Protein 6HDZ (pdb70)

Radius of gyration: 31.07 Å; Cα contacts (8 Å, |Δi|>4): 1700; chains: 2; bounding box: 81×78×108 Å

B-factor: mean 49.39, std 16.73, range [30.32, 286.97]

Organism: Pseudomonas aeruginosa (strain ATCC 15692 / DSM 22644 / CIP 104116 / JCM 14847 / LMG 12228 / 1C / PRS 101 / PAO1) (NCBI:txid208964)

InterPro domains:
  IPR002314 Aminoacyl-tRNA synthetase, class II (G/ P/ S/T) [PF00587] (218-402)
  IPR002317 Serine-tRNA ligase, type1 [MF_00176] (1-424)
  IPR002317 Serine-tRNA ligase, type1 [PIRSF001529] (1-424)
  IPR002317 Serine-tRNA ligase, type1 [PR00981] (266-278)
  IPR002317 Serine-tRNA ligase, type1 [PR00981] (278-291)
  IPR002317 Serine-tRNA ligase, type1 [PR00981] (318-331)
  IPR002317 Serine-tRNA ligase, type1 [PR00981] (335-351)
  IPR002317 Serine-tRNA ligase, type1 [PR00981] (353-369)
  IPR002317 Serine-tRNA ligase, type1 [TIGR00414] (1-419)
  IPR006195 Aminoacyl-tRNA synthetase, class II [PS50862] (138-412)
  IPR010978 Class I and II aminoacyl-tRNA synthetase, tRNA-binding arm [SSF46589] (1-112)
  IPR015866 Serine-tRNA synthetase, type1, N-terminal [PF02403] (1-107)
  IPR033729 Serine-tRNA ligase catalytic core domain [cd00770] (119-419)
  IPR042103 Serine-tRNA synthetase, type1, N-terminal domain superfamily [G3DSA:1.10.287.40] (1-104)
  IPR045864 Class II Aminoacyl-tRNA synthetase/Biotinyl protein ligase (BPL) and lipoyl protein ligase (LPL) [G3DSA:3.30.930.10] (105-425)
  IPR045864 Class II Aminoacyl-tRNA synthetase/Biotinyl protein ligase (BPL) and lipoyl protein ligase (LPL) [SSF55681] (116-423)

Structure (mmCIF, N/CA/C/O backbone):
data_6HDZ
#
_entry.id   6HDZ
#
_cell.length_a   151.559
_cell.length_b   122.275
_cell.length_c   65.473
_cell.angle_alpha   90.000
_cell.angle_beta   114.560
_cell.angle_gamma   90.000
#
_symmetry.space_group_name_H-M   'C 1 2 1'
#
loop_
_entity.id
_entity.type
_entity.pdbx_description
1 polymer 'Serine--tRNA ligase'
2 non-polymer 1,2-ETHANEDIOL
3 non-polymer "5'-O-(N-(L-seryl)-Sulfamoyl)uridine"
4 non-polymer 'SODIUM ION'
5 water water
#
loop_
_atom_site.group_PDB
_atom_site.id
_atom_site.type_symbol
_atom_site.label_atom_id
_atom_site.label_alt_id
_atom_site.label_comp_id
_atom_site.label_asym_id
_atom_site.label_entity_id
_atom_site.label_seq_id
_atom_site.pdbx_PDB_ins_code
_atom_site.Cartn_x
_atom_site.Cartn_y
_atom_site.Cartn_z
_atom_site.occupancy
_atom_site.B_iso_or_equiv
_atom_site.auth_seq_id
_atom_site.auth_comp_id
_atom_site.auth_asym_id
_atom_site.auth_atom_id
_atom_site.pdbx_PDB_model_num
ATOM 1 N N . MET A 1 1 ? -34.276 -19.220 28.037 1.00 40.25 1 MET A N 1
ATOM 2 C CA . MET A 1 1 ? -34.463 -20.063 29.212 1.00 41.28 1 MET A CA 1
ATOM 3 C C . MET A 1 1 ? -35.349 -21.247 28.895 1.00 43.08 1 MET A C 1
ATOM 4 O O . MET A 1 1 ? -36.401 -21.097 28.269 1.00 42.52 1 MET A O 1
ATOM 9 N N . LEU A 1 2 ? -34.953 -22.428 29.370 1.00 40.04 2 LEU A N 1
ATOM 10 C CA . LEU A 1 2 ? -35.784 -23.631 29.220 1.00 39.87 2 LEU A CA 1
ATOM 11 C C . LEU A 1 2 ? -36.755 -23.673 30.408 1.00 43.15 2 LEU A C 1
ATOM 12 O O . LEU A 1 2 ? -36.615 -22.874 31.340 1.00 40.82 2 LEU A O 1
ATOM 17 N N . ASP A 1 3 ? -37.762 -24.550 30.359 1.00 42.99 3 ASP A N 1
ATOM 18 C CA . ASP A 1 3 ? -38.719 -24.704 31.468 1.00 44.06 3 ASP A CA 1
ATOM 19 C C . ASP A 1 3 ? -37.904 -25.141 32.695 1.00 47.78 3 ASP A C 1
ATOM 20 O O . ASP A 1 3 ? -37.261 -26.190 32.629 1.00 46.48 3 ASP A O 1
ATOM 25 N N . PRO A 1 4 ? -37.806 -24.292 33.757 1.00 47.33 4 PRO A N 1
ATOM 26 C CA . PRO A 1 4 ? -36.976 -24.655 34.918 1.00 48.33 4 PRO A CA 1
ATOM 27 C C . PRO A 1 4 ? -37.413 -25.936 35.633 1.00 56.61 4 PRO A C 1
ATOM 28 O O . PRO A 1 4 ? -36.569 -26.613 36.220 1.00 56.99 4 PRO A O 1
ATOM 32 N N . LYS A 1 5 ? -38.717 -26.263 35.578 1.00 55.42 5 LYS A N 1
ATOM 33 C CA . LYS A 1 5 ? -39.285 -27.466 36.188 1.00 56.70 5 LYS A CA 1
ATOM 34 C C . LYS A 1 5 ? -38.735 -28.681 35.459 1.00 61.56 5 LYS A C 1
ATOM 35 O O . LYS A 1 5 ? -38.324 -29.639 36.111 1.00 62.32 5 LYS A O 1
ATOM 37 N N . LEU A 1 6 ? -38.665 -28.605 34.110 1.00 57.16 6 LEU A N 1
ATOM 38 C CA . LEU A 1 6 ? -38.138 -29.652 33.234 1.00 56.90 6 LEU A CA 1
ATOM 39 C C . LEU A 1 6 ? -36.643 -29.905 33.495 1.00 57.73 6 LEU A C 1
ATOM 40 O O . LEU A 1 6 ? -36.237 -31.061 33.646 1.00 57.20 6 LEU A O 1
ATOM 45 N N . VAL A 1 7 ? -35.840 -28.830 33.600 1.00 51.75 7 VAL A N 1
ATOM 46 C CA . VAL A 1 7 ? -34.405 -28.931 33.872 1.00 50.84 7 VAL A CA 1
ATOM 47 C C . VAL A 1 7 ? -34.161 -29.602 35.241 1.00 57.25 7 VAL A C 1
ATOM 48 O O . VAL A 1 7 ? -33.324 -30.492 35.333 1.00 56.09 7 VAL A O 1
ATOM 52 N N . ARG A 1 8 ? -34.927 -29.205 36.270 1.00 57.49 8 ARG A N 1
ATOM 53 C CA . ARG A 1 8 ? -34.794 -29.710 37.646 1.00 58.72 8 ARG A CA 1
ATOM 54 C C . ARG A 1 8 ? -35.251 -31.162 37.834 1.00 64.40 8 ARG A C 1
ATOM 55 O O . ARG A 1 8 ? -34.566 -31.920 38.519 1.00 65.49 8 ARG A O 1
ATOM 57 N N . THR A 1 9 ? -36.390 -31.549 37.239 1.00 61.53 9 THR A N 1
ATOM 58 C CA . THR A 1 9 ? -36.941 -32.902 37.402 1.00 61.81 9 THR A CA 1
ATOM 59 C C . THR A 1 9 ? -36.398 -33.931 36.421 1.00 66.45 9 THR A C 1
ATOM 60 O O . THR A 1 9 ? -36.234 -35.090 36.803 1.00 67.76 9 THR A O 1
ATOM 64 N N . GLN A 1 10 ? -36.141 -33.528 35.157 1.00 60.58 10 GLN A N 1
ATOM 65 C CA . GLN A 1 10 ? -35.645 -34.429 34.114 1.00 59.50 10 GLN A CA 1
ATOM 66 C C . GLN A 1 10 ? -34.278 -33.955 33.571 1.00 61.38 10 GLN A C 1
ATOM 67 O O . GLN A 1 1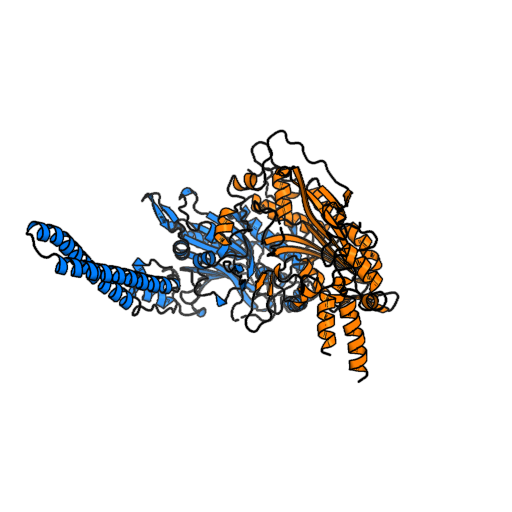0 ? -34.169 -33.755 32.357 1.00 60.05 10 GLN A O 1
ATOM 73 N N . PRO A 1 11 ? -33.215 -33.777 34.415 1.00 57.73 11 PRO A N 1
ATOM 74 C CA . PRO A 1 11 ? -31.931 -33.290 33.868 1.00 56.21 11 PRO A CA 1
ATOM 75 C C . PRO A 1 11 ? -31.329 -34.188 32.801 1.00 58.32 11 PRO A C 1
ATOM 76 O O . PRO A 1 11 ? -30.754 -33.674 31.854 1.00 57.82 11 PRO A O 1
ATOM 80 N N . GLN A 1 12 ? -31.495 -35.519 32.940 1.00 54.73 12 GLN A N 1
ATOM 81 C CA . GLN A 1 12 ? -30.991 -36.539 32.022 1.00 54.29 12 GLN A CA 1
ATOM 82 C C . GLN A 1 12 ? -31.623 -36.470 30.630 1.00 56.12 12 GLN A C 1
ATOM 83 O O . GLN A 1 12 ? -30.891 -36.577 29.640 1.00 55.04 12 GLN A O 1
ATOM 87 N N . GLU A 1 13 ? -32.962 -36.283 30.541 1.00 53.15 13 GLU A N 1
ATOM 88 C CA . GLU A 1 13 ? -33.649 -36.186 29.238 1.00 53.31 13 GLU A CA 1
ATOM 89 C C . GLU A 1 13 ? -33.338 -34.839 28.559 1.00 54.80 13 GLU A C 1
ATOM 90 O O . GLU A 1 13 ? -33.151 -34.791 27.341 1.00 54.21 13 GLU A O 1
ATOM 92 N N . VAL A 1 14 ? -33.226 -33.758 29.368 1.00 49.30 14 VAL A N 1
ATOM 93 C CA . VAL A 1 14 ? -32.860 -32.422 28.882 1.00 47.03 14 VAL A CA 1
ATOM 94 C C . VAL A 1 14 ? -31.406 -32.486 28.369 1.00 48.12 14 VAL A C 1
ATOM 95 O O . VAL A 1 14 ? -31.134 -31.992 27.281 1.00 46.64 14 VAL A O 1
ATOM 99 N N . ALA A 1 15 ? -30.505 -33.163 29.114 1.00 45.01 15 ALA A N 1
ATOM 100 C CA . ALA A 1 15 ? -29.103 -33.328 28.722 1.00 44.72 15 ALA A CA 1
ATOM 101 C C . ALA A 1 15 ? -28.962 -34.125 27.423 1.00 50.40 15 ALA A C 1
ATOM 102 O O . ALA A 1 15 ? -28.082 -33.807 26.625 1.00 50.26 15 ALA A O 1
ATOM 104 N N . ALA A 1 16 ? -29.819 -35.156 27.210 1.00 48.59 16 ALA A N 1
ATOM 105 C CA . ALA A 1 16 ? -29.799 -35.980 25.996 1.00 49.37 16 ALA A CA 1
ATOM 106 C C . ALA A 1 16 ? -30.128 -35.140 24.766 1.00 51.91 16 ALA A C 1
ATOM 107 O O . ALA A 1 16 ? -29.405 -35.220 23.781 1.00 51.86 16 ALA A O 1
ATOM 109 N N . ARG A 1 17 ? -31.158 -34.272 24.855 1.00 47.94 17 ARG A N 1
ATOM 110 C CA . ARG A 1 17 ? -31.560 -33.374 23.756 1.00 46.35 17 ARG A CA 1
ATOM 111 C C . ARG A 1 17 ? -30.499 -32.279 23.501 1.00 47.39 17 ARG A C 1
ATOM 112 O O . ARG A 1 17 ? -30.198 -31.976 22.340 1.00 45.20 17 ARG A O 1
ATOM 120 N N . LEU A 1 18 ? -29.900 -31.712 24.577 1.00 42.98 18 LEU A N 1
ATOM 121 C CA . LEU A 1 18 ? -28.856 -30.698 24.405 1.00 42.01 18 LEU A CA 1
ATOM 122 C C . LEU A 1 18 ? -27.576 -31.291 23.807 1.00 44.82 18 LEU A C 1
ATOM 123 O O . LEU A 1 18 ? -26.880 -30.590 23.071 1.00 42.71 18 LEU A O 1
ATOM 128 N N . ALA A 1 19 ? -27.300 -32.594 24.086 1.00 42.66 19 ALA A N 1
ATOM 129 C CA . ALA A 1 19 ? -26.142 -33.340 23.574 1.00 43.25 19 ALA A CA 1
ATOM 130 C C . ALA A 1 19 ? -26.169 -33.398 22.052 1.00 47.84 19 ALA A C 1
ATOM 131 O O . ALA A 1 19 ? -25.101 -33.388 21.433 1.00 49.24 19 ALA A O 1
ATOM 133 N N . THR A 1 20 ? -27.382 -33.359 21.433 1.00 44.34 20 THR A N 1
ATOM 134 C CA . THR A 1 20 ? -27.525 -33.322 19.961 1.00 44.36 20 THR A CA 1
ATOM 135 C C . THR A 1 20 ? -26.978 -32.001 19.391 1.00 47.02 20 THR A C 1
ATOM 136 O O . THR A 1 20 ? -26.549 -31.965 18.233 1.00 46.40 20 THR A O 1
ATOM 140 N N . ARG A 1 21 ? -26.916 -30.935 20.223 1.00 43.08 21 ARG A N 1
ATOM 141 C CA . ARG A 1 21 ? -26.332 -29.641 19.818 1.00 42.57 21 ARG A CA 1
ATOM 142 C C . ARG A 1 21 ? -24.832 -29.590 20.161 1.00 47.07 21 ARG A C 1
ATOM 143 O O . ARG A 1 21 ? -24.209 -28.550 19.966 1.00 47.12 21 ARG A O 1
ATOM 151 N N . GLY A 1 22 ? -24.295 -30.672 20.725 1.00 44.20 22 GLY A N 1
ATOM 152 C CA . GLY A 1 22 ? -22.916 -30.735 21.201 1.00 43.82 22 GLY A CA 1
ATOM 153 C C . GLY A 1 22 ? -22.747 -30.066 22.561 1.00 47.28 22 GLY A C 1
ATOM 154 O O . GLY A 1 22 ? -21.619 -29.913 23.030 1.00 47.22 22 GLY A O 1
ATOM 155 N N . PHE A 1 23 ? -23.862 -29.665 23.223 1.00 42.50 23 PHE A N 1
ATOM 156 C CA . PHE A 1 23 ? -23.814 -28.987 24.530 1.00 40.66 23 PHE A CA 1
ATOM 157 C C . PHE A 1 23 ? -23.908 -29.996 25.656 1.00 45.99 23 PHE A C 1
ATOM 158 O O . PHE A 1 23 ? -24.810 -30.833 25.653 1.00 45.94 23 PHE A O 1
ATOM 166 N N . GLN A 1 24 ? -22.979 -29.901 26.628 1.00 43.56 24 GLN A N 1
ATOM 167 C CA . GLN A 1 24 ? -22.911 -30.806 27.775 1.00 44.57 24 GLN A CA 1
ATOM 168 C C . GLN A 1 24 ? -23.545 -30.183 29.017 1.00 47.83 24 GLN A C 1
ATOM 169 O O . GLN A 1 24 ? -22.891 -29.421 29.728 1.00 47.84 24 GLN A O 1
ATOM 172 N N . LEU A 1 25 ? -24.826 -30.490 29.269 1.00 43.96 25 LEU A N 1
ATOM 173 C CA . LEU A 1 25 ? -25.515 -29.966 30.459 1.00 43.17 25 LEU A CA 1
ATOM 174 C C . LEU A 1 25 ? -24.810 -30.482 31.733 1.00 46.59 25 LEU A C 1
ATOM 175 O O . LEU A 1 25 ? -24.504 -31.672 31.818 1.00 45.68 25 LEU A O 1
ATOM 180 N N . ASP A 1 26 ? -24.525 -29.581 32.698 1.00 43.01 26 ASP A N 1
ATOM 181 C CA . ASP A 1 26 ? -23.863 -29.985 33.941 1.00 42.92 26 ASP A CA 1
ATOM 182 C C . ASP A 1 26 ? -24.904 -30.603 34.906 1.00 45.48 26 ASP A C 1
ATOM 183 O O . ASP A 1 26 ? -25.316 -29.980 35.888 1.00 42.94 26 ASP A O 1
ATOM 188 N N . VAL A 1 27 ? -25.322 -31.850 34.592 1.00 43.25 27 VAL A N 1
ATOM 189 C CA . VAL A 1 27 ? -26.291 -32.663 35.344 1.00 42.41 27 VAL A CA 1
ATOM 190 C C . VAL A 1 27 ? -25.792 -32.857 36.781 1.00 45.67 27 VAL A C 1
ATOM 191 O O . VAL A 1 27 ? -26.598 -32.763 37.711 1.00 44.79 27 VAL A O 1
ATOM 195 N N . ALA A 1 28 ? -24.468 -33.086 36.964 1.00 41.44 28 ALA A N 1
ATOM 196 C CA . ALA A 1 28 ? -23.892 -33.287 38.306 1.00 41.55 28 ALA A CA 1
ATOM 197 C C . ALA A 1 28 ? -24.090 -32.066 39.216 1.00 43.21 28 ALA A C 1
ATOM 198 O O . ALA A 1 28 ? -24.422 -32.237 40.383 1.00 42.30 28 ALA A O 1
ATOM 200 N N . ARG A 1 29 ? -23.892 -30.844 38.678 1.00 39.39 29 ARG A N 1
ATOM 201 C CA A ARG A 1 29 ? -24.075 -29.626 39.463 0.54 38.55 29 ARG A CA 1
ATOM 202 C CA B ARG A 1 29 ? -24.066 -29.599 39.423 0.46 38.32 29 ARG A CA 1
ATOM 203 C C . ARG A 1 29 ? -25.561 -29.367 39.722 1.00 42.75 29 ARG A C 1
ATOM 204 O O . ARG A 1 29 ? -25.913 -28.988 40.840 1.00 42.34 29 ARG A O 1
ATOM 219 N N . ILE A 1 30 ? -26.440 -29.615 38.714 1.00 40.03 30 ILE A N 1
ATOM 220 C CA . ILE A 1 30 ? -27.897 -29.456 38.871 1.00 40.44 30 ILE A CA 1
ATOM 221 C C . ILE A 1 30 ? -28.386 -30.378 39.993 1.00 45.23 30 ILE A C 1
ATOM 222 O O . ILE A 1 30 ? -29.102 -29.925 40.891 1.00 45.21 30 ILE A O 1
ATOM 227 N N . GLU A 1 31 ? -27.990 -31.662 39.942 1.00 42.87 31 GLU A N 1
ATOM 228 C CA . GLU A 1 31 ? -28.381 -32.646 40.957 1.00 43.58 31 GLU A CA 1
ATOM 229 C C . GLU A 1 31 ? -27.809 -32.313 42.323 1.00 47.47 31 GLU A C 1
ATOM 230 O O . GLU A 1 31 ? -28.507 -32.495 43.313 1.00 49.25 31 GLU A O 1
ATOM 236 N N . ALA A 1 32 ? -26.570 -31.789 42.389 1.00 42.52 32 ALA A N 1
ATOM 237 C CA . ALA A 1 32 ? -25.955 -31.396 43.672 1.00 41.82 32 ALA A CA 1
ATOM 238 C C . ALA A 1 32 ? -26.690 -30.200 44.285 1.00 44.02 32 ALA A C 1
ATOM 239 O O . ALA A 1 32 ? -26.928 -30.197 45.494 1.00 43.96 32 ALA A O 1
ATOM 241 N N . LEU A 1 33 ? -27.108 -29.218 43.449 1.00 40.58 33 LEU A N 1
ATOM 242 C CA . LEU A 1 33 ? -27.859 -28.036 43.908 1.00 40.93 33 LEU A CA 1
ATOM 243 C C . LEU A 1 33 ? -29.249 -28.417 44.402 1.00 46.47 33 LEU A C 1
ATOM 244 O O . LEU A 1 33 ? -29.724 -27.859 45.386 1.00 44.03 33 LEU A O 1
ATOM 249 N N . GLU A 1 34 ? -29.877 -29.398 43.728 1.00 46.14 34 GLU A N 1
ATOM 250 C CA . GLU A 1 34 ? -31.182 -29.947 44.085 1.00 47.06 34 GLU A CA 1
ATOM 251 C C . GLU A 1 34 ? -31.121 -30.711 45.409 1.00 52.06 34 GLU A C 1
ATOM 252 O O . GLU A 1 34 ? -32.029 -30.575 46.236 1.00 51.31 34 GLU A O 1
ATOM 258 N N . GLU A 1 35 ? -30.037 -31.489 45.607 1.00 49.34 35 GLU A N 1
ATOM 259 C CA . GLU A 1 35 ? -29.769 -32.246 46.823 1.00 50.21 35 GLU A CA 1
ATOM 260 C C . GLU A 1 35 ? -29.536 -31.258 48.000 1.00 52.93 35 GLU A C 1
ATOM 261 O O . GLU A 1 35 ? -30.049 -31.499 49.088 1.00 52.44 35 GLU A O 1
ATOM 264 N N . GLN A 1 36 ? -28.800 -30.137 47.759 1.00 48.86 36 GLN A N 1
ATOM 265 C CA . GLN A 1 36 ? -28.540 -29.080 48.752 1.00 47.88 36 GLN A CA 1
ATOM 266 C C . GLN A 1 36 ? -29.839 -28.391 49.154 1.00 48.64 36 GLN A C 1
ATOM 267 O O . GLN A 1 36 ? -30.089 -28.233 50.350 1.00 46.64 36 GLN A O 1
ATOM 273 N N . ARG A 1 37 ? -30.672 -28.011 48.160 1.00 43.71 37 ARG A N 1
ATOM 274 C CA . ARG A 1 37 ? -31.980 -27.375 48.375 1.00 43.53 37 ARG A CA 1
ATOM 275 C C . ARG A 1 37 ? -32.891 -28.281 49.231 1.00 49.24 37 ARG A C 1
ATOM 276 O O . ARG A 1 37 ? -33.463 -27.807 50.206 1.00 48.36 37 ARG A O 1
ATOM 284 N N . LYS A 1 38 ? -32.985 -29.584 48.888 1.00 47.43 38 LYS A N 1
ATOM 285 C CA . LYS A 1 38 ? -33.803 -30.570 49.594 1.00 47.82 38 LYS A CA 1
ATOM 286 C C . LYS A 1 38 ? -33.342 -30.726 51.059 1.00 51.90 38 LYS A C 1
ATOM 287 O O . LYS A 1 38 ? -34.176 -30.752 51.970 1.00 49.97 38 LYS A O 1
ATOM 289 N N . SER A 1 39 ? -32.017 -30.798 51.270 1.00 49.20 39 SER A N 1
ATOM 290 C CA . SER A 1 39 ? -31.384 -30.929 52.583 1.00 48.81 39 SER A CA 1
ATOM 291 C C . SER A 1 39 ? -31.725 -29.714 53.467 1.00 51.78 39 SER A C 1
ATOM 292 O O . SER A 1 39 ? -32.157 -29.891 54.604 1.00 51.95 39 SER A O 1
ATOM 295 N N . VAL A 1 40 ? -31.577 -28.491 52.918 1.00 47.72 40 VAL A N 1
ATOM 296 C CA . VAL A 1 40 ? -31.873 -27.235 53.614 1.00 46.99 40 VAL A CA 1
ATOM 297 C C . VAL A 1 40 ? -33.387 -27.105 53.858 1.00 53.48 40 VAL A C 1
ATOM 298 O O . VAL A 1 40 ? -33.792 -26.743 54.965 1.00 53.72 40 VAL A O 1
ATOM 302 N N . GLN A 1 41 ? -34.216 -27.463 52.853 1.00 50.34 41 GLN A N 1
ATOM 303 C CA . GLN A 1 41 ? -35.680 -27.424 52.945 1.00 50.72 41 GLN A CA 1
ATOM 304 C C . GLN A 1 41 ? -36.211 -28.337 54.067 1.00 54.86 41 GLN A C 1
ATOM 305 O O . GLN A 1 41 ? -37.055 -27.892 54.834 1.00 54.82 41 GLN A O 1
ATOM 311 N N . THR A 1 42 ? -35.712 -29.591 54.163 1.00 51.44 42 THR A N 1
ATOM 312 C CA . THR A 1 42 ? -36.077 -30.556 55.204 1.00 51.16 42 THR A CA 1
ATOM 313 C C . THR A 1 42 ? -35.680 -30.001 56.586 1.00 54.73 42 THR A C 1
ATOM 314 O O . THR A 1 42 ? -36.466 -30.103 57.533 1.00 54.44 42 THR A O 1
ATOM 318 N N . ARG A 1 43 ? -34.484 -29.379 56.686 1.00 50.44 43 ARG A N 1
ATOM 319 C CA . ARG A 1 43 ? -34.027 -28.768 57.931 1.00 49.46 43 ARG A CA 1
ATOM 320 C C . ARG A 1 43 ? -34.954 -27.615 58.343 1.00 52.61 43 ARG A C 1
ATOM 321 O O . ARG A 1 43 ? -35.354 -27.573 59.511 1.00 51.33 43 ARG A O 1
ATOM 329 N N . THR A 1 44 ? -35.328 -26.729 57.388 1.00 49.59 44 THR A N 1
ATOM 330 C CA . THR A 1 44 ? -36.210 -25.586 57.666 1.00 51.20 44 THR A CA 1
ATOM 331 C C . THR A 1 44 ? -37.630 -26.005 58.104 1.00 57.94 44 THR A C 1
ATOM 332 O O . THR A 1 44 ? -38.226 -25.321 58.929 1.00 58.36 44 THR A O 1
ATOM 336 N N . GLU A 1 45 ? -38.156 -27.116 57.558 1.00 54.71 45 GLU A N 1
ATOM 337 C CA . GLU A 1 45 ? -39.478 -27.652 57.913 1.00 54.90 45 GLU A CA 1
ATOM 338 C C . GLU A 1 45 ? -39.440 -28.241 59.327 1.00 56.87 45 GLU A C 1
ATOM 339 O O . GLU A 1 45 ? -40.355 -28.007 60.116 1.00 56.47 45 GLU A O 1
ATOM 345 N N . GLN A 1 46 ? -38.370 -28.989 59.642 1.00 53.14 46 GLN A N 1
ATOM 346 C CA . GLN A 1 46 ? -38.115 -29.576 60.960 1.00 53.48 46 GLN A CA 1
ATOM 347 C C . GLN A 1 46 ? -37.946 -28.432 61.987 1.00 58.68 46 GLN A C 1
ATOM 348 O O . GLN A 1 46 ? -38.519 -28.509 63.072 1.00 59.00 46 GLN A O 1
ATOM 354 N N . LEU A 1 47 ? -37.199 -27.361 61.616 1.00 54.97 47 LEU A N 1
ATOM 355 C CA . LEU A 1 47 ? -36.975 -26.185 62.458 1.00 54.58 47 LEU A CA 1
ATOM 356 C C . LEU A 1 47 ? -38.266 -25.422 62.710 1.00 58.08 47 LEU A C 1
ATOM 357 O O . LEU A 1 47 ? -38.508 -25.001 63.842 1.00 56.64 47 LEU A O 1
ATOM 362 N N . GLN A 1 48 ? -39.067 -25.203 61.649 1.00 55.52 48 GLN A N 1
ATOM 363 C CA . GLN A 1 48 ? -40.325 -24.451 61.726 1.00 55.85 48 GLN A CA 1
ATOM 364 C C . GLN A 1 48 ? -41.300 -25.127 62.683 1.00 58.49 48 GLN A C 1
ATOM 365 O O . GLN A 1 48 ? -41.866 -24.457 63.542 1.00 58.76 48 GLN A O 1
ATOM 371 N N . ALA A 1 49 ? -41.427 -26.455 62.579 1.00 53.84 49 ALA A N 1
ATOM 372 C CA . ALA A 1 49 ? -42.248 -27.289 63.446 1.00 53.69 49 ALA A CA 1
ATOM 373 C C . ALA A 1 49 ? -41.749 -27.189 64.907 1.00 59.12 49 ALA A C 1
ATOM 374 O O . ALA A 1 49 ? -42.566 -27.028 65.821 1.00 59.07 49 ALA A O 1
ATOM 376 N N . GLU A 1 50 ? -40.402 -27.269 65.113 1.00 54.79 50 GLU A N 1
ATOM 377 C CA . GLU A 1 50 ? -39.761 -27.189 66.426 1.00 53.89 50 GLU A CA 1
ATOM 378 C C . GLU A 1 50 ? -39.982 -25.827 67.090 1.00 55.79 50 GLU A C 1
ATOM 379 O O . GLU A 1 50 ? -40.445 -25.785 68.232 1.00 55.35 50 GLU A O 1
ATOM 385 N N . ARG A 1 51 ? -39.688 -24.726 66.365 1.00 50.61 51 ARG A N 1
ATOM 386 C CA . ARG A 1 51 ? -39.844 -23.345 66.835 1.00 50.47 51 ARG A CA 1
ATOM 387 C C . ARG A 1 51 ? -41.308 -23.006 67.211 1.00 55.95 51 ARG A C 1
ATOM 388 O O . ARG A 1 51 ? -41.542 -22.441 68.294 1.00 54.42 51 ARG A O 1
ATOM 396 N N . ASN A 1 52 ? -42.283 -23.350 66.316 1.00 52.06 52 ASN A N 1
ATOM 397 C CA . ASN A 1 52 ? -43.715 -23.105 66.545 1.00 52.00 52 ASN A CA 1
ATOM 398 C C . ASN A 1 52 ? -44.190 -23.819 67.819 1.00 54.64 52 ASN A C 1
ATOM 399 O O . ASN A 1 52 ? -44.910 -23.217 68.609 1.00 54.34 52 ASN A O 1
ATOM 404 N N . ALA A 1 53 ? -43.725 -25.076 68.039 1.00 50.70 53 ALA A N 1
ATOM 405 C CA . ALA A 1 53 ? -44.035 -25.896 69.217 1.00 49.83 53 ALA A CA 1
ATOM 406 C C . ALA A 1 53 ? -43.466 -25.270 70.488 1.00 53.65 53 ALA A C 1
ATOM 407 O O . ALA A 1 53 ? -44.179 -25.206 71.490 1.00 53.43 53 ALA A O 1
ATOM 409 N N . ARG A 1 54 ? -42.182 -24.825 70.459 1.00 49.93 54 ARG A N 1
ATOM 410 C CA . ARG A 1 54 ? -41.519 -24.182 71.604 1.00 49.25 54 ARG A CA 1
ATOM 411 C C . ARG A 1 54 ? -42.205 -22.848 71.957 1.00 51.22 54 ARG A C 1
ATOM 412 O O . ARG A 1 54 ? -42.341 -22.549 73.135 1.00 50.55 54 ARG A O 1
ATOM 420 N N . SER A 1 55 ? -42.625 -22.052 70.938 1.00 47.80 55 SER A N 1
ATOM 421 C CA . SER A 1 55 ? -43.308 -20.763 71.137 1.00 48.24 55 SER A CA 1
ATOM 422 C C . SER A 1 55 ? -44.633 -20.985 71.829 1.00 53.58 55 SER A C 1
ATOM 423 O O . SER A 1 55 ? -44.968 -20.246 72.762 1.00 54.55 55 SER A O 1
ATOM 426 N N . LYS A 1 56 ? -45.389 -22.026 71.394 1.00 49.84 56 LYS A N 1
ATOM 427 C CA . LYS A 1 56 ? -46.668 -22.365 72.030 1.00 49.33 56 LYS A CA 1
ATOM 428 C C . LYS A 1 56 ? -46.428 -22.978 73.410 1.00 51.36 56 LYS A C 1
ATOM 429 O O . LYS A 1 56 ? -47.234 -22.759 74.317 1.00 52.90 56 LYS A O 1
ATOM 435 N N . ALA A 1 57 ? -45.324 -23.729 73.585 1.00 43.89 57 ALA A N 1
ATOM 436 C CA . ALA A 1 57 ? -44.962 -24.311 74.887 1.00 42.68 57 ALA A CA 1
ATOM 437 C C . ALA A 1 57 ? -44.673 -23.186 75.945 1.00 48.16 57 ALA A C 1
ATOM 438 O O . ALA A 1 57 ? -44.924 -23.392 77.137 1.00 48.19 57 ALA A O 1
ATOM 440 N N . ILE A 1 58 ? -44.202 -21.989 75.498 1.00 44.45 58 ILE A N 1
ATOM 441 C CA . ILE A 1 58 ? -43.965 -20.847 76.399 1.00 44.25 58 ILE A CA 1
ATOM 442 C C . ILE A 1 58 ? -45.271 -20.477 77.131 1.00 47.62 58 ILE A C 1
ATOM 443 O O . ILE A 1 58 ? -45.257 -20.321 78.351 1.00 45.58 58 ILE A O 1
ATOM 448 N N . GLY A 1 59 ? -46.371 -20.352 76.369 1.00 44.87 59 GLY A N 1
ATOM 449 C CA . GLY A 1 59 ? -47.693 -20.019 76.897 1.00 45.04 59 GLY A CA 1
ATOM 450 C C . GLY A 1 59 ? -48.133 -21.003 77.966 1.00 48.24 59 GLY A C 1
ATOM 451 O O . GLY A 1 59 ? -48.578 -20.597 79.039 1.00 49.41 59 GLY A O 1
ATOM 452 N N . GLN A 1 60 ? -47.943 -22.310 77.695 1.00 43.74 60 GLN A N 1
ATOM 453 C CA . GLN A 1 60 ? -48.261 -23.421 78.606 1.00 42.32 60 GLN A CA 1
ATOM 454 C C . GLN A 1 60 ? -47.377 -23.440 79.857 1.00 44.62 60 GLN A C 1
ATOM 455 O O . GLN A 1 60 ? -47.889 -23.720 80.927 1.00 44.75 60 GLN A O 1
ATOM 461 N N . ALA A 1 61 ? -46.048 -23.191 79.715 1.00 40.63 61 ALA A N 1
ATOM 462 C CA . ALA A 1 61 ? -45.053 -23.123 80.806 1.00 40.10 61 ALA A CA 1
ATOM 463 C C . ALA A 1 61 ? -45.422 -21.961 81.752 1.00 44.09 61 ALA A C 1
ATOM 464 O O . ALA A 1 61 ? -45.367 -22.127 82.985 1.00 41.82 61 ALA A O 1
ATOM 466 N N . LYS A 1 62 ? -45.867 -20.805 81.171 1.00 40.27 62 LYS A N 1
ATOM 467 C CA . LYS A 1 62 ? -46.352 -19.644 81.946 1.00 41.10 62 LYS A CA 1
ATOM 468 C C . LYS A 1 62 ? -47.546 -20.019 82.813 1.00 43.89 62 LYS A C 1
ATOM 469 O O . LYS A 1 62 ? -47.624 -19.626 83.981 1.00 43.57 62 LYS A O 1
ATOM 475 N N . GLN A 1 63 ? -48.461 -20.825 82.252 1.00 40.24 63 GLN A N 1
ATOM 476 C CA . GLN A 1 63 ? -49.666 -21.275 82.954 1.00 40.08 63 GLN A CA 1
ATOM 477 C C . GLN A 1 63 ? -49.325 -22.215 84.107 1.00 45.90 63 GLN A C 1
ATOM 478 O O . GLN A 1 63 ? -50.124 -22.367 85.036 1.00 45.85 63 GLN A O 1
ATOM 484 N N . ARG A 1 64 ? -48.143 -22.834 84.046 1.00 44.25 64 ARG A N 1
ATOM 485 C CA . ARG A 1 64 ? -47.643 -23.734 85.082 1.00 45.91 64 ARG A CA 1
ATOM 486 C C . ARG A 1 64 ? -46.711 -23.054 86.094 1.00 52.97 64 ARG A C 1
ATOM 487 O O . ARG A 1 64 ? -46.364 -23.672 87.090 1.00 53.77 64 ARG A O 1
ATOM 495 N N . GLY A 1 65 ? -46.366 -21.789 85.851 1.00 50.99 65 GLY A N 1
ATOM 496 C CA . GLY A 1 65 ? -45.461 -21.008 86.690 1.00 51.42 65 GLY A CA 1
ATOM 497 C C . GLY A 1 65 ? -44.010 -21.414 86.501 1.00 57.54 65 GLY A C 1
ATOM 498 O O . GLY A 1 65 ? -43.185 -21.142 87.372 1.00 58.76 65 GLY A O 1
ATOM 499 N N . GLU A 1 66 ? -43.681 -22.050 85.347 1.00 53.00 66 GLU A N 1
ATOM 500 C CA . GLU A 1 66 ? -42.343 -22.566 85.021 1.00 52.40 66 GLU A CA 1
ATOM 501 C C . GLU A 1 66 ? -41.406 -21.544 84.365 1.00 57.53 66 GLU A C 1
ATOM 502 O O . GLU A 1 66 ? -41.858 -20.543 83.799 1.00 56.69 66 GLU A O 1
ATOM 508 N N . ASP A 1 67 ? -40.085 -21.824 84.439 1.00 55.29 67 ASP A N 1
ATOM 509 C CA . ASP A 1 67 ? -39.013 -21.016 83.871 1.00 55.15 67 ASP A CA 1
ATOM 510 C C . ASP A 1 67 ? -39.056 -21.126 82.342 1.00 57.42 67 ASP A C 1
ATOM 511 O O . ASP A 1 67 ? -38.900 -22.222 81.787 1.00 58.05 67 ASP A O 1
ATOM 516 N N . ILE A 1 68 ? -39.304 -19.994 81.669 1.00 52.07 68 ILE A N 1
ATOM 517 C CA . ILE A 1 68 ? -39.430 -19.957 80.205 1.00 50.97 68 ILE A CA 1
ATOM 518 C C . ILE A 1 68 ? -38.092 -19.644 79.487 1.00 54.34 68 ILE A C 1
ATOM 519 O O . ILE A 1 68 ? -38.050 -19.719 78.261 1.00 53.79 68 ILE A O 1
ATOM 524 N N . ALA A 1 69 ? -37.010 -19.346 80.241 1.00 51.51 69 ALA A N 1
ATOM 525 C CA . ALA A 1 69 ? -35.667 -19.045 79.711 1.00 51.06 69 ALA A CA 1
ATOM 526 C C . ALA A 1 69 ? -35.120 -20.144 78.766 1.00 55.76 69 ALA A C 1
ATOM 527 O O . ALA A 1 69 ? -34.770 -19.791 77.636 1.00 55.21 69 ALA A O 1
ATOM 529 N N . PRO A 1 70 ? -35.140 -21.470 79.114 1.00 52.65 70 PRO A N 1
ATOM 530 C CA . PRO A 1 70 ? -34.688 -22.477 78.133 1.00 51.60 70 PRO A CA 1
ATOM 531 C C . PRO A 1 70 ? -35.527 -22.497 76.852 1.00 53.84 70 PRO A C 1
ATOM 532 O O . PRO A 1 70 ? -34.996 -22.800 75.797 1.00 53.07 70 PRO A O 1
ATOM 536 N N . LEU A 1 71 ? -36.826 -22.158 76.942 1.00 50.08 71 LEU A N 1
ATOM 537 C CA . LEU A 1 71 ? -37.704 -22.136 75.767 1.00 49.09 71 LEU A CA 1
ATOM 538 C C . LEU A 1 71 ? -37.449 -20.889 74.928 1.00 50.96 71 LEU A C 1
ATOM 539 O O . LEU A 1 71 ? -37.400 -20.998 73.700 1.00 49.68 71 LEU A O 1
ATOM 544 N N . LEU A 1 72 ? -37.231 -19.717 75.584 1.00 46.64 72 LEU A N 1
ATOM 545 C CA . LEU A 1 72 ? -36.924 -18.469 74.873 1.00 47.30 72 LEU A CA 1
ATOM 546 C C . LEU A 1 72 ? -35.618 -18.607 74.101 1.00 48.18 72 LEU A C 1
ATOM 547 O O . LEU A 1 72 ? -35.536 -18.143 72.970 1.00 47.73 72 LEU A O 1
ATOM 552 N N . ALA A 1 73 ? -34.608 -19.247 74.715 1.00 45.39 73 ALA A N 1
ATOM 553 C CA . ALA A 1 73 ? -33.292 -19.449 74.097 1.00 45.84 73 ALA A CA 1
ATOM 554 C C . ALA A 1 73 ? -33.356 -20.406 72.898 1.00 48.78 73 ALA A C 1
ATOM 555 O O . ALA A 1 73 ? -32.670 -20.152 71.905 1.00 47.87 73 ALA A O 1
ATOM 557 N N . ASP A 1 74 ? -34.210 -21.461 72.960 1.00 45.27 74 ASP A N 1
ATOM 558 C CA . ASP A 1 74 ? -34.380 -22.380 71.826 1.00 45.56 74 ASP A CA 1
ATOM 559 C C . ASP A 1 74 ? -35.033 -21.629 70.655 1.00 48.64 74 ASP A C 1
ATOM 560 O O . ASP A 1 74 ? -34.552 -21.711 69.529 1.00 45.48 74 ASP A O 1
ATOM 565 N N . VAL A 1 75 ? -36.131 -20.893 70.943 1.00 45.85 75 VAL A N 1
ATOM 566 C CA . VAL A 1 75 ? -36.901 -20.112 69.966 1.00 46.44 75 VAL A CA 1
ATOM 567 C C . VAL A 1 75 ? -35.995 -19.111 69.244 1.00 50.30 75 VAL A C 1
ATOM 568 O O . VAL A 1 75 ? -36.057 -19.006 68.021 1.00 50.66 75 VAL A O 1
ATOM 572 N N . ASP A 1 76 ? -35.157 -18.398 70.005 1.00 47.42 76 ASP A N 1
ATOM 573 C CA . ASP A 1 76 ? -34.227 -17.404 69.478 1.00 47.85 76 ASP A CA 1
ATOM 574 C C . ASP A 1 76 ? -33.219 -18.052 68.504 1.00 49.88 76 ASP A C 1
ATOM 575 O O . ASP A 1 76 ? -33.080 -17.581 67.379 1.00 49.10 76 ASP A O 1
ATOM 580 N N . ARG A 1 77 ? -32.570 -19.162 68.919 1.00 45.30 77 ARG A N 1
ATOM 581 C CA . ARG A 1 77 ? -31.621 -19.912 68.082 1.00 43.98 77 ARG A CA 1
ATOM 582 C C . ARG A 1 77 ? -32.288 -20.496 66.832 1.00 46.97 77 ARG A C 1
ATOM 583 O O . ARG A 1 77 ? -31.728 -20.369 65.748 1.00 46.36 77 ARG A O 1
ATOM 591 N N . MET A 1 78 ? -33.451 -21.161 66.993 1.00 43.85 78 MET A N 1
ATOM 592 C CA . MET A 1 78 ? -34.201 -21.767 65.883 1.00 45.04 78 MET A CA 1
ATOM 593 C C . MET A 1 78 ? -34.610 -20.737 64.850 1.00 49.38 78 MET A C 1
ATOM 594 O O . MET A 1 78 ? -34.421 -20.974 63.653 1.00 48.89 78 MET A O 1
ATOM 599 N N . GLY A 1 79 ? -35.093 -19.581 65.320 1.00 45.55 79 GLY A N 1
ATOM 600 C CA . GLY A 1 79 ? -35.478 -18.478 64.445 1.00 45.08 79 GLY A CA 1
ATOM 601 C C . GLY A 1 79 ? -34.301 -17.993 63.624 1.00 49.18 79 GLY A C 1
ATOM 602 O O . GLY A 1 79 ? -34.433 -17.808 62.416 1.00 49.50 79 GLY A O 1
ATOM 603 N N . SER A 1 80 ? -33.132 -17.817 64.280 1.00 44.23 80 SER A N 1
ATOM 604 C CA . SER A 1 80 ? -31.896 -17.349 63.662 1.00 43.42 80 SER A CA 1
ATOM 605 C C . SER A 1 80 ? -31.405 -18.320 62.571 1.00 45.98 80 SER A C 1
ATOM 606 O O . SER A 1 80 ? -31.041 -17.877 61.471 1.00 45.97 80 SER A O 1
ATOM 609 N N . GLU A 1 81 ? -31.453 -19.634 62.856 1.00 40.91 81 GLU A N 1
ATOM 610 C CA . GLU A 1 81 ? -31.057 -20.651 61.892 1.00 40.80 81 GLU A CA 1
ATOM 611 C C . GLU A 1 81 ? -32.048 -20.687 60.712 1.00 46.32 81 GLU A C 1
ATOM 612 O O . GLU A 1 81 ? -31.613 -20.891 59.577 1.00 45.06 81 GLU A O 1
ATOM 618 N N . LEU A 1 82 ? -33.368 -20.481 60.977 1.00 43.25 82 LEU A N 1
ATOM 619 C CA . LEU A 1 82 ? -34.389 -20.415 59.921 1.00 44.34 82 LEU A CA 1
ATOM 620 C C . LEU A 1 82 ? -34.100 -19.281 58.940 1.00 48.08 82 LEU A C 1
ATOM 621 O O . LEU A 1 82 ? -34.297 -19.458 57.737 1.00 47.15 82 LEU A O 1
ATOM 626 N N . GLU A 1 83 ? -33.638 -18.114 59.456 1.00 45.56 83 GLU A N 1
ATOM 627 C CA . GLU A 1 83 ? -33.273 -16.957 58.633 1.00 45.25 83 GLU A CA 1
ATOM 628 C C . GLU A 1 83 ? -32.068 -17.324 57.747 1.00 47.77 83 GLU A C 1
ATOM 629 O O . GLU A 1 83 ? -32.020 -16.921 56.588 1.00 48.03 83 GLU A O 1
ATOM 635 N N . GLU A 1 84 ? -31.108 -18.094 58.295 1.00 42.42 84 GLU A N 1
ATOM 636 C CA . GLU A 1 84 ? -29.949 -18.554 57.539 1.00 41.25 84 GLU A CA 1
ATOM 637 C C . GLU A 1 84 ? -30.366 -19.555 56.463 1.00 43.95 84 GLU A C 1
ATOM 638 O O . GLU A 1 84 ? -29.879 -19.460 55.337 1.00 42.11 84 GLU A O 1
ATOM 644 N N . GLY A 1 85 ? -31.248 -20.492 56.818 1.00 40.62 85 GLY A N 1
ATOM 645 C CA . GLY A 1 85 ? -31.792 -21.483 55.894 1.00 41.15 85 GLY A CA 1
ATOM 646 C C . GLY A 1 85 ? -32.426 -20.815 54.681 1.00 47.66 85 GLY A C 1
ATOM 647 O O . GLY A 1 85 ? -32.247 -21.286 53.557 1.00 47.20 85 GLY A O 1
ATOM 648 N N . LYS A 1 86 ? -33.080 -19.648 54.894 1.00 46.00 86 LYS A N 1
ATOM 649 C CA . LYS A 1 86 ? -33.713 -18.844 53.844 1.00 46.64 86 LYS A CA 1
ATOM 650 C C . LYS A 1 86 ? -32.670 -18.201 52.931 1.00 49.61 86 LYS A C 1
ATOM 651 O O . LYS A 1 86 ? -32.879 -18.173 51.719 1.00 49.62 86 LYS A O 1
ATOM 657 N N . ARG A 1 87 ? -31.578 -17.643 53.508 1.00 44.65 87 ARG A N 1
ATOM 658 C CA . ARG A 1 87 ? -30.473 -17.042 52.751 1.00 43.51 87 ARG A CA 1
ATOM 659 C C . ARG A 1 87 ? -29.787 -18.128 51.916 1.00 45.93 87 ARG A C 1
ATOM 660 O O . ARG A 1 87 ? -29.418 -17.875 50.768 1.00 44.75 87 ARG A O 1
ATOM 668 N N . GLN A 1 88 ? -29.630 -19.339 52.496 1.00 40.30 88 GLN A N 1
ATOM 669 C CA . GLN A 1 88 ? -29.047 -20.503 51.825 1.00 39.60 88 GLN A CA 1
ATOM 670 C C . GLN A 1 88 ? -29.895 -20.906 50.623 1.00 43.83 88 GLN A C 1
ATOM 671 O O . GLN A 1 88 ? -29.347 -21.046 49.532 1.00 43.05 88 GLN A O 1
ATOM 677 N N . LEU A 1 89 ? -31.229 -21.056 50.817 1.00 41.66 89 LEU A N 1
ATOM 678 C CA . LEU A 1 89 ? -32.191 -21.431 49.765 1.00 42.53 89 LEU A CA 1
ATOM 679 C C . LEU A 1 89 ? -32.232 -20.417 48.627 1.00 46.58 89 LEU A C 1
ATOM 680 O O . LEU A 1 89 ? -32.276 -20.815 47.463 1.00 46.38 89 LEU A O 1
ATOM 685 N N . ASP A 1 90 ? -32.160 -19.113 48.960 1.00 43.11 90 ASP A N 1
ATOM 686 C CA . ASP A 1 90 ? -32.117 -18.046 47.964 1.00 42.55 90 ASP A CA 1
ATOM 687 C C . ASP A 1 90 ? -30.806 -18.049 47.197 1.00 45.44 90 ASP A C 1
ATOM 688 O O . ASP A 1 90 ? -30.825 -17.805 45.996 1.00 44.51 90 ASP A O 1
ATOM 693 N N . ALA A 1 91 ? -29.661 -18.298 47.884 1.00 40.99 91 ALA A N 1
ATOM 694 C CA . ALA A 1 91 ? -28.348 -18.360 47.231 1.00 39.04 91 ALA A CA 1
ATOM 695 C C . ALA A 1 91 ? -28.273 -19.591 46.291 1.00 40.46 91 ALA A C 1
ATOM 696 O O . ALA A 1 91 ? -27.734 -19.474 45.188 1.00 39.29 91 ALA A O 1
ATOM 698 N N . ILE A 1 92 ? -28.879 -20.738 46.683 1.00 37.34 92 ILE A N 1
ATOM 699 C CA . ILE A 1 92 ? -28.933 -21.949 45.822 1.00 38.22 92 ILE A CA 1
ATOM 700 C C . ILE A 1 92 ? -29.750 -21.657 44.529 1.00 43.12 92 ILE A C 1
ATOM 701 O O . ILE A 1 92 ? -29.271 -21.930 43.422 1.00 40.89 92 ILE A O 1
ATOM 706 N N . GLN A 1 93 ? -30.976 -21.098 44.696 1.00 41.53 93 GLN A N 1
ATOM 707 C CA . GLN A 1 93 ? -31.861 -20.717 43.601 1.00 42.33 93 GLN A CA 1
ATOM 708 C C . GLN A 1 93 ? -31.192 -19.664 42.693 1.00 47.09 93 GLN A C 1
ATOM 709 O O . GLN A 1 93 ? -31.264 -19.808 41.478 1.00 47.04 93 GLN A O 1
ATOM 715 N N . GLY A 1 94 ? -30.474 -18.696 43.288 1.00 42.58 94 GLY A N 1
ATOM 716 C CA . GLY A 1 94 ? -29.716 -17.681 42.564 1.00 41.87 94 GLY A CA 1
ATOM 717 C C . GLY A 1 94 ? -28.636 -18.300 41.681 1.00 45.14 94 GLY A C 1
ATOM 718 O O . GLY A 1 94 ? -28.468 -17.905 40.524 1.00 43.77 94 GLY A O 1
ATOM 719 N N . GLU A 1 95 ? -27.919 -19.317 42.203 1.00 40.60 95 GLU A N 1
ATOM 720 C CA . GLU A 1 95 ? -26.884 -20.009 41.436 1.00 39.67 95 GLU A CA 1
ATOM 721 C C . GLU A 1 95 ? -27.513 -20.828 40.284 1.00 41.64 95 GLU A C 1
ATOM 722 O O . GLU A 1 95 ? -26.971 -20.862 39.187 1.00 38.27 95 GLU A O 1
ATOM 728 N N . LEU A 1 96 ? -28.660 -21.474 40.546 1.00 39.64 96 LEU A N 1
ATOM 729 C CA . LEU A 1 96 ? -29.348 -22.267 39.548 1.00 40.61 96 LEU A CA 1
ATOM 730 C C . LEU A 1 96 ? -29.903 -21.373 38.416 1.00 43.33 96 LEU A C 1
ATOM 731 O O . LEU A 1 96 ? -29.756 -21.725 37.247 1.00 42.82 96 LEU A O 1
ATOM 736 N N . ASP A 1 97 ? -30.484 -20.208 38.773 1.00 39.50 97 ASP A N 1
ATOM 737 C CA . ASP A 1 97 ? -30.998 -19.206 37.833 1.00 39.35 97 ASP A CA 1
ATOM 738 C C . ASP A 1 97 ? -29.884 -18.732 36.903 1.00 42.43 97 ASP A C 1
ATOM 739 O O . ASP A 1 97 ? -30.086 -18.730 35.701 1.00 41.00 97 ASP A O 1
ATOM 744 N N . ALA A 1 98 ? -28.705 -18.373 37.451 1.00 40.07 98 ALA A N 1
ATOM 745 C CA . ALA A 1 98 ? -27.568 -17.924 36.643 1.00 40.76 98 ALA A CA 1
ATOM 746 C C . ALA A 1 98 ? -27.108 -19.011 35.670 1.00 45.96 98 ALA A C 1
ATOM 747 O O . ALA A 1 98 ? -26.843 -18.699 34.511 1.00 45.26 98 ALA A O 1
ATOM 749 N N . MET A 1 99 ? -27.083 -20.293 36.118 1.00 42.81 99 MET A N 1
ATOM 750 C CA . MET A 1 99 ? -26.729 -21.433 35.271 1.00 43.25 99 MET A CA 1
ATOM 751 C C . MET A 1 99 ? -27.762 -21.624 34.151 1.00 41.21 99 MET A C 1
ATOM 752 O O . MET A 1 99 ? -27.382 -21.788 32.992 1.00 36.58 99 MET A O 1
ATOM 757 N N . LEU A 1 100 ? -29.071 -21.618 34.505 1.00 38.68 100 LEU A N 1
ATOM 758 C CA . LEU A 1 100 ? -30.169 -21.842 33.544 1.00 39.45 100 LEU A CA 1
ATOM 759 C C . LEU A 1 100 ? -30.247 -20.763 32.427 1.00 41.91 100 LEU A C 1
ATOM 760 O O . LEU A 1 100 ? -30.784 -21.055 31.355 1.00 40.83 100 LEU A O 1
ATOM 765 N N . LEU A 1 101 ? -29.647 -19.569 32.658 1.00 37.85 101 LEU A N 1
ATOM 766 C CA . LEU A 1 101 ? -29.544 -18.477 31.681 1.00 37.57 101 LEU A CA 1
ATOM 767 C C . LEU A 1 101 ? -28.433 -18.715 30.636 1.00 40.74 101 LEU A C 1
ATOM 768 O O . LEU A 1 101 ? -28.374 -18.002 29.636 1.00 40.69 101 LEU A O 1
ATOM 773 N N . GLY A 1 102 ? -27.584 -19.716 30.864 1.00 37.20 102 GLY A N 1
ATOM 774 C CA . GLY A 1 102 ? -26.518 -20.083 29.934 1.00 36.39 102 GLY A CA 1
ATOM 775 C C . GLY A 1 102 ? -26.792 -21.328 29.107 1.00 39.35 102 GLY A C 1
ATOM 776 O O . GLY A 1 102 ? -25.901 -21.814 28.407 1.00 40.68 102 GLY A O 1
ATOM 777 N N . ILE A 1 103 ? -28.013 -21.859 29.162 1.00 36.47 103 ILE A N 1
ATOM 778 C CA . ILE A 1 103 ? -28.377 -23.095 28.448 1.00 36.54 103 ILE A CA 1
ATOM 779 C C . ILE A 1 103 ? -29.039 -22.801 27.089 1.00 40.00 103 ILE A C 1
ATOM 780 O O . ILE A 1 103 ? -30.033 -22.076 27.055 1.00 39.19 103 ILE A O 1
ATOM 785 N N . PRO A 1 104 ? -28.547 -23.384 25.966 1.00 35.90 104 PRO A N 1
ATOM 786 C CA . PRO A 1 104 ? -29.219 -23.148 24.668 1.00 34.43 104 PRO A CA 1
ATOM 787 C C . PRO A 1 104 ? -30.608 -23.768 24.589 1.00 37.34 104 PRO A C 1
ATOM 788 O O . PRO A 1 104 ? -30.980 -24.614 25.391 1.00 37.37 104 PRO A O 1
ATOM 792 N N . ASN A 1 105 ? -31.356 -23.379 23.571 1.00 35.32 105 ASN A N 1
ATOM 793 C CA . ASN A 1 105 ? -32.698 -23.863 23.373 1.00 34.98 105 ASN A CA 1
ATOM 794 C C . ASN A 1 105 ? -32.704 -25.343 22.983 1.00 41.88 105 ASN A C 1
ATOM 795 O O . ASN A 1 105 ? -31.677 -25.870 22.551 1.00 41.14 105 ASN A O 1
ATOM 800 N N . LEU A 1 106 ? -33.835 -26.026 23.214 1.00 39.37 106 LEU A N 1
ATOM 801 C CA . LEU A 1 106 ? -33.992 -27.428 22.845 1.00 39.85 106 LEU A CA 1
ATOM 802 C C . LEU A 1 106 ? -34.368 -27.500 21.351 1.00 43.82 106 LEU A C 1
ATOM 803 O O . LEU A 1 106 ? -35.345 -26.874 20.955 1.00 42.76 106 LEU A O 1
ATOM 808 N N . PRO A 1 107 ? -33.618 -28.230 20.497 1.00 40.75 107 PRO A N 1
ATOM 809 C CA . PRO A 1 107 ? -34.029 -28.333 19.084 1.00 39.94 107 PRO A CA 1
ATOM 810 C C . PRO A 1 107 ? -35.340 -29.114 18.974 1.00 45.69 107 PRO A C 1
ATOM 811 O O . PRO A 1 107 ? -35.589 -30.050 19.759 1.00 46.24 107 PRO A O 1
ATOM 815 N N . HIS A 1 108 ? -36.207 -28.701 18.035 1.00 42.28 108 HIS A N 1
ATOM 816 C CA . HIS A 1 108 ? -37.468 -29.392 17.748 1.00 42.71 108 HIS A CA 1
ATOM 817 C C . HIS A 1 108 ? -37.103 -30.807 17.235 1.00 47.69 108 HIS A C 1
ATOM 818 O O . HIS A 1 108 ? -35.990 -30.997 16.721 1.00 43.82 108 HIS A O 1
ATOM 825 N N . GLU A 1 109 ? -38.011 -31.800 17.400 1.00 47.58 109 GLU A N 1
ATOM 826 C CA . GLU A 1 109 ? -37.742 -33.180 16.958 1.00 48.63 109 GLU A CA 1
ATOM 827 C C . GLU A 1 109 ? -37.586 -33.301 15.442 1.00 52.83 109 GLU A C 1
ATOM 828 O O . GLU A 1 109 ? -36.955 -34.254 14.982 1.00 53.79 109 GLU A O 1
ATOM 830 N N . SER A 1 110 ? -38.105 -32.317 14.671 1.00 48.20 110 SER A N 1
ATOM 831 C CA . SER A 1 110 ? -38.014 -32.297 13.204 1.00 48.86 110 SER A CA 1
ATOM 832 C C . SER A 1 110 ? -36.662 -31.769 12.675 1.00 54.39 110 SER A C 1
ATOM 833 O O . SER A 1 110 ? -36.458 -31.708 11.447 1.00 55.10 110 SER A O 1
ATOM 836 N N . VAL A 1 111 ? -35.756 -31.342 13.592 1.00 48.54 111 VAL A N 1
ATOM 837 C CA . VAL A 1 111 ? -34.447 -30.820 13.200 1.00 46.14 111 VAL A CA 1
ATOM 838 C C . VAL A 1 111 ? -33.519 -32.018 12.975 1.00 52.45 111 VAL A C 1
ATOM 839 O O . VAL A 1 111 ? -33.397 -32.855 13.875 1.00 52.53 111 VAL A O 1
ATOM 843 N N . PRO A 1 112 ? -32.865 -32.141 11.794 1.00 50.42 112 PRO A N 1
ATOM 844 C CA . PRO A 1 112 ? -31.952 -33.278 11.596 1.00 51.38 112 PRO A CA 1
ATOM 845 C C . PRO A 1 112 ? -30.816 -33.246 12.615 1.00 54.47 112 PRO A C 1
ATOM 846 O O . PRO A 1 112 ? -30.255 -32.184 12.893 1.00 52.21 112 PRO A O 1
ATOM 850 N N . VAL A 1 113 ? -30.529 -34.401 13.222 1.00 52.64 113 VAL A N 1
ATOM 851 C CA . VAL A 1 113 ? -29.476 -34.522 14.229 1.00 52.64 113 VAL A CA 1
ATOM 852 C C . VAL A 1 113 ? -28.128 -34.548 13.512 1.00 56.70 113 VAL A C 1
ATOM 853 O O . VAL A 1 113 ? -27.919 -35.336 12.604 1.00 57.56 113 VAL A O 1
ATOM 857 N N . GLY A 1 114 ? -27.242 -33.663 13.910 1.00 53.42 114 GLY A N 1
ATOM 858 C CA . GLY A 1 114 ? -25.919 -33.579 13.318 1.00 54.45 114 GLY A CA 1
ATOM 859 C C . GLY A 1 114 ? -24.986 -32.815 14.213 1.00 59.21 114 GLY A C 1
ATOM 860 O O . GLY A 1 114 ? -25.442 -31.984 14.996 1.00 56.83 114 GLY A O 1
ATOM 861 N N . ALA A 1 115 ? -23.681 -33.097 14.110 1.00 58.47 115 ALA A N 1
ATOM 862 C CA . ALA A 1 115 ? -22.655 -32.468 14.941 1.00 58.65 115 ALA A CA 1
ATOM 863 C C . ALA A 1 115 ? -22.049 -31.195 14.360 1.00 63.39 115 ALA A C 1
ATOM 864 O O . ALA A 1 115 ? -21.432 -30.434 15.110 1.00 64.12 115 ALA A O 1
ATOM 866 N N . ASP A 1 116 ? -22.202 -30.955 13.037 1.00 59.58 116 ASP A N 1
ATOM 867 C CA . ASP A 1 116 ? -21.628 -29.780 12.362 1.00 58.55 116 ASP A CA 1
ATOM 868 C C . ASP A 1 116 ? -22.396 -29.362 11.100 1.00 61.04 116 ASP A C 1
ATOM 869 O O . ASP A 1 116 ? -23.338 -30.041 10.707 1.00 59.29 116 ASP A O 1
ATOM 874 N N . GLU A 1 117 ? -21.963 -28.258 10.459 1.00 59.63 117 GLU A N 1
ATOM 875 C CA . GLU A 1 117 ? -22.534 -27.668 9.242 1.00 60.45 117 GLU A CA 1
ATOM 876 C C . GLU A 1 117 ? -22.665 -28.655 8.077 1.00 66.89 117 GLU A C 1
ATOM 877 O O . GLU A 1 117 ? -23.520 -28.458 7.214 1.00 67.40 117 GLU A O 1
ATOM 883 N N . ASP A 1 118 ? -21.857 -29.736 8.074 1.00 64.38 118 ASP A N 1
ATOM 884 C CA . ASP A 1 118 ? -21.902 -30.769 7.042 1.00 63.97 118 ASP A CA 1
ATOM 885 C C . ASP A 1 118 ? -23.160 -31.655 7.144 1.00 65.15 118 ASP A C 1
ATOM 886 O O . ASP A 1 118 ? -23.473 -32.376 6.192 1.00 66.28 118 ASP A O 1
ATOM 891 N N . ALA A 1 119 ? -23.888 -31.597 8.281 1.00 57.47 119 ALA A N 1
ATOM 892 C CA . ALA A 1 119 ? -25.140 -32.348 8.453 1.00 55.65 119 ALA A CA 1
ATOM 893 C C . ALA A 1 119 ? -26.391 -31.470 8.174 1.00 54.34 119 ALA A C 1
ATOM 894 O O . ALA A 1 119 ? -27.534 -31.927 8.318 1.00 52.52 119 ALA A O 1
ATOM 896 N N . ASN A 1 120 ? -26.162 -30.218 7.724 1.00 49.68 120 ASN A N 1
ATOM 897 C CA . ASN A 1 120 ? -27.240 -29.312 7.319 1.00 48.16 120 ASN A CA 1
ATOM 898 C C . ASN A 1 120 ? -27.792 -29.841 5.985 1.00 51.00 120 ASN A C 1
ATOM 899 O O . ASN A 1 120 ? -27.029 -30.370 5.173 1.00 51.82 120 ASN A O 1
ATOM 904 N N . VAL A 1 121 ? -29.097 -29.750 5.783 1.00 46.33 121 VAL A N 1
ATOM 905 C CA . VAL A 1 121 ? -29.704 -30.274 4.559 1.00 46.86 121 VAL A CA 1
ATOM 906 C C . VAL A 1 121 ? -30.303 -29.193 3.674 1.00 47.49 121 VAL A C 1
ATOM 907 O O . VAL A 1 121 ? -30.950 -28.278 4.165 1.00 46.63 121 VAL A O 1
ATOM 911 N N . GLU A 1 122 ? -30.169 -29.358 2.364 1.00 42.78 122 GLU A N 1
ATOM 912 C CA . GLU A 1 122 ? -30.817 -28.468 1.418 1.00 41.73 122 GLU A CA 1
ATOM 913 C C . GLU A 1 122 ? -32.295 -28.849 1.391 1.00 44.12 122 GLU A C 1
ATOM 914 O O . GLU A 1 122 ? -32.630 -30.014 1.160 1.00 44.34 122 GLU A O 1
ATOM 920 N N . VAL A 1 123 ? -33.165 -27.865 1.607 1.00 39.95 123 VAL A N 1
ATOM 921 C CA . VAL A 1 123 ? -34.613 -28.072 1.571 1.00 40.91 123 VAL A CA 1
ATOM 922 C C . VAL A 1 123 ? -35.089 -27.900 0.123 1.00 43.63 123 VAL A C 1
ATOM 923 O O . VAL A 1 123 ? -35.835 -28.727 -0.389 1.00 44.97 123 VAL A O 1
ATOM 927 N N . ARG A 1 124 ? -34.602 -26.857 -0.538 1.00 40.80 124 ARG A N 1
ATOM 928 C CA . ARG A 1 124 ? -34.957 -26.493 -1.919 1.00 41.40 124 ARG A CA 1
ATOM 929 C C . ARG A 1 124 ? -34.058 -25.356 -2.337 1.00 43.92 124 ARG A C 1
ATOM 930 O O . ARG A 1 124 ? -33.411 -24.743 -1.486 1.00 42.09 124 ARG A O 1
ATOM 938 N N . ARG A 1 125 ? -34.043 -25.068 -3.639 1.00 41.87 125 ARG A N 1
ATOM 939 C CA . ARG A 1 125 ? -33.383 -23.926 -4.252 1.00 41.54 125 ARG A CA 1
ATOM 940 C C . ARG A 1 125 ? -34.319 -23.365 -5.334 1.00 44.39 125 ARG A C 1
ATOM 941 O O . ARG A 1 125 ? -35.227 -24.058 -5.766 1.00 42.64 125 ARG A O 1
ATOM 949 N N . TRP A 1 126 ? -34.141 -22.094 -5.698 1.00 41.70 126 TRP A N 1
ATOM 950 C CA . TRP A 1 126 ? -34.970 -21.387 -6.667 1.00 43.00 126 TRP A CA 1
ATOM 951 C C . TRP A 1 126 ? -34.038 -20.566 -7.554 1.00 46.42 126 TRP A C 1
ATOM 952 O O . TRP A 1 126 ? -33.085 -19.960 -7.056 1.00 46.06 126 TRP A O 1
ATOM 963 N N . GLY A 1 127 ? -34.343 -20.508 -8.837 1.00 43.00 127 GLY A N 1
ATOM 964 C CA . GLY A 1 127 ? -33.549 -19.734 -9.779 1.00 43.67 127 GLY A CA 1
ATOM 965 C C . GLY A 1 127 ? -32.298 -20.460 -10.221 1.00 49.30 127 GLY A C 1
ATOM 966 O O . GLY A 1 127 ? -31.841 -21.397 -9.555 1.00 48.08 127 GLY A O 1
ATOM 967 N N . THR A 1 128 ? -31.754 -20.043 -11.373 1.00 47.29 128 THR A N 1
ATOM 968 C CA . THR A 1 128 ? -30.559 -20.654 -11.933 1.00 47.87 128 THR A CA 1
ATOM 969 C C . THR A 1 128 ? -29.408 -19.663 -11.962 1.00 50.20 128 THR A C 1
ATOM 970 O O . THR A 1 128 ? -29.531 -18.624 -12.619 1.00 49.80 128 THR A O 1
ATOM 974 N N . PRO A 1 129 ? -28.280 -19.966 -11.269 1.00 46.39 129 PRO A N 1
ATOM 975 C CA . PRO A 1 129 ? -27.122 -19.059 -11.306 1.00 45.55 129 PRO A CA 1
ATOM 976 C C . PRO A 1 129 ? -26.713 -18.795 -12.748 1.00 50.13 129 PRO A C 1
ATOM 977 O O . PRO A 1 129 ? -26.589 -19.741 -13.540 1.00 49.04 129 PRO A O 1
ATOM 981 N N . LYS A 1 130 ? -26.623 -17.506 -13.117 1.00 46.51 130 LYS A N 1
ATOM 982 C CA . LYS A 1 130 ? -26.281 -17.085 -14.485 1.00 47.42 130 LYS A CA 1
ATOM 983 C C . LYS A 1 130 ? -24.897 -17.581 -14.930 1.00 53.21 130 LYS A C 1
ATOM 984 O O . LYS A 1 130 ? -23.959 -17.578 -14.136 1.00 52.76 130 LYS A O 1
ATOM 990 N N . THR A 1 131 ? -24.765 -17.989 -16.196 1.00 53.91 131 THR A N 1
ATOM 991 C CA . THR A 1 131 ? -23.466 -18.360 -16.751 1.00 55.43 131 THR A CA 1
ATOM 992 C C . THR A 1 131 ? -23.034 -17.117 -17.514 1.00 61.37 131 THR A C 1
ATOM 993 O O . THR A 1 131 ? -23.698 -16.715 -18.476 1.00 62.90 131 THR A O 1
ATOM 997 N N . PHE A 1 132 ? -21.997 -16.448 -17.032 1.00 57.14 132 PHE A N 1
ATOM 998 C CA . PHE A 1 132 ? -21.579 -15.207 -17.674 1.00 58.13 132 PHE A CA 1
ATOM 999 C C . PHE A 1 132 ? -20.706 -15.445 -18.900 1.00 67.92 132 PHE A C 1
ATOM 1000 O O . PHE A 1 132 ? -19.955 -16.425 -18.942 1.00 67.68 132 PHE A O 1
ATOM 1008 N N . ASP A 1 133 ? -20.822 -14.543 -19.897 1.00 68.91 133 ASP A N 1
ATOM 1009 C CA . ASP A 1 133 ? -20.067 -14.574 -21.166 1.00 72.16 133 ASP A CA 1
ATOM 1010 C C . ASP A 1 133 ? -18.645 -13.976 -21.019 1.00 75.05 133 ASP A C 1
ATOM 1011 O O . ASP A 1 133 ? -17.863 -14.032 -21.962 1.00 77.04 133 ASP A O 1
ATOM 1016 N N . PHE A 1 134 ? -18.316 -13.438 -19.827 1.00 68.16 134 PHE A N 1
ATOM 1017 C CA . PHE A 1 134 ? -17.045 -12.787 -19.481 1.00 66.43 134 PHE A CA 1
ATOM 1018 C C . PHE A 1 134 ? -16.583 -13.208 -18.062 1.00 68.62 134 PHE A C 1
ATOM 1019 O O . PHE A 1 134 ? -17.313 -13.901 -17.359 1.00 66.65 134 PHE A O 1
ATOM 1027 N N . GLU A 1 135 ? -15.379 -12.769 -17.651 1.00 65.65 135 GLU A N 1
ATOM 1028 C CA . GLU A 1 135 ? -14.777 -13.028 -16.344 1.00 64.52 135 GLU A CA 1
ATOM 1029 C C . GLU A 1 135 ? -15.505 -12.153 -15.302 1.00 65.39 135 GLU A C 1
ATOM 1030 O O . GLU A 1 135 ? -15.443 -10.918 -15.380 1.00 64.49 135 GLU A O 1
ATOM 1036 N N . VAL A 1 136 ? -16.222 -12.790 -14.354 1.00 59.57 136 VAL A N 1
ATOM 1037 C CA . VAL A 1 136 ? -16.984 -12.054 -13.347 1.00 57.14 136 VAL A CA 1
ATOM 1038 C C . VAL A 1 136 ? -16.072 -11.271 -12.400 1.00 58.88 136 VAL A C 1
ATOM 1039 O O . VAL A 1 136 ? -14.991 -11.736 -12.020 1.00 59.36 136 VAL A O 1
ATOM 1043 N N . LYS A 1 137 ? -16.537 -10.087 -12.017 1.00 52.66 137 LYS A N 1
ATOM 1044 C CA . LYS A 1 137 ? -15.861 -9.243 -11.052 1.00 51.00 137 LYS A CA 1
ATOM 1045 C C . LYS A 1 137 ? -16.631 -9.351 -9.747 1.00 51.59 137 LYS A C 1
ATOM 1046 O O . LYS A 1 137 ? -17.851 -9.528 -9.757 1.00 50.99 137 LYS A O 1
ATOM 1052 N N . ASP A 1 138 ? -15.931 -9.232 -8.621 1.00 47.26 138 ASP A N 1
ATOM 1053 C CA . ASP A 1 138 ? -16.554 -9.257 -7.306 1.00 45.30 138 ASP A CA 1
ATOM 1054 C C . ASP A 1 138 ? -17.165 -7.876 -7.006 1.00 47.05 138 ASP A C 1
ATOM 1055 O O . ASP A 1 138 ? -16.891 -6.940 -7.755 1.00 46.88 138 ASP A O 1
ATOM 1060 N N . HIS A 1 139 ? -17.984 -7.740 -5.930 1.00 42.81 139 HIS A N 1
ATOM 1061 C CA . HIS A 1 139 ? -18.625 -6.469 -5.572 1.00 41.14 139 HIS A CA 1
ATOM 1062 C C . HIS A 1 139 ? -17.639 -5.340 -5.278 1.00 45.55 139 HIS A C 1
ATOM 1063 O O . HIS A 1 139 ? -17.944 -4.179 -5.570 1.00 46.14 139 HIS A O 1
ATOM 1070 N N . VAL A 1 140 ? -16.467 -5.673 -4.697 1.00 42.97 140 VAL A N 1
ATOM 1071 C CA . VAL A 1 140 ? -15.403 -4.701 -4.376 1.00 41.78 140 VAL A CA 1
ATOM 1072 C C . VAL A 1 140 ? -14.891 -4.053 -5.674 1.00 48.43 140 VAL A C 1
ATOM 1073 O O . VAL A 1 140 ? -14.910 -2.815 -5.783 1.00 47.48 140 VAL A O 1
ATOM 1077 N N . ALA A 1 141 ? -14.501 -4.890 -6.672 1.00 45.46 141 ALA A N 1
ATOM 1078 C CA . ALA A 1 141 ? -14.020 -4.407 -7.978 1.00 47.30 141 ALA A CA 1
ATOM 1079 C C . ALA A 1 141 ? -15.113 -3.585 -8.684 1.00 52.21 141 ALA A C 1
ATOM 1080 O O . ALA A 1 141 ? -14.827 -2.482 -9.156 1.00 52.42 141 ALA A O 1
ATOM 1082 N N . LEU A 1 142 ? -16.375 -4.090 -8.683 1.00 47.35 142 LEU A N 1
ATOM 1083 C CA . LEU A 1 142 ? -17.509 -3.409 -9.320 1.00 46.89 142 LEU A CA 1
ATOM 1084 C C . LEU A 1 142 ? -17.823 -2.049 -8.701 1.00 50.88 142 LEU A C 1
ATOM 1085 O O . LEU A 1 142 ? -17.989 -1.069 -9.426 1.00 50.09 142 LEU A O 1
ATOM 1090 N N . GLY A 1 143 ? -17.878 -2.004 -7.371 1.00 48.02 143 GLY A N 1
ATOM 1091 C CA . GLY A 1 143 ? -18.194 -0.791 -6.634 1.00 46.96 143 GLY A CA 1
ATOM 1092 C C . GLY A 1 143 ? -17.103 0.254 -6.563 1.00 51.98 143 GLY A C 1
ATOM 1093 O O . GLY A 1 143 ? -17.404 1.439 -6.425 1.00 51.13 143 GLY A O 1
ATOM 1094 N N . GLU A 1 144 ? -15.832 -0.160 -6.638 1.00 51.43 144 GLU A N 1
ATOM 1095 C CA . GLU A 1 144 ? -14.709 0.775 -6.519 1.00 51.92 144 GLU A CA 1
ATOM 1096 C C . GLU A 1 144 ? -14.466 1.636 -7.748 1.00 57.33 144 GLU A C 1
ATOM 1097 O O . GLU A 1 144 ? -13.993 2.761 -7.585 1.00 55.59 144 GLU A O 1
ATOM 1103 N N . ARG A 1 145 ? -14.829 1.138 -8.953 1.00 56.84 145 ARG A N 1
ATOM 1104 C CA . ARG A 1 145 ? -14.616 1.760 -10.271 1.00 58.86 145 ARG A CA 1
ATOM 1105 C C . ARG A 1 145 ? -14.799 3.288 -10.308 1.00 63.15 145 ARG A C 1
ATOM 1106 O O . ARG A 1 145 ? -13.925 3.982 -10.846 1.00 65.44 145 ARG A O 1
ATOM 1114 N N . HIS A 1 146 ? -15.917 3.805 -9.764 1.00 56.66 146 HIS A N 1
ATOM 1115 C CA . HIS A 1 146 ? -16.189 5.252 -9.755 1.00 56.35 146 HIS A CA 1
ATOM 1116 C C . HIS A 1 146 ? -16.234 5.849 -8.336 1.00 55.66 146 HIS A C 1
ATOM 1117 O O . HIS A 1 146 ? -16.638 7.000 -8.169 1.00 54.64 146 HIS A O 1
ATOM 1124 N N . GLY A 1 147 ? -15.798 5.065 -7.347 1.00 49.36 147 GLY A N 1
ATOM 1125 C CA . GLY A 1 147 ? -15.727 5.464 -5.942 1.00 47.37 147 GLY A CA 1
ATOM 1126 C C . GLY A 1 147 ? -17.050 5.395 -5.209 1.00 49.07 147 GLY A C 1
ATOM 1127 O O . GLY A 1 147 ? -17.167 5.894 -4.086 1.00 48.21 147 GLY A O 1
ATOM 1128 N N . TRP A 1 148 ? -18.044 4.743 -5.827 1.00 43.84 148 TRP A N 1
ATOM 1129 C CA . TRP A 1 148 ? -19.396 4.600 -5.296 1.00 41.10 148 TRP A CA 1
ATOM 1130 C C . TRP A 1 148 ? -19.493 3.570 -4.157 1.00 43.34 148 TRP A C 1
ATOM 1131 O O . TRP A 1 148 ? -20.466 3.590 -3.402 1.00 40.36 148 TRP A O 1
ATOM 1142 N N . LEU A 1 149 ? -18.493 2.676 -4.039 1.00 41.46 149 LEU A N 1
ATOM 1143 C CA . LEU A 1 149 ? -18.344 1.742 -2.912 1.00 40.81 149 LEU A CA 1
ATOM 1144 C C . LEU A 1 149 ? -16.906 1.983 -2.453 1.00 46.33 149 LEU A C 1
ATOM 1145 O O . LEU A 1 149 ? -15.970 1.758 -3.221 1.00 46.91 149 LEU A O 1
ATOM 1150 N N . ASP A 1 150 ? -16.746 2.553 -1.252 1.00 42.01 150 ASP A N 1
ATOM 1151 C CA . ASP A 1 150 ? -15.450 3.022 -0.762 1.00 42.56 150 ASP A CA 1
ATOM 1152 C C . ASP A 1 150 ? -15.124 2.509 0.641 1.00 46.94 150 ASP A C 1
ATOM 1153 O O . ASP A 1 150 ? -15.684 2.986 1.644 1.00 45.39 150 ASP A O 1
ATOM 1158 N N . PHE A 1 151 ? -14.174 1.565 0.703 1.00 42.99 151 PHE A N 1
ATOM 1159 C CA . PHE A 1 151 ? -13.734 0.971 1.966 1.00 41.65 151 PHE A CA 1
ATOM 1160 C C . PHE A 1 151 ? -12.570 1.738 2.576 1.00 43.36 151 PHE A C 1
ATOM 1161 O O . PHE A 1 151 ? -12.424 1.750 3.801 1.00 43.46 151 PHE A O 1
ATOM 1169 N N . GLU A 1 152 ? -11.778 2.394 1.741 1.00 40.27 152 GLU A N 1
ATOM 1170 C CA . GLU A 1 152 ? -10.610 3.169 2.176 1.00 42.70 152 GLU A CA 1
ATOM 1171 C C . GLU A 1 152 ? -11.005 4.393 2.975 1.00 44.45 152 GLU A C 1
ATOM 1172 O O . GLU A 1 152 ? -10.420 4.625 4.033 1.00 43.67 152 GLU A O 1
ATOM 1178 N N . THR A 1 153 ? -11.996 5.169 2.476 1.00 40.40 153 THR A N 1
ATOM 1179 C CA . THR A 1 153 ? -12.493 6.359 3.184 1.00 39.98 153 THR A CA 1
ATOM 1180 C C . THR A 1 153 ? -13.178 5.900 4.470 1.00 42.65 153 THR A C 1
ATOM 1181 O O . THR A 1 153 ? -13.054 6.574 5.489 1.00 41.23 153 THR A O 1
ATOM 1185 N N . ALA A 1 154 ? -13.897 4.756 4.422 1.00 39.97 154 ALA A N 1
ATOM 1186 C CA . ALA A 1 154 ? -14.565 4.233 5.622 1.00 39.60 154 ALA A CA 1
ATOM 1187 C C . ALA A 1 154 ? -13.542 3.858 6.714 1.00 41.29 154 ALA A C 1
ATOM 1188 O O . ALA A 1 154 ? -13.783 4.147 7.885 1.00 38.65 154 ALA A O 1
ATOM 1190 N N . ALA A 1 155 ? -12.383 3.265 6.305 1.00 38.74 155 ALA A N 1
ATOM 1191 C CA . ALA A 1 155 ? -11.278 2.890 7.194 1.00 38.76 155 ALA A CA 1
ATOM 1192 C C . ALA A 1 155 ? -10.631 4.152 7.773 1.00 42.39 155 ALA A C 1
ATOM 1193 O O . ALA A 1 155 ? -10.310 4.183 8.965 1.00 42.29 155 ALA A O 1
ATOM 1195 N N . LYS A 1 156 ? -10.511 5.214 6.956 1.00 39.00 156 LYS A N 1
ATOM 1196 C CA . LYS A 1 156 ? -9.985 6.505 7.413 1.00 40.17 156 LYS A CA 1
ATOM 1197 C C . LYS A 1 156 ? -10.856 7.065 8.564 1.00 43.53 156 LYS A C 1
ATOM 1198 O O . LYS A 1 156 ? -10.311 7.538 9.554 1.00 44.94 156 LYS A O 1
ATOM 1204 N N . LEU A 1 157 ? -12.190 6.924 8.465 1.00 38.01 157 LEU A N 1
ATOM 1205 C CA . LEU A 1 157 ? -13.149 7.408 9.458 1.00 37.43 157 LEU A CA 1
ATOM 1206 C C . LEU A 1 157 ? -13.254 6.525 10.704 1.00 38.60 157 LEU A C 1
ATOM 1207 O O . LEU A 1 157 ? -13.288 7.021 11.834 1.00 36.94 157 LEU A O 1
ATOM 1212 N N . SER A 1 158 ? -13.374 5.217 10.480 1.00 35.43 158 SER A N 1
ATOM 1213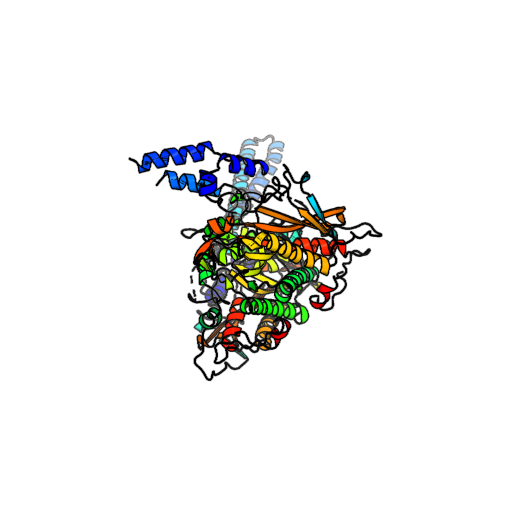 C CA . SER A 1 158 ? -13.777 4.256 11.486 1.00 36.31 158 SER A CA 1
ATOM 1214 C C . SER A 1 158 ? -12.939 3.002 11.685 1.00 42.04 158 SER A C 1
ATOM 1215 O O . SER A 1 158 ? -13.281 2.201 12.561 1.00 42.67 158 SER A O 1
ATOM 1218 N N . GLY A 1 159 ? -11.898 2.819 10.885 1.00 40.46 159 GLY A N 1
ATOM 1219 C CA . GLY A 1 159 ? -11.087 1.608 10.921 1.00 40.90 159 GLY A CA 1
ATOM 1220 C C . GLY A 1 159 ? -11.745 0.518 10.082 1.00 44.00 159 GLY A C 1
ATOM 1221 O O . GLY A 1 159 ? -12.714 0.779 9.360 1.00 43.05 159 GLY A O 1
ATOM 1222 N N . ALA A 1 160 ? -11.238 -0.712 10.181 1.00 40.54 160 ALA A N 1
ATOM 1223 C CA . ALA A 1 160 ? -11.710 -1.869 9.412 1.00 40.48 160 ALA A CA 1
ATOM 1224 C C . ALA A 1 160 ? -13.183 -2.246 9.655 1.00 42.22 160 ALA A C 1
ATOM 1225 O O . ALA A 1 160 ? -13.753 -1.900 10.691 1.00 41.53 160 ALA A O 1
ATOM 1227 N N . ARG A 1 161 ? -13.782 -2.976 8.683 1.00 38.34 161 ARG A N 1
ATOM 1228 C CA . ARG A 1 161 ? -15.135 -3.560 8.712 1.00 36.95 161 ARG A CA 1
ATOM 1229 C C . ARG A 1 161 ? -16.258 -2.499 8.689 1.00 38.54 161 ARG A C 1
ATOM 1230 O O . ARG A 1 161 ? -17.327 -2.690 9.263 1.00 37.53 161 ARG A O 1
ATOM 1238 N N . PHE A 1 162 ? -16.025 -1.412 7.937 1.00 34.84 162 PHE A N 1
ATOM 1239 C CA . PHE A 1 162 ? -16.995 -0.349 7.704 1.00 32.96 162 PHE A CA 1
ATOM 1240 C C . PHE A 1 162 ? -16.986 -0.024 6.219 1.00 38.04 162 PHE A C 1
ATOM 1241 O O . PHE A 1 162 ? -16.014 -0.315 5.518 1.00 38.25 162 PHE A O 1
ATOM 1249 N N . ALA A 1 163 ? -18.067 0.551 5.731 1.00 36.05 163 ALA A N 1
ATOM 1250 C CA . ALA A 1 163 ? -18.159 0.888 4.314 1.00 36.42 163 ALA A CA 1
ATOM 1251 C C . ALA A 1 163 ? -18.780 2.250 4.100 1.00 38.48 163 ALA A C 1
ATOM 1252 O O . ALA A 1 163 ? -19.616 2.700 4.892 1.00 35.74 163 ALA A O 1
ATOM 1254 N N . LEU A 1 164 ? -18.368 2.900 3.016 1.00 37.44 164 LEU A N 1
ATOM 1255 C CA . LEU A 1 164 ? -18.988 4.138 2.577 1.00 38.10 164 LEU A CA 1
ATOM 1256 C C . LEU A 1 164 ? -19.569 3.855 1.190 1.00 40.01 164 LEU A C 1
ATOM 1257 O O . LEU A 1 164 ? -18.898 3.233 0.368 1.00 39.89 164 LEU A O 1
ATOM 1262 N N . MET A 1 165 ? -20.830 4.235 0.958 1.00 35.57 165 MET A N 1
ATOM 1263 C CA . MET A 1 165 ? -21.445 4.112 -0.365 1.00 35.84 165 MET A CA 1
ATOM 1264 C C . MET A 1 165 ? -21.826 5.499 -0.800 1.00 40.36 165 MET A C 1
ATOM 1265 O O . MET A 1 165 ? -22.156 6.334 0.042 1.00 39.20 165 MET A O 1
ATOM 1270 N N . ARG A 1 166 ? -21.749 5.763 -2.102 1.00 37.79 166 ARG A N 1
ATOM 1271 C CA . ARG A 1 166 ? -22.071 7.068 -2.663 1.00 38.81 166 ARG A CA 1
ATOM 1272 C C . ARG A 1 166 ? -22.861 6.912 -3.941 1.00 41.68 166 ARG A C 1
ATOM 1273 O O . ARG A 1 166 ? -22.780 5.863 -4.586 1.00 39.90 166 ARG A O 1
ATOM 1281 N N . GLY A 1 167 ? -23.551 7.991 -4.322 1.00 39.39 167 GLY A N 1
ATOM 1282 C CA . GLY A 1 167 ? -24.311 8.111 -5.565 1.00 40.14 167 GLY A CA 1
ATOM 1283 C C . GLY A 1 167 ? -25.260 6.966 -5.869 1.00 42.43 167 GLY A C 1
ATOM 1284 O O . GLY A 1 167 ? -26.030 6.570 -4.993 1.00 41.91 167 GLY A O 1
ATOM 1285 N N . PRO A 1 168 ? -25.195 6.380 -7.093 1.00 38.56 168 PRO A N 1
ATOM 1286 C CA . PRO A 1 168 ? -26.128 5.290 -7.442 1.00 38.48 168 PRO A CA 1
ATOM 1287 C C . PRO A 1 168 ? -25.993 4.001 -6.623 1.00 40.86 168 PRO A C 1
ATOM 1288 O O . PRO A 1 168 ? -26.978 3.277 -6.516 1.00 40.52 168 PRO A O 1
ATOM 1292 N N . ILE A 1 169 ? -24.817 3.701 -6.051 1.00 36.98 169 ILE A N 1
ATOM 1293 C CA . ILE A 1 169 ? -24.684 2.504 -5.189 1.00 35.47 169 ILE A CA 1
ATOM 1294 C C . ILE A 1 169 ? -25.356 2.773 -3.842 1.00 35.98 169 ILE A C 1
ATOM 1295 O O . ILE A 1 169 ? -26.061 1.884 -3.352 1.00 35.47 169 ILE A O 1
ATOM 1300 N N . ALA A 1 170 ? -25.212 4.009 -3.275 1.00 32.98 170 ALA A N 1
ATOM 1301 C CA . ALA A 1 170 ? -25.907 4.376 -2.024 1.00 32.33 170 ALA A CA 1
ATOM 1302 C C . ALA A 1 170 ? -27.422 4.309 -2.297 1.00 36.41 170 ALA A C 1
ATOM 1303 O O . ALA A 1 170 ? -28.155 3.744 -1.499 1.00 35.16 170 ALA A O 1
ATOM 1305 N N . ARG A 1 171 ? -27.865 4.829 -3.466 1.00 36.01 171 ARG A N 1
ATOM 1306 C CA . ARG A 1 171 ? -29.275 4.833 -3.866 1.00 35.58 171 ARG A CA 1
ATOM 1307 C C . ARG A 1 171 ? -29.800 3.431 -4.040 1.00 38.36 171 ARG A C 1
ATOM 1308 O O . ARG A 1 171 ? -30.900 3.145 -3.565 1.00 38.17 171 ARG A O 1
ATOM 1316 N N . LEU A 1 172 ? -29.010 2.533 -4.662 1.00 34.99 172 LEU A N 1
ATOM 1317 C CA . LEU A 1 172 ? -29.426 1.134 -4.826 1.00 34.78 172 LEU A CA 1
ATOM 1318 C C . LEU A 1 172 ? -29.625 0.443 -3.468 1.00 36.81 172 LEU A C 1
ATOM 1319 O O . LEU A 1 172 ? -30.601 -0.298 -3.276 1.00 35.86 172 LEU A O 1
ATOM 1324 N N . HIS A 1 173 ? -28.721 0.710 -2.517 1.00 33.55 173 HIS A N 1
ATOM 1325 C CA . HIS A 1 173 ? -28.803 0.130 -1.179 1.00 33.12 173 HIS A CA 1
ATOM 1326 C C . HIS A 1 173 ? -30.086 0.623 -0.488 1.00 37.65 173 HIS A C 1
ATOM 1327 O O . HIS A 1 173 ? -30.810 -0.190 0.103 1.00 35.84 173 HIS A O 1
ATOM 1334 N N . ARG A 1 174 ? -30.389 1.944 -0.604 1.00 34.79 174 ARG A N 1
ATOM 1335 C CA . ARG A 1 174 ? -31.600 2.534 -0.005 1.00 35.23 174 ARG A CA 1
ATOM 1336 C C . ARG A 1 174 ? -32.867 1.940 -0.660 1.00 38.36 174 ARG A C 1
ATOM 1337 O O . ARG A 1 174 ? -33.825 1.618 0.041 1.00 37.16 174 ARG A O 1
ATOM 1345 N N . ALA A 1 175 ? -32.853 1.825 -1.998 1.00 35.83 175 ALA A N 1
ATOM 1346 C CA . ALA A 1 175 ? -33.918 1.244 -2.835 1.00 36.72 175 ALA A CA 1
ATOM 1347 C C . ALA A 1 175 ? -34.234 -0.179 -2.352 1.00 39.64 175 ALA A C 1
ATOM 1348 O O . ALA A 1 175 ? -35.404 -0.522 -2.218 1.00 38.38 175 ALA A O 1
ATOM 1350 N N . LEU A 1 176 ? -33.189 -0.971 -2.038 1.00 36.16 176 LEU A N 1
ATOM 1351 C CA . LEU A 1 176 ? -33.338 -2.340 -1.531 1.00 35.21 176 LEU A CA 1
ATOM 1352 C C . LEU A 1 176 ? -34.064 -2.400 -0.212 1.00 36.81 176 LEU A C 1
ATOM 1353 O O . LEU A 1 176 ? -34.945 -3.243 -0.047 1.00 33.97 176 LEU A O 1
ATOM 1358 N N . ALA A 1 177 ? -33.693 -1.516 0.740 1.00 33.71 177 ALA A N 1
ATOM 1359 C CA . ALA A 1 177 ? -34.311 -1.507 2.071 1.00 32.44 177 ALA A CA 1
ATOM 1360 C C . ALA A 1 177 ? -35.752 -1.053 1.952 1.00 36.89 177 ALA A C 1
ATOM 1361 O O . ALA A 1 177 ? -36.615 -1.667 2.571 1.00 37.99 177 ALA A O 1
ATOM 1363 N N . GLN A 1 178 ? -36.027 -0.014 1.126 1.00 34.34 178 GLN A N 1
ATOM 1364 C CA . GLN A 1 178 ? -37.377 0.520 0.934 1.00 33.95 178 GLN A CA 1
ATOM 1365 C C . GLN A 1 178 ? -38.279 -0.555 0.324 1.00 38.30 178 GLN A C 1
ATOM 1366 O O . GLN A 1 178 ? -39.383 -0.787 0.805 1.00 37.06 178 GLN A O 1
ATOM 1372 N N . PHE A 1 179 ? -37.768 -1.243 -0.700 1.00 36.01 179 PHE A N 1
ATOM 1373 C CA . PHE A 1 179 ? -38.449 -2.324 -1.397 1.00 36.58 179 PHE A CA 1
ATOM 1374 C C . PHE A 1 179 ? -38.854 -3.410 -0.414 1.00 39.08 179 PHE A C 1
ATOM 1375 O O . PHE A 1 179 ? -40.008 -3.850 -0.441 1.00 38.03 179 PHE A O 1
ATOM 1383 N N . MET A 1 180 ? -37.900 -3.827 0.461 1.00 35.44 180 MET A N 1
ATOM 1384 C CA . MET A 1 180 ? -38.107 -4.857 1.485 1.00 35.43 180 MET A CA 1
ATOM 1385 C C . MET A 1 180 ? -39.220 -4.469 2.468 1.00 41.86 180 MET A C 1
ATOM 1386 O O . MET A 1 180 ? -40.154 -5.253 2.633 1.00 41.75 180 MET A O 1
ATOM 1391 N N . ILE A 1 181 ? -39.140 -3.258 3.087 1.00 38.99 181 ILE A N 1
ATOM 1392 C CA . ILE A 1 181 ? -40.149 -2.766 4.044 1.00 39.26 181 ILE A CA 1
ATOM 1393 C C . ILE A 1 181 ? -41.503 -2.646 3.374 1.00 41.68 181 ILE A C 1
ATOM 1394 O O . ILE A 1 181 ? -42.497 -3.039 3.966 1.00 40.97 181 ILE A O 1
ATOM 1399 N N . ASN A 1 182 ? -41.555 -2.056 2.164 1.00 38.42 182 ASN A N 1
ATOM 1400 C CA . ASN A 1 182 ? -42.809 -1.904 1.425 1.00 38.53 182 ASN A CA 1
ATOM 1401 C C . ASN A 1 182 ? -43.464 -3.243 1.135 1.00 40.87 182 ASN A C 1
ATOM 1402 O O . ASN A 1 182 ? -44.673 -3.384 1.328 1.00 40.20 182 ASN A O 1
ATOM 1407 N N . LEU A 1 183 ? -42.661 -4.245 0.753 1.00 36.79 183 LEU A N 1
ATOM 1408 C CA . LEU A 1 183 ? -43.164 -5.591 0.456 1.00 36.81 183 LEU A CA 1
ATOM 1409 C C . LEU A 1 183 ? -43.785 -6.251 1.683 1.00 41.64 183 LEU A C 1
ATOM 1410 O O . LEU A 1 183 ? -44.910 -6.744 1.598 1.00 42.12 183 LEU A O 1
ATOM 1415 N N . HIS A 1 184 ? -43.059 -6.255 2.819 1.00 35.74 184 HIS A N 1
ATOM 1416 C CA . HIS A 1 184 ? -43.525 -6.915 4.041 1.00 35.50 184 HIS A CA 1
ATOM 1417 C C . HIS A 1 184 ? -44.752 -6.267 4.641 1.00 39.47 184 HIS A C 1
ATOM 1418 O O . HIS A 1 184 ? -45.621 -6.983 5.129 1.00 37.76 184 HIS A O 1
ATOM 1425 N N . THR A 1 185 ? -44.855 -4.930 4.553 1.00 37.35 185 THR A N 1
ATOM 1426 C CA . THR A 1 185 ? -46.009 -4.191 5.072 1.00 38.11 185 THR A CA 1
ATOM 1427 C C . THR A 1 185 ? -47.216 -4.356 4.139 1.00 43.59 185 THR A C 1
ATOM 1428 O O . THR A 1 185 ? -48.339 -4.504 4.616 1.00 43.96 185 THR A O 1
ATOM 1432 N N . ALA A 1 186 ? -46.996 -4.319 2.808 1.00 41.97 186 ALA A N 1
ATOM 1433 C CA . ALA A 1 186 ? -48.105 -4.413 1.858 1.00 42.85 186 ALA A CA 1
ATOM 1434 C C . ALA A 1 186 ? -48.609 -5.827 1.618 1.00 47.08 186 ALA A C 1
ATOM 1435 O O . ALA A 1 186 ? -49.808 -6.015 1.409 1.00 47.30 186 ALA A O 1
ATOM 1437 N N . GLU A 1 187 ? -47.714 -6.814 1.574 1.00 42.95 187 GLU A N 1
ATOM 1438 C CA . GLU A 1 187 ? -48.174 -8.153 1.208 1.00 43.22 187 GLU A CA 1
ATOM 1439 C C . GLU A 1 187 ? -48.027 -9.225 2.266 1.00 45.62 187 GLU A C 1
ATOM 1440 O O . GLU A 1 187 ? -48.625 -10.296 2.110 1.00 44.17 187 GLU A O 1
ATOM 1446 N N . HIS A 1 188 ? -47.207 -8.993 3.309 1.00 41.13 188 HIS A N 1
ATOM 1447 C CA . HIS A 1 188 ? -46.949 -10.086 4.246 1.00 40.28 188 HIS A CA 1
ATOM 1448 C C . HIS A 1 188 ? -47.537 -9.917 5.651 1.00 43.86 188 HIS A C 1
ATOM 1449 O O . HIS A 1 188 ? -47.277 -10.759 6.504 1.00 43.59 188 HIS A O 1
ATOM 1456 N N . GLY A 1 189 ? -48.346 -8.878 5.864 1.00 42.22 189 GLY A N 1
ATOM 1457 C CA . GLY A 1 189 ? -49.037 -8.624 7.128 1.00 41.49 189 GLY A CA 1
ATOM 1458 C C . GLY A 1 189 ? -48.196 -8.069 8.258 1.00 42.89 189 GLY A C 1
ATOM 1459 O O . GLY A 1 189 ? -48.622 -8.124 9.412 1.00 41.58 189 GLY A O 1
ATOM 1460 N N . TYR A 1 190 ? -47.008 -7.515 7.957 1.00 38.85 190 TYR A N 1
ATOM 1461 C CA . TYR A 1 190 ? -46.145 -6.962 9.018 1.00 37.55 190 TYR A CA 1
ATOM 1462 C C . TYR A 1 190 ? -46.460 -5.502 9.298 1.00 41.28 190 TYR A C 1
ATOM 1463 O O . TYR A 1 190 ? -46.700 -4.725 8.374 1.00 39.77 190 TYR A O 1
ATOM 1472 N N . GLU A 1 191 ? -46.450 -5.148 10.582 1.00 38.09 191 GLU A N 1
ATOM 1473 C CA . GLU A 1 191 ? -46.607 -3.779 11.052 1.00 37.67 191 GLU A CA 1
ATOM 1474 C C . GLU A 1 191 ? -45.191 -3.194 11.169 1.00 40.55 191 GLU A C 1
ATOM 1475 O O . GLU A 1 191 ? -44.306 -3.760 11.824 1.00 38.72 191 GLU A O 1
ATOM 1481 N N . GLU A 1 192 ? -45.008 -2.053 10.547 1.00 37.52 192 GLU A N 1
ATOM 1482 C CA . GLU A 1 192 ? -43.748 -1.343 10.531 1.00 38.22 192 GLU A CA 1
ATOM 1483 C C . GLU A 1 192 ? -43.445 -0.731 11.893 1.00 40.31 192 GLU A C 1
ATOM 1484 O O . GLU A 1 192 ? -44.348 -0.237 12.564 1.00 38.30 192 GLU A O 1
ATOM 1490 N N . ALA A 1 193 ? -42.161 -0.758 12.293 1.00 36.62 193 ALA A N 1
ATOM 1491 C CA . ALA A 1 193 ? -41.769 -0.114 13.542 1.00 36.49 193 ALA A CA 1
ATOM 1492 C C . ALA A 1 193 ? -40.437 0.569 13.396 1.00 39.79 193 ALA A C 1
ATOM 1493 O O . ALA A 1 193 ? -39.553 0.058 12.709 1.00 40.46 193 ALA A O 1
ATOM 1495 N N . TYR A 1 194 ? -40.305 1.738 14.012 1.00 34.84 194 TYR A N 1
ATOM 1496 C CA . TYR A 1 194 ? -39.031 2.430 14.139 1.00 33.17 194 TYR A CA 1
ATOM 1497 C C . TYR A 1 194 ? -38.654 2.170 15.613 1.00 37.05 194 TYR A C 1
ATOM 1498 O O . TYR A 1 194 ? -39.472 2.414 16.512 1.00 36.33 194 TYR A O 1
ATOM 1507 N N . THR A 1 195 ? -37.443 1.672 15.872 1.00 34.12 195 THR A N 1
ATOM 1508 C CA . THR A 1 195 ? -37.081 1.387 17.262 1.00 34.10 195 THR A CA 1
ATOM 1509 C C . THR A 1 195 ? -35.793 2.085 17.698 1.00 37.56 195 THR A C 1
ATOM 1510 O O . THR A 1 195 ? -34.952 2.399 16.849 1.00 35.73 195 THR A O 1
ATOM 1514 N N . PRO A 1 196 ? -35.520 2.130 19.031 1.00 35.08 196 PRO A N 1
ATOM 1515 C CA . PRO A 1 196 ? -34.184 2.542 19.478 1.00 33.80 196 PRO A CA 1
ATOM 1516 C C . PRO A 1 196 ? -33.141 1.534 18.958 1.00 36.81 196 PRO A C 1
ATOM 1517 O O . PRO A 1 196 ? -33.431 0.330 18.774 1.00 34.71 196 PRO A O 1
ATOM 1521 N N . TYR A 1 197 ? -31.919 2.035 18.702 1.00 33.95 197 TYR A N 1
ATOM 1522 C CA . TYR A 1 197 ? -30.774 1.239 18.260 1.00 32.76 197 TYR A CA 1
ATOM 1523 C C . TYR A 1 197 ? -29.824 1.003 19.450 1.00 35.26 197 TYR A C 1
ATOM 1524 O O . TYR A 1 197 ? -28.829 0.307 19.315 1.00 33.89 197 TYR A O 1
ATOM 1533 N N . LEU A 1 198 ? -30.132 1.608 20.592 1.00 33.51 198 LEU A N 1
ATOM 1534 C CA . LEU A 1 198 ? -29.381 1.454 21.853 1.00 34.95 198 LEU A CA 1
ATOM 1535 C C . LEU A 1 198 ? -30.363 0.915 22.846 1.00 39.35 198 LEU A C 1
ATOM 1536 O O . LEU A 1 198 ? -31.462 1.447 22.942 1.00 38.84 198 LEU A O 1
ATOM 1541 N N . VAL A 1 199 ? -30.005 -0.163 23.540 1.00 35.21 199 VAL A N 1
ATOM 1542 C CA . VAL A 1 199 ? -30.897 -0.778 24.529 1.00 32.68 199 VAL A CA 1
ATOM 1543 C C . VAL A 1 199 ? -30.123 -1.066 25.800 1.00 35.07 199 VAL A C 1
ATOM 1544 O O . VAL A 1 199 ? -28.891 -1.185 25.771 1.00 32.95 199 VAL A O 1
ATOM 1548 N N . GLN A 1 200 ? -30.843 -1.247 26.900 1.00 33.61 200 GLN A N 1
ATOM 1549 C CA . GLN A 1 200 ? -30.207 -1.652 28.148 1.00 34.92 200 GLN A CA 1
ATOM 1550 C C . GLN A 1 200 ? -30.112 -3.191 28.155 1.00 38.91 200 GLN A C 1
ATOM 1551 O O . GLN A 1 200 ? -30.678 -3.849 27.271 1.00 37.73 200 GLN A O 1
ATOM 1557 N N . ALA A 1 201 ? -29.359 -3.745 29.117 1.00 35.91 201 ALA A N 1
ATOM 1558 C CA . ALA A 1 201 ? -29.133 -5.186 29.275 1.00 36.03 201 ALA A CA 1
ATOM 1559 C C . ALA A 1 201 ? -30.415 -6.043 29.372 1.00 40.17 201 ALA A C 1
ATOM 1560 O O . ALA A 1 201 ? -30.405 -7.099 28.747 1.00 40.61 201 ALA A O 1
ATOM 1562 N N . PRO A 1 202 ? -31.523 -5.661 30.101 1.00 36.87 202 PRO A N 1
ATOM 1563 C CA . PRO A 1 202 ? -32.691 -6.580 30.181 1.00 35.93 202 PRO A CA 1
ATOM 1564 C C . PRO A 1 202 ? -33.290 -6.992 28.816 1.00 38.18 202 PRO A C 1
ATOM 1565 O O . PRO A 1 202 ? -33.641 -8.156 28.660 1.00 37.16 202 PRO A O 1
ATOM 1569 N N . ALA A 1 203 ? -33.315 -6.087 27.806 1.00 34.83 203 ALA A N 1
ATOM 1570 C CA . ALA A 1 203 ? -33.819 -6.425 26.467 1.00 34.06 203 ALA A CA 1
ATOM 1571 C C . ALA A 1 203 ? -32.966 -7.530 25.828 1.00 37.39 203 ALA A C 1
ATOM 1572 O O . ALA A 1 203 ? -33.507 -8.472 25.245 1.00 37.07 203 ALA A O 1
ATOM 1574 N N . LEU A 1 204 ? -31.637 -7.420 25.960 1.00 33.37 204 LEU A N 1
ATOM 1575 C CA . LEU A 1 204 ? -30.671 -8.385 25.426 1.00 33.29 204 LEU A CA 1
ATOM 1576 C C . LEU A 1 204 ? -30.744 -9.724 26.167 1.00 36.40 204 LEU A C 1
ATOM 1577 O O . LEU A 1 204 ? -30.586 -10.765 25.549 1.00 37.20 204 LEU A O 1
ATOM 1582 N N . GLN A 1 205 ? -31.039 -9.701 27.468 1.00 35.13 205 GLN A N 1
ATOM 1583 C CA . GLN A 1 205 ? -31.271 -10.936 28.224 1.00 34.98 205 GLN A CA 1
ATOM 1584 C C . GLN A 1 205 ? -32.617 -11.553 27.742 1.00 39.22 205 GLN A C 1
ATOM 1585 O O . GLN A 1 205 ? -32.717 -12.768 27.593 1.00 38.82 205 GLN A O 1
ATOM 1591 N N . GLY A 1 206 ? -33.596 -10.703 27.427 1.00 34.78 206 GLY A N 1
ATOM 1592 C CA . GLY A 1 206 ? -34.899 -11.151 26.940 1.00 34.58 206 GLY A CA 1
ATOM 1593 C C . GLY A 1 206 ? -34.796 -11.968 25.671 1.00 39.75 206 GLY A C 1
ATOM 1594 O O . GLY A 1 206 ? -35.449 -13.011 25.554 1.00 38.41 206 GLY A O 1
ATOM 1595 N N . THR A 1 207 ? -33.920 -11.543 24.727 1.00 37.80 207 THR A N 1
ATOM 1596 C CA . THR A 1 207 ? -33.784 -12.286 23.470 1.00 37.81 207 THR A CA 1
ATOM 1597 C C . THR A 1 207 ? -32.627 -13.321 23.473 1.00 40.84 207 THR A C 1
ATOM 1598 O O . THR A 1 207 ? -32.553 -14.109 22.534 1.00 40.98 207 THR A O 1
ATOM 1602 N N . GLY A 1 208 ? -31.803 -13.361 24.526 1.00 37.82 208 GLY A N 1
ATOM 1603 C CA . GLY A 1 208 ? -30.744 -14.364 24.672 1.00 37.24 208 GLY A CA 1
ATOM 1604 C C . GLY A 1 208 ? -29.301 -13.977 24.410 1.00 39.80 208 GLY A C 1
ATOM 1605 O O . GLY A 1 208 ? -28.404 -14.780 24.686 1.00 38.95 208 GLY A O 1
ATOM 1606 N N . GLN A 1 209 ? -29.038 -12.760 23.864 1.00 36.52 209 GLN A N 1
ATOM 1607 C CA . GLN A 1 209 ? -27.653 -12.277 23.624 1.00 36.95 209 GLN A CA 1
ATOM 1608 C C . GLN A 1 209 ? -26.924 -12.127 24.982 1.00 40.58 209 GLN A C 1
ATOM 1609 O O . GLN A 1 209 ? -25.734 -12.390 25.069 1.00 40.90 209 GLN A O 1
ATOM 1615 N N . LEU A 1 210 ? -27.660 -11.777 26.038 1.00 36.32 210 LEU A N 1
ATOM 1616 C CA . LEU A 1 210 ? -27.116 -11.717 27.404 1.00 38.14 210 LEU A CA 1
ATOM 1617 C C . LEU A 1 210 ? -27.704 -12.849 28.266 1.00 44.64 210 LEU A C 1
ATOM 1618 O O . LEU A 1 210 ? -28.826 -13.279 28.005 1.00 42.42 210 LEU A O 1
ATOM 1623 N N . PRO A 1 211 ? -26.955 -13.381 29.259 1.00 45.10 211 PRO A N 1
ATOM 1624 C CA . PRO A 1 211 ? -25.637 -12.912 29.740 1.00 46.05 211 PRO A CA 1
ATOM 1625 C C . PRO A 1 211 ? -24.402 -13.425 28.996 1.00 49.79 211 PRO A C 1
ATOM 1626 O O . PRO A 1 211 ? -23.336 -12.828 29.118 1.00 51.32 211 PRO A O 1
ATOM 1630 N N . LYS A 1 212 ? -24.548 -14.493 28.224 1.00 46.10 212 LYS A N 1
ATOM 1631 C CA . LYS A 1 212 ? -23.446 -15.222 27.602 1.00 46.44 212 LYS A CA 1
ATOM 1632 C C . LYS A 1 212 ? -22.701 -14.571 26.445 1.00 48.85 212 LYS A C 1
ATOM 1633 O O . LYS A 1 212 ? -21.536 -14.905 26.250 1.00 48.99 212 LYS A O 1
ATOM 1639 N N . PHE A 1 213 ? -23.347 -13.743 25.626 1.00 44.09 213 PHE A N 1
ATOM 1640 C CA . PHE A 1 213 ? -22.659 -13.227 24.434 1.00 42.85 213 PHE A CA 1
ATOM 1641 C C . PHE A 1 213 ? -22.402 -11.725 24.509 1.00 41.03 213 PHE A C 1
ATOM 1642 O O . PHE A 1 213 ? -22.420 -11.052 23.486 1.00 37.27 213 PHE A O 1
ATOM 1650 N N . GLU A 1 214 ? -22.073 -11.224 25.713 1.00 38.18 214 GLU A N 1
ATOM 1651 C CA . GLU A 1 214 ? -21.743 -9.810 25.915 1.00 38.05 214 GLU A CA 1
ATOM 1652 C C . GLU A 1 214 ? -20.578 -9.344 25.031 1.00 42.26 214 GLU A C 1
ATOM 1653 O O . GLU A 1 214 ? -20.597 -8.208 24.568 1.00 38.15 214 GLU A O 1
ATOM 1659 N N . GLU A 1 215 ? -19.532 -10.200 24.870 1.00 41.28 215 GLU A N 1
ATOM 1660 C CA . GLU A 1 215 ? -18.313 -9.864 24.120 1.00 41.91 215 GLU A CA 1
ATOM 1661 C C . GLU A 1 215 ? -18.525 -9.561 22.623 1.00 43.98 215 GLU A C 1
ATOM 1662 O O . GLU A 1 215 ? -17.644 -8.963 22.007 1.00 44.28 215 GLU A O 1
ATOM 1665 N N . ASP A 1 216 ? -19.683 -9.955 22.056 1.00 38.48 216 ASP A N 1
ATOM 1666 C CA . ASP A 1 216 ? -20.043 -9.769 20.646 1.00 37.76 216 ASP A CA 1
ATOM 1667 C C . ASP A 1 216 ? -20.755 -8.432 20.395 1.00 39.05 216 ASP A C 1
ATOM 1668 O O . ASP A 1 216 ? -21.034 -8.070 19.248 1.00 37.85 216 ASP A O 1
ATOM 1673 N N . LEU A 1 217 ? -21.015 -7.691 21.467 1.00 35.73 217 LEU A N 1
ATOM 1674 C CA . LEU A 1 217 ? -21.746 -6.418 21.424 1.00 34.82 217 LEU A CA 1
ATOM 1675 C C . LEU A 1 217 ? -20.878 -5.223 21.685 1.00 38.01 217 LEU A C 1
ATOM 1676 O O . LEU A 1 217 ? -19.897 -5.304 22.419 1.00 36.56 217 LEU A O 1
ATOM 1681 N N . PHE A 1 218 ? -21.281 -4.085 21.134 1.00 35.68 218 PHE A N 1
ATOM 1682 C CA . PHE A 1 218 ? -20.658 -2.806 21.422 1.00 34.53 218 PHE A CA 1
ATOM 1683 C C . PHE A 1 218 ? -21.438 -2.247 22.609 1.00 37.97 218 PHE A C 1
ATOM 1684 O O . PHE A 1 218 ? -22.662 -2.154 22.565 1.00 36.48 218 PHE A O 1
ATOM 1692 N N . LYS A 1 219 ? -20.730 -1.910 23.676 1.00 36.14 219 LYS A N 1
ATOM 1693 C CA . LYS A 1 219 ? -21.293 -1.379 24.904 1.00 35.93 219 LYS A CA 1
ATOM 1694 C C . LYS A 1 219 ? -20.835 0.075 25.126 1.00 40.18 219 LYS A C 1
ATOM 1695 O O . LYS A 1 219 ? -19.675 0.422 24.888 1.00 38.29 219 LYS A O 1
ATOM 1701 N N . ILE A 1 220 ? -21.752 0.901 25.612 1.00 37.41 220 ILE A N 1
ATOM 1702 C CA . ILE A 1 220 ? -21.508 2.291 25.961 1.00 38.90 220 ILE A CA 1
ATOM 1703 C C . ILE A 1 220 ? -21.571 2.331 27.498 1.00 45.61 220 ILE A C 1
ATOM 1704 O O . ILE A 1 220 ? -22.660 2.225 28.072 1.00 44.17 220 ILE A O 1
ATOM 1709 N N . GLY A 1 221 ? -20.401 2.394 28.126 1.00 46.74 221 GLY A N 1
ATOM 1710 C CA . GLY A 1 221 ? -20.252 2.484 29.575 1.00 50.44 221 GLY A CA 1
ATOM 1711 C C . GLY A 1 221 ? -20.647 3.866 30.051 1.00 61.04 221 GLY A C 1
ATOM 1712 O O . GLY A 1 221 ? -20.251 4.867 29.436 1.00 61.67 221 GLY A O 1
ATOM 1713 N N . ARG A 1 222 ? -21.512 3.936 31.083 1.00 61.26 222 ARG A N 1
ATOM 1714 C CA . ARG A 1 222 ? -22.025 5.226 31.567 1.00 62.86 222 ARG A CA 1
ATOM 1715 C C . ARG A 1 222 ? -21.861 5.436 33.081 1.00 70.21 222 ARG A C 1
ATOM 1716 O O . ARG A 1 222 ? -22.141 4.532 33.872 1.00 69.03 222 ARG A O 1
ATOM 1724 N N . ASP A 1 223 ? -21.410 6.640 33.471 1.00 70.26 223 ASP A N 1
ATOM 1725 C CA . ASP A 1 223 ? -21.174 7.003 34.878 1.00 71.92 223 ASP A CA 1
ATOM 1726 C C . ASP A 1 223 ? -22.490 7.147 35.664 1.00 75.39 223 ASP A C 1
ATOM 1727 O O . ASP A 1 223 ? -23.251 8.098 35.431 1.00 75.66 223 ASP A O 1
ATOM 1729 N N . GLY A 1 224 ? -22.750 6.179 36.551 1.00 70.73 224 GLY A N 1
ATOM 1730 C CA . GLY A 1 224 ? -23.939 6.139 37.405 1.00 70.40 224 GLY A CA 1
ATOM 1731 C C . GLY A 1 224 ? -25.251 6.103 36.646 1.00 71.92 224 GLY A C 1
ATOM 1732 O O . GLY A 1 224 ? -26.212 6.780 37.020 1.00 71.83 224 GLY A O 1
ATOM 1733 N N . GLU A 1 225 ? -25.256 5.362 35.517 1.00 64.78 225 GLU A N 1
ATOM 1734 C CA . GLU A 1 225 ? -26.384 5.141 34.615 1.00 61.42 225 GLU A CA 1
ATOM 1735 C C . GLU A 1 225 ? -26.302 3.694 34.160 1.00 58.30 225 GLU A C 1
ATOM 1736 O O . GLU A 1 225 ? -25.227 3.082 34.232 1.00 56.95 225 GLU A O 1
ATOM 1742 N N . ALA A 1 226 ? -27.423 3.137 33.682 1.00 50.72 226 ALA A N 1
ATOM 1743 C CA . ALA A 1 226 ? -27.402 1.784 33.137 1.00 48.01 226 ALA A CA 1
ATOM 1744 C C . ALA A 1 226 ? -26.580 1.833 31.843 1.00 45.99 226 ALA A C 1
ATOM 1745 O O . ALA A 1 226 ? -26.665 2.812 31.092 1.00 44.99 226 ALA A O 1
ATOM 1747 N N . ASP A 1 227 ? -25.765 0.810 31.597 1.00 40.19 227 ASP A N 1
ATOM 1748 C CA . ASP A 1 227 ? -24.993 0.737 30.354 1.00 39.67 227 ASP A CA 1
ATOM 1749 C C . ASP A 1 227 ? -25.938 0.581 29.173 1.00 40.19 227 ASP A C 1
ATOM 1750 O O . ASP A 1 227 ? -27.012 0.003 29.326 1.00 37.78 227 ASP A O 1
ATOM 1755 N N . LEU A 1 228 ? -25.533 1.086 28.003 1.00 36.92 228 LEU A N 1
ATOM 1756 C CA . LEU A 1 228 ? -26.307 0.931 26.790 1.00 37.20 228 LEU A CA 1
ATOM 1757 C C . LEU A 1 228 ? -25.510 0.041 25.840 1.00 40.32 228 LEU A C 1
ATOM 1758 O O . LEU A 1 228 ? -24.284 0.019 25.885 1.00 39.80 228 LEU A O 1
ATOM 1763 N N . TYR A 1 229 ? -26.208 -0.690 24.995 1.00 35.54 229 TYR A N 1
ATOM 1764 C CA . TYR A 1 229 ? -25.595 -1.555 24.013 1.00 33.80 229 TYR A CA 1
ATOM 1765 C C . TYR A 1 229 ? -26.198 -1.226 22.671 1.00 36.42 229 TYR A C 1
ATOM 1766 O O . TYR A 1 229 ? -27.416 -1.026 22.557 1.00 34.89 229 TYR A O 1
ATOM 1775 N N . LEU A 1 230 ? -25.360 -1.231 21.639 1.00 32.18 230 LEU A N 1
ATOM 1776 C CA . LEU A 1 230 ? -25.860 -1.060 20.282 1.00 31.63 230 LEU A CA 1
ATOM 1777 C C . LEU A 1 230 ? -26.528 -2.378 19.890 1.00 34.35 230 LEU A C 1
ATOM 1778 O O . LEU A 1 230 ? -26.007 -3.457 20.204 1.00 33.03 230 LEU A O 1
ATOM 1783 N N . ILE A 1 231 ? -27.698 -2.301 19.251 1.00 31.58 231 ILE A N 1
ATOM 1784 C CA . ILE A 1 231 ? -28.403 -3.524 18.861 1.00 30.40 231 ILE A CA 1
ATOM 1785 C C . ILE A 1 231 ? -27.631 -4.330 17.831 1.00 33.65 231 ILE A C 1
ATOM 1786 O O . ILE A 1 231 ? -27.231 -3.773 16.812 1.00 32.20 231 ILE A O 1
ATOM 1791 N N . PRO A 1 232 ? -27.478 -5.661 18.036 1.00 31.82 232 PRO A N 1
ATOM 1792 C CA . PRO A 1 232 ? -26.861 -6.492 16.975 1.00 30.87 232 PRO A CA 1
ATOM 1793 C C . PRO A 1 232 ? -27.840 -6.831 15.831 1.00 34.54 232 PRO A C 1
ATOM 1794 O O . PRO A 1 232 ? -27.432 -7.342 14.788 1.00 33.58 232 PRO A O 1
ATOM 1798 N N . THR A 1 233 ? -29.145 -6.600 16.056 1.00 32.07 233 THR A N 1
ATOM 1799 C CA . THR A 1 233 ? -30.270 -6.929 15.167 1.00 31.19 233 THR A CA 1
ATOM 1800 C C . THR A 1 233 ? -31.541 -6.314 15.765 1.00 33.30 233 THR A C 1
ATOM 1801 O O . THR A 1 233 ? -31.636 -6.235 16.980 1.00 32.65 233 THR A O 1
ATOM 1805 N N . ALA A 1 234 ? -32.520 -5.900 14.926 1.00 30.94 234 ALA A N 1
ATOM 1806 C CA . ALA A 1 234 ? -33.822 -5.364 15.379 1.00 31.22 234 ALA A CA 1
ATOM 1807 C C . ALA A 1 234 ? -34.639 -6.439 16.082 1.00 35.60 234 ALA A C 1
ATOM 1808 O O . ALA A 1 234 ? -35.606 -6.128 16.756 1.00 36.07 234 ALA A O 1
ATOM 1810 N N . GLU A 1 235 ? -34.207 -7.697 16.001 1.00 34.27 235 GLU A N 1
ATOM 1811 C CA . GLU A 1 235 ? -34.814 -8.791 16.755 1.00 33.33 235 GLU A CA 1
ATOM 1812 C C . GLU A 1 235 ? -34.866 -8.384 18.248 1.00 35.57 235 GLU A C 1
ATOM 1813 O O . GLU A 1 235 ? -35.894 -8.552 18.884 1.00 35.93 235 GLU A O 1
ATOM 1819 N N . VAL A 1 236 ? -33.780 -7.811 18.779 1.00 32.21 236 VAL A N 1
ATOM 1820 C CA . VAL A 1 236 ? -33.703 -7.402 20.202 1.00 32.42 236 VAL A CA 1
ATOM 1821 C C . VAL A 1 236 ? -34.778 -6.375 20.554 1.00 38.60 236 VAL A C 1
ATOM 1822 O O . VAL A 1 236 ? -35.533 -6.576 21.512 1.00 39.10 236 VAL A O 1
ATOM 1826 N N . SER A 1 237 ? -34.855 -5.275 19.780 1.00 34.30 237 SER A N 1
ATOM 1827 C CA . SER A 1 237 ? -35.827 -4.213 20.071 1.00 34.26 237 SER A CA 1
ATOM 1828 C C . SER A 1 237 ? -37.285 -4.640 19.785 1.00 37.41 237 SER A C 1
ATOM 1829 O O . SER A 1 237 ? -38.169 -4.386 20.603 1.00 37.12 237 SER A O 1
ATOM 1832 N N . LEU A 1 238 ? -37.524 -5.313 18.651 1.00 33.54 238 LEU A N 1
ATOM 1833 C CA . LEU A 1 238 ? -38.877 -5.730 18.265 1.00 32.14 238 LEU A CA 1
ATOM 1834 C C . LEU A 1 238 ? -39.493 -6.787 19.177 1.00 36.59 238 LEU A C 1
ATOM 1835 O O . LEU A 1 238 ? -40.660 -6.651 19.535 1.00 34.98 238 LEU A O 1
ATOM 1840 N N . THR A 1 239 ? -38.746 -7.884 19.476 1.00 34.20 239 THR A N 1
ATOM 1841 C CA . THR A 1 239 ? -39.280 -8.994 20.272 1.00 34.21 239 THR A CA 1
ATOM 1842 C C . THR A 1 239 ? -39.667 -8.515 21.689 1.00 38.77 239 THR A C 1
ATOM 1843 O O . THR A 1 239 ? -40.693 -8.929 22.227 1.00 37.37 239 THR A O 1
ATOM 1847 N N . ASN A 1 240 ? -38.870 -7.597 22.244 1.00 35.72 240 ASN A N 1
ATOM 1848 C CA . ASN A 1 240 ? -39.077 -7.035 23.572 1.00 36.29 240 ASN A CA 1
ATOM 1849 C C . ASN A 1 240 ? -40.236 -6.039 23.664 1.00 41.33 240 ASN A C 1
ATOM 1850 O O . ASN A 1 240 ? -40.517 -5.577 24.769 1.00 41.38 240 ASN A O 1
ATOM 1855 N N . ILE A 1 241 ? -40.923 -5.702 22.534 1.00 38.50 241 ILE A N 1
ATOM 1856 C CA . ILE A 1 241 ? -42.101 -4.802 22.562 1.00 37.72 241 ILE A CA 1
ATOM 1857 C C . ILE A 1 241 ? -43.158 -5.395 23.532 1.00 40.74 241 ILE A C 1
ATOM 1858 O O . ILE A 1 241 ? -43.743 -4.668 24.325 1.00 39.93 241 ILE A O 1
ATOM 1863 N N . VAL A 1 242 ? -43.346 -6.732 23.482 1.00 38.10 242 VAL A N 1
ATOM 1864 C CA . VAL A 1 242 ? -44.305 -7.506 24.291 1.00 38.38 242 VAL A CA 1
ATOM 1865 C C . VAL A 1 242 ? -43.748 -8.003 25.645 1.00 41.84 242 VAL A C 1
ATOM 1866 O O . VAL A 1 242 ? -44.442 -8.763 26.321 1.00 42.36 242 VAL A O 1
ATOM 1870 N N . SER A 1 243 ? -42.530 -7.591 26.065 1.00 38.45 243 SER A N 1
ATOM 1871 C CA . SER A 1 243 ? -42.010 -8.072 27.357 1.00 38.94 243 SER A CA 1
ATOM 1872 C C . SER A 1 243 ? -42.879 -7.646 28.536 1.00 43.35 243 SER A C 1
ATOM 1873 O O . SER A 1 243 ? -43.443 -6.554 28.518 1.00 41.70 243 SER A O 1
ATOM 1876 N N . GLY A 1 244 ? -43.025 -8.550 29.506 1.00 42.51 244 GLY A N 1
ATOM 1877 C CA . GLY A 1 244 ? -43.815 -8.347 30.721 1.00 44.59 244 GLY A CA 1
ATOM 1878 C C . GLY A 1 244 ? -45.307 -8.193 30.502 1.00 51.62 244 GLY A C 1
ATOM 1879 O O . GLY A 1 244 ? -46.005 -7.672 31.372 1.00 54.74 244 GLY A O 1
ATOM 1880 N N . GLN A 1 245 ? -45.816 -8.633 29.349 1.00 47.86 245 GLN A N 1
ATOM 1881 C CA . GLN A 1 245 ? -47.235 -8.478 29.017 1.00 48.08 245 GLN A CA 1
ATOM 1882 C C . GLN A 1 245 ? -48.037 -9.762 28.991 1.00 52.73 245 GLN A C 1
ATOM 1883 O O . GLN A 1 245 ? -47.492 -10.835 28.743 1.00 51.17 245 GLN A O 1
ATOM 1889 N N . ILE A 1 246 ? -49.356 -9.638 29.234 1.00 51.88 246 ILE A N 1
ATOM 1890 C CA . ILE A 1 246 ? -50.315 -10.729 29.101 1.00 52.90 246 ILE A CA 1
ATOM 1891 C C . ILE A 1 246 ? -51.200 -10.257 27.963 1.00 57.89 246 ILE A C 1
ATOM 1892 O O . ILE A 1 246 ? -52.015 -9.353 28.138 1.00 59.57 246 ILE A O 1
ATOM 1897 N N . LEU A 1 247 ? -50.955 -10.790 26.776 1.00 53.44 247 LEU A N 1
ATOM 1898 C CA . LEU A 1 247 ? -51.669 -10.393 25.572 1.00 52.92 247 LEU A CA 1
ATOM 1899 C C . LEU A 1 247 ? -53.013 -11.083 25.473 1.00 58.78 247 LEU A C 1
ATOM 1900 O O . LEU A 1 247 ? -53.184 -12.171 26.009 1.00 58.56 247 LEU A O 1
ATOM 1905 N N . ASP A 1 248 ? -53.968 -10.460 24.775 1.00 57.80 248 ASP A N 1
ATOM 1906 C CA . ASP A 1 248 ? -55.259 -11.092 24.510 1.00 59.49 248 ASP A CA 1
ATOM 1907 C C . ASP A 1 248 ? -54.991 -12.012 23.312 1.00 62.75 248 ASP A C 1
ATOM 1908 O O . ASP A 1 248 ? -54.315 -11.584 22.374 1.00 61.84 248 ASP A O 1
ATOM 1911 N N . ALA A 1 249 ? -55.467 -13.266 23.347 1.00 59.54 249 ALA A N 1
ATOM 1912 C CA . ALA A 1 249 ? -55.248 -14.236 22.262 1.00 59.31 249 ALA A CA 1
ATOM 1913 C C . ALA A 1 249 ? -55.676 -13.725 20.870 1.00 63.50 249 ALA A C 1
ATOM 1914 O O . ALA A 1 249 ? -55.112 -14.158 19.861 1.00 62.99 249 ALA A O 1
ATOM 1916 N N . LYS A 1 250 ? -56.627 -12.762 20.834 1.00 60.52 250 LYS A N 1
ATOM 1917 C CA . LYS A 1 250 ? -57.148 -12.090 19.633 1.00 60.24 250 LYS A CA 1
ATOM 1918 C C . LYS A 1 250 ? -56.114 -11.171 18.961 1.00 61.76 250 LYS A C 1
ATOM 1919 O O . LYS A 1 250 ? -56.260 -10.858 17.779 1.00 61.79 250 LYS A O 1
ATOM 1921 N N . GLN A 1 251 ? -55.081 -10.728 19.713 1.00 56.77 251 GLN A N 1
ATOM 1922 C CA . GLN A 1 251 ? -53.985 -9.877 19.211 1.00 54.90 251 GLN A CA 1
ATOM 1923 C C . GLN A 1 251 ? -52.943 -10.715 18.448 1.00 56.26 251 GLN A C 1
ATOM 1924 O O . GLN A 1 251 ? -52.131 -10.160 17.708 1.00 55.61 251 GLN A O 1
ATOM 1930 N N . LEU A 1 252 ? -52.954 -12.048 18.643 1.00 51.94 252 LEU A N 1
ATOM 1931 C CA . LEU A 1 252 ? -51.997 -12.966 18.004 1.00 49.31 252 LEU A CA 1
ATOM 1932 C C . LEU A 1 252 ? -52.430 -13.415 16.606 1.00 52.12 252 LEU A C 1
ATOM 1933 O O . LEU A 1 252 ? -53.602 -13.724 16.420 1.00 53.34 252 LEU A O 1
ATOM 1938 N N . PRO A 1 253 ? -51.517 -13.489 15.610 1.00 46.59 253 PRO A N 1
ATOM 1939 C CA . PRO A 1 253 ? -50.079 -13.162 15.682 1.00 44.47 253 PRO A CA 1
ATOM 1940 C C . PRO A 1 253 ? -49.793 -11.664 15.635 1.00 46.05 253 PRO A C 1
ATOM 1941 O O . PRO A 1 253 ? -50.529 -10.919 14.991 1.00 44.34 253 PRO A O 1
ATOM 1945 N N . LEU A 1 254 ? -48.736 -11.221 16.336 1.00 40.93 254 LEU A N 1
ATOM 1946 C CA . LEU A 1 254 ? -48.245 -9.841 16.246 1.00 40.08 254 LEU A CA 1
ATOM 1947 C C . LEU A 1 254 ? -47.069 -9.950 15.312 1.00 42.00 254 LEU A C 1
ATOM 1948 O O . LEU A 1 254 ? -46.177 -10.755 15.572 1.00 41.32 254 LEU A O 1
ATOM 1953 N N . LYS A 1 255 ? -47.111 -9.234 14.173 1.00 37.76 255 LYS A N 1
ATOM 1954 C CA . LYS A 1 255 ? -46.060 -9.298 13.167 1.00 36.02 255 LYS A CA 1
ATOM 1955 C C . LYS A 1 255 ? -45.417 -7.931 13.001 1.00 39.30 255 LYS A C 1
ATOM 1956 O O . LYS A 1 255 ? -46.119 -6.983 12.673 1.00 38.55 255 LYS A O 1
ATOM 1962 N N . PHE A 1 256 ? -44.082 -7.827 13.263 1.00 36.35 256 PHE A N 1
ATOM 1963 C CA . PHE A 1 256 ? -43.325 -6.575 13.160 1.00 35.96 256 PHE A CA 1
ATOM 1964 C C . PHE A 1 256 ? -42.230 -6.633 12.133 1.00 38.87 256 PHE A C 1
ATOM 1965 O O . PHE A 1 256 ? -41.566 -7.660 11.973 1.00 38.61 256 PHE A O 1
ATOM 1973 N N . VAL A 1 257 ? -41.982 -5.493 11.497 1.00 34.42 257 VAL A N 1
ATOM 1974 C CA . VAL A 1 257 ? -40.878 -5.340 10.550 1.00 32.95 257 VAL A CA 1
ATOM 1975 C C . VAL A 1 257 ? -40.161 -4.020 10.829 1.00 36.46 257 VAL A C 1
ATOM 1976 O O . VAL A 1 257 ? -40.808 -3.028 11.113 1.00 36.52 257 VAL A O 1
ATOM 1980 N N . ALA A 1 258 ? -38.831 -4.028 10.812 1.00 33.16 258 ALA A N 1
ATOM 1981 C CA . ALA A 1 258 ? -38.070 -2.805 11.018 1.00 32.71 258 ALA A CA 1
ATOM 1982 C C . ALA A 1 258 ? -36.829 -2.853 10.133 1.00 36.03 258 ALA A C 1
ATOM 1983 O O . ALA A 1 258 ? -36.288 -3.923 9.858 1.00 34.60 258 ALA A O 1
ATOM 1985 N N . HIS A 1 259 ? -36.413 -1.681 9.669 1.00 34.06 259 HIS A N 1
ATOM 1986 C CA . HIS A 1 259 ? -35.206 -1.496 8.901 1.00 32.98 259 HIS A CA 1
ATOM 1987 C C . HIS A 1 259 ? -34.275 -0.795 9.851 1.00 35.12 259 HIS A C 1
ATOM 1988 O O . HIS A 1 259 ? -34.502 0.367 10.177 1.00 33.89 259 HIS A O 1
ATOM 1995 N N . THR A 1 260 ? -33.229 -1.487 10.322 1.00 32.03 260 THR A N 1
ATOM 1996 C CA . THR A 1 260 ? -32.308 -0.819 11.242 1.00 32.72 260 THR A CA 1
ATOM 1997 C C . THR A 1 260 ? -30.850 -1.098 10.889 1.00 35.65 260 THR A C 1
ATOM 1998 O O . THR A 1 260 ? -30.559 -2.186 10.398 1.00 34.90 260 THR A O 1
ATOM 2002 N N . PRO A 1 261 ? -29.891 -0.225 11.300 1.00 33.88 261 PRO A N 1
ATOM 2003 C CA . PRO A 1 261 ? -28.478 -0.645 11.246 1.00 33.22 261 PRO A CA 1
ATOM 2004 C C . PRO A 1 261 ? -28.334 -1.708 12.365 1.00 37.21 261 PRO A C 1
ATOM 2005 O O . PRO A 1 261 ? -29.159 -1.750 13.292 1.00 36.08 261 PRO A O 1
ATOM 2009 N N . CYS A 1 262 ? -27.341 -2.587 12.244 1.00 33.70 262 CYS A N 1
ATOM 2010 C CA . CYS A 1 262 ? -27.033 -3.710 13.138 1.00 32.55 262 CYS A CA 1
ATOM 2011 C C . CYS A 1 262 ? -25.545 -3.632 13.436 1.00 35.24 262 CYS A C 1
ATOM 2012 O O . CYS A 1 262 ? -24.751 -3.427 12.520 1.00 34.26 262 CYS A O 1
ATOM 2015 N N . PHE A 1 263 ? -25.178 -3.702 14.716 1.00 31.01 263 PHE A N 1
ATOM 2016 C CA . PHE A 1 263 ? -23.794 -3.506 15.142 1.00 30.85 263 PHE A CA 1
ATOM 2017 C C . PHE A 1 263 ? -23.269 -4.708 15.901 1.00 36.64 263 PHE A C 1
ATOM 2018 O O . PHE A 1 263 ? -23.875 -5.140 16.877 1.00 37.29 263 PHE A O 1
ATOM 2026 N N . ARG A 1 264 ? -22.143 -5.252 15.459 1.00 33.81 264 ARG A N 1
ATOM 2027 C CA . ARG A 1 264 ? -21.546 -6.443 16.058 1.00 33.90 264 ARG A CA 1
ATOM 2028 C C . ARG A 1 264 ? -20.026 -6.310 16.113 1.00 40.96 264 ARG A C 1
ATOM 2029 O O . ARG A 1 264 ? -19.419 -5.825 15.151 1.00 39.17 264 ARG A O 1
ATOM 2037 N N . SER A 1 265 ? -19.415 -6.711 17.243 1.00 43.13 265 SER A N 1
ATOM 2038 C CA . SER A 1 265 ? -17.952 -6.756 17.403 1.00 46.81 265 SER A CA 1
ATOM 2039 C C . SER A 1 265 ? -17.648 -8.218 17.705 1.00 56.56 265 SER A C 1
ATOM 2040 O O . SER A 1 265 ? -17.458 -8.600 18.858 1.00 56.66 265 SER A O 1
ATOM 2043 N N . GLU A 1 266 ? -17.737 -9.056 16.675 1.00 57.32 266 GLU A N 1
ATOM 2044 C CA . GLU A 1 266 ? -17.588 -10.495 16.864 1.00 60.03 266 GLU A CA 1
ATOM 2045 C C . GLU A 1 266 ? -16.207 -11.007 16.508 1.00 69.40 266 GLU A C 1
ATOM 2046 O O . GLU A 1 266 ? -15.739 -10.826 15.376 1.00 69.86 266 GLU A O 1
ATOM 2052 N N . ALA A 1 267 ? -15.552 -11.634 17.506 1.00 68.26 267 ALA A N 1
ATOM 2053 C CA . ALA A 1 267 ? -14.223 -12.234 17.381 1.00 104.49 267 ALA A CA 1
ATOM 2054 C C . ALA A 1 267 ? -14.349 -13.671 16.881 1.00 122.75 267 ALA A C 1
ATOM 2055 O O . ALA A 1 267 ? -15.433 -14.252 16.936 1.00 75.93 267 ALA A O 1
ATOM 2057 N N . ASP A 1 273 ? -14.168 -12.975 5.912 1.00 76.25 273 ASP A N 1
ATOM 2058 C CA . ASP A 1 273 ? -14.400 -12.220 4.677 1.00 75.87 273 ASP A CA 1
ATOM 2059 C C . ASP A 1 273 ? -13.731 -10.836 4.789 1.00 79.69 273 ASP A C 1
ATOM 2060 O O . ASP A 1 273 ? -14.420 -9.814 4.840 1.00 78.14 273 ASP A O 1
ATOM 2065 N N . THR A 1 274 ? -12.377 -10.825 4.823 1.00 76.32 274 THR A N 1
ATOM 2066 C CA . THR A 1 274 ? -11.527 -9.632 4.983 1.00 75.85 274 THR A CA 1
ATOM 2067 C C . THR A 1 274 ? -11.726 -8.543 3.906 1.00 77.04 274 THR A C 1
ATOM 2068 O O . THR A 1 274 ? -11.585 -7.363 4.222 1.00 76.60 274 THR A O 1
ATOM 2072 N N . ARG A 1 275 ? -12.033 -8.934 2.653 1.00 71.93 275 ARG A N 1
ATOM 2073 C CA . ARG A 1 275 ? -12.240 -8.011 1.525 1.00 70.95 275 ARG A CA 1
ATOM 2074 C C . ARG A 1 275 ? -13.737 -7.845 1.199 1.00 70.25 275 ARG A C 1
ATOM 2075 O O . ARG A 1 275 ? -14.380 -8.808 0.755 1.00 70.66 275 ARG A O 1
ATOM 2083 N N . GLY A 1 276 ? -14.262 -6.634 1.432 1.00 60.42 276 GLY A N 1
ATOM 2084 C CA . GLY A 1 276 ? -15.643 -6.293 1.120 1.00 56.67 276 GLY A CA 1
ATOM 2085 C C . GLY A 1 276 ? -16.603 -6.030 2.256 1.00 54.18 276 GLY A C 1
ATOM 2086 O O . GLY A 1 276 ? -16.200 -5.797 3.397 1.00 53.40 276 GLY A O 1
ATOM 2087 N N . MET A 1 277 ? -17.900 -6.060 1.931 1.00 46.25 277 MET A N 1
ATOM 2088 C CA . MET A 1 277 ? -18.948 -5.746 2.885 1.00 44.87 277 MET A CA 1
ATOM 2089 C C . MET A 1 277 ? -19.784 -6.946 3.337 1.00 45.48 277 MET A C 1
ATOM 2090 O O . MET A 1 277 ? -20.891 -6.734 3.841 1.00 44.41 277 MET A O 1
ATOM 2095 N N . ILE A 1 278 ? -19.273 -8.196 3.174 1.00 40.59 278 ILE A N 1
ATOM 2096 C CA . ILE A 1 278 ? -19.999 -9.387 3.637 1.00 39.40 278 ILE A CA 1
ATOM 2097 C C . ILE A 1 278 ? -20.104 -9.361 5.163 1.00 40.78 278 ILE A C 1
ATOM 2098 O O . ILE A 1 278 ? -21.203 -9.517 5.696 1.00 38.87 278 ILE A O 1
ATOM 2103 N N . ARG A 1 279 ? -18.966 -9.140 5.851 1.00 37.44 279 ARG A N 1
ATOM 2104 C CA . ARG A 1 279 ? -18.896 -9.069 7.317 1.00 37.55 279 ARG A CA 1
ATOM 2105 C C . ARG A 1 279 ? -18.541 -7.644 7.720 1.00 41.85 279 ARG A C 1
ATOM 2106 O O . ARG A 1 279 ? -17.500 -7.124 7.314 1.00 42.53 279 ARG A O 1
ATOM 2110 N N . GLN A 1 280 ? -19.440 -6.984 8.465 1.00 36.75 280 GLN A N 1
ATOM 2111 C CA . GLN A 1 280 ? -19.229 -5.591 8.846 1.00 35.61 280 GLN A CA 1
ATOM 2112 C C . GLN A 1 280 ? -19.548 -5.366 10.309 1.00 39.11 280 GLN A C 1
ATOM 2113 O O . GLN A 1 280 ? -20.379 -6.091 10.861 1.00 38.26 280 GLN A O 1
ATOM 2119 N N . HIS A 1 281 ? -18.905 -4.349 10.933 1.00 35.63 281 HIS A N 1
ATOM 2120 C CA . HIS A 1 281 ? -19.211 -3.939 12.309 1.00 34.99 281 HIS A CA 1
ATOM 2121 C C . HIS A 1 281 ? -20.586 -3.243 12.332 1.00 37.73 281 HIS A C 1
ATOM 2122 O O . HIS A 1 281 ? -21.223 -3.185 13.369 1.00 36.98 281 HIS A O 1
ATOM 2129 N N . GLN A 1 282 ? -21.024 -2.711 11.178 1.00 33.43 282 GLN A N 1
ATOM 2130 C CA . GLN A 1 282 ? -22.316 -2.055 10.988 1.00 31.21 282 GLN A CA 1
ATOM 2131 C C . GLN A 1 282 ? -22.892 -2.530 9.654 1.00 34.50 282 GLN A C 1
ATOM 2132 O O . GLN A 1 282 ? -22.204 -2.469 8.629 1.00 33.47 282 GLN A O 1
ATOM 2138 N N . PHE A 1 283 ? -24.165 -2.933 9.644 1.00 31.17 283 PHE A N 1
ATOM 2139 C CA . PHE A 1 283 ? -24.838 -3.314 8.396 1.00 31.26 283 PHE A CA 1
ATOM 2140 C C . PHE A 1 283 ? -26.330 -3.127 8.571 1.00 34.75 283 PHE A C 1
ATOM 2141 O O . PHE A 1 283 ? -26.828 -3.268 9.681 1.00 33.55 283 PHE A O 1
ATOM 2149 N N . ASP A 1 284 ? -27.029 -2.768 7.498 1.00 32.19 284 ASP A N 1
ATOM 2150 C CA . ASP A 1 284 ? -28.488 -2.601 7.533 1.00 30.90 284 ASP A CA 1
ATOM 2151 C C . ASP A 1 284 ? -29.151 -3.943 7.331 1.00 34.92 284 ASP A C 1
ATOM 2152 O O . ASP A 1 284 ? -28.711 -4.745 6.507 1.00 32.99 284 ASP A O 1
ATOM 2157 N N . LYS A 1 285 ? -30.255 -4.147 8.031 1.00 31.96 285 LYS A N 1
ATOM 2158 C CA . LYS A 1 285 ? -31.017 -5.368 7.885 1.00 32.92 285 LYS A CA 1
ATOM 2159 C C . LYS A 1 285 ? -32.474 -5.051 8.078 1.00 36.63 285 LYS A C 1
ATOM 2160 O O . LYS A 1 285 ? -32.814 -4.332 9.015 1.00 36.08 285 LYS A O 1
ATOM 2166 N N . VAL A 1 286 ? -33.335 -5.602 7.190 1.00 32.09 286 VAL A N 1
ATOM 2167 C CA . VAL A 1 286 ? -34.782 -5.497 7.348 1.00 30.94 286 VAL A CA 1
ATOM 2168 C C . VAL A 1 286 ? -35.189 -6.771 8.090 1.00 36.58 286 VAL A C 1
ATOM 2169 O O . VAL A 1 286 ? -35.089 -7.877 7.550 1.00 36.87 286 VAL A O 1
ATOM 2173 N N . GLU A 1 287 ? -35.602 -6.600 9.350 1.00 32.93 287 GLU A N 1
ATOM 2174 C CA . GLU A 1 287 ? -35.940 -7.687 10.252 1.00 32.26 287 GLU A CA 1
ATOM 2175 C C . GLU A 1 287 ? -37.427 -7.951 10.383 1.00 34.48 287 GLU A C 1
ATOM 2176 O O . GLU A 1 287 ? -38.179 -7.020 10.609 1.00 33.54 287 GLU A O 1
ATOM 2182 N N . MET A 1 288 ? -37.827 -9.238 10.327 1.00 31.33 288 MET A N 1
ATOM 2183 C CA . MET A 1 288 ? -39.214 -9.658 10.530 1.00 32.21 288 MET A CA 1
ATOM 2184 C C . MET A 1 288 ? -39.319 -10.393 11.863 1.00 35.58 288 MET A C 1
ATOM 2185 O O . MET A 1 288 ? -38.526 -11.278 12.146 1.00 35.20 288 MET A O 1
ATOM 2190 N N . VAL A 1 289 ? -40.268 -10.008 12.690 1.00 33.99 289 VAL A N 1
ATOM 2191 C CA . VAL A 1 289 ? -40.464 -10.629 14.010 1.00 32.82 289 VAL A CA 1
ATOM 2192 C C . VAL A 1 289 ? -41.925 -11.015 14.169 1.00 38.07 289 VAL A C 1
ATOM 2193 O O . VAL A 1 289 ? -42.810 -10.259 13.766 1.00 38.84 289 VAL A O 1
ATOM 2197 N N . GLN A 1 290 ? -42.178 -12.211 14.729 1.00 35.71 290 GLN A N 1
ATOM 2198 C CA . GLN A 1 290 ? -43.544 -12.658 14.988 1.00 36.04 290 GLN A CA 1
ATOM 2199 C C . GLN A 1 290 ? -43.704 -13.109 16.441 1.00 40.62 290 GLN A C 1
ATOM 2200 O O . GLN A 1 290 ? -42.829 -13.773 16.982 1.00 39.85 290 GLN A O 1
ATOM 2206 N N . ILE A 1 291 ? -44.799 -12.701 17.075 1.00 38.69 291 ILE A N 1
ATOM 2207 C CA . ILE A 1 291 ? -45.185 -13.082 18.440 1.00 39.26 291 ILE A CA 1
ATOM 2208 C C . ILE A 1 291 ? -46.440 -13.906 18.181 1.00 44.27 291 ILE A C 1
ATOM 2209 O O . ILE A 1 291 ? -47.421 -13.367 17.661 1.00 43.09 291 ILE A O 1
ATOM 2214 N N . VAL A 1 292 ? -46.376 -15.234 18.427 1.00 40.47 292 VAL A N 1
ATOM 2215 C CA . VAL A 1 292 ? -47.490 -16.083 18.033 1.00 39.72 292 VAL A CA 1
ATOM 2216 C C . VAL A 1 292 ? -48.023 -17.018 19.110 1.00 44.93 292 VAL A C 1
ATOM 2217 O O . VAL A 1 292 ? -47.370 -17.280 20.127 1.00 43.20 292 VAL A O 1
ATOM 2221 N N . ASP A 1 293 ? -49.201 -17.593 18.809 1.00 44.18 293 ASP A N 1
ATOM 2222 C CA . ASP A 1 293 ? -49.852 -18.648 19.581 1.00 45.02 293 ASP A CA 1
ATOM 2223 C C . ASP A 1 293 ? -48.915 -19.885 19.482 1.00 48.70 293 ASP A C 1
ATOM 2224 O O . ASP A 1 293 ? -48.568 -20.289 18.369 1.00 47.53 293 ASP A O 1
ATOM 2229 N N . PRO A 1 294 ? -48.469 -20.466 20.624 1.00 46.87 294 PRO A N 1
ATOM 2230 C CA . PRO A 1 294 ? -47.567 -21.642 20.580 1.00 45.99 294 PRO A CA 1
ATOM 2231 C C . PRO A 1 294 ? -47.981 -22.774 19.638 1.00 50.99 294 PRO A C 1
ATOM 2232 O O . PRO A 1 294 ? -47.110 -23.442 19.087 1.00 50.27 294 PRO A O 1
ATOM 2236 N N . ALA A 1 295 ? -49.307 -22.995 19.455 1.00 48.86 295 ALA A N 1
ATOM 2237 C CA . ALA A 1 295 ? -49.832 -24.042 18.578 1.00 49.11 295 ALA A CA 1
ATOM 2238 C C . ALA A 1 295 ? -49.532 -23.807 17.095 1.00 52.37 295 ALA A C 1
ATOM 2239 O O . ALA A 1 295 ? -49.531 -24.765 16.322 1.00 52.67 295 ALA A O 1
ATOM 2241 N N . THR A 1 296 ? -49.269 -22.549 16.693 1.00 47.60 296 THR A N 1
ATOM 2242 C CA . THR A 1 296 ? -49.049 -22.214 15.280 1.00 46.33 296 THR A CA 1
ATOM 2243 C C . THR A 1 296 ? -47.593 -21.945 14.868 1.00 46.83 296 THR A C 1
ATOM 2244 O O . THR A 1 296 ? -47.371 -21.690 13.691 1.00 47.59 296 THR A O 1
ATOM 2248 N N . SER A 1 297 ? -46.628 -21.927 15.806 1.00 40.77 297 SER A N 1
ATOM 2249 C CA . SER A 1 297 ? -45.263 -21.457 15.541 1.00 39.44 297 SER A CA 1
ATOM 2250 C C . SER A 1 297 ? -44.456 -22.194 14.444 1.00 43.65 297 SER A C 1
ATOM 2251 O O . SER A 1 297 ? -43.692 -21.527 13.742 1.00 42.87 297 SER A O 1
ATOM 2254 N N . TYR A 1 298 ? -44.617 -23.520 14.278 1.00 41.27 298 TYR A N 1
ATOM 2255 C CA . TYR A 1 298 ? -43.866 -24.254 13.254 1.00 40.73 298 TYR A CA 1
ATOM 2256 C C . TYR A 1 298 ? -44.417 -23.967 11.869 1.00 44.81 298 TYR A C 1
ATOM 2257 O O . TYR A 1 298 ? -43.635 -23.877 10.925 1.00 43.63 298 TYR A O 1
ATOM 2266 N N . GLU A 1 299 ? -45.730 -23.701 11.767 1.00 43.44 299 GLU A N 1
ATOM 2267 C CA . GLU A 1 299 ? -46.378 -23.287 10.515 1.00 44.23 299 GLU A CA 1
ATOM 2268 C C . GLU A 1 299 ? -45.951 -21.833 10.225 1.00 46.20 299 GLU A C 1
ATOM 2269 O O . GLU A 1 299 ? -45.575 -21.521 9.095 1.00 45.90 299 GLU A O 1
ATOM 2272 N N . ALA A 1 300 ? -45.917 -20.978 11.280 1.00 41.11 300 ALA A N 1
ATOM 2273 C CA . ALA A 1 300 ? -45.476 -19.584 11.226 1.00 40.25 300 ALA A CA 1
ATOM 2274 C C . ALA A 1 300 ? -44.043 -19.489 10.697 1.00 43.96 300 ALA A C 1
ATOM 2275 O O . ALA A 1 300 ? -43.775 -18.582 9.913 1.00 43.72 300 ALA A O 1
ATOM 2277 N N . LEU A 1 301 ? -43.134 -20.440 11.092 1.00 39.39 301 LEU A N 1
ATOM 2278 C CA . LEU A 1 301 ? -41.745 -20.486 10.592 1.00 37.06 301 LEU A CA 1
ATOM 2279 C C . LEU A 1 301 ? -41.683 -20.702 9.065 1.00 40.29 301 LEU A C 1
ATOM 2280 O O . LEU A 1 301 ? -40.866 -20.062 8.385 1.00 39.61 301 LEU A O 1
ATOM 2285 N N . GLU A 1 302 ? -42.533 -21.610 8.539 1.00 37.46 302 GLU A N 1
ATOM 2286 C CA . GLU A 1 302 ? -42.614 -21.879 7.096 1.00 37.36 302 GLU A CA 1
ATOM 2287 C C . GLU A 1 302 ? -43.025 -20.599 6.340 1.00 41.20 302 GLU A C 1
ATOM 2288 O O . GLU A 1 302 ? -42.418 -20.274 5.320 1.00 41.46 302 GLU A O 1
ATOM 2294 N N . GLY A 1 303 ? -44.013 -19.877 6.874 1.00 37.50 303 GLY A N 1
ATOM 2295 C CA . GLY A 1 303 ? -44.504 -18.617 6.307 1.00 37.57 303 GLY A CA 1
ATOM 2296 C C . GLY A 1 303 ? -43.477 -17.501 6.407 1.00 41.16 303 GLY A C 1
ATOM 2297 O O . GLY A 1 303 ? -43.315 -16.717 5.467 1.00 40.75 303 GLY A O 1
ATOM 2298 N N . LEU A 1 304 ? -42.746 -17.445 7.543 1.00 37.05 304 LEU A N 1
ATOM 2299 C CA . LEU A 1 304 ? -41.669 -16.488 7.773 1.00 36.15 304 LEU A CA 1
ATOM 2300 C C . LEU A 1 304 ? -40.544 -16.683 6.720 1.00 39.65 304 LEU A C 1
ATOM 2301 O O . LEU A 1 304 ? -40.100 -15.717 6.085 1.00 39.61 304 LEU A O 1
ATOM 2306 N N . THR A 1 305 ? -40.097 -17.934 6.546 1.00 35.61 305 THR A N 1
ATOM 2307 C CA . THR A 1 305 ? -39.066 -18.292 5.567 1.00 35.31 305 THR A CA 1
ATOM 2308 C C . THR A 1 305 ? -39.530 -17.901 4.143 1.00 38.34 305 THR A C 1
ATOM 2309 O O . THR A 1 305 ? -38.751 -17.322 3.404 1.00 39.47 305 THR A O 1
ATOM 2313 N N . ALA A 1 306 ? -40.792 -18.187 3.781 1.00 35.66 306 ALA A N 1
ATOM 2314 C CA . ALA A 1 306 ? -41.366 -17.811 2.476 1.00 36.60 306 ALA A CA 1
ATOM 2315 C C . ALA A 1 306 ? -41.394 -16.265 2.280 1.00 39.77 306 ALA A C 1
ATOM 2316 O O . ALA A 1 306 ? -41.179 -15.800 1.166 1.00 40.42 306 ALA A O 1
ATOM 2318 N N . ASN A 1 307 ? -41.593 -15.472 3.368 1.00 36.06 307 ASN A N 1
ATOM 2319 C CA . ASN A 1 307 ? -41.578 -13.996 3.274 1.00 35.49 307 ASN A CA 1
ATOM 2320 C C . ASN A 1 307 ? -40.176 -13.481 2.869 1.00 38.73 307 ASN A C 1
ATOM 2321 O O . ASN A 1 307 ? -40.062 -12.570 2.046 1.00 37.36 307 ASN A O 1
ATOM 2326 N N . ALA A 1 308 ? -39.118 -14.109 3.422 1.00 35.72 308 ALA A N 1
ATOM 2327 C CA . ALA A 1 308 ? -37.728 -13.784 3.131 1.00 35.11 308 ALA A CA 1
ATOM 2328 C C . ALA A 1 308 ? -37.397 -14.213 1.704 1.00 40.23 308 ALA A C 1
ATOM 2329 O O . ALA A 1 308 ? -36.817 -13.422 0.942 1.00 40.16 308 ALA A O 1
ATOM 2331 N N . GLU A 1 309 ? -37.824 -15.445 1.314 1.00 37.05 309 GLU A N 1
ATOM 2332 C CA . GLU A 1 309 ? -37.634 -15.985 -0.037 1.00 37.59 309 GLU A CA 1
ATOM 2333 C C . GLU A 1 309 ? -38.240 -15.092 -1.105 1.00 43.13 309 GLU A C 1
ATOM 2334 O O . GLU A 1 309 ? -37.639 -14.930 -2.171 1.00 43.01 309 GLU A O 1
ATOM 2340 N N . ARG A 1 310 ? -39.441 -14.533 -0.830 1.00 39.81 310 ARG A N 1
ATOM 2341 C CA . ARG A 1 310 ? -40.173 -13.640 -1.747 1.00 39.98 310 ARG A CA 1
ATOM 2342 C C . ARG A 1 310 ? -39.340 -12.412 -2.154 1.00 40.56 310 ARG A C 1
ATOM 2343 O O . ARG A 1 310 ? -39.490 -11.931 -3.272 1.00 39.92 310 ARG A O 1
ATOM 2351 N N . VAL A 1 311 ? -38.454 -11.933 -1.272 1.00 36.03 311 VAL A N 1
ATOM 2352 C CA . VAL A 1 311 ? -37.563 -10.798 -1.583 1.00 36.32 311 VAL A CA 1
ATOM 2353 C C . VAL A 1 311 ? -36.558 -11.229 -2.687 1.00 40.54 311 VAL A C 1
ATOM 2354 O O . VAL A 1 311 ? -36.380 -10.517 -3.669 1.00 39.17 311 VAL A O 1
ATOM 2358 N N . LEU A 1 312 ? -35.930 -12.407 -2.515 1.00 37.13 312 LEU A N 1
ATOM 2359 C CA . LEU A 1 312 ? -34.944 -12.936 -3.463 1.00 37.35 312 LEU A CA 1
ATOM 2360 C C . LEU A 1 312 ? -35.574 -13.286 -4.806 1.00 40.56 312 LEU A C 1
ATOM 2361 O O . LEU A 1 312 ? -34.967 -13.021 -5.852 1.00 41.22 312 LEU A O 1
ATOM 2366 N N . GLN A 1 313 ? -36.811 -13.841 -4.780 1.00 36.83 313 GLN A N 1
ATOM 2367 C CA . GLN A 1 313 ? -37.581 -14.187 -5.989 1.00 37.20 313 GLN A CA 1
ATOM 2368 C C . GLN A 1 313 ? -37.933 -12.934 -6.790 1.00 40.46 313 GLN A C 1
ATOM 2369 O O . GLN A 1 313 ? -37.698 -12.885 -7.993 1.00 41.03 313 GLN A O 1
ATOM 2375 N N . LEU A 1 314 ? -38.457 -11.900 -6.120 1.00 37.99 314 LEU A N 1
ATOM 2376 C CA . LEU A 1 314 ? -38.800 -10.639 -6.783 1.00 39.50 314 LEU A CA 1
ATOM 2377 C C . LEU A 1 314 ? -37.573 -9.904 -7.358 1.00 43.39 314 LEU A C 1
ATOM 2378 O O . LEU A 1 314 ? -37.679 -9.217 -8.378 1.00 42.45 314 LEU A O 1
ATOM 2383 N N . LEU A 1 315 ? -36.407 -10.075 -6.713 1.00 40.22 315 LEU A N 1
ATOM 2384 C CA . LEU A 1 315 ? -35.134 -9.496 -7.173 1.00 38.59 315 LEU A CA 1
ATOM 2385 C C . LEU A 1 315 ? -34.462 -10.398 -8.201 1.00 43.66 315 LEU A C 1
ATOM 2386 O O . LEU A 1 315 ? -33.417 -10.024 -8.725 1.00 43.71 315 LEU A O 1
ATOM 2391 N N . GLU A 1 316 ? -35.056 -11.600 -8.473 1.00 41.84 316 GLU A N 1
ATOM 2392 C CA . GLU A 1 316 ? -34.577 -12.616 -9.423 1.00 42.44 316 GLU A CA 1
ATOM 2393 C C . GLU A 1 316 ? -33.151 -13.028 -9.065 1.00 44.81 316 GLU A C 1
ATOM 2394 O O . GLU A 1 316 ? -32.277 -13.133 -9.933 1.00 45.40 316 GLU A O 1
ATOM 2400 N N . LEU A 1 317 ? -32.923 -13.232 -7.767 1.00 39.60 317 LEU A N 1
ATOM 2401 C CA . LEU A 1 317 ? -31.617 -13.639 -7.268 1.00 38.48 317 LEU A CA 1
ATOM 2402 C C . LEU A 1 317 ? -31.644 -15.122 -6.950 1.00 42.60 317 LEU A C 1
ATOM 2403 O O . LEU A 1 317 ? -32.406 -15.520 -6.065 1.00 42.73 317 LEU A O 1
ATOM 2408 N N . PRO A 1 318 ? -30.867 -15.974 -7.658 1.00 39.12 318 PRO A N 1
ATOM 2409 C CA . PRO A 1 318 ? -30.902 -17.416 -7.345 1.00 38.50 318 PRO A CA 1
ATOM 2410 C C . PRO A 1 318 ? -30.458 -17.663 -5.907 1.00 42.34 318 PRO A C 1
ATOM 2411 O O . PRO A 1 318 ? -29.552 -16.979 -5.405 1.00 40.23 318 PRO A O 1
ATOM 2415 N N . TYR A 1 319 ? -31.142 -18.586 -5.223 1.00 38.78 319 TYR A N 1
ATOM 2416 C CA . TYR A 1 319 ? -30.838 -18.845 -3.814 1.00 38.70 319 TYR A CA 1
ATOM 2417 C C . TYR A 1 319 ? -31.126 -20.303 -3.473 1.00 43.00 319 TYR A C 1
ATOM 2418 O O . TYR A 1 319 ? -31.726 -21.022 -4.268 1.00 43.66 319 TYR A O 1
ATOM 2427 N N . ARG A 1 320 ? -30.711 -20.710 -2.284 1.00 39.96 320 ARG A N 1
ATOM 2428 C CA . ARG A 1 320 ? -30.898 -22.047 -1.740 1.00 40.42 320 ARG A CA 1
ATOM 2429 C C . ARG A 1 320 ? -31.428 -21.878 -0.315 1.00 43.05 320 ARG A C 1
ATOM 2430 O O . ARG A 1 320 ? -31.120 -20.882 0.355 1.00 39.67 320 ARG A O 1
ATOM 2438 N N . VAL A 1 321 ? -32.245 -22.845 0.136 1.00 40.32 321 VAL A N 1
ATOM 2439 C CA . VAL A 1 321 ? -32.799 -22.867 1.490 1.00 38.73 321 VAL A CA 1
ATOM 2440 C C . VAL A 1 321 ? -32.176 -24.072 2.198 1.00 43.44 321 VAL A C 1
ATOM 2441 O O . VAL A 1 321 ? -32.270 -25.200 1.692 1.00 44.19 321 VAL A O 1
ATOM 2445 N N . LEU A 1 322 ? -31.571 -23.838 3.367 1.00 39.98 322 LEU A N 1
ATOM 2446 C CA . LEU A 1 322 ? -30.977 -24.909 4.167 1.00 41.02 322 LEU A CA 1
ATOM 2447 C C . LEU A 1 322 ? -31.688 -25.092 5.499 1.00 43.41 322 LEU A C 1
ATOM 2448 O O . LEU A 1 322 ? -31.969 -24.100 6.177 1.00 42.33 322 LEU A O 1
ATOM 2453 N N . ALA A 1 323 ? -31.908 -26.359 5.912 1.00 38.74 323 ALA A N 1
ATOM 2454 C CA . ALA A 1 323 ? -32.442 -26.653 7.236 1.00 38.84 323 ALA A CA 1
ATOM 2455 C C . ALA A 1 323 ? -31.203 -26.887 8.097 1.00 44.09 323 ALA A C 1
ATOM 2456 O O . ALA A 1 323 ? -30.389 -27.740 7.758 1.00 45.57 323 ALA A O 1
ATOM 2458 N N . LEU A 1 324 ? -30.996 -26.070 9.133 1.00 40.12 324 LEU A N 1
ATOM 2459 C CA . LEU A 1 324 ? -29.807 -26.216 9.979 1.00 39.59 324 LEU A CA 1
ATOM 2460 C C . LEU A 1 324 ? -29.933 -27.451 10.861 1.00 42.85 324 LEU A C 1
ATOM 2461 O O . LEU A 1 324 ? -31.023 -27.759 11.335 1.00 42.42 324 LEU A O 1
ATOM 2466 N N . CYS A 1 325 ? -28.840 -28.186 11.041 1.00 39.65 325 CYS A N 1
ATOM 2467 C CA . CYS A 1 325 ? -28.911 -29.371 11.893 1.00 40.25 325 CYS A CA 1
ATOM 2468 C C . CYS A 1 325 ? -28.759 -28.931 13.372 1.00 40.78 325 CYS A C 1
ATOM 2469 O O . CYS A 1 325 ? -28.517 -27.744 13.651 1.00 37.90 325 CYS A O 1
ATOM 2472 N N . THR A 1 326 ? -28.971 -29.863 14.303 1.00 40.63 326 THR A N 1
ATOM 2473 C CA . THR A 1 326 ? -28.899 -29.627 15.758 1.00 40.58 326 THR A CA 1
ATOM 2474 C C . THR A 1 326 ? -27.570 -28.982 16.185 1.00 45.61 326 THR A C 1
ATOM 2475 O O . THR A 1 326 ? -27.571 -28.074 17.024 1.00 45.45 326 THR A O 1
ATOM 2479 N N . GLY A 1 327 ? -26.468 -29.411 15.558 1.00 43.05 327 GLY A N 1
ATOM 2480 C CA . GLY A 1 327 ? -25.127 -28.924 15.866 1.00 42.55 327 GLY A CA 1
ATOM 2481 C C . GLY A 1 327 ? -24.728 -27.624 15.209 1.00 45.20 327 GLY A C 1
ATOM 2482 O O . GLY A 1 327 ? -23.619 -27.139 15.446 1.00 44.19 327 GLY A O 1
ATOM 2483 N N . ASP A 1 328 ? -25.611 -27.039 14.379 1.00 41.14 328 ASP A N 1
ATOM 2484 C CA . ASP A 1 328 ? -25.275 -25.787 13.706 1.00 39.55 328 ASP A CA 1
ATOM 2485 C C . ASP A 1 328 ? -26.317 -24.656 13.957 1.00 41.62 328 ASP A C 1
ATOM 2486 O O . ASP A 1 328 ? -26.470 -23.768 13.135 1.00 39.99 328 ASP A O 1
ATOM 2491 N N . MET A 1 329 ? -26.981 -24.654 15.112 1.00 39.99 329 MET A N 1
ATOM 2492 C CA . MET A 1 329 ? -27.999 -23.640 15.390 1.00 40.05 329 MET A CA 1
ATOM 2493 C C . MET A 1 329 ? -27.592 -22.559 16.372 1.00 39.97 329 MET A C 1
ATOM 2494 O O . MET A 1 329 ? -26.715 -22.771 17.224 1.00 39.25 329 MET A O 1
ATOM 2499 N N . GLY A 1 330 ? -28.275 -21.422 16.274 1.00 34.44 330 GLY A N 1
ATOM 2500 C CA . GLY A 1 330 ? -28.091 -20.295 17.184 1.00 33.35 330 GLY A CA 1
ATOM 2501 C C . GLY A 1 330 ? -28.620 -20.654 18.563 1.00 35.58 330 GLY A C 1
ATOM 2502 O O . GLY A 1 330 ? -29.452 -21.551 18.700 1.00 34.32 330 GLY A O 1
ATOM 2503 N N . PHE A 1 331 ? -28.091 -19.997 19.592 1.00 33.22 331 PHE A N 1
ATOM 2504 C CA . PHE A 1 331 ? -28.403 -20.214 20.998 1.00 31.18 331 PHE A CA 1
ATOM 2505 C C . PHE A 1 331 ? -29.919 -20.300 21.320 1.00 36.11 331 PHE A C 1
ATOM 2506 O O . PHE A 1 331 ? -30.350 -21.212 22.047 1.00 35.38 331 PHE A O 1
ATOM 2514 N N . GLY A 1 332 ? -30.702 -19.343 20.812 1.00 33.07 332 GLY A N 1
ATOM 2515 C CA . GLY A 1 332 ? -32.121 -19.269 21.154 1.00 34.16 332 GLY A CA 1
ATOM 2516 C C . GLY A 1 332 ? -33.092 -20.006 20.253 1.00 38.45 332 GLY A C 1
ATOM 2517 O O . GLY A 1 332 ? -34.307 -19.914 20.463 1.00 39.36 332 GLY A O 1
ATOM 2518 N N . SER A 1 333 ? -32.581 -20.755 19.270 1.00 33.48 333 SER A N 1
ATOM 2519 C CA . SER A 1 333 ? -33.425 -21.405 18.259 1.00 33.47 333 SER A CA 1
ATOM 2520 C C . SER A 1 333 ? -33.772 -22.847 18.536 1.00 36.89 333 SER A C 1
ATOM 2521 O O . SER A 1 333 ? -32.932 -23.597 19.011 1.00 37.25 333 SER A O 1
ATOM 2524 N N . THR A 1 334 ? -35.007 -23.249 18.189 1.00 35.26 334 THR A N 1
ATOM 2525 C CA . THR A 1 334 ? -35.491 -24.641 18.264 1.00 35.12 334 THR A CA 1
ATOM 2526 C C . THR A 1 334 ? -35.406 -25.214 16.843 1.00 38.76 334 THR A C 1
ATOM 2527 O O . THR A 1 334 ? -35.366 -26.428 16.673 1.00 38.76 334 THR A O 1
ATOM 2531 N N . LYS A 1 335 ? -35.441 -24.340 15.817 1.00 36.10 335 LYS A N 1
ATOM 2532 C CA . LYS A 1 335 ? -35.421 -24.746 14.397 1.00 35.25 335 LYS A CA 1
ATOM 2533 C C . LYS A 1 335 ? -35.099 -23.537 13.552 1.00 38.85 335 LYS A C 1
ATOM 2534 O O . LYS A 1 335 ? -35.721 -22.490 13.723 1.00 37.97 335 LYS A O 1
ATOM 2540 N N . THR A 1 336 ? -34.158 -23.688 12.611 1.00 35.63 336 THR A N 1
ATOM 2541 C CA . THR A 1 336 ? -33.754 -22.606 11.733 1.00 35.50 336 THR A CA 1
ATOM 2542 C C . THR A 1 336 ? -33.654 -23.032 10.283 1.00 38.35 336 THR A C 1
ATOM 2543 O O . THR A 1 336 ? -33.101 -24.093 9.972 1.00 36.15 336 THR A O 1
ATOM 2547 N N . TYR A 1 337 ? -34.093 -22.127 9.399 1.00 36.36 337 TYR A N 1
ATOM 2548 C CA . TYR A 1 337 ? -33.870 -22.200 7.966 1.00 36.09 337 TYR A CA 1
ATOM 2549 C C . TYR A 1 337 ? -32.955 -21.036 7.581 1.00 39.98 337 TYR A C 1
ATOM 2550 O O . TYR A 1 337 ? -33.246 -19.882 7.918 1.00 39.21 337 TYR A O 1
ATOM 2559 N N . ASP A 1 338 ? -31.838 -21.331 6.903 1.00 37.34 338 ASP A N 1
ATOM 2560 C CA . ASP A 1 338 ? -30.953 -20.283 6.394 1.00 37.03 338 ASP A CA 1
ATOM 2561 C C . ASP A 1 338 ? -31.200 -20.120 4.894 1.00 41.15 338 ASP A C 1
ATOM 2562 O O . ASP A 1 338 ? -31.342 -21.112 4.185 1.00 40.83 338 ASP A O 1
ATOM 2567 N N . LEU A 1 339 ? -31.237 -18.883 4.418 1.00 37.50 339 LEU A N 1
ATOM 2568 C CA . LEU A 1 339 ? -31.298 -18.636 2.978 1.00 37.65 339 LEU A CA 1
ATOM 2569 C C . LEU A 1 339 ? -29.875 -18.243 2.591 1.00 41.36 339 LEU A C 1
ATOM 2570 O O . LEU A 1 339 ? -29.207 -17.513 3.330 1.00 40.19 339 LEU A O 1
ATOM 2575 N N . GLU A 1 340 ? -29.408 -18.757 1.462 1.00 38.34 340 GLU A N 1
ATOM 2576 C CA . GLU A 1 340 ? -28.119 -18.406 0.899 1.00 38.36 340 GLU A CA 1
ATOM 2577 C C . GLU A 1 340 ? -28.276 -18.042 -0.548 1.00 41.10 340 GLU A C 1
ATOM 2578 O O . GLU A 1 340 ? -28.879 -18.799 -1.306 1.00 41.81 340 GLU A O 1
ATOM 2584 N N . VAL A 1 341 ? -27.813 -16.832 -0.905 1.00 35.75 341 VAL A N 1
ATOM 2585 C CA . VAL A 1 341 ? -27.925 -16.266 -2.245 1.00 35.94 341 VAL A CA 1
ATOM 2586 C C . VAL A 1 341 ? -26.715 -16.616 -3.096 1.00 39.29 341 VAL A C 1
ATOM 2587 O O . VAL A 1 341 ? -25.590 -16.672 -2.596 1.00 38.00 341 VAL A O 1
ATOM 2591 N N . TRP A 1 342 ? -26.934 -16.768 -4.401 1.00 38.12 342 TRP A N 1
ATOM 2592 C CA . TRP A 1 342 ? -25.828 -17.032 -5.306 1.00 38.36 342 TRP A CA 1
ATOM 2593 C C . TRP A 1 342 ? -24.879 -15.832 -5.409 1.00 41.86 342 TRP A C 1
ATOM 2594 O O . TRP A 1 342 ? -25.325 -14.696 -5.586 1.00 40.09 342 TRP A O 1
ATOM 2605 N N . VAL A 1 343 ? -23.565 -16.090 -5.271 1.00 40.05 343 VAL A N 1
ATOM 2606 C CA . VAL A 1 343 ? -22.550 -15.035 -5.383 1.00 39.26 343 VAL A CA 1
ATOM 2607 C C . VAL A 1 343 ? -21.593 -15.408 -6.532 1.00 44.65 343 VAL A C 1
ATOM 2608 O O . VAL A 1 343 ? -20.703 -16.233 -6.342 1.00 45.01 343 VAL A O 1
ATOM 2612 N N . PRO A 1 344 ? -21.837 -14.855 -7.752 1.00 43.18 344 PRO A N 1
ATOM 2613 C CA . PRO A 1 344 ? -21.016 -15.221 -8.934 1.00 45.11 344 PRO A CA 1
ATOM 2614 C C . PRO A 1 344 ? -19.489 -15.282 -8.756 1.00 50.66 344 PRO A C 1
ATOM 2615 O O . PRO A 1 344 ? -18.889 -16.268 -9.188 1.00 50.06 344 PRO A O 1
ATOM 2619 N N . SER A 1 345 ? -18.860 -14.254 -8.131 1.00 48.07 345 SER A N 1
ATOM 2620 C CA . SER A 1 345 ? -17.390 -14.196 -7.959 1.00 48.78 345 SER A CA 1
ATOM 2621 C C . SER A 1 345 ? -16.819 -15.279 -7.037 1.00 52.36 345 SER A C 1
ATOM 2622 O O . SER A 1 345 ? -15.630 -15.582 -7.122 1.00 52.07 345 SER A O 1
ATOM 2625 N N . GLN A 1 346 ? -17.657 -15.827 -6.144 1.00 47.89 346 GLN A N 1
ATOM 2626 C CA . GLN A 1 346 ? -17.259 -16.876 -5.204 1.00 48.07 346 GLN A CA 1
ATOM 2627 C C . GLN A 1 346 ? -17.642 -18.258 -5.719 1.00 52.37 346 GLN A C 1
ATOM 2628 O O . GLN A 1 346 ? -17.163 -19.261 -5.190 1.00 52.55 346 GLN A O 1
ATOM 26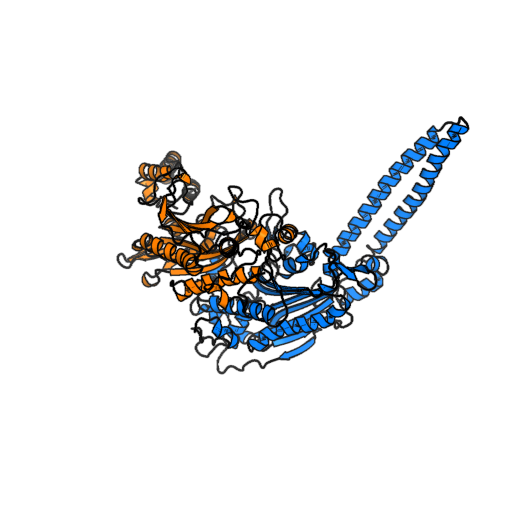34 N N . ASP A 1 347 ? -18.490 -18.305 -6.765 1.00 49.71 347 ASP A N 1
ATOM 2635 C CA . ASP A 1 347 ? -19.010 -19.529 -7.382 1.00 50.08 347 ASP A CA 1
ATOM 2636 C C . ASP A 1 347 ? -19.653 -20.451 -6.323 1.00 52.94 347 ASP A C 1
ATOM 2637 O O . ASP A 1 347 ? -19.425 -21.661 -6.299 1.00 53.44 347 ASP A O 1
ATOM 2642 N N . LYS A 1 348 ? -20.451 -19.844 -5.423 1.00 47.64 348 LYS A N 1
ATOM 2643 C CA . LYS A 1 348 ? -21.135 -20.550 -4.352 1.00 45.56 348 LYS A CA 1
ATOM 2644 C C . LYS A 1 348 ? -22.288 -19.701 -3.816 1.00 46.92 348 LYS A C 1
ATOM 2645 O O . LYS A 1 348 ? -22.397 -18.520 -4.153 1.00 45.58 348 LYS A O 1
ATOM 2649 N N . TYR A 1 349 ? -23.163 -20.318 -3.003 1.00 42.42 349 TYR A N 1
ATOM 2650 C CA . TYR A 1 349 ? -24.266 -19.627 -2.339 1.00 40.83 349 TYR A CA 1
ATOM 2651 C C . TYR A 1 349 ? -23.718 -19.134 -1.002 1.00 45.11 349 TYR A C 1
ATOM 2652 O O . TYR A 1 349 ? -22.967 -19.869 -0.356 1.00 46.16 349 TYR A O 1
ATOM 2661 N N . ARG A 1 350 ? -24.058 -17.886 -0.600 1.00 40.94 350 ARG A N 1
ATOM 2662 C CA . ARG A 1 350 ? -23.635 -17.281 0.675 1.00 37.84 350 ARG A CA 1
ATOM 2663 C C . ARG A 1 350 ? -24.847 -16.829 1.474 1.00 39.36 350 ARG A C 1
ATOM 2664 O O . ARG A 1 350 ? -25.763 -16.230 0.918 1.00 38.73 350 ARG A O 1
ATOM 2672 N N . GLU A 1 351 ? -24.831 -17.084 2.785 1.00 35.72 351 GLU A N 1
ATOM 2673 C CA . GLU A 1 351 ? -25.877 -16.736 3.749 1.00 34.22 351 GLU A CA 1
ATOM 2674 C C . GLU A 1 351 ? -26.316 -15.264 3.611 1.00 38.81 351 GLU A C 1
ATOM 2675 O O . GLU A 1 351 ? -25.471 -14.377 3.556 1.00 39.34 351 GLU A O 1
ATOM 2681 N N . ILE A 1 352 ? -27.644 -15.025 3.578 1.00 34.92 352 ILE A N 1
ATOM 2682 C CA . ILE A 1 352 ? -28.268 -13.708 3.425 1.00 34.13 352 ILE A CA 1
ATOM 2683 C C . ILE A 1 352 ? -29.429 -13.507 4.447 1.00 36.78 352 ILE A C 1
ATOM 2684 O O . ILE A 1 352 ? -29.879 -12.373 4.682 1.00 36.61 352 ILE A O 1
ATOM 2689 N N . SER A 1 353 ? -29.879 -14.610 5.053 1.00 32.80 353 SER A N 1
ATOM 2690 C CA . SER A 1 353 ? -30.939 -14.642 6.064 1.00 32.90 353 SER A CA 1
ATOM 2691 C C . SER A 1 353 ? -30.876 -15.903 6.914 1.00 37.56 353 SER A C 1
ATOM 2692 O O . SER A 1 353 ? -30.472 -16.956 6.430 1.00 36.63 353 SER A O 1
ATOM 2695 N N . SER A 1 354 ? -31.364 -15.802 8.161 1.00 34.42 354 SER A N 1
ATOM 2696 C CA . SER A 1 354 ? -31.579 -16.905 9.087 1.00 33.86 354 SER A CA 1
ATOM 2697 C C . SER A 1 354 ? -32.993 -16.664 9.621 1.00 39.12 354 SER A C 1
ATOM 2698 O O . SER A 1 354 ? -33.258 -15.577 10.140 1.00 39.71 354 SER A O 1
ATOM 2701 N N . CYS A 1 355 ? -33.898 -17.639 9.453 1.00 34.49 355 CYS A N 1
ATOM 2702 C CA . CYS A 1 355 ? -35.289 -17.593 9.932 1.00 34.57 355 CYS A CA 1
ATOM 2703 C C . CYS A 1 355 ? -35.434 -18.634 11.017 1.00 37.71 355 CYS A C 1
ATOM 2704 O O . CYS A 1 355 ? -35.229 -19.822 10.765 1.00 38.13 355 CYS A O 1
ATOM 2707 N N . SER A 1 356 ? -35.761 -18.200 12.236 1.00 33.04 356 SER A N 1
ATOM 2708 C CA . SER A 1 356 ? -35.806 -19.130 13.353 1.00 32.35 356 SER A CA 1
ATOM 2709 C C . SER A 1 356 ? -37.102 -19.143 14.115 1.00 37.71 356 SER A C 1
ATOM 2710 O O . SER A 1 356 ? -37.745 -18.105 14.255 1.00 36.75 356 SER A O 1
ATOM 2713 N N . ASN A 1 357 ? -37.445 -20.313 14.664 1.00 34.15 357 ASN A N 1
ATOM 2714 C CA . ASN A 1 357 ? -38.530 -20.408 15.620 1.00 35.19 357 ASN A CA 1
ATOM 2715 C C . ASN A 1 357 ? -37.799 -20.560 16.957 1.00 39.62 357 ASN A C 1
ATOM 2716 O O . ASN A 1 357 ? -36.971 -21.464 17.120 1.00 38.87 357 ASN A O 1
ATOM 2721 N N . CYS A 1 358 ? -38.062 -19.637 17.882 1.00 36.46 358 CYS A N 1
ATOM 2722 C CA . CYS A 1 358 ? -37.463 -19.650 19.211 1.00 36.40 358 CYS A CA 1
ATOM 2723 C C . CYS A 1 358 ? -38.322 -20.411 20.210 1.00 40.73 358 CYS A C 1
ATOM 2724 O O . CYS A 1 358 ? -37.875 -20.646 21.323 1.00 40.80 358 CYS A O 1
ATOM 2727 N N . GLY A 1 359 ? -39.535 -20.804 19.820 1.00 37.54 359 GLY A N 1
ATOM 2728 C CA . GLY A 1 359 ? -40.444 -21.472 20.748 1.00 37.27 359 GLY A CA 1
ATOM 2729 C C . GLY A 1 359 ? -40.778 -20.496 21.864 1.00 40.13 359 GLY A C 1
ATOM 2730 O O . GLY A 1 359 ? -40.924 -19.294 21.612 1.00 38.84 359 GLY A O 1
ATOM 2731 N N . ASP A 1 360 ? -40.808 -20.977 23.105 1.00 37.63 360 ASP A N 1
ATOM 2732 C CA . ASP A 1 360 ? -41.135 -20.154 24.275 1.00 37.93 360 ASP A CA 1
ATOM 2733 C C . ASP A 1 360 ? -39.898 -19.651 25.068 1.00 39.98 360 ASP A C 1
ATOM 2734 O O . ASP A 1 360 ? -40.065 -19.110 26.155 1.00 39.26 360 ASP A O 1
ATOM 2739 N N . PHE A 1 361 ? -38.673 -19.889 24.542 1.00 36.15 361 PHE A N 1
ATOM 2740 C CA . PHE A 1 361 ? -37.370 -19.592 25.163 1.00 34.73 361 PHE A CA 1
ATOM 2741 C C . PHE A 1 361 ? -37.154 -18.090 25.439 1.00 37.19 361 PHE A C 1
ATOM 2742 O O . PHE A 1 361 ? -36.776 -17.726 26.547 1.00 34.49 361 PHE A O 1
ATOM 2750 N N . GLN A 1 362 ? -37.385 -17.228 24.434 1.00 35.38 362 GLN A N 1
ATOM 2751 C CA . GLN A 1 362 ? -37.243 -15.781 24.638 1.00 35.29 362 GLN A CA 1
ATOM 2752 C C . GLN A 1 362 ? -38.413 -15.265 25.468 1.00 39.88 362 GLN A C 1
ATOM 2753 O O . GLN A 1 362 ? -38.205 -14.421 26.339 1.00 40.42 362 GLN A O 1
ATOM 2759 N N . ALA A 1 363 ? -39.645 -15.768 25.194 1.00 37.02 363 ALA A N 1
ATOM 2760 C CA . ALA A 1 363 ? -40.851 -15.400 25.948 1.00 37.52 363 ALA A CA 1
ATOM 2761 C C . ALA A 1 363 ? -40.662 -15.679 27.454 1.00 43.34 363 ALA A C 1
ATOM 2762 O O . ALA A 1 363 ? -41.119 -14.882 28.266 1.00 44.24 363 ALA A O 1
ATOM 2764 N N . ARG A 1 364 ? -40.010 -16.801 27.831 1.00 38.75 364 ARG A N 1
ATOM 2765 C CA . ARG A 1 364 ? -39.767 -17.107 29.250 1.00 38.93 364 ARG A CA 1
ATOM 2766 C C . ARG A 1 364 ? -38.848 -16.058 29.905 1.00 40.70 364 ARG A C 1
ATOM 2767 O O . ARG A 1 364 ? -39.121 -15.618 31.020 1.00 38.99 364 ARG A O 1
ATOM 2775 N N . ARG A 1 365 ? -37.763 -15.671 29.206 1.00 38.52 365 ARG A N 1
ATOM 2776 C CA . ARG A 1 365 ? -36.809 -14.654 29.685 1.00 39.41 365 ARG A CA 1
ATOM 2777 C C . ARG A 1 365 ? -37.464 -13.272 29.813 1.00 44.01 365 ARG A C 1
ATOM 2778 O O . ARG A 1 365 ? -37.153 -12.542 30.760 1.00 43.26 365 ARG A O 1
ATOM 2786 N N . MET A 1 366 ? -38.384 -12.911 28.884 1.00 40.44 366 MET A N 1
ATOM 2787 C CA . MET A 1 366 ? -39.009 -11.589 28.974 1.00 40.91 366 MET A CA 1
ATOM 2788 C C . MET A 1 366 ? -40.412 -11.597 29.621 1.00 43.51 366 MET A C 1
ATOM 2789 O O . MET A 1 366 ? -40.982 -10.532 29.844 1.00 42.98 366 MET A O 1
ATOM 2794 N N . GLN A 1 367 ? -40.915 -12.787 29.999 1.00 39.76 367 GLN A N 1
ATOM 2795 C CA . GLN A 1 367 ? -42.249 -12.989 30.577 1.00 39.92 367 GLN A CA 1
ATOM 2796 C C . GLN A 1 367 ? -43.339 -12.416 29.635 1.00 42.95 367 GLN A C 1
ATOM 2797 O O . GLN A 1 367 ? -44.228 -11.680 30.054 1.00 43.33 367 GLN A O 1
ATOM 2803 N N . ALA A 1 368 ? -43.221 -12.758 28.339 1.00 39.08 368 ALA A N 1
ATOM 2804 C CA . ALA A 1 368 ? -44.145 -12.373 27.268 1.00 39.25 368 ALA A CA 1
ATOM 2805 C C . ALA A 1 368 ? -45.166 -13.487 27.207 1.00 43.45 368 ALA A C 1
ATOM 2806 O O . ALA A 1 368 ? -44.839 -14.638 26.871 1.00 43.17 368 ALA A O 1
ATOM 2808 N N . ARG A 1 369 ? -46.376 -13.170 27.652 1.00 42.07 369 ARG A N 1
ATOM 2809 C CA . ARG A 1 369 ? -47.469 -14.125 27.756 1.00 43.08 369 ARG A CA 1
ATOM 2810 C C . ARG A 1 369 ? -48.724 -13.710 26.981 1.00 47.72 369 ARG A C 1
ATOM 2811 O O . ARG A 1 369 ? -48.859 -12.566 26.551 1.00 46.21 369 ARG A O 1
ATOM 2819 N N . TYR A 1 370 ? -49.661 -14.649 26.851 1.00 46.67 370 TYR A N 1
ATOM 2820 C CA . TYR A 1 370 ? -50.981 -14.433 26.264 1.00 47.66 370 TYR A CA 1
ATOM 2821 C C . TYR A 1 370 ? -51.997 -15.170 27.148 1.00 53.26 370 TYR A C 1
ATOM 2822 O O . TYR A 1 370 ? -51.620 -16.112 27.852 1.00 51.80 370 TYR A O 1
ATOM 2831 N N . ARG A 1 371 ? -53.256 -14.717 27.175 1.00 53.27 371 ARG A N 1
ATOM 2832 C CA . ARG A 1 371 ? -54.254 -15.416 27.991 1.00 55.87 371 ARG A CA 1
ATOM 2833 C C . ARG A 1 371 ? -54.916 -16.530 27.153 1.00 61.49 371 ARG A C 1
ATOM 2834 O O . ARG A 1 371 ? -55.602 -16.232 26.174 1.00 60.82 371 ARG A O 1
ATOM 2842 N N . ASN A 1 372 ? -54.637 -17.801 27.501 1.00 61.01 372 ASN A N 1
ATOM 2843 C CA . ASN A 1 372 ? -55.151 -18.986 26.805 1.00 64.12 372 ASN A CA 1
ATOM 2844 C C . ASN A 1 372 ? -56.687 -19.027 26.927 1.00 74.91 372 ASN A C 1
ATOM 2845 O O . ASN A 1 372 ? -57.179 -19.023 28.051 1.00 76.32 372 ASN A O 1
ATOM 2850 N N . PRO A 1 373 ? -57.454 -19.034 25.800 1.00 74.94 373 PRO A N 1
ATOM 2851 C CA . PRO A 1 373 ? -58.928 -18.985 25.900 1.00 77.82 373 PRO A CA 1
ATOM 2852 C C . PRO A 1 373 ? -59.599 -20.138 26.634 1.00 85.88 373 PRO A C 1
ATOM 2853 O O . PRO A 1 373 ? -60.664 -19.936 27.215 1.00 88.18 373 PRO A O 1
ATOM 2857 N N . GLU A 1 374 ? -58.997 -21.339 26.592 1.00 83.22 374 GLU A N 1
ATOM 2858 C CA . GLU A 1 374 ? -59.535 -22.529 27.248 1.00 84.84 374 GLU A CA 1
ATOM 2859 C C . GLU A 1 374 ? -59.356 -22.461 28.772 1.00 89.04 374 GLU A C 1
ATOM 2860 O O . GLU A 1 374 ? -60.355 -22.472 29.497 1.00 90.51 374 GLU A O 1
ATOM 2862 N N . THR A 1 375 ? -58.094 -22.353 29.250 1.00 83.40 375 THR A N 1
ATOM 2863 C CA . THR A 1 375 ? -57.762 -22.303 30.680 1.00 83.47 375 THR A CA 1
ATOM 2864 C C . THR A 1 375 ? -58.047 -20.947 31.337 1.00 86.25 375 THR A C 1
ATOM 2865 O O . THR A 1 375 ? -58.314 -20.890 32.536 1.00 86.63 375 THR A O 1
ATOM 2869 N N . GLY A 1 376 ? -57.949 -19.872 30.560 1.00 81.56 376 GLY A N 1
ATOM 2870 C CA . GLY A 1 376 ? -58.123 -18.508 31.053 1.00 81.22 376 GLY A CA 1
ATOM 2871 C C . GLY A 1 376 ? -56.907 -18.025 31.825 1.00 82.15 376 GLY A C 1
ATOM 2872 O O . GLY A 1 376 ? -56.951 -16.961 32.452 1.00 83.10 376 GLY A O 1
ATOM 2873 N N . LYS A 1 377 ? -55.802 -18.812 31.771 1.00 73.74 377 LYS A N 1
ATOM 2874 C CA . LYS A 1 377 ? -54.541 -18.572 32.469 1.00 70.80 377 LYS A CA 1
ATOM 2875 C C . LYS A 1 377 ? -53.464 -17.996 31.552 1.00 68.37 377 LYS A C 1
ATOM 2876 O O . LYS A 1 377 ? -53.449 -18.334 30.363 1.00 66.25 377 LYS A O 1
ATOM 2878 N N . PRO A 1 378 ? -52.523 -17.165 32.075 1.00 61.60 378 PRO A N 1
ATOM 2879 C CA . PRO A 1 378 ? -51.442 -16.651 31.209 1.00 58.30 378 PRO A CA 1
ATOM 2880 C C . PRO A 1 378 ? -50.462 -17.755 30.835 1.00 57.75 378 PRO A C 1
ATOM 2881 O O . PRO A 1 378 ? -50.045 -18.519 31.696 1.00 57.43 378 PRO A O 1
ATOM 2885 N N . GLU A 1 379 ? -50.139 -17.869 29.543 1.00 51.79 379 GLU A N 1
ATOM 2886 C CA . GLU A 1 379 ? -49.198 -18.861 29.022 1.00 49.86 379 GLU A CA 1
ATOM 2887 C C . GLU A 1 379 ? -48.168 -18.124 28.180 1.00 49.42 379 GLU A C 1
ATOM 2888 O O . GLU A 1 379 ? -48.457 -17.053 27.667 1.00 47.33 379 GLU A O 1
ATOM 2894 N N . LEU A 1 380 ? -46.978 -18.695 28.016 1.00 44.74 380 LEU A N 1
ATOM 2895 C CA . LEU A 1 380 ? -45.922 -18.071 27.222 1.00 41.74 380 LEU A CA 1
ATOM 2896 C C . LEU A 1 380 ? -46.259 -18.098 25.742 1.00 44.34 380 LEU A C 1
ATOM 2897 O O . LEU A 1 380 ? -46.814 -19.082 25.242 1.00 45.62 380 LEU A O 1
ATOM 2902 N N . VAL A 1 381 ? -45.974 -17.006 25.051 1.00 39.68 381 VAL A N 1
ATOM 2903 C CA . VAL A 1 381 ? -46.165 -16.935 23.593 1.00 38.92 381 VAL A CA 1
ATOM 2904 C C . VAL A 1 381 ? -44.962 -17.648 22.959 1.00 42.14 381 VAL A C 1
ATOM 2905 O O . VAL A 1 381 ? -43.998 -17.957 23.661 1.00 41.12 381 VAL A O 1
ATOM 2909 N N . HIS A 1 382 ? -44.989 -17.869 21.640 1.00 39.08 382 HIS A N 1
ATOM 2910 C CA . HIS A 1 382 ? -43.793 -18.342 20.946 1.00 37.46 382 HIS A CA 1
ATOM 2911 C C . HIS A 1 382 ? -43.283 -17.137 20.157 1.00 41.34 382 HIS A C 1
ATOM 2912 O O . HIS A 1 382 ? -44.069 -16.257 19.813 1.00 41.60 382 HIS A O 1
ATOM 2919 N N . THR A 1 383 ? -41.982 -17.057 19.905 1.00 37.92 383 THR A N 1
ATOM 2920 C CA . THR A 1 383 ? -41.445 -15.940 19.123 1.00 36.46 383 THR A CA 1
ATOM 2921 C C . THR A 1 383 ? -40.642 -16.483 17.970 1.00 38.75 383 THR A C 1
ATOM 2922 O O . THR A 1 383 ? -40.053 -17.556 18.086 1.00 36.92 383 THR A O 1
ATOM 2926 N N . LEU A 1 384 ? -40.603 -15.720 16.870 1.00 35.42 384 LEU A N 1
ATOM 2927 C CA . LEU A 1 384 ? -39.853 -16.039 15.667 1.00 35.13 384 LEU A CA 1
ATOM 2928 C C . LEU A 1 384 ? -39.232 -14.779 15.121 1.00 38.64 384 LEU A C 1
ATOM 2929 O O . LEU A 1 384 ? -39.730 -13.674 15.336 1.00 36.68 384 LEU A O 1
ATOM 2934 N N . ASN A 1 385 ? -38.129 -14.949 14.411 1.00 36.90 385 ASN A N 1
ATOM 2935 C CA . ASN A 1 385 ? -37.442 -13.836 13.785 1.00 36.64 385 ASN A CA 1
ATOM 2936 C C . ASN A 1 385 ? -36.768 -14.337 12.527 1.00 37.60 385 ASN A C 1
ATOM 2937 O O . ASN A 1 385 ? -36.361 -15.495 12.464 1.00 35.97 385 ASN A O 1
ATOM 2942 N N . GLY A 1 386 ? -36.639 -13.462 11.548 1.00 34.42 386 GLY A N 1
ATOM 2943 C CA . GLY A 1 386 ? -35.991 -13.804 10.288 1.00 33.45 386 GLY A CA 1
ATOM 2944 C C . GLY A 1 386 ? -35.581 -12.579 9.518 1.00 36.15 386 GLY A C 1
ATOM 2945 O O . GLY A 1 386 ? -36.289 -11.562 9.537 1.00 34.87 386 GLY A O 1
ATOM 2946 N N . SER A 1 387 ? -34.428 -12.662 8.843 1.00 33.10 387 SER A N 1
ATOM 2947 C CA . SER A 1 387 ? -33.916 -11.534 8.038 1.00 32.21 387 SER A CA 1
ATOM 2948 C C . SER A 1 387 ? -34.696 -11.494 6.725 1.00 35.11 387 SER A C 1
ATOM 2949 O O . SER A 1 387 ? -34.866 -12.527 6.067 1.00 34.40 387 SER A O 1
ATOM 2952 N N . GLY A 1 388 ? -35.202 -10.326 6.366 1.00 32.70 388 GLY A N 1
ATOM 2953 C CA . GLY A 1 388 ? -35.941 -10.168 5.106 1.00 32.42 388 GLY A CA 1
ATOM 2954 C C . GLY A 1 388 ? -35.599 -8.923 4.298 1.00 36.14 388 GLY A C 1
ATOM 2955 O O . GLY A 1 388 ? -36.509 -8.200 3.892 1.00 35.86 388 GLY A O 1
ATOM 2956 N N . LEU A 1 389 ? -34.313 -8.621 4.025 1.00 32.85 389 LEU A N 1
ATOM 2957 C CA . LEU A 1 389 ? -33.093 -9.393 4.293 1.00 32.15 389 LEU A CA 1
ATOM 2958 C C . LEU A 1 389 ? -32.001 -8.517 4.883 1.00 36.11 389 LEU A C 1
ATOM 2959 O O . LEU A 1 389 ? -32.217 -7.317 5.074 1.00 35.36 389 LEU A O 1
ATOM 2964 N N . ALA A 1 390 ? -30.789 -9.099 5.104 1.00 33.43 390 ALA A N 1
ATOM 2965 C CA . ALA A 1 390 ? -29.574 -8.323 5.433 1.00 32.71 390 ALA A CA 1
ATOM 2966 C C . ALA A 1 390 ? -29.329 -7.488 4.119 1.00 36.21 390 ALA A C 1
ATOM 2967 O O . ALA A 1 390 ? -29.204 -8.064 3.028 1.00 36.40 390 ALA A O 1
ATOM 2969 N N . VAL A 1 391 ? -29.395 -6.150 4.220 1.00 31.67 391 VAL A N 1
ATOM 2970 C CA . VAL A 1 391 ? -29.386 -5.231 3.077 1.00 31.70 391 VAL A CA 1
ATOM 2971 C C . VAL A 1 391 ? -28.021 -5.145 2.359 1.00 36.76 391 VAL A C 1
ATOM 2972 O O . VAL A 1 391 ? -27.999 -5.135 1.124 1.00 35.22 391 VAL A O 1
ATOM 2976 N N . GLY A 1 392 ? -26.924 -5.073 3.107 1.00 34.76 392 GLY A N 1
ATOM 2977 C CA . GLY A 1 392 ? -25.591 -5.003 2.503 1.00 34.16 392 GLY A CA 1
ATOM 2978 C C . GLY A 1 392 ? -25.288 -6.250 1.691 1.00 37.29 392 GLY A C 1
ATOM 2979 O O . GLY A 1 392 ? -24.767 -6.148 0.583 1.00 36.54 392 GLY A O 1
ATOM 2980 N N . ARG A 1 393 ? -25.639 -7.445 2.229 1.00 34.49 393 ARG A N 1
ATOM 2981 C CA . ARG A 1 393 ? -25.459 -8.722 1.506 1.00 34.48 393 ARG A CA 1
ATOM 2982 C C . ARG A 1 393 ? -26.331 -8.806 0.259 1.00 36.39 393 ARG A C 1
ATOM 2983 O O . ARG A 1 393 ? -25.895 -9.338 -0.741 1.00 35.67 393 ARG A O 1
ATOM 2991 N N . THR A 1 394 ? -27.540 -8.235 0.295 1.00 33.58 394 THR A N 1
ATOM 2992 C CA . THR A 1 394 ? -28.411 -8.207 -0.881 1.00 34.00 394 THR A CA 1
ATOM 2993 C C . THR A 1 394 ? -27.770 -7.315 -1.933 1.00 40.25 394 THR A C 1
ATOM 2994 O O . THR A 1 394 ? -27.820 -7.650 -3.105 1.00 41.45 394 THR A O 1
ATOM 2998 N N . LEU A 1 395 ? -27.138 -6.204 -1.505 1.00 36.91 395 LEU A N 1
ATOM 2999 C CA . LEU A 1 395 ? -26.444 -5.290 -2.403 1.00 36.85 395 LEU A CA 1
ATOM 3000 C C . LEU A 1 395 ? -25.319 -6.019 -3.119 1.00 39.86 395 LEU A C 1
ATOM 3001 O O . LEU A 1 395 ? -25.233 -5.921 -4.335 1.00 39.80 395 LEU A O 1
ATOM 3006 N N . VAL A 1 396 ? -24.500 -6.788 -2.370 1.00 36.65 396 VAL A N 1
ATOM 3007 C CA . VAL A 1 396 ? -23.395 -7.614 -2.902 1.00 36.84 396 VAL A CA 1
ATOM 3008 C C . VAL A 1 396 ? -23.977 -8.529 -4.001 1.00 42.26 396 VAL A C 1
ATOM 3009 O O . VAL A 1 396 ? -23.392 -8.624 -5.091 1.00 43.81 396 VAL A O 1
ATOM 3013 N N . ALA A 1 397 ? -25.132 -9.199 -3.695 1.00 37.06 397 ALA A N 1
ATOM 3014 C CA . ALA A 1 397 ? -25.808 -10.129 -4.616 1.00 37.46 397 ALA A CA 1
ATOM 3015 C C . ALA A 1 397 ? -26.327 -9.433 -5.866 1.00 42.11 397 ALA A C 1
ATOM 3016 O O . ALA A 1 397 ? -26.163 -9.960 -6.970 1.00 40.38 397 ALA A O 1
ATOM 3018 N N . VAL A 1 398 ? -26.884 -8.210 -5.709 1.00 40.39 398 VAL A N 1
ATOM 3019 C CA . VAL A 1 398 ? -27.394 -7.434 -6.859 1.00 39.76 398 VAL A CA 1
ATOM 3020 C C . VAL A 1 398 ? -26.238 -7.015 -7.778 1.00 43.82 398 VAL A C 1
ATOM 3021 O O . VAL A 1 398 ? -26.269 -7.297 -8.984 1.00 42.71 398 VAL A O 1
ATOM 3025 N N . LEU A 1 399 ? -25.199 -6.386 -7.199 1.00 40.08 399 LEU A N 1
ATOM 3026 C CA . LEU A 1 399 ? -24.028 -5.934 -7.960 1.00 41.68 399 LEU A CA 1
ATOM 3027 C C . LEU A 1 399 ? -23.406 -7.074 -8.789 1.00 46.65 399 LEU A C 1
ATOM 3028 O O . LEU A 1 399 ? -23.155 -6.901 -9.987 1.00 45.76 399 LEU A O 1
ATOM 3033 N N . GLU A 1 400 ? -23.202 -8.246 -8.151 1.00 42.63 400 GLU A N 1
ATOM 3034 C CA . GLU A 1 400 ? -22.527 -9.362 -8.815 1.00 43.44 400 GLU A CA 1
ATOM 3035 C C . GLU A 1 400 ? -23.393 -10.114 -9.815 1.00 47.80 400 GLU A C 1
ATOM 3036 O O . GLU A 1 400 ? -22.895 -10.472 -10.875 1.00 46.61 400 GLU A O 1
ATOM 3042 N N . ASN A 1 401 ? -24.683 -10.340 -9.492 1.00 44.59 401 ASN A N 1
ATOM 3043 C CA . ASN A 1 401 ? -25.576 -11.084 -10.377 1.00 44.50 401 ASN A CA 1
ATOM 3044 C C . ASN A 1 401 ? -26.025 -10.272 -11.569 1.00 48.43 401 ASN A C 1
ATOM 3045 O O . ASN A 1 401 ? -26.266 -10.842 -12.635 1.00 48.74 401 ASN A O 1
ATOM 3050 N N . TYR A 1 402 ? -26.131 -8.942 -11.390 1.00 43.65 402 TYR A N 1
ATOM 3051 C CA . TYR A 1 402 ? -26.582 -8.010 -12.425 1.00 43.43 402 TYR A CA 1
ATOM 3052 C C . TYR A 1 402 ? -25.472 -7.300 -13.186 1.00 46.77 402 TYR A C 1
ATOM 3053 O O . TYR A 1 402 ? -25.759 -6.403 -13.989 1.00 47.63 402 TYR A O 1
ATOM 3062 N N . GLN A 1 403 ? -24.217 -7.704 -12.964 1.00 43.47 403 GLN A N 1
ATOM 3063 C CA . GLN A 1 403 ? -23.084 -7.092 -13.652 1.00 45.16 403 GLN A CA 1
ATOM 3064 C C . GLN A 1 403 ? -23.119 -7.359 -15.148 1.00 53.32 403 GLN A C 1
ATOM 3065 O O . GLN A 1 403 ? -23.543 -8.440 -15.570 1.00 54.75 403 GLN A O 1
ATOM 3071 N N . GLN A 1 404 ? -22.694 -6.362 -15.938 1.00 51.39 404 GLN A N 1
ATOM 3072 C CA . GLN A 1 404 ? -22.613 -6.447 -17.406 1.00 53.07 404 GLN A CA 1
ATOM 3073 C C . GLN A 1 404 ? -21.126 -6.493 -17.806 1.00 57.47 404 GLN A C 1
ATOM 3074 O O . GLN A 1 404 ? -20.263 -6.355 -16.925 1.00 55.73 404 GLN A O 1
ATOM 3080 N N . ALA A 1 405 ? -20.829 -6.773 -19.098 1.00 56.63 405 ALA A N 1
ATOM 3081 C CA . ALA A 1 405 ? -19.461 -6.925 -19.625 1.00 58.05 405 ALA A CA 1
ATOM 3082 C C . ALA A 1 405 ? -18.541 -5.732 -19.374 1.00 63.38 405 ALA A C 1
ATOM 3083 O O . ALA A 1 405 ? -17.371 -5.928 -19.046 1.00 64.34 405 ALA A O 1
ATOM 3085 N N . ASP A 1 406 ? -19.076 -4.508 -19.483 1.00 59.70 406 ASP A N 1
ATOM 3086 C CA . ASP A 1 406 ? -18.315 -3.275 -19.287 1.00 59.32 406 ASP A CA 1
ATOM 3087 C C . ASP A 1 406 ? -18.107 -2.878 -17.804 1.00 61.12 406 ASP A C 1
ATOM 3088 O O . ASP A 1 406 ? -17.493 -1.849 -17.532 1.00 61.50 406 ASP A O 1
ATOM 3093 N N . GLY A 1 407 ? -18.601 -3.684 -16.864 1.00 55.59 407 GLY A N 1
ATOM 3094 C CA . GLY A 1 407 ? -18.490 -3.380 -15.438 1.00 53.07 407 GLY A CA 1
ATOM 3095 C C . GLY A 1 407 ? -19.679 -2.602 -14.901 1.00 55.63 407 GLY A C 1
ATOM 3096 O O . GLY A 1 407 ? -19.742 -2.300 -13.702 1.00 54.02 407 GLY A O 1
ATOM 3097 N N . SER A 1 408 ? -20.632 -2.252 -15.785 1.00 52.51 408 SER A N 1
ATOM 3098 C CA . SER A 1 408 ? -21.850 -1.563 -15.372 1.00 51.29 408 SER A CA 1
ATOM 3099 C C . SER A 1 408 ? -22.807 -2.563 -14.708 1.00 53.77 408 SER A C 1
ATOM 3100 O O . SER A 1 408 ? -22.655 -3.780 -14.874 1.00 53.40 408 SER A O 1
ATOM 3103 N N . ILE A 1 409 ? -23.791 -2.048 -13.957 1.00 49.42 409 ILE A N 1
ATOM 3104 C CA . ILE A 1 409 ? -24.748 -2.897 -13.252 1.00 47.57 409 ILE A CA 1
ATOM 3105 C C . ILE A 1 409 ? -26.142 -2.614 -13.755 1.00 50.69 409 ILE A C 1
ATOM 3106 O O . ILE A 1 409 ? -26.571 -1.473 -13.708 1.00 49.90 409 ILE A O 1
ATOM 3111 N N . ARG A 1 410 ? -26.867 -3.656 -14.179 1.00 47.15 410 ARG A N 1
ATOM 3112 C CA . ARG A 1 410 ? -28.251 -3.530 -14.621 1.00 47.41 410 ARG A CA 1
ATOM 3113 C C . ARG A 1 410 ? -29.138 -3.434 -13.370 1.00 49.66 410 ARG A C 1
ATOM 3114 O O . ARG A 1 410 ? -28.972 -4.219 -12.428 1.00 47.13 410 ARG A O 1
ATOM 3122 N N . VAL A 1 411 ? -30.054 -2.448 -13.340 1.00 47.13 411 VAL A N 1
ATOM 3123 C CA . VAL A 1 411 ? -30.923 -2.252 -12.164 1.00 44.31 411 VAL A CA 1
ATOM 3124 C C . VAL A 1 411 ? -32.052 -3.302 -12.146 1.00 45.29 411 VAL A C 1
ATOM 3125 O O . VAL A 1 411 ? -32.828 -3.335 -13.103 1.00 44.12 411 VAL A O 1
ATOM 3129 N N . PRO A 1 412 ? -32.215 -4.111 -11.053 1.00 40.38 412 PRO A N 1
ATOM 3130 C CA . PRO A 1 412 ? -33.336 -5.075 -11.008 1.00 40.47 412 PRO A CA 1
ATOM 3131 C C . PRO A 1 412 ? -34.675 -4.395 -11.293 1.00 46.61 412 PRO A C 1
ATOM 3132 O O . PRO A 1 412 ? -34.887 -3.269 -10.847 1.00 46.08 412 PRO A O 1
ATOM 3136 N N . GLU A 1 413 ? -35.556 -5.055 -12.067 1.00 44.98 413 GLU A N 1
ATOM 3137 C CA . GLU A 1 413 ? -36.883 -4.516 -12.417 1.00 45.22 413 GLU A CA 1
ATOM 3138 C C . GLU A 1 413 ? -37.660 -3.905 -11.234 1.00 46.64 413 GLU A C 1
ATOM 3139 O O . GLU A 1 413 ? -38.151 -2.786 -11.349 1.00 45.44 413 GLU A O 1
ATOM 3145 N N . VAL A 1 414 ? -37.737 -4.618 -10.098 1.00 43.36 414 VAL A N 1
ATOM 3146 C CA . VAL A 1 414 ? -38.508 -4.146 -8.934 1.00 42.68 414 VAL A CA 1
ATOM 3147 C C . VAL A 1 414 ? -37.891 -2.909 -8.252 1.00 46.38 414 VAL A C 1
ATOM 3148 O O . VAL A 1 414 ? -38.580 -2.251 -7.478 1.00 46.25 414 VAL A O 1
ATOM 3152 N N . LEU A 1 415 ? -36.617 -2.596 -8.545 1.00 42.48 415 LEU A N 1
ATOM 3153 C CA . LEU A 1 415 ? -35.913 -1.467 -7.944 1.00 41.43 415 LEU A CA 1
ATOM 3154 C C . LEU A 1 415 ? -35.936 -0.208 -8.793 1.00 46.53 415 LEU A C 1
ATOM 3155 O O . LEU A 1 415 ? -35.688 0.869 -8.265 1.00 45.44 415 LEU A O 1
ATOM 3160 N N . LYS A 1 416 ? -36.285 -0.328 -10.089 1.00 45.16 416 LYS A N 1
ATOM 3161 C CA . LYS A 1 416 ? -36.372 0.803 -11.026 1.00 45.80 416 LYS A CA 1
ATOM 3162 C C . LYS A 1 416 ? -37.279 1.968 -10.498 1.00 50.69 416 LYS A C 1
ATOM 3163 O O . LYS A 1 416 ? -36.832 3.117 -10.584 1.00 49.74 416 LYS A O 1
ATOM 3169 N N . PRO A 1 417 ? -38.477 1.721 -9.871 1.00 47.90 417 PRO A N 1
ATOM 3170 C CA . PRO A 1 417 ? -39.271 2.851 -9.323 1.00 48.07 417 PRO A CA 1
ATOM 3171 C C . PRO A 1 417 ? -38.577 3.684 -8.230 1.00 51.70 417 PRO A C 1
ATOM 3172 O O . PRO A 1 417 ? -39.004 4.806 -7.945 1.00 50.85 417 PRO A O 1
ATOM 3176 N N . TYR A 1 418 ? -37.536 3.115 -7.586 1.00 47.89 418 TYR A N 1
ATOM 3177 C CA . TYR A 1 418 ? -36.784 3.749 -6.499 1.00 46.39 418 TYR A CA 1
ATOM 3178 C C . TYR A 1 418 ? -35.469 4.361 -6.988 1.00 48.22 418 TYR A C 1
ATOM 3179 O O . TYR A 1 418 ? -34.755 4.993 -6.200 1.00 46.67 418 TYR A O 1
ATOM 3188 N N . MET A 1 419 ? -35.125 4.149 -8.266 1.00 43.92 419 MET A N 1
ATOM 3189 C CA . MET A 1 419 ? -33.831 4.574 -8.788 1.00 43.40 419 MET A CA 1
ATOM 3190 C C . MET A 1 419 ? -33.862 5.837 -9.648 1.00 50.16 419 MET A C 1
ATOM 3191 O O . MET A 1 419 ? -32.887 6.112 -10.349 1.00 51.04 419 MET A O 1
ATOM 3196 N N . ALA A 1 420 ? -34.934 6.645 -9.532 1.00 48.86 420 ALA A N 1
ATOM 3197 C CA . ALA A 1 420 ? -35.109 7.930 -10.247 1.00 50.62 420 ALA A CA 1
ATOM 3198 C C . ALA A 1 420 ? -34.640 7.896 -11.708 1.00 56.71 420 ALA A C 1
ATOM 3199 O O . ALA A 1 420 ? -33.800 8.701 -12.128 1.00 57.76 420 ALA A O 1
ATOM 3201 N N . GLY A 1 421 ? -35.167 6.926 -12.450 1.00 54.28 421 GLY A N 1
ATOM 3202 C CA . GLY A 1 421 ? -34.887 6.767 -13.871 1.00 55.39 421 GLY A CA 1
ATOM 3203 C C . GLY A 1 421 ? -33.636 6.001 -14.239 1.00 57.63 421 GLY A C 1
ATOM 3204 O O . GLY A 1 421 ? -33.478 5.643 -15.408 1.00 58.64 421 GLY A O 1
ATOM 3205 N N . ILE A 1 422 ? -32.745 5.727 -13.266 1.00 51.60 422 ILE A N 1
ATOM 3206 C CA . ILE A 1 422 ? -31.510 4.975 -13.540 1.00 50.80 422 ILE A CA 1
ATOM 3207 C C . ILE A 1 422 ? -31.894 3.508 -13.765 1.00 52.05 422 ILE A C 1
ATOM 3208 O O . ILE A 1 422 ? -32.583 2.910 -12.939 1.00 49.77 422 ILE A O 1
ATOM 3213 N N . GLU A 1 423 ? -31.435 2.945 -14.877 1.00 48.53 423 GLU A N 1
ATOM 3214 C CA . GLU A 1 423 ? -31.673 1.561 -15.267 1.00 48.85 423 GLU A CA 1
ATOM 3215 C C . GLU A 1 423 ? -30.362 0.795 -15.356 1.00 51.53 423 GLU A C 1
ATOM 3216 O O . GLU A 1 423 ? -30.359 -0.430 -15.275 1.00 51.45 423 GLU A O 1
ATOM 3222 N N . VAL A 1 424 ? -29.259 1.510 -15.554 1.00 48.95 424 VAL A N 1
ATOM 3223 C CA . VAL A 1 424 ? -27.906 0.958 -15.639 1.00 49.33 424 VAL A CA 1
ATOM 3224 C C . VAL A 1 424 ? -26.975 1.835 -14.770 1.00 50.91 424 VAL A C 1
ATOM 3225 O O . VAL A 1 424 ? -26.946 3.050 -14.938 1.00 50.09 424 VAL A O 1
ATOM 3229 N N . ILE A 1 425 ? -26.215 1.223 -13.862 1.00 46.21 425 ILE A N 1
ATOM 3230 C CA . ILE A 1 425 ? -25.273 1.950 -13.014 1.00 46.20 425 ILE A CA 1
ATOM 3231 C C . ILE A 1 425 ? -23.867 1.870 -13.615 1.00 52.92 425 ILE A C 1
ATOM 3232 O O . ILE A 1 425 ? -23.318 0.770 -13.743 1.00 52.21 425 ILE A O 1
ATOM 3237 N N . GLY A 1 426 ? -23.298 3.039 -13.930 1.00 50.93 426 GLY A N 1
ATOM 3238 C CA . GLY A 1 426 ? -21.956 3.178 -14.504 1.00 54.34 426 GLY A CA 1
ATOM 3239 C C . GLY A 1 426 ? -21.888 2.673 -15.954 1.00 63.62 426 GLY A C 1
ATOM 3240 O O . GLY A 1 426 ? -22.920 2.727 -16.658 1.00 64.94 426 GLY A O 1
ATOM 3242 N N . MET B 1 1 ? -9.833 24.775 13.666 1.00 44.87 1 MET B N 1
ATOM 3243 C CA . MET B 1 1 ? -8.690 25.611 14.011 1.00 46.96 1 MET B CA 1
ATOM 3244 C C . MET B 1 1 ? -8.626 26.881 13.212 1.00 46.86 1 MET B C 1
ATOM 3245 O O . MET B 1 1 ? -8.910 26.879 12.013 1.00 42.99 1 MET B O 1
ATOM 3250 N N . LEU B 1 2 ? -8.160 27.955 13.870 1.00 44.52 2 LEU B N 1
ATOM 3251 C CA . LEU B 1 2 ? -7.967 29.270 13.255 1.00 45.11 2 LEU B CA 1
ATOM 3252 C C . LEU B 1 2 ? -6.639 29.300 12.518 1.00 48.97 2 LEU B C 1
ATOM 3253 O O . LEU B 1 2 ? -5.761 28.507 12.830 1.00 47.71 2 LEU B O 1
ATOM 3258 N N . ASP B 1 3 ? -6.478 30.230 11.564 1.00 47.09 3 ASP B N 1
ATOM 3259 C CA . ASP B 1 3 ? -5.228 30.455 10.839 1.00 47.74 3 ASP B CA 1
ATOM 3260 C C . ASP B 1 3 ? -4.151 30.806 11.896 1.00 53.08 3 ASP B C 1
ATOM 3261 O O . ASP B 1 3 ? -4.271 31.835 12.579 1.00 52.53 3 ASP B O 1
ATOM 3266 N N . PRO B 1 4 ? -3.121 29.936 12.078 1.00 51.30 4 PRO B N 1
ATOM 3267 C CA . PRO B 1 4 ? -2.094 30.217 13.106 1.00 52.92 4 PRO B CA 1
ATOM 3268 C C . PRO B 1 4 ? -1.321 31.525 12.901 1.00 59.59 4 PRO B C 1
ATOM 3269 O O . PRO B 1 4 ? -0.845 32.105 13.881 1.00 60.95 4 PRO B O 1
ATOM 3273 N N . LYS B 1 5 ? -1.216 31.995 11.640 1.00 56.49 5 LYS B N 1
ATOM 3274 C CA . LYS B 1 5 ? -0.550 33.250 11.280 1.00 58.27 5 LYS B CA 1
ATOM 3275 C C . LYS B 1 5 ? -1.340 34.446 11.859 1.00 64.12 5 LYS B C 1
ATOM 3276 O O . LYS B 1 5 ? -0.723 35.400 12.312 1.00 64.94 5 LYS B O 1
ATOM 3282 N N . LEU B 1 6 ? -2.693 34.392 11.820 1.00 61.08 6 LEU B N 1
ATOM 3283 C CA . LEU B 1 6 ? -3.597 35.435 12.324 1.00 61.74 6 LEU B CA 1
ATOM 3284 C C . LEU B 1 6 ? -3.506 35.522 13.838 1.00 65.60 6 LEU B C 1
ATOM 3285 O O . LEU B 1 6 ? -3.416 36.627 14.384 1.00 64.92 6 LEU B O 1
ATOM 3290 N N . VAL B 1 7 ? -3.487 34.339 14.510 1.00 61.69 7 VAL B N 1
ATOM 3291 C CA . VAL B 1 7 ? -3.357 34.184 15.963 1.00 62.30 7 VAL B CA 1
ATOM 3292 C C . VAL B 1 7 ? -2.000 34.790 16.401 1.00 69.59 7 VAL B C 1
ATOM 3293 O O . VAL B 1 7 ? -1.897 35.317 17.505 1.00 71.75 7 VAL B O 1
ATOM 3297 N N . ARG B 1 8 ? -0.992 34.758 15.503 1.00 66.29 8 ARG B N 1
ATOM 3298 C CA . ARG B 1 8 ? 0.368 35.263 15.710 1.00 68.09 8 ARG B CA 1
ATOM 3299 C C . ARG B 1 8 ? 0.538 36.768 15.380 1.00 72.01 8 ARG B C 1
ATOM 3300 O O . ARG B 1 8 ? 1.022 37.502 16.232 1.00 73.62 8 ARG B O 1
ATOM 3308 N N . THR B 1 9 ? 0.157 37.213 14.156 1.00 67.11 9 THR B N 1
ATOM 3309 C CA . THR B 1 9 ? 0.272 38.599 13.669 1.00 67.56 9 THR B CA 1
ATOM 3310 C C . THR B 1 9 ? -0.802 39.566 14.210 1.00 71.72 9 THR B C 1
ATOM 3311 O O . THR B 1 9 ? -0.513 40.758 14.354 1.00 72.93 9 THR B O 1
ATOM 3315 N N . GLN B 1 10 ? -2.033 39.079 14.481 1.00 65.94 10 GLN B N 1
ATOM 3316 C CA . GLN B 1 10 ? -3.122 39.924 15.001 1.00 64.92 10 GLN B CA 1
ATOM 3317 C C . GLN B 1 10 ? -3.742 39.330 16.298 1.00 68.34 10 GLN B C 1
ATOM 3318 O O . GLN B 1 10 ? -4.953 39.103 16.318 1.00 67.10 10 GLN B O 1
ATOM 3324 N N . PRO B 1 11 ? -2.978 39.044 17.386 1.00 66.68 11 PRO B N 1
ATOM 3325 C CA . PRO B 1 11 ? -3.610 38.442 18.580 1.00 66.28 11 PRO B CA 1
ATOM 3326 C C . PRO B 1 11 ? -4.721 39.271 19.225 1.00 70.47 11 PRO B C 1
ATOM 3327 O O . PRO B 1 11 ? -5.712 38.689 19.660 1.00 69.66 11 PRO B O 1
ATOM 3331 N N . GLN B 1 12 ? -4.563 40.612 19.289 1.00 67.32 12 GLN B N 1
ATOM 3332 C CA . GLN B 1 12 ? -5.561 41.496 19.898 1.00 67.52 12 GLN B CA 1
ATOM 3333 C C . GLN B 1 12 ? -6.865 41.568 19.095 1.00 69.32 12 GLN B C 1
ATOM 3334 O O . GLN B 1 12 ? -7.939 41.520 19.696 1.00 68.66 12 GLN B O 1
ATOM 3336 N N . GLU B 1 13 ? -6.778 41.677 17.750 1.00 64.40 13 GLU B N 1
ATOM 3337 C CA . GLU B 1 13 ? -7.965 41.733 16.886 1.00 62.98 13 GLU B CA 1
ATOM 3338 C C . GLU B 1 13 ? -8.705 40.384 16.875 1.00 63.22 13 GLU B C 1
ATOM 3339 O O . GLU B 1 13 ? -9.937 40.376 16.852 1.00 61.70 13 GLU B O 1
ATOM 3342 N N . VAL B 1 14 ? -7.956 39.256 16.939 1.00 58.59 14 VAL B N 1
ATOM 3343 C CA . VAL B 1 14 ? -8.519 37.896 16.982 1.00 56.43 14 VAL B CA 1
ATOM 3344 C C . VAL B 1 14 ? -9.241 37.703 18.334 1.00 59.08 14 VAL B C 1
ATOM 3345 O O . VAL B 1 14 ? -10.386 37.254 18.343 1.00 57.09 14 VAL B O 1
ATOM 3349 N N . ALA B 1 15 ? -8.603 38.120 19.453 1.00 57.51 15 ALA B N 1
ATOM 3350 C CA . ALA B 1 15 ? -9.190 38.082 20.802 1.00 57.87 15 ALA B CA 1
ATOM 3351 C C . ALA B 1 15 ? -10.446 38.973 20.890 1.00 59.88 15 ALA B C 1
ATOM 3352 O O . ALA B 1 15 ? -11.413 38.579 21.534 1.00 58.91 15 ALA B O 1
ATOM 3354 N N . ALA B 1 16 ? -10.445 40.148 20.225 1.00 55.42 16 ALA B N 1
ATOM 3355 C CA . ALA B 1 16 ? -11.608 41.045 20.212 1.00 54.96 16 ALA B CA 1
ATOM 3356 C C . ALA B 1 16 ? -12.773 40.434 19.419 1.00 56.94 16 ALA B C 1
ATOM 3357 O O . ALA B 1 16 ? -13.912 40.493 19.885 1.00 56.47 16 ALA B O 1
ATOM 3359 N N . ARG B 1 17 ? -12.487 39.778 18.270 1.00 52.47 17 ARG B N 1
ATOM 3360 C CA . ARG B 1 17 ? -13.522 39.099 17.471 1.00 50.82 17 ARG B CA 1
ATOM 3361 C C . ARG B 1 17 ? -14.094 37.882 18.229 1.00 53.06 17 ARG B C 1
ATOM 3362 O O . ARG B 1 17 ? -15.300 37.660 18.200 1.00 49.61 17 ARG B O 1
ATOM 3370 N N . LEU B 1 18 ? -13.235 37.133 18.941 1.00 50.80 18 LEU B N 1
ATOM 3371 C CA . LEU B 1 18 ? -13.676 35.974 19.731 1.00 49.86 18 LEU B CA 1
ATOM 3372 C C . LEU B 1 18 ? -14.453 36.382 20.980 1.00 53.74 18 LEU B C 1
ATOM 3373 O O . LEU B 1 18 ? -15.306 35.611 21.430 1.00 52.37 18 LEU B O 1
ATOM 3378 N N . ALA B 1 19 ? -14.180 37.597 21.520 1.00 51.14 19 ALA B N 1
ATOM 3379 C CA . ALA B 1 19 ? -14.860 38.145 22.702 1.00 51.70 19 ALA B CA 1
ATOM 3380 C C . ALA B 1 19 ? -16.368 38.356 22.450 1.00 55.53 19 ALA B C 1
ATOM 3381 O O . ALA B 1 19 ? -17.165 38.157 23.368 1.00 54.78 19 ALA B O 1
ATOM 3383 N N . THR B 1 20 ? -16.764 38.671 21.187 1.00 52.33 20 THR B N 1
ATOM 3384 C CA . THR B 1 20 ? -18.181 38.804 20.782 1.00 51.46 20 THR B CA 1
ATOM 3385 C C . THR B 1 20 ? -18.940 37.451 20.954 1.00 53.47 20 THR B C 1
ATOM 3386 O O . THR B 1 20 ? -20.152 37.458 21.125 1.00 52.52 20 THR B O 1
ATOM 3390 N N . ARG B 1 21 ? -18.211 36.311 20.960 1.00 50.15 21 ARG B N 1
ATOM 3391 C CA . ARG B 1 21 ? -18.752 34.964 21.188 1.00 50.32 21 ARG B CA 1
ATOM 3392 C C . ARG B 1 21 ? -18.788 34.642 22.686 1.00 58.11 21 ARG B C 1
ATOM 3393 O O . ARG B 1 21 ? -19.318 33.603 23.070 1.00 58.92 21 ARG B O 1
ATOM 3401 N N . GLY B 1 22 ? -18.181 35.497 23.503 1.00 56.60 22 GLY B N 1
ATOM 3402 C CA . GLY B 1 22 ? -18.067 35.281 24.938 1.00 57.57 22 GLY B CA 1
ATOM 3403 C C . GLY B 1 22 ? -16.882 34.399 25.283 1.00 61.64 22 GLY B C 1
ATOM 3404 O O . GLY B 1 22 ? -16.782 33.913 26.413 1.00 62.34 22 GLY B O 1
ATOM 3405 N N . PHE B 1 23 ? -15.977 34.170 24.301 1.00 56.38 23 PHE B N 1
ATOM 3406 C CA . PHE B 1 23 ? -14.767 33.367 24.486 1.00 55.27 23 PHE B CA 1
ATOM 3407 C C . PHE B 1 23 ? -13.593 34.290 24.788 1.00 60.66 23 PHE B C 1
ATOM 3408 O O . PHE B 1 23 ? -13.394 35.269 24.066 1.00 61.59 23 PHE B O 1
ATOM 3416 N N . GLN B 1 24 ? -12.807 33.970 25.830 1.00 58.06 24 GLN B N 1
ATOM 3417 C CA . GLN B 1 24 ? -11.638 34.774 26.205 1.00 59.88 24 GLN B CA 1
ATOM 3418 C C . GLN B 1 24 ? -10.369 34.090 25.726 1.00 64.98 24 GLN B C 1
ATOM 3419 O O . GLN B 1 24 ? -9.991 33.051 26.275 1.00 65.38 24 GLN B O 1
ATOM 3425 N N . LEU B 1 25 ? -9.730 34.652 24.685 1.00 62.02 25 LEU B N 1
ATOM 3426 C CA . LEU B 1 25 ? -8.497 34.098 24.122 1.00 62.03 25 LEU B CA 1
ATOM 3427 C C . LEU B 1 25 ? -7.346 34.324 25.115 1.00 69.59 25 LEU B C 1
ATOM 3428 O O . LEU B 1 25 ? -7.094 35.465 25.524 1.00 68.92 25 LEU B O 1
ATOM 3433 N N . ASP B 1 26 ? -6.688 33.222 25.540 1.00 68.75 26 ASP B N 1
ATOM 3434 C CA . ASP B 1 26 ? -5.565 33.285 26.479 1.00 71.21 26 ASP B CA 1
ATOM 3435 C C . ASP B 1 26 ? -4.314 33.739 25.716 1.00 77.14 26 ASP B C 1
ATOM 3436 O O . ASP B 1 26 ? -3.403 32.949 25.464 1.00 76.21 26 ASP B O 1
ATOM 3441 N N . VAL B 1 27 ? -4.310 35.027 25.326 1.00 77.26 27 VAL B N 1
ATOM 3442 C CA . VAL B 1 27 ? -3.249 35.717 24.584 1.00 79.82 27 VAL B CA 1
ATOM 3443 C C . VAL B 1 27 ? -1.891 35.617 25.288 1.00 89.35 27 VAL B C 1
ATOM 3444 O O . VAL B 1 27 ? -0.873 35.505 24.609 1.00 90.38 27 VAL B O 1
ATOM 3448 N N . ALA B 1 28 ? -1.889 35.626 26.642 1.00 88.00 28 ALA B N 1
ATOM 3449 C CA . ALA B 1 28 ? -0.698 35.508 27.477 1.00 90.17 28 ALA B CA 1
ATOM 3450 C C . ALA B 1 28 ? -0.052 34.123 27.360 1.00 94.24 28 ALA B C 1
ATOM 3451 O O . ALA B 1 28 ? 1.154 34.048 27.146 1.00 95.13 28 ALA B O 1
ATOM 3453 N N . ARG B 1 29 ? -0.845 33.039 27.475 1.00 90.29 29 ARG B N 1
ATOM 3454 C CA . ARG B 1 29 ? -0.364 31.653 27.362 1.00 90.60 29 ARG B CA 1
ATOM 3455 C C . ARG B 1 29 ? 0.164 31.326 25.953 1.00 96.29 29 ARG B C 1
ATOM 3456 O O . ARG B 1 29 ? 1.063 30.492 25.832 1.00 96.12 29 ARG B O 1
ATOM 3460 N N . ILE B 1 30 ? -0.383 31.983 24.900 1.00 93.84 30 ILE B N 1
ATOM 3461 C CA . ILE B 1 30 ? 0.067 31.820 23.510 1.00 93.96 30 ILE B CA 1
ATOM 3462 C C . ILE B 1 30 ? 1.373 32.608 23.333 1.00 101.52 30 ILE B C 1
ATOM 3463 O O . ILE B 1 30 ? 2.345 32.058 22.813 1.00 101.60 30 ILE B O 1
ATOM 3468 N N . GLU B 1 31 ? 1.395 33.882 23.795 1.00 100.82 31 GLU B N 1
ATOM 3469 C CA . GLU B 1 31 ? 2.557 34.783 23.745 1.00 103.37 31 GLU B CA 1
ATOM 3470 C C . GLU B 1 31 ? 3.753 34.213 24.518 1.00 111.39 31 GLU B C 1
ATOM 3471 O O . GLU B 1 31 ? 4.897 34.467 24.135 1.00 112.67 31 GLU B O 1
ATOM 3477 N N . ALA B 1 32 ? 3.485 33.461 25.612 1.00 109.22 32 ALA B N 1
ATOM 3478 C CA . ALA B 1 32 ? 4.510 32.828 26.442 1.00 111.19 32 ALA B CA 1
ATOM 3479 C C . ALA B 1 32 ? 5.080 31.601 25.737 1.00 115.82 32 ALA B C 1
ATOM 3480 O O . ALA B 1 32 ? 6.300 31.463 25.677 1.00 117.07 32 ALA B O 1
ATOM 3482 N N . LEU B 1 33 ? 4.204 30.733 25.171 1.00 111.11 33 LEU B N 1
ATOM 3483 C CA . LEU B 1 33 ? 4.600 29.525 24.437 1.00 110.43 33 LEU B CA 1
ATOM 3484 C C . LEU B 1 33 ? 5.339 29.843 23.129 1.00 115.89 33 LEU B C 1
ATOM 3485 O O . LEU B 1 33 ? 6.048 28.979 22.608 1.00 115.48 33 LEU B O 1
ATOM 3490 N N . GLU B 1 34 ? 5.176 31.079 22.609 1.00 113.70 34 GLU B N 1
ATOM 3491 C CA . GLU B 1 34 ? 5.834 31.566 21.397 1.00 114.40 34 GLU B CA 1
ATOM 3492 C C . GLU B 1 34 ? 7.214 32.115 21.753 1.00 122.33 34 GLU B C 1
ATOM 3493 O O . GLU B 1 34 ? 8.172 31.865 21.024 1.00 122.67 34 GLU B O 1
ATOM 3495 N N . GLU B 1 35 ? 7.309 32.858 22.879 1.00 121.40 35 GLU B N 1
ATOM 3496 C CA . GLU B 1 35 ? 8.554 33.436 23.394 1.00 123.93 35 GLU B CA 1
ATOM 3497 C C . GLU B 1 35 ? 9.462 32.351 23.984 1.00 129.60 35 GLU B C 1
ATOM 3498 O O . GLU B 1 35 ? 10.685 32.494 23.932 1.00 131.09 35 GLU B O 1
ATOM 3500 N N . GLN B 1 36 ? 8.866 31.271 24.538 1.00 125.69 36 GLN B N 1
ATOM 3501 C CA . GLN B 1 36 ? 9.593 30.139 25.118 1.00 126.79 36 GLN B CA 1
ATOM 3502 C C . GLN B 1 36 ? 10.216 29.265 24.027 1.00 131.55 36 GLN B C 1
ATOM 3503 O O . GLN B 1 36 ? 11.410 28.972 24.105 1.00 133.08 36 GLN B O 1
ATOM 3505 N N . ARG B 1 37 ? 9.414 28.868 23.005 1.00 126.58 37 ARG B N 1
ATOM 3506 C CA . ARG B 1 37 ? 9.843 28.041 21.867 1.00 126.06 37 ARG B CA 1
ATOM 3507 C C . ARG B 1 37 ? 10.918 28.723 21.015 1.00 131.60 37 ARG B C 1
ATOM 3508 O O . ARG B 1 37 ? 11.763 28.030 20.446 1.00 131.57 37 ARG B O 1
ATOM 3510 N N . LYS B 1 38 ? 10.890 30.075 20.939 1.00 129.14 38 LYS B N 1
ATOM 3511 C CA . LYS B 1 38 ? 11.871 30.887 20.211 1.00 130.53 38 LYS B CA 1
ATOM 3512 C C . LYS B 1 38 ? 13.228 30.853 20.930 1.00 138.25 38 LYS B C 1
ATOM 3513 O O . LYS B 1 38 ? 14.265 31.025 20.286 1.00 139.25 38 LYS B O 1
ATOM 3515 N N . SER B 1 39 ? 13.211 30.624 22.263 1.00 136.25 39 SER B N 1
ATOM 3516 C CA . SER B 1 39 ? 14.401 30.511 23.109 1.00 138.73 39 SER B CA 1
ATOM 3517 C C . SER B 1 39 ? 14.883 29.053 23.161 1.00 142.79 39 SER B C 1
ATOM 3518 O O . SER B 1 39 ? 16.092 28.818 23.165 1.00 144.34 39 SER B O 1
ATOM 3520 N N . VAL B 1 40 ? 13.938 28.083 23.183 1.00 137.32 40 VAL B N 1
ATOM 3521 C CA . VAL B 1 40 ? 14.220 26.641 23.210 1.00 137.17 40 VAL B CA 1
ATOM 3522 C C . VAL B 1 40 ? 14.870 26.157 21.911 1.00 141.76 40 VAL B C 1
ATOM 3523 O O . VAL B 1 40 ? 15.696 25.245 21.949 1.00 142.20 40 VAL B O 1
ATOM 3525 N N . GLN B 1 41 ? 14.496 26.767 20.768 1.00 138.17 41 GLN B N 1
ATOM 3526 C CA . GLN B 1 41 ? 15.048 26.449 19.448 1.00 138.24 41 GLN B CA 1
ATOM 3527 C C . GLN B 1 41 ? 16.436 27.072 19.279 1.00 145.34 41 GLN B C 1
ATOM 3528 O O . GLN B 1 41 ? 17.328 26.418 18.737 1.00 145.62 41 GLN B O 1
ATOM 3530 N N . THR B 1 42 ? 16.619 28.325 19.761 1.00 144.09 42 THR B N 1
ATOM 3531 C CA . THR B 1 42 ? 17.882 29.075 19.705 1.00 146.98 42 THR B CA 1
ATOM 3532 C C . THR B 1 42 ? 19.011 28.416 20.517 1.00 155.09 42 THR B C 1
ATOM 3533 O O . THR B 1 42 ? 20.181 28.580 20.171 1.00 156.37 42 THR B O 1
ATOM 3535 N N . ARG B 1 43 ? 18.655 27.673 21.586 1.00 153.34 43 ARG B N 1
ATOM 3536 C CA . ARG B 1 43 ? 19.596 26.963 22.452 1.00 221.14 43 ARG B CA 1
ATOM 3537 C C . ARG B 1 43 ? 19.824 25.546 21.937 1.00 286.97 43 ARG B C 1
ATOM 3538 O O . ARG B 1 43 ? 20.962 25.084 21.881 1.00 273.86 43 ARG B O 1
ATOM 3540 N N . ASP B 1 90 ? 10.141 20.111 21.512 1.00 113.12 90 ASP B N 1
ATOM 3541 C CA . ASP B 1 90 ? 8.897 19.670 20.883 1.00 110.68 90 ASP B CA 1
ATOM 3542 C C . ASP B 1 90 ? 7.719 19.624 21.866 1.00 114.06 90 ASP B C 1
ATOM 3543 O O . ASP B 1 90 ? 6.564 19.561 21.435 1.00 112.10 90 ASP B O 1
ATOM 3545 N N . ALA B 1 91 ? 8.016 19.654 23.180 1.00 111.97 91 ALA B N 1
ATOM 3546 C CA . ALA B 1 91 ? 7.037 19.604 24.274 1.00 110.90 91 ALA B CA 1
ATOM 3547 C C . ALA B 1 91 ? 6.073 20.799 24.288 1.00 111.46 91 ALA B C 1
ATOM 3548 O O . ALA B 1 91 ? 4.892 20.614 24.590 1.00 109.85 91 ALA B O 1
ATOM 3550 N N . ILE B 1 92 ? 6.581 22.010 23.960 1.00 106.84 92 ILE B N 1
ATOM 3551 C CA . ILE B 1 92 ? 5.823 23.263 23.907 1.00 105.34 92 ILE B CA 1
ATOM 3552 C C . ILE B 1 92 ? 4.800 23.272 22.760 1.00 106.95 92 ILE B C 1
ATOM 3553 O O . ILE B 1 92 ? 3.764 23.934 22.875 1.00 105.96 92 ILE B O 1
ATOM 3555 N N . GLN B 1 93 ? 5.098 22.540 21.659 1.00 101.47 93 GLN B N 1
ATOM 3556 C CA . GLN B 1 93 ? 4.242 22.420 20.475 1.00 98.20 93 GLN B CA 1
ATOM 3557 C C . GLN B 1 93 ? 2.971 21.628 20.790 1.00 97.84 93 GLN B C 1
ATOM 3558 O O . GLN B 1 93 ? 1.886 22.069 20.419 1.00 96.44 93 GLN B O 1
ATOM 3564 N N . GLY B 1 94 ? 3.119 20.492 21.477 1.00 92.16 94 GLY B N 1
ATOM 3565 C CA . GLY B 1 94 ? 2.014 19.623 21.876 1.00 89.50 94 GLY B CA 1
ATOM 3566 C C . GLY B 1 94 ? 0.989 20.317 22.755 1.00 89.70 94 GLY B C 1
ATOM 3567 O O . GLY B 1 94 ? -0.205 20.004 22.683 1.00 87.89 94 GLY B O 1
ATOM 3568 N N . GLU B 1 95 ? 1.462 21.287 23.574 1.00 84.35 95 GLU B N 1
ATOM 3569 C CA . GLU B 1 95 ? 0.654 22.099 24.481 1.00 82.59 95 GLU B CA 1
ATOM 3570 C C . GLU B 1 95 ? -0.052 23.230 23.739 1.00 81.52 95 GLU B C 1
ATOM 3571 O O . GLU B 1 95 ? -1.208 23.523 24.055 1.00 79.21 95 GLU B O 1
ATOM 3573 N N . LEU B 1 96 ? 0.648 23.885 22.777 1.00 76.21 96 LEU B N 1
ATOM 3574 C CA . LEU B 1 96 ? 0.072 24.968 21.977 1.00 74.29 96 LEU B CA 1
ATOM 3575 C C . LEU B 1 96 ? -1.032 24.413 21.075 1.00 72.88 96 LEU B C 1
ATOM 3576 O O . LEU B 1 96 ? -2.080 25.038 20.965 1.00 70.33 96 LEU B O 1
ATOM 3581 N N . ASP B 1 97 ? -0.810 23.216 20.488 1.00 67.65 97 ASP B N 1
ATOM 3582 C CA . ASP B 1 97 ? -1.753 22.503 19.627 1.00 65.20 97 ASP B CA 1
ATOM 3583 C C . ASP B 1 97 ? -3.078 22.245 20.362 1.00 66.74 97 ASP B C 1
ATOM 3584 O O . ASP B 1 97 ? -4.128 22.536 19.803 1.00 63.44 97 ASP B O 1
ATOM 3589 N N . ALA B 1 98 ? -3.016 21.803 21.642 1.00 64.72 98 ALA B N 1
ATOM 3590 C CA . ALA B 1 98 ? -4.186 21.578 22.512 1.00 63.73 98 ALA B CA 1
ATOM 3591 C C . ALA B 1 98 ? -4.984 22.875 22.729 1.00 65.94 98 ALA B C 1
ATOM 3592 O O . ALA B 1 98 ? -6.212 22.847 22.671 1.00 66.56 98 ALA B O 1
ATOM 3594 N N . MET B 1 99 ? -4.293 24.003 22.936 1.00 61.03 99 MET B N 1
ATOM 3595 C CA . MET B 1 99 ? -4.918 25.319 23.073 1.00 60.71 99 MET B CA 1
ATOM 3596 C C . MET B 1 99 ? -5.579 25.732 21.751 1.00 59.55 99 MET B C 1
ATOM 3597 O O . MET B 1 99 ? -6.722 26.184 21.753 1.00 57.72 99 MET B O 1
ATOM 3602 N N . LEU B 1 100 ? -4.846 25.571 20.628 1.00 54.10 100 LEU B N 1
ATOM 3603 C CA . LEU B 1 100 ? -5.300 25.933 19.287 1.00 52.13 100 LEU B CA 1
ATOM 3604 C C . LEU B 1 100 ? -6.552 25.181 18.911 1.00 53.45 100 LEU B C 1
ATOM 3605 O O . LEU B 1 100 ? -7.431 25.768 18.289 1.00 53.18 100 LEU B O 1
ATOM 3610 N N . LEU B 1 101 ? -6.659 23.909 19.350 1.00 48.15 101 LEU B N 1
ATOM 3611 C CA . LEU B 1 101 ? -7.808 23.029 19.123 1.00 46.85 101 LEU B CA 1
ATOM 3612 C C . LEU B 1 101 ? -9.025 23.375 20.013 1.00 51.78 101 LEU B C 1
ATOM 3613 O O . LEU B 1 101 ? -10.118 22.863 19.780 1.00 51.21 101 LEU B O 1
ATOM 3618 N N . GLY B 1 102 ? -8.827 24.207 21.032 1.00 49.89 102 GLY B N 1
ATOM 3619 C CA . GLY B 1 102 ? -9.913 24.628 21.912 1.00 49.09 102 GLY B CA 1
ATOM 3620 C C . GLY B 1 102 ? -10.501 25.980 21.547 1.00 50.70 102 GLY B C 1
ATOM 3621 O O . GLY B 1 102 ? -11.352 26.500 22.276 1.00 49.15 102 GLY B O 1
ATOM 3622 N N . ILE B 1 103 ? -10.048 26.571 20.423 1.00 46.14 103 ILE B N 1
ATOM 3623 C CA . ILE B 1 103 ? -10.488 27.908 20.023 1.00 45.74 103 ILE B CA 1
ATOM 3624 C C . ILE B 1 103 ? -11.662 27.841 19.052 1.00 47.47 103 ILE B C 1
ATOM 3625 O O . ILE B 1 103 ? -11.534 27.224 17.988 1.00 44.93 103 ILE B O 1
ATOM 3630 N N . PRO B 1 104 ? -12.801 28.514 19.373 1.00 44.50 104 PRO B N 1
ATOM 3631 C CA . PRO B 1 104 ? -13.939 28.495 18.441 1.00 42.95 104 PRO B CA 1
ATOM 3632 C C . PRO B 1 104 ? -13.667 29.343 17.192 1.00 46.29 104 PRO B C 1
ATOM 3633 O O . PRO B 1 104 ? -12.730 30.156 17.165 1.00 45.93 104 PRO B O 1
ATOM 3637 N N . ASN B 1 105 ? -14.474 29.132 16.154 1.00 42.22 105 ASN B N 1
ATOM 3638 C CA . ASN B 1 105 ? -14.316 29.826 14.879 1.00 41.84 105 ASN B CA 1
ATOM 3639 C C . ASN B 1 105 ? -14.567 31.334 14.960 1.00 47.18 105 ASN B C 1
ATOM 3640 O O . ASN B 1 105 ? -15.342 31.792 15.798 1.00 46.60 105 ASN B O 1
ATOM 3645 N N . LEU B 1 106 ? -13.925 32.110 14.080 1.00 46.16 106 LEU B N 1
ATOM 3646 C CA . LEU B 1 106 ? -14.135 33.560 14.055 1.00 47.02 106 LEU B CA 1
ATOM 3647 C C . LEU B 1 106 ? -15.478 33.871 13.392 1.00 49.94 106 LEU B C 1
ATOM 3648 O O . LEU B 1 106 ? -15.718 33.428 12.260 1.00 48.06 106 LEU B O 1
ATOM 3653 N N . PRO B 1 107 ? -16.395 34.610 14.060 1.00 47.20 107 PRO B N 1
ATOM 3654 C CA . PRO B 1 107 ? -17.670 34.918 13.385 1.00 46.62 107 PRO B CA 1
ATOM 3655 C C . PRO B 1 107 ? -17.417 35.878 12.221 1.00 51.16 107 PRO B C 1
ATOM 3656 O O . PRO B 1 107 ? -16.545 36.745 12.320 1.00 51.00 107 PRO B O 1
ATOM 3660 N N . HIS B 1 108 ? -18.146 35.698 11.112 1.00 47.10 108 HIS B N 1
ATOM 3661 C CA . HIS B 1 108 ? -18.053 36.574 9.943 1.00 47.47 108 HIS B CA 1
ATOM 3662 C C . HIS B 1 108 ? -18.505 37.998 10.363 1.00 52.43 108 HIS B C 1
ATOM 3663 O O . HIS B 1 108 ? -19.293 38.123 11.303 1.00 51.09 108 HIS B O 1
ATOM 3670 N N . GLU B 1 109 ? -18.033 39.051 9.664 1.00 50.97 109 GLU B N 1
ATOM 3671 C CA . GLU B 1 109 ? -18.396 40.454 9.959 1.00 52.52 109 GLU B CA 1
ATOM 3672 C C . GLU B 1 109 ? -19.918 40.715 9.936 1.00 57.62 109 GLU B C 1
ATOM 3673 O O . GLU B 1 109 ? -20.417 41.496 10.749 1.00 58.47 109 GLU B O 1
ATOM 3675 N N . SER B 1 110 ? -20.651 40.026 9.033 1.00 52.97 110 SER B N 1
ATOM 3676 C CA . SER B 1 110 ? -22.107 40.143 8.872 1.00 51.75 110 SER B CA 1
ATOM 3677 C C . SER B 1 110 ? -22.927 39.535 10.036 1.00 55.74 110 SER B C 1
ATOM 3678 O O . SER B 1 110 ? -24.144 39.735 10.092 1.00 57.01 110 SER B O 1
ATOM 3681 N N . VAL B 1 111 ? -22.279 38.787 10.949 1.00 50.16 111 VAL B N 1
ATOM 3682 C CA . VAL B 1 111 ? -22.971 38.147 12.071 1.00 48.17 111 VAL B CA 1
ATOM 3683 C C . VAL B 1 111 ? -23.371 39.186 13.127 1.00 53.44 111 VAL B C 1
ATOM 3684 O O . VAL B 1 111 ? -22.500 39.910 13.615 1.00 52.58 111 VAL B O 1
ATOM 3688 N N . PRO B 1 112 ? -24.674 39.278 13.502 1.00 51.97 112 PRO B N 1
ATOM 3689 C CA . PRO B 1 112 ? -25.060 40.244 14.551 1.00 53.21 112 PRO B CA 1
ATOM 3690 C C . PRO B 1 112 ? -24.310 39.979 15.858 1.00 55.96 112 PRO B C 1
ATOM 3691 O O . PRO B 1 112 ? -24.126 38.821 16.241 1.00 52.52 112 PRO B O 1
ATOM 3695 N N . VAL B 1 113 ? -23.838 41.051 16.511 1.00 53.48 113 VAL B N 1
ATOM 3696 C CA . VAL B 1 113 ? -23.112 40.914 17.768 1.00 54.16 113 VAL B CA 1
ATOM 3697 C C . VAL B 1 113 ? -24.150 40.869 18.882 1.00 59.79 113 VAL B C 1
ATOM 3698 O O . VAL B 1 113 ? -25.042 41.715 18.929 1.00 61.34 113 VAL B O 1
ATOM 3702 N N . GLY B 1 114 ? -24.053 39.850 19.724 1.00 55.76 114 GLY B N 1
ATOM 3703 C CA . GLY B 1 114 ? -24.958 39.647 20.846 1.00 56.42 114 GLY B CA 1
ATOM 3704 C C . GLY B 1 114 ? -24.426 38.607 21.810 1.00 61.52 114 GLY B C 1
ATOM 3705 O O . GLY B 1 114 ? -23.618 37.760 21.424 1.00 59.06 114 GLY B O 1
ATOM 3706 N N . ALA B 1 115 ? -24.888 38.657 23.066 1.00 61.11 115 ALA B N 1
ATOM 3707 C CA . ALA B 1 115 ? -24.427 37.762 24.133 1.00 61.99 115 ALA B CA 1
ATOM 3708 C C . ALA B 1 115 ? -25.138 36.415 24.224 1.00 66.37 115 ALA B C 1
ATOM 3709 O O . ALA B 1 115 ? -24.535 35.450 24.704 1.00 67.26 115 ALA B O 1
ATOM 3711 N N . ASP B 1 116 ? -26.411 36.348 23.806 1.00 61.81 116 ASP B N 1
ATOM 3712 C CA . ASP B 1 116 ? -27.236 35.137 23.928 1.00 60.47 116 ASP B CA 1
ATOM 3713 C C . ASP B 1 116 ? -28.330 35.057 22.847 1.00 62.81 116 ASP B C 1
ATOM 3714 O O . ASP B 1 116 ? -28.447 35.976 22.037 1.00 61.57 116 ASP B O 1
ATOM 3719 N N . GLU B 1 117 ? -29.169 33.989 22.896 1.00 59.24 117 GLU B N 1
ATOM 3720 C CA . GLU B 1 117 ? -30.273 33.694 21.970 1.00 58.78 117 GLU B CA 1
ATOM 3721 C C . GLU B 1 117 ? -31.295 34.827 21.803 1.00 62.11 117 GLU B C 1
ATOM 3722 O O . GLU B 1 117 ? -31.927 34.906 20.747 1.00 60.71 117 GLU B O 1
ATOM 3728 N N . ASP B 1 118 ? -31.436 35.711 22.813 1.00 60.34 118 ASP B N 1
ATOM 3729 C CA . ASP B 1 118 ? -32.332 36.873 22.757 1.00 60.69 118 ASP B CA 1
ATOM 3730 C C . ASP B 1 118 ? -31.834 37.939 21.765 1.00 62.21 118 ASP B C 1
ATOM 3731 O O . ASP B 1 118 ? -32.620 38.790 21.349 1.00 64.32 118 ASP B O 1
ATOM 3736 N N . ALA B 1 119 ? -30.541 37.894 21.376 1.00 54.94 119 ALA B N 1
ATOM 3737 C CA . ALA B 1 119 ? -29.965 38.820 20.393 1.00 52.94 119 ALA B CA 1
ATOM 3738 C C . ALA B 1 119 ? -29.942 38.197 18.969 1.00 52.92 119 ALA B C 1
ATOM 3739 O O . ALA B 1 119 ? -29.400 38.806 18.043 1.00 50.87 119 ALA B O 1
ATOM 3741 N N . ASN B 1 120 ? -30.563 36.992 18.789 1.00 48.76 120 ASN B N 1
ATOM 3742 C CA . ASN B 1 120 ? -30.688 36.347 17.464 1.00 47.28 120 ASN B CA 1
ATOM 3743 C C . ASN B 1 120 ? -31.637 37.190 16.612 1.00 51.77 120 ASN B C 1
ATOM 3744 O O . ASN B 1 120 ? -32.558 37.801 17.147 1.00 51.29 120 ASN B O 1
ATOM 3749 N N . VAL B 1 121 ? -31.378 37.287 15.301 1.00 47.99 121 VAL B N 1
ATOM 3750 C CA . VAL B 1 121 ? -32.200 38.153 14.463 1.00 47.19 121 VAL B CA 1
ATOM 3751 C C . VAL B 1 121 ? -33.088 37.355 13.521 1.00 47.55 121 VAL B C 1
ATOM 3752 O O . VAL B 1 121 ? -32.582 36.559 12.742 1.00 44.27 121 VAL B O 1
ATOM 3756 N N . GLU B 1 122 ? -34.409 37.594 13.568 1.00 44.12 122 GLU B N 1
ATOM 3757 C CA . GLU B 1 122 ? -35.321 36.960 12.625 1.00 43.90 122 GLU B CA 1
ATOM 3758 C C . GLU B 1 122 ? -35.117 37.649 11.255 1.00 48.77 122 GLU B C 1
ATOM 3759 O O . GLU B 1 122 ? -35.344 38.857 11.137 1.00 49.22 122 GLU B O 1
ATOM 3765 N N . VAL B 1 123 ? -34.632 36.902 10.250 1.00 44.38 123 VAL B N 1
ATOM 3766 C CA . VAL B 1 123 ? -34.358 37.497 8.934 1.00 44.92 123 VAL B CA 1
ATOM 3767 C C . VAL B 1 123 ? -35.580 37.402 7.992 1.00 46.99 123 VAL B C 1
ATOM 3768 O O . VAL B 1 123 ? -35.799 38.300 7.180 1.00 45.92 123 VAL B O 1
ATOM 3772 N N . ARG B 1 124 ? -36.395 36.350 8.134 1.00 41.81 124 ARG B N 1
ATOM 3773 C CA . ARG B 1 124 ? -37.599 36.174 7.321 1.00 41.47 124 ARG B CA 1
ATOM 3774 C C . ARG B 1 124 ? -38.427 35.047 7.884 1.00 45.28 124 ARG B C 1
ATOM 3775 O O . ARG B 1 124 ? -37.962 34.289 8.748 1.00 42.92 124 ARG B O 1
ATOM 3783 N N . ARG B 1 125 ? -39.655 34.940 7.355 1.00 42.27 125 ARG B N 1
ATOM 3784 C CA A ARG B 1 125 ? -40.627 33.904 7.687 0.48 41.71 125 ARG B CA 1
ATOM 3785 C CA B ARG B 1 125 ? -40.594 33.869 7.679 0.52 41.38 125 ARG B CA 1
ATOM 3786 C C . ARG B 1 125 ? -41.204 33.350 6.373 1.00 45.63 125 ARG B C 1
ATOM 3787 O O . ARG B 1 125 ? -40.971 33.920 5.292 1.00 42.19 125 ARG B O 1
ATOM 3802 N N . TRP B 1 126 ? -41.992 32.284 6.470 1.00 43.54 126 TRP B N 1
ATOM 3803 C CA . TRP B 1 126 ? -42.689 31.702 5.338 1.00 43.38 126 TRP B CA 1
ATOM 3804 C C . TRP B 1 126 ? -43.915 31.024 5.906 1.00 45.31 126 TRP B C 1
ATOM 3805 O O . TRP B 1 126 ? -43.795 30.257 6.861 1.00 43.13 126 TRP B O 1
ATOM 3816 N N . GLY B 1 127 ? -45.069 31.297 5.301 1.00 41.74 127 GLY B N 1
ATOM 3817 C CA . GLY B 1 127 ? -46.323 30.676 5.687 1.00 41.52 127 GLY B CA 1
ATOM 3818 C C . GLY B 1 127 ? -46.962 31.279 6.914 1.00 45.93 127 GLY B C 1
ATOM 3819 O O . GLY B 1 127 ? -46.302 31.947 7.715 1.00 44.29 127 GLY B O 1
ATOM 3820 N N . THR B 1 128 ? -48.263 31.035 7.057 1.00 44.04 128 THR B N 1
ATOM 3821 C CA . THR B 1 128 ? -49.068 31.533 8.159 1.00 44.73 128 THR B CA 1
ATOM 3822 C C . THR B 1 128 ? -49.406 30.395 9.116 1.00 48.57 128 THR B C 1
ATOM 3823 O O . THR B 1 128 ? -50.155 29.484 8.730 1.00 47.08 128 THR B O 1
ATOM 3827 N N . PRO B 1 129 ? -48.922 30.463 10.382 1.00 46.76 129 PRO B N 1
ATOM 3828 C CA . PRO B 1 129 ? -49.317 29.442 11.379 1.00 47.03 129 PRO B CA 1
ATOM 3829 C C . PRO B 1 129 ? -50.847 29.326 11.423 1.00 52.00 129 PRO B C 1
ATOM 3830 O O . PRO B 1 129 ? -51.534 30.340 11.457 1.00 51.09 129 PRO B O 1
ATOM 3834 N N . LYS B 1 130 ? -51.371 28.097 11.307 1.00 49.48 130 LYS B N 1
ATOM 3835 C CA . LYS B 1 130 ? -52.809 27.829 11.265 1.00 50.12 130 LYS B CA 1
ATOM 3836 C C . LYS B 1 130 ? -53.549 28.211 12.551 1.00 54.54 130 LYS B C 1
ATOM 3837 O O . LYS B 1 130 ? -53.047 27.971 13.649 1.00 53.87 130 LYS B O 1
ATOM 3843 N N . THR B 1 131 ? -54.755 28.778 12.398 1.00 52.25 131 THR B N 1
ATOM 3844 C CA . THR B 1 131 ? -55.678 29.070 13.501 1.00 53.17 131 THR B CA 1
ATOM 3845 C C . THR B 1 131 ? -56.633 27.874 13.519 1.00 57.27 131 THR B C 1
ATOM 3846 O O . THR B 1 131 ? -57.293 27.591 12.506 1.00 57.10 131 THR B O 1
ATOM 3850 N N . PHE B 1 132 ? -56.667 27.154 14.650 1.00 53.00 132 PHE B N 1
ATOM 3851 C CA . PHE B 1 132 ? -57.492 25.961 14.835 1.00 52.73 132 PHE B CA 1
ATOM 3852 C C . PHE B 1 132 ? -58.826 26.293 15.513 1.00 60.02 132 PHE B C 1
ATOM 3853 O O . PHE B 1 132 ? -58.856 27.129 16.419 1.00 61.14 132 PHE B O 1
ATOM 3861 N N . ASP B 1 133 ? -59.925 25.641 15.077 1.00 57.91 133 ASP B N 1
ATOM 3862 C CA . ASP B 1 133 ? -61.276 25.872 15.625 1.00 59.60 133 ASP B CA 1
ATOM 3863 C C . ASP B 1 133 ? -61.646 24.858 16.736 1.00 63.75 133 ASP B C 1
ATOM 3864 O O . ASP B 1 133 ? -62.819 24.550 16.949 1.00 63.91 133 ASP B O 1
ATOM 3866 N N . PHE B 1 134 ? -60.619 24.345 17.435 1.00 59.10 134 PHE B N 1
ATOM 3867 C CA . PHE B 1 134 ? -60.709 23.381 18.531 1.00 58.02 134 PHE B CA 1
ATOM 3868 C C . PHE B 1 134 ? -59.411 23.462 19.344 1.00 62.35 134 PHE B C 1
ATOM 3869 O O . PHE B 1 134 ? -58.459 24.126 18.914 1.00 60.96 134 PHE B O 1
ATOM 3877 N N . GLU B 1 135 ? -59.372 22.778 20.507 1.00 60.26 135 GLU B N 1
ATOM 3878 C CA . GLU B 1 135 ? -58.217 22.744 21.399 1.00 59.31 135 GLU B CA 1
ATOM 3879 C C . GLU B 1 135 ? -57.139 21.851 20.788 1.00 60.00 135 GLU B C 1
ATOM 3880 O O . GLU B 1 135 ? -57.372 20.670 20.523 1.00 59.61 135 GLU B O 1
ATOM 3883 N N . VAL B 1 136 ? -55.979 22.455 20.522 1.00 54.58 136 VAL B N 1
ATOM 3884 C CA . VAL B 1 136 ? -54.796 21.840 19.923 1.00 52.78 136 VAL B CA 1
ATOM 3885 C C . VAL B 1 136 ? -54.177 20.812 20.871 1.00 54.31 136 VAL B C 1
ATOM 3886 O O . VAL B 1 136 ? -54.040 21.080 22.066 1.00 54.12 136 VAL B O 1
ATOM 3890 N N . LYS B 1 137 ? -53.788 19.650 20.325 1.00 48.85 137 LYS B N 1
ATOM 3891 C CA . LYS B 1 137 ? -53.114 18.603 21.090 1.00 47.44 137 LYS B CA 1
ATOM 3892 C C . LYS B 1 137 ? -51.651 18.603 20.695 1.00 49.27 137 LYS B C 1
ATOM 3893 O O . LYS B 1 137 ? -51.316 19.002 19.571 1.00 48.00 137 LYS B O 1
ATOM 3899 N N . ASP B 1 138 ? -50.766 18.158 21.613 1.00 44.72 138 ASP B N 1
ATOM 3900 C CA . ASP B 1 138 ? -49.344 18.051 21.294 1.00 42.70 138 ASP B CA 1
ATOM 3901 C C . ASP B 1 138 ? -49.094 16.714 20.588 1.00 44.21 138 ASP B C 1
ATOM 3902 O O . ASP B 1 138 ? -50.004 15.870 20.546 1.00 42.40 138 ASP B O 1
ATOM 3907 N N . HIS B 1 139 ? -47.885 16.516 20.021 1.00 40.09 139 HIS B N 1
ATOM 3908 C CA . HIS B 1 139 ? -47.547 15.291 19.284 1.00 38.22 139 HIS B CA 1
ATOM 3909 C C . HIS B 1 139 ? -47.639 14.030 20.156 1.00 42.18 139 HIS B C 1
ATOM 3910 O O . HIS B 1 139 ? -47.970 12.952 19.643 1.00 41.38 139 HIS B O 1
ATOM 3917 N N . VAL B 1 140 ? -47.330 14.164 21.469 1.00 39.86 140 VAL B N 1
ATOM 3918 C CA . VAL B 1 140 ? -47.394 13.045 22.425 1.00 40.73 140 VAL B CA 1
ATOM 3919 C C . VAL B 1 140 ? -48.843 12.533 22.539 1.00 45.70 140 VAL B C 1
ATOM 3920 O O . VAL B 1 140 ? -49.081 11.345 22.319 1.00 44.23 140 VAL B O 1
ATOM 3924 N N . ALA B 1 141 ? -49.804 13.436 22.830 1.00 43.66 141 ALA B N 1
ATOM 3925 C CA . ALA B 1 141 ? -51.222 13.072 22.942 1.00 44.69 141 ALA B CA 1
ATOM 3926 C C . ALA B 1 141 ? -51.757 12.534 21.608 1.00 47.85 141 ALA B C 1
ATOM 3927 O O . ALA B 1 141 ? -52.476 11.542 21.604 1.00 48.91 141 ALA B O 1
ATOM 3929 N N . LEU B 1 142 ? -51.357 13.144 20.474 1.00 43.18 142 LEU B N 1
ATOM 3930 C CA . LEU B 1 142 ? -51.783 12.684 19.143 1.00 42.28 142 LEU B CA 1
ATOM 3931 C C . LEU B 1 142 ? -51.277 11.279 18.814 1.00 45.36 142 LEU B C 1
ATOM 3932 O O . LEU B 1 142 ? -52.047 10.439 18.346 1.00 46.01 142 LEU B O 1
ATOM 3937 N N . GLY B 1 143 ? -49.994 11.049 19.060 1.00 40.61 143 GLY B N 1
ATOM 3938 C CA . GLY B 1 143 ? -49.323 9.803 18.726 1.00 40.02 143 GLY B CA 1
ATOM 3939 C C . GLY B 1 143 ? -49.612 8.635 19.635 1.00 45.47 143 GLY B C 1
ATOM 3940 O O . GLY B 1 143 ? -49.589 7.489 19.181 1.00 43.72 143 GLY B O 1
ATOM 3941 N N . GLU B 1 144 ? -49.854 8.906 20.928 1.00 45.40 144 GLU B N 1
ATOM 3942 C CA . GLU B 1 144 ? -50.112 7.853 21.912 1.00 47.01 144 GLU B CA 1
ATOM 3943 C C . GLU B 1 144 ? -51.473 7.191 21.777 1.00 52.13 144 GLU B C 1
ATOM 3944 O O . GLU B 1 144 ? -51.599 6.033 22.153 1.00 51.45 144 GLU B O 1
ATOM 3950 N N . ARG B 1 145 ? -52.468 7.906 21.215 1.00 51.11 145 ARG B N 1
ATOM 3951 C CA . ARG B 1 145 ? -53.873 7.494 21.060 1.00 52.57 145 ARG B CA 1
ATOM 3952 C C . ARG B 1 145 ? -54.068 5.995 20.683 1.00 56.88 145 ARG B C 1
ATOM 3953 O O . ARG B 1 145 ? -54.860 5.315 21.351 1.00 57.46 145 ARG B O 1
ATOM 3961 N N . HIS B 1 146 ? -53.333 5.480 19.674 1.00 52.42 146 HIS B N 1
ATOM 3962 C CA . HIS B 1 146 ? -53.442 4.075 19.234 1.00 52.81 146 HIS B CA 1
ATOM 3963 C C . HIS B 1 146 ? -52.158 3.234 19.460 1.00 55.76 146 HIS B C 1
ATOM 3964 O O . HIS B 1 146 ? -52.082 2.089 19.005 1.00 55.94 146 HIS B O 1
ATOM 3971 N N . GLY B 1 147 ? -51.185 3.790 20.181 1.00 49.95 147 GLY B N 1
ATOM 3972 C CA . GLY B 1 147 ? -49.914 3.119 20.450 1.00 47.21 147 GLY B CA 1
ATOM 3973 C C . GLY B 1 147 ? -48.901 3.274 19.333 1.00 46.10 147 GLY B C 1
ATOM 3974 O O . GLY B 1 147 ? -47.830 2.677 19.396 1.00 43.78 147 GLY B O 1
ATOM 3975 N N . TRP B 1 148 ? -49.204 4.119 18.316 1.00 41.61 148 TRP B N 1
ATOM 3976 C CA . TRP B 1 148 ? -48.333 4.328 17.158 1.00 39.86 148 TRP B CA 1
ATOM 3977 C C . TRP B 1 148 ? -47.085 5.170 17.471 1.00 42.00 148 TRP B C 1
ATOM 3978 O O . TRP B 1 148 ? -46.101 5.080 16.741 1.00 40.83 148 TRP B O 1
ATOM 3989 N N . LEU B 1 149 ? -47.105 5.929 18.564 1.00 39.74 149 LEU B N 1
ATOM 3990 C CA . LEU B 1 149 ? -45.948 6.664 19.099 1.00 39.29 149 LEU B CA 1
ATOM 3991 C C . LEU B 1 149 ? -45.943 6.233 20.537 1.00 44.14 149 LEU B C 1
ATOM 3992 O O . LEU B 1 149 ? -46.924 6.469 21.237 1.00 44.05 149 LEU B O 1
ATOM 3997 N N . ASP B 1 150 ? -44.891 5.497 20.942 1.00 39.81 150 ASP B N 1
ATOM 3998 C CA . ASP B 1 150 ? -44.821 4.847 22.245 1.00 39.79 150 ASP B CA 1
ATOM 3999 C C . ASP B 1 150 ? -43.499 5.100 23.007 1.00 45.30 150 ASP B C 1
ATOM 4000 O O . ASP B 1 150 ? -42.469 4.470 22.721 1.00 45.37 150 ASP B O 1
ATOM 4005 N N . PHE B 1 151 ? -43.546 6.023 23.980 1.00 40.08 151 PHE B N 1
ATOM 4006 C CA . PHE B 1 151 ? -42.393 6.378 24.810 1.00 38.55 151 PHE B CA 1
ATOM 4007 C C . PHE B 1 151 ? -42.184 5.386 25.931 1.00 42.05 151 PHE B C 1
ATOM 4008 O O . PHE B 1 151 ? -41.051 5.161 26.336 1.00 42.85 151 PHE B O 1
ATOM 4016 N N . GLU B 1 152 ? -43.272 4.807 26.435 1.00 39.49 152 GLU B N 1
ATOM 4017 C CA . GLU B 1 152 ? -43.259 3.836 27.516 1.00 41.91 152 GLU B CA 1
ATOM 4018 C C . GLU B 1 152 ? -42.503 2.531 27.123 1.00 43.63 152 GLU B C 1
ATOM 4019 O O . GLU B 1 152 ? -41.611 2.115 27.868 1.00 42.62 152 GLU B O 1
ATOM 4025 N N . THR B 1 153 ? -42.837 1.912 25.969 1.00 38.92 153 THR B N 1
ATOM 4026 C CA . THR B 1 153 ? -42.133 0.689 25.504 1.00 38.93 153 THR B CA 1
ATOM 4027 C C . THR B 1 153 ? -40.653 1.031 25.234 1.00 41.92 153 THR B C 1
ATOM 4028 O O . THR B 1 153 ? -39.778 0.250 25.583 1.00 40.41 153 THR B O 1
ATOM 4032 N N . ALA B 1 154 ? -40.392 2.224 24.655 1.00 39.12 154 ALA B N 1
ATOM 4033 C CA . ALA B 1 154 ? -39.037 2.703 24.379 1.00 38.31 154 ALA B CA 1
ATOM 4034 C C . ALA B 1 154 ? -38.239 2.852 25.701 1.00 42.07 154 ALA B C 1
ATOM 4035 O O . ALA B 1 154 ? -37.050 2.512 25.726 1.00 40.11 154 ALA B O 1
ATOM 4037 N N . ALA B 1 155 ? -38.905 3.334 26.800 1.00 38.38 155 ALA B N 1
ATOM 4038 C CA . ALA B 1 155 ? -38.258 3.489 28.112 1.00 38.77 155 ALA B CA 1
ATOM 4039 C C . ALA B 1 155 ? -37.957 2.126 28.717 1.00 42.41 155 ALA B C 1
ATOM 4040 O O . ALA B 1 155 ? -36.879 1.916 29.270 1.00 42.45 155 ALA B O 1
ATOM 4042 N N . LYS B 1 156 ? -38.875 1.172 28.537 1.00 39.21 156 LYS B N 1
ATOM 4043 C CA . LYS B 1 156 ? -38.708 -0.208 28.985 1.00 39.90 156 LYS B CA 1
ATOM 4044 C C . LYS B 1 156 ? -37.452 -0.834 28.308 1.00 42.40 156 LYS B C 1
ATOM 4045 O O . LYS B 1 156 ? -36.655 -1.484 28.978 1.00 41.97 156 LYS B O 1
ATOM 4051 N N . LEU B 1 157 ? -37.247 -0.558 27.011 1.00 38.00 157 LEU B N 1
ATOM 4052 C CA . LEU B 1 157 ? -36.096 -1.039 26.251 1.00 37.23 157 LEU B CA 1
ATOM 4053 C C . LEU B 1 157 ? -34.786 -0.358 26.611 1.00 40.20 157 LEU B C 1
ATOM 4054 O O . LEU B 1 157 ? -33.762 -1.030 26.749 1.00 39.78 157 LEU B O 1
ATOM 4059 N N . SER B 1 158 ? -34.798 0.988 26.629 1.00 36.66 158 SER B N 1
ATOM 4060 C CA . SER B 1 158 ? -33.588 1.788 26.620 1.00 36.45 158 SER B CA 1
ATOM 4061 C C . SER B 1 158 ? -33.467 2.930 27.644 1.00 41.83 158 SER B C 1
ATOM 4062 O O . SER B 1 158 ? -32.432 3.604 27.655 1.00 40.33 158 SER B O 1
ATOM 4065 N N . GLY B 1 159 ? -34.507 3.138 28.461 1.00 38.86 159 GLY B N 1
ATOM 4066 C CA . GLY B 1 159 ? -34.588 4.243 29.409 1.00 39.38 159 GLY B CA 1
ATOM 4067 C C . GLY B 1 159 ? -35.102 5.505 28.735 1.00 42.17 159 GLY B C 1
ATOM 4068 O O . GLY B 1 159 ? -35.656 5.448 27.629 1.00 41.32 159 GLY B O 1
ATOM 4069 N N . ALA B 1 160 ? -34.878 6.663 29.379 1.00 38.16 160 ALA B N 1
ATOM 4070 C CA . ALA B 1 160 ? -35.363 7.967 28.923 1.00 37.76 160 ALA B CA 1
ATOM 4071 C C . ALA B 1 160 ? -34.721 8.474 27.631 1.00 41.95 160 ALA B C 1
ATOM 4072 O O . ALA B 1 160 ? -33.597 8.104 27.319 1.00 40.69 160 ALA B O 1
ATOM 4074 N N . ARG B 1 161 ? -35.431 9.374 26.913 1.00 40.73 161 ARG B N 1
ATOM 4075 C CA . ARG B 1 161 ? -35.012 10.065 25.679 1.00 39.81 161 ARG B CA 1
ATOM 4076 C C . ARG B 1 161 ? -34.895 9.126 24.455 1.00 40.80 161 ARG B C 1
ATOM 4077 O O . ARG B 1 161 ? -34.066 9.349 23.581 1.00 39.55 161 ARG B O 1
ATOM 4085 N N . PHE B 1 162 ? -35.744 8.092 24.398 1.00 37.09 162 PHE B N 1
ATOM 4086 C CA . PHE B 1 162 ? -35.853 7.192 23.240 1.00 35.18 162 PHE B CA 1
ATOM 4087 C C . PHE B 1 162 ? -37.315 7.090 22.841 1.00 40.01 162 PHE B C 1
ATOM 4088 O O . PHE B 1 162 ? -38.209 7.404 23.640 1.00 40.19 162 PHE B O 1
ATOM 4096 N N . ALA B 1 163 ? -37.560 6.696 21.600 1.00 36.72 163 ALA B N 1
ATOM 4097 C CA . ALA B 1 163 ? -38.923 6.583 21.096 1.00 37.51 163 ALA B CA 1
ATOM 4098 C C . ALA B 1 163 ? -39.106 5.310 20.278 1.00 41.35 163 ALA B C 1
ATOM 4099 O O . ALA B 1 163 ? -38.155 4.805 19.664 1.00 38.35 163 ALA B O 1
ATOM 4101 N N . LEU B 1 164 ? -40.338 4.784 20.313 1.00 39.72 164 LEU B N 1
ATOM 4102 C CA . LEU B 1 164 ? -40.794 3.686 19.481 1.00 39.98 164 LEU B CA 1
ATOM 4103 C C . LEU B 1 164 ? -41.960 4.231 18.627 1.00 42.25 164 LEU B C 1
ATOM 4104 O O . LEU B 1 164 ? -42.858 4.879 19.163 1.00 42.13 164 LEU B O 1
ATOM 4109 N N . MET B 1 165 ? -41.916 3.984 17.312 1.00 35.94 165 MET B N 1
ATOM 4110 C CA . MET B 1 165 ? -42.998 4.322 16.397 1.00 35.72 165 MET B CA 1
ATOM 4111 C C . MET B 1 165 ? -43.475 3.051 15.727 1.00 39.95 165 MET B C 1
ATOM 4112 O O . MET B 1 165 ? -42.675 2.160 15.474 1.00 37.82 165 MET B O 1
ATOM 4117 N N . ARG B 1 166 ? -44.785 2.963 15.455 1.00 38.70 166 ARG B N 1
ATOM 4118 C CA . ARG B 1 166 ? -45.389 1.789 14.847 1.00 38.70 166 ARG B CA 1
ATOM 4119 C C . ARG B 1 166 ? -46.385 2.204 13.794 1.00 41.03 166 ARG B C 1
ATOM 4120 O O . ARG B 1 166 ? -46.884 3.332 13.824 1.00 39.22 166 ARG B O 1
ATOM 4128 N N . GLY B 1 167 ? -46.705 1.256 12.914 1.00 38.36 167 GLY B N 1
ATOM 4129 C CA . GLY B 1 167 ? -47.735 1.387 11.888 1.00 38.23 167 GLY B CA 1
ATOM 4130 C C . GLY B 1 167 ? -47.658 2.654 11.058 1.00 40.24 167 GLY B C 1
ATOM 4131 O O . GLY B 1 167 ? -46.592 2.969 10.533 1.00 37.54 167 GLY B O 1
ATOM 4132 N N . PRO B 1 168 ? -48.773 3.423 10.959 1.00 38.73 168 PRO B N 1
ATOM 4133 C CA . PRO B 1 168 ? -48.766 4.631 10.102 1.00 38.49 168 PRO B CA 1
ATOM 4134 C C . PRO B 1 168 ? -47.871 5.769 10.592 1.00 41.22 168 PRO B C 1
ATOM 4135 O O . PRO B 1 168 ? -47.428 6.564 9.765 1.00 39.60 168 PRO B O 1
ATOM 4139 N N . ILE B 1 169 ? -47.564 5.846 11.913 1.00 38.49 169 ILE B N 1
ATOM 4140 C CA . ILE B 1 169 ? -46.667 6.919 12.375 1.00 37.50 169 ILE B CA 1
ATOM 4141 C C . ILE B 1 169 ? -45.222 6.563 11.993 1.00 39.95 169 ILE B C 1
ATOM 4142 O O . ILE B 1 169 ? -44.478 7.440 11.526 1.00 39.81 169 ILE B O 1
ATOM 4147 N N . ALA B 1 170 ? -44.855 5.262 12.113 1.00 34.88 170 ALA B N 1
ATOM 4148 C CA . ALA B 1 170 ? -43.545 4.772 11.687 1.00 32.76 170 ALA B CA 1
ATOM 4149 C C . ALA B 1 170 ? -43.439 5.004 10.175 1.00 34.66 170 ALA B C 1
ATOM 4150 O O . ALA B 1 170 ? -42.422 5.497 9.705 1.00 34.08 170 ALA B O 1
ATOM 4152 N N . ARG B 1 171 ? -44.501 4.679 9.417 1.00 33.68 171 ARG B N 1
ATOM 4153 C CA . ARG B 1 171 ? -44.515 4.880 7.958 1.00 34.30 171 ARG B CA 1
ATOM 4154 C C . ARG B 1 171 ? -44.369 6.369 7.590 1.00 38.00 171 ARG B C 1
ATOM 4155 O O . ARG B 1 171 ? -43.650 6.692 6.652 1.00 37.73 171 ARG B O 1
ATOM 4163 N N . LEU B 1 172 ? -45.010 7.272 8.353 1.00 36.12 172 LEU B N 1
ATOM 4164 C CA . LEU B 1 172 ? -44.932 8.722 8.122 1.00 36.35 172 LEU B CA 1
ATOM 4165 C C . LEU B 1 172 ? -43.517 9.280 8.334 1.00 38.70 172 LEU B C 1
ATOM 4166 O O . LEU B 1 172 ? -43.065 10.116 7.554 1.00 37.17 172 LEU B O 1
ATOM 4171 N N . HIS B 1 173 ? -42.819 8.797 9.375 1.00 35.89 173 HIS B N 1
ATOM 4172 C CA . HIS B 1 173 ? -41.432 9.167 9.691 1.00 33.73 173 HIS B CA 1
ATOM 4173 C C . HIS B 1 173 ? -40.522 8.703 8.544 1.00 35.53 173 HIS B C 1
ATOM 4174 O O . HIS B 1 173 ? -39.709 9.483 8.044 1.00 34.42 173 HIS B O 1
ATOM 4181 N N . ARG B 1 174 ? -40.688 7.445 8.097 1.00 32.66 174 ARG B N 1
ATOM 4182 C CA . ARG B 1 174 ? -39.905 6.909 6.980 1.00 32.96 174 ARG B CA 1
ATOM 4183 C C . ARG B 1 174 ? -40.192 7.707 5.681 1.00 37.13 174 ARG B C 1
ATOM 4184 O O . ARG B 1 174 ? -39.262 8.075 4.980 1.00 36.64 174 ARG B O 1
ATOM 4192 N N . ALA B 1 175 ? -41.468 8.020 5.417 1.00 33.96 175 ALA B N 1
ATOM 4193 C CA . ALA B 1 175 ? -41.917 8.816 4.281 1.00 34.95 175 ALA B CA 1
ATOM 4194 C C . ALA B 1 175 ? -41.201 10.191 4.263 1.00 39.07 175 ALA B C 1
ATOM 4195 O O . ALA B 1 175 ? -40.749 10.638 3.206 1.00 37.30 175 ALA B O 1
ATOM 4197 N N . LEU B 1 176 ? -41.072 10.827 5.440 1.00 34.85 176 LEU B N 1
ATOM 4198 C CA . LEU B 1 176 ? -40.412 12.126 5.605 1.00 34.01 176 LEU B CA 1
ATOM 4199 C C . LEU B 1 176 ? -38.944 12.083 5.202 1.00 37.77 176 LEU B C 1
ATOM 4200 O O . LEU B 1 176 ? -38.512 12.927 4.425 1.00 34.68 176 LEU B O 1
ATOM 4205 N N . ALA B 1 177 ? -38.187 11.076 5.712 1.00 35.85 177 ALA B N 1
ATOM 4206 C CA . ALA B 1 177 ? -36.765 10.932 5.397 1.00 34.88 177 ALA B CA 1
ATOM 4207 C C . ALA B 1 177 ? -36.558 10.601 3.917 1.00 37.56 177 ALA B C 1
ATOM 4208 O O . ALA B 1 177 ? -35.650 11.152 3.322 1.00 38.36 177 ALA B O 1
ATOM 4210 N N . GLN B 1 178 ? -37.410 9.746 3.320 1.00 33.50 178 GLN B N 1
ATOM 4211 C CA . GLN B 1 178 ? -37.333 9.383 1.889 1.00 33.93 178 GLN B CA 1
ATOM 4212 C C . GLN B 1 178 ? -37.612 10.609 1.012 1.00 38.66 178 GLN B C 1
ATOM 4213 O O . GLN B 1 178 ? -36.849 10.883 0.082 1.00 40.38 178 GLN B O 1
ATOM 4219 N N . PHE B 1 179 ? -38.657 11.371 1.347 1.00 34.46 179 PHE B N 1
ATOM 4220 C CA . PHE B 1 179 ? -39.025 12.608 0.650 1.00 35.34 179 PHE B CA 1
ATOM 4221 C C . PHE B 1 179 ? -37.836 13.582 0.648 1.00 37.23 179 PHE B C 1
ATOM 4222 O O . PHE B 1 179 ? -37.482 14.095 -0.399 1.00 35.77 179 PHE B O 1
ATOM 4230 N N . MET B 1 180 ? -37.201 13.786 1.817 1.00 34.19 180 MET B N 1
ATOM 4231 C CA . MET B 1 180 ? -36.062 14.689 1.979 1.00 32.53 180 MET B CA 1
ATOM 4232 C C . MET B 1 180 ? -34.874 14.256 1.142 1.00 37.31 180 MET B C 1
ATOM 4233 O O . MET B 1 180 ? -34.350 15.081 0.405 1.00 36.36 180 MET B O 1
ATOM 4238 N N . ILE B 1 181 ? -34.468 12.960 1.206 1.00 34.50 181 ILE B N 1
ATOM 4239 C CA . ILE B 1 181 ? -33.293 12.518 0.441 1.00 36.42 181 ILE B CA 1
ATOM 4240 C C . ILE B 1 181 ? -33.576 12.538 -1.076 1.00 37.69 181 ILE B C 1
ATOM 4241 O O . ILE B 1 181 ? -32.677 12.864 -1.854 1.00 35.98 181 ILE B O 1
ATOM 4246 N N . ASN B 1 182 ? -34.818 12.235 -1.475 1.00 33.34 182 ASN B N 1
ATOM 4247 C CA . ASN B 1 182 ? -35.252 12.245 -2.871 1.00 34.34 182 ASN B CA 1
ATOM 4248 C C . ASN B 1 182 ? -35.255 13.664 -3.411 1.00 39.49 182 ASN B C 1
ATOM 4249 O O . ASN B 1 182 ? -34.788 13.889 -4.524 1.00 39.81 182 ASN B O 1
ATOM 4254 N N . LEU B 1 183 ? -35.689 14.634 -2.583 1.00 36.61 183 LEU B N 1
ATOM 4255 C CA . LEU B 1 183 ? -35.701 16.052 -2.959 1.00 35.36 183 LEU B CA 1
ATOM 4256 C C . LEU B 1 183 ? -34.279 16.597 -3.188 1.00 38.75 183 LEU B C 1
ATOM 4257 O O . LEU B 1 183 ? -34.030 17.210 -4.225 1.00 39.23 183 LEU B O 1
ATOM 4262 N N . HIS B 1 184 ? -33.365 16.377 -2.228 1.00 34.10 184 HIS B N 1
ATOM 4263 C CA . HIS B 1 184 ? -32.000 16.937 -2.307 1.00 33.59 184 HIS B CA 1
ATOM 4264 C C . HIS B 1 184 ? -31.178 16.346 -3.425 1.00 37.64 184 HIS B C 1
ATOM 4265 O O . HIS B 1 184 ? -30.418 17.078 -4.064 1.00 38.22 184 HIS B O 1
ATOM 4272 N N . THR B 1 185 ? -31.362 15.042 -3.690 1.00 34.63 185 THR B N 1
ATOM 4273 C CA . THR B 1 185 ? -30.676 14.361 -4.788 1.00 36.27 185 THR B CA 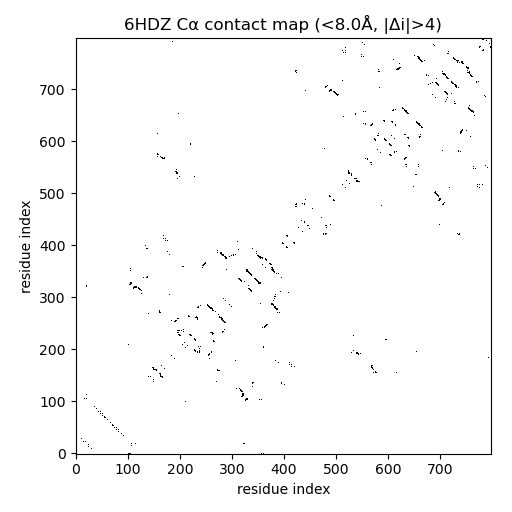1
ATOM 4274 C C . THR B 1 185 ? -31.241 14.741 -6.162 1.00 41.53 185 THR B C 1
ATOM 4275 O O . THR B 1 185 ? -30.471 14.831 -7.120 1.00 42.52 185 THR B O 1
ATOM 4279 N N . ALA B 1 186 ? -32.568 14.910 -6.284 1.00 37.96 186 ALA B N 1
ATOM 4280 C CA . ALA B 1 186 ? -33.153 15.190 -7.603 1.00 39.46 186 ALA B CA 1
ATOM 4281 C C . ALA B 1 186 ? -33.133 16.656 -7.968 1.00 45.70 186 ALA B C 1
ATOM 4282 O O . ALA B 1 186 ? -32.974 16.978 -9.132 1.00 46.09 186 ALA B O 1
ATOM 4284 N N . GLU B 1 187 ? -33.326 17.543 -6.989 1.00 42.96 187 GLU B N 1
ATOM 4285 C CA . GLU B 1 187 ? -33.477 18.966 -7.282 1.00 43.31 187 GLU B CA 1
ATOM 4286 C C . GLU B 1 187 ? -32.372 19.890 -6.792 1.00 44.64 187 GLU B C 1
ATOM 4287 O O . GLU B 1 187 ? -32.244 20.985 -7.328 1.00 44.34 187 GLU B O 1
ATOM 4293 N N . HIS B 1 188 ? -31.596 19.484 -5.777 1.00 38.50 188 HIS B N 1
ATOM 4294 C CA . HIS B 1 188 ? -30.645 20.395 -5.152 1.00 36.54 188 HIS B CA 1
ATOM 4295 C C . HIS B 1 188 ? -29.157 20.081 -5.385 1.00 40.96 188 HIS B C 1
ATOM 4296 O O . HIS B 1 188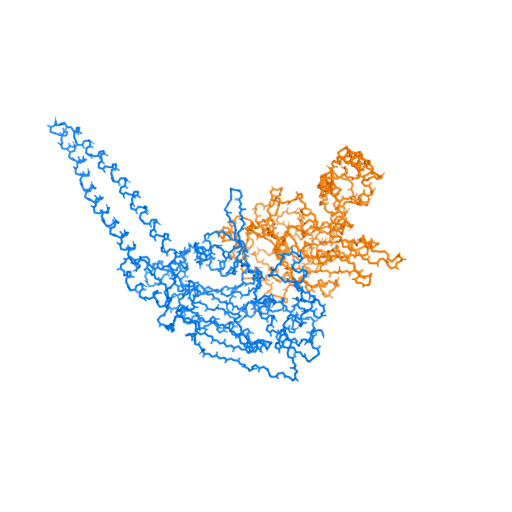 ? -28.311 20.751 -4.807 1.00 41.23 188 HIS B O 1
ATOM 4303 N N . GLY B 1 189 ? -28.855 19.128 -6.260 1.00 39.40 189 GLY B N 1
ATOM 4304 C CA . GLY B 1 189 ? -27.487 18.785 -6.648 1.00 39.57 189 GLY B CA 1
ATOM 4305 C C . GLY B 1 189 ? -26.665 17.976 -5.662 1.00 41.26 189 GLY B C 1
ATOM 4306 O O . GLY B 1 189 ? -25.447 17.880 -5.819 1.00 39.29 189 GLY B O 1
ATOM 4307 N N . TYR B 1 190 ? -27.304 17.359 -4.654 1.00 37.34 190 TYR B N 1
ATOM 4308 C CA . TYR B 1 190 ? -26.553 16.562 -3.674 1.00 35.85 190 TYR B CA 1
ATOM 4309 C C . TYR B 1 190 ? -26.379 15.136 -4.146 1.00 40.44 190 TYR B C 1
ATOM 4310 O O . TYR B 1 190 ? -27.298 14.552 -4.706 1.00 38.63 190 TYR B O 1
ATOM 4319 N N . GLU B 1 191 ? -25.209 14.568 -3.853 1.00 38.02 191 GLU B N 1
ATOM 4320 C CA . GLU B 1 191 ? -24.884 13.185 -4.101 1.00 37.14 191 GLU B CA 1
ATOM 4321 C C . GLU B 1 191 ? -25.163 12.451 -2.779 1.00 39.32 191 GLU B C 1
ATOM 4322 O O . GLU B 1 191 ? -24.670 12.836 -1.719 1.00 36.43 191 GLU B O 1
ATOM 4328 N N . GLU B 1 192 ? -25.937 11.382 -2.866 1.00 37.61 192 GLU B N 1
ATOM 4329 C CA . GLU B 1 192 ? -26.328 10.578 -1.712 1.00 37.91 192 GLU B CA 1
ATOM 4330 C C . GLU B 1 192 ? -25.152 9.777 -1.180 1.00 39.32 192 GLU B C 1
ATOM 4331 O O . GLU B 1 192 ? -24.325 9.325 -1.961 1.00 38.65 192 GLU B O 1
ATOM 4337 N N . ALA B 1 193 ? -25.103 9.572 0.144 1.00 35.57 193 ALA B N 1
ATOM 4338 C CA . ALA B 1 193 ? -24.066 8.748 0.751 1.00 34.60 193 ALA B CA 1
ATOM 4339 C C . ALA B 1 193 ? -24.584 7.942 1.937 1.00 38.79 193 ALA B C 1
ATOM 4340 O O . ALA B 1 193 ? -25.434 8.415 2.697 1.00 38.15 193 ALA B O 1
ATOM 4342 N N . TYR B 1 194 ? -24.106 6.706 2.068 1.00 35.81 194 TYR B N 1
ATOM 4343 C CA . TYR B 1 194 ? -24.376 5.867 3.236 1.00 35.16 194 TYR B CA 1
ATOM 4344 C C . TYR B 1 194 ? -23.051 5.891 3.958 1.00 36.77 194 TYR B C 1
ATOM 4345 O O . TYR B 1 194 ? -22.014 5.622 3.349 1.00 35.67 194 TYR B O 1
ATOM 4354 N N . THR B 1 195 ? -23.058 6.216 5.243 1.00 33.02 195 THR B N 1
ATOM 4355 C CA . THR B 1 195 ? -21.790 6.300 5.956 1.00 31.97 195 THR B CA 1
ATOM 4356 C C . THR B 1 195 ? -21.774 5.428 7.210 1.00 35.27 195 THR B C 1
ATOM 4357 O O . THR B 1 195 ? -22.831 5.111 7.740 1.00 33.35 195 THR B O 1
ATOM 4361 N N . PRO B 1 196 ? -20.580 5.172 7.785 1.00 33.62 196 PRO B N 1
ATOM 4362 C CA . PRO B 1 196 ? -20.525 4.557 9.117 1.00 33.83 196 PRO B CA 1
ATOM 4363 C C . PRO B 1 196 ? -21.175 5.504 10.141 1.00 36.17 196 PRO B C 1
ATOM 4364 O O . PRO B 1 196 ? -21.157 6.729 9.953 1.00 36.68 196 PRO B O 1
ATOM 4368 N N . TYR B 1 197 ? -21.775 4.942 11.199 1.00 31.64 197 TYR B N 1
ATOM 4369 C CA . TYR B 1 197 ? -22.424 5.698 12.286 1.00 32.15 197 TYR B CA 1
ATOM 4370 C C . TYR B 1 197 ? -21.532 5.671 13.516 1.00 34.76 197 TYR B C 1
ATOM 4371 O O . TYR B 1 197 ? -21.857 6.276 14.527 1.00 34.99 197 TYR B O 1
ATOM 4380 N N . LEU B 1 198 ? -20.417 4.938 13.417 1.00 32.61 198 LEU B N 1
ATOM 4381 C CA . LEU B 1 198 ? -19.372 4.809 14.434 1.00 33.67 198 LEU B CA 1
ATOM 4382 C C . LEU B 1 198 ? -18.113 5.349 13.809 1.00 37.83 198 LEU B C 1
ATOM 4383 O O . LEU B 1 198 ? -17.748 4.926 12.711 1.00 35.14 198 LEU B O 1
ATOM 4388 N N . VAL B 1 199 ? -17.458 6.296 14.484 1.00 35.33 199 VAL B N 1
ATOM 4389 C CA . VAL B 1 199 ? -16.208 6.863 13.983 1.00 34.71 199 VAL B CA 1
ATOM 4390 C C . VAL B 1 199 ? -15.147 6.862 15.086 1.00 37.01 199 VAL B C 1
ATOM 4391 O O . VAL B 1 199 ? -15.481 6.816 16.265 1.00 36.43 199 VAL B O 1
ATOM 4395 N N . GLN B 1 200 ? -13.879 6.889 14.700 1.00 33.49 200 GLN B N 1
ATOM 4396 C CA . GLN B 1 200 ? -12.807 7.024 15.668 1.00 35.34 200 GLN B CA 1
ATOM 4397 C C . GLN B 1 200 ? -12.608 8.548 15.949 1.00 40.13 200 GLN B C 1
ATOM 4398 O O . GLN B 1 200 ? -13.188 9.385 15.244 1.00 38.89 200 GLN B O 1
ATOM 4404 N N . ALA B 1 201 ? -11.806 8.895 16.969 1.00 39.19 201 ALA B N 1
ATOM 4405 C CA . ALA B 1 201 ? -11.529 10.273 17.401 1.00 39.90 201 ALA B CA 1
ATOM 4406 C C . ALA B 1 201 ? -11.026 11.249 16.272 1.00 44.94 201 ALA B C 1
ATOM 4407 O O . ALA B 1 201 ? -11.488 12.386 16.250 1.00 45.38 201 ALA B O 1
ATOM 4409 N N . PRO B 1 202 ? -10.115 10.876 15.336 1.00 42.75 202 PRO B N 1
ATOM 4410 C CA . PRO B 1 202 ? -9.675 11.862 14.316 1.00 42.41 202 PRO B CA 1
ATOM 4411 C C . PRO B 1 202 ? -10.789 12.498 13.470 1.00 43.32 202 PRO B C 1
ATOM 4412 O O . PRO B 1 202 ? -10.702 13.687 13.194 1.00 43.13 202 PRO B O 1
ATOM 4416 N N . ALA B 1 203 ? -11.841 11.750 13.088 1.00 39.30 203 ALA B N 1
ATOM 4417 C CA . ALA B 1 203 ? -12.937 12.336 12.303 1.00 38.03 203 ALA B CA 1
ATOM 4418 C C . ALA B 1 203 ? -13.664 13.442 13.107 1.00 40.23 203 ALA B C 1
ATOM 4419 O O . ALA B 1 203 ? -13.979 14.494 12.557 1.00 39.40 203 ALA B O 1
ATOM 4421 N N . LEU B 1 204 ? -13.899 13.209 14.407 1.00 36.87 204 LEU B N 1
ATOM 4422 C CA . LEU B 1 204 ? -14.565 14.179 15.281 1.00 37.16 204 LEU B CA 1
ATOM 4423 C C . LEU B 1 204 ? -13.696 15.398 15.541 1.00 40.51 204 LEU B C 1
ATOM 4424 O O . LEU B 1 204 ? -14.229 16.480 15.717 1.00 39.83 204 LEU B O 1
ATOM 4429 N N . GLN B 1 205 ? -12.361 15.219 15.586 1.00 38.08 205 GLN B N 1
ATOM 4430 C CA . GLN B 1 205 ? -11.446 16.343 15.738 1.00 38.96 205 GLN B CA 1
ATOM 4431 C C . GLN B 1 205 ? -11.449 17.154 14.423 1.00 44.10 205 GLN B C 1
ATOM 4432 O O . GLN B 1 205 ? -11.375 18.384 14.462 1.00 44.33 205 GLN B O 1
ATOM 4438 N N . GLY B 1 206 ? -11.572 16.459 13.288 1.00 39.88 206 GLY B N 1
ATOM 4439 C CA . GLY B 1 206 ? -11.672 17.103 11.980 1.00 39.77 206 GLY B CA 1
ATOM 4440 C C . GLY B 1 206 ? -12.810 18.115 11.872 1.00 42.92 206 GLY B C 1
ATOM 4441 O O . GLY B 1 206 ? -12.629 19.202 11.318 1.00 42.49 206 GLY B O 1
ATOM 4442 N N . THR B 1 207 ? -13.988 17.787 12.426 1.00 38.77 207 THR B N 1
ATOM 4443 C CA . THR B 1 207 ? -15.154 18.687 12.363 1.00 37.43 207 THR B CA 1
ATOM 4444 C C . THR B 1 207 ? -15.349 19.551 13.633 1.00 41.38 207 THR B C 1
ATOM 4445 O O . THR B 1 207 ? -16.167 20.467 13.607 1.00 43.36 207 THR B O 1
ATOM 4449 N N . GLY B 1 208 ? -14.551 19.338 14.679 1.00 36.52 208 GLY B N 1
ATOM 4450 C CA . GLY B 1 208 ? -14.619 20.201 15.855 1.00 37.28 208 GLY B CA 1
ATOM 4451 C C . GLY B 1 208 ? -15.275 19.692 17.123 1.00 41.79 208 GLY B C 1
ATOM 4452 O O . GLY B 1 208 ? -15.137 20.350 18.157 1.00 42.20 208 GLY B O 1
ATOM 4453 N N . GLN B 1 209 ? -15.982 18.526 17.091 1.00 38.46 209 GLN B N 1
ATOM 4454 C CA . GLN B 1 209 ? -16.612 17.977 18.319 1.00 38.33 209 GLN B CA 1
ATOM 4455 C C . GLN B 1 209 ? -15.539 17.561 19.307 1.00 44.27 209 GLN B C 1
ATOM 4456 O O . GLN B 1 209 ? -15.740 17.659 20.517 1.00 46.16 209 GLN B O 1
ATOM 4462 N N . LEU B 1 210 ? -14.367 17.150 18.791 1.00 41.20 210 LEU B N 1
ATOM 4463 C CA . LEU B 1 210 ? -13.199 16.824 19.596 1.00 41.77 210 LEU B CA 1
ATOM 4464 C C . LEU B 1 210 ? -12.109 17.858 19.378 1.00 45.55 210 LEU B C 1
ATOM 4465 O O . LEU B 1 210 ? -11.997 18.412 18.274 1.00 42.90 210 LEU B O 1
ATOM 4470 N N . PRO B 1 211 ? -11.325 18.188 20.425 1.00 46.29 211 PRO B N 1
ATOM 4471 C CA . PRO B 1 211 ? -11.325 17.593 21.779 1.00 47.65 211 PRO B CA 1
ATOM 4472 C C . PRO B 1 211 ? -12.336 18.143 22.792 1.00 54.18 211 PRO B C 1
ATOM 4473 O O . PRO B 1 211 ? -12.616 17.461 23.776 1.00 55.58 211 PRO B O 1
ATOM 4477 N N . LYS B 1 212 ? -12.870 19.361 22.564 1.00 50.19 212 LYS B N 1
ATOM 4478 C CA . LYS B 1 212 ? -13.681 20.135 23.518 1.00 49.52 212 LYS B CA 1
ATOM 4479 C C . LYS B 1 212 ? -15.044 19.575 23.923 1.00 51.87 212 LYS B C 1
ATOM 4480 O O . LYS B 1 212 ? -15.485 19.873 25.030 1.00 52.17 212 LYS B O 1
ATOM 4486 N N . PHE B 1 213 ? -15.740 18.826 23.060 1.00 47.35 213 PHE B N 1
ATOM 4487 C CA . PHE B 1 213 ? -17.103 18.382 23.401 1.00 46.34 213 PHE B CA 1
ATOM 4488 C C . PHE B 1 213 ? -17.257 16.854 23.548 1.00 49.06 213 PHE B C 1
ATOM 4489 O O . PHE B 1 213 ? -18.334 16.311 23.258 1.00 46.94 213 PHE B O 1
ATOM 4497 N N . GLU B 1 214 ? -16.222 16.174 24.087 1.00 46.80 214 GLU B N 1
ATOM 4498 C CA . GLU B 1 214 ? -16.266 14.714 24.303 1.00 47.10 214 GLU B CA 1
ATOM 4499 C C . GLU B 1 214 ? -17.444 14.247 25.168 1.00 50.16 214 GLU B C 1
ATOM 4500 O O . GLU B 1 214 ? -18.030 13.210 24.875 1.00 48.11 214 GLU B O 1
ATOM 4506 N N . GLU B 1 215 ? -17.793 15.025 26.209 1.00 47.22 215 GLU B N 1
ATOM 4507 C CA . GLU B 1 215 ? -18.876 14.751 27.176 1.00 47.02 215 GLU B CA 1
ATOM 4508 C C . GLU B 1 215 ? -20.258 14.610 26.544 1.00 46.69 215 GLU B C 1
ATOM 4509 O O . GLU B 1 215 ? -21.129 13.995 27.151 1.00 44.78 215 GLU B O 1
ATOM 4515 N N . ASP B 1 216 ? -20.475 15.236 25.361 1.00 42.39 216 ASP B N 1
ATOM 4516 C CA . ASP B 1 216 ? -21.744 15.241 24.629 1.00 40.20 216 ASP B CA 1
ATOM 4517 C C . ASP B 1 216 ? -21.906 14.014 23.714 1.00 42.38 216 ASP B C 1
ATOM 4518 O O . ASP B 1 216 ? -22.956 13.847 23.085 1.00 40.48 216 ASP B O 1
ATOM 4523 N N . LEU B 1 217 ? -20.871 13.184 23.621 1.00 38.38 217 LEU B N 1
ATOM 4524 C CA . LEU B 1 217 ? -20.869 12.019 22.730 1.00 37.25 217 LEU B CA 1
ATOM 4525 C C . LEU B 1 217 ? -21.018 10.700 23.474 1.00 41.39 217 LEU B C 1
ATOM 4526 O O . LEU B 1 217 ? -20.622 10.596 24.630 1.00 40.36 217 LEU B O 1
ATOM 4531 N N . PHE B 1 218 ? -21.535 9.678 22.784 1.00 37.61 218 PHE B N 1
ATOM 4532 C CA . PHE B 1 218 ? -21.587 8.319 23.316 1.00 36.68 218 PHE B CA 1
ATOM 4533 C C . PHE B 1 218 ? -20.305 7.653 22.817 1.00 40.36 218 PHE B C 1
ATOM 4534 O O . PHE B 1 218 ? -20.068 7.598 21.609 1.00 37.56 218 PHE B O 1
ATOM 4542 N N . LYS B 1 219 ? -19.460 7.190 23.753 1.00 38.56 219 LYS B N 1
ATOM 4543 C CA . LYS B 1 219 ? -18.207 6.523 23.451 1.00 38.44 219 LYS B CA 1
ATOM 4544 C C . LYS B 1 219 ? -18.326 5.002 23.724 1.00 42.94 219 LYS B C 1
ATOM 4545 O O . LYS B 1 219 ? -18.870 4.583 24.753 1.00 42.06 219 LYS B O 1
ATOM 4551 N N . ILE B 1 220 ? -17.758 4.194 22.816 1.00 39.47 220 ILE B N 1
ATOM 4552 C CA . ILE B 1 220 ? -17.657 2.755 22.958 1.00 39.29 220 ILE B CA 1
ATOM 4553 C C . ILE B 1 220 ? -16.186 2.490 23.279 1.00 45.76 220 ILE B C 1
ATOM 4554 O O . ILE B 1 220 ? -15.331 2.570 22.391 1.00 45.86 220 ILE B O 1
ATOM 4559 N N . GLY B 1 221 ? -15.908 2.199 24.542 1.00 44.34 221 GLY B N 1
ATOM 4560 C CA . GLY B 1 221 ? -14.558 1.877 24.985 1.00 46.53 221 GLY B CA 1
ATOM 4561 C C . GLY B 1 221 ? -14.141 0.521 24.452 1.00 52.61 221 GLY B C 1
ATOM 4562 O O . GLY B 1 221 ? -14.860 -0.460 24.639 1.00 51.92 221 GLY B O 1
ATOM 4563 N N . ARG B 1 222 ? -13.021 0.469 23.716 1.00 51.36 222 ARG B N 1
ATOM 4564 C CA . ARG B 1 222 ? -12.524 -0.786 23.148 1.00 52.08 222 ARG B CA 1
ATOM 4565 C C . ARG B 1 222 ? -11.135 -1.143 23.662 1.00 59.23 222 ARG B C 1
ATOM 4566 O O . ARG B 1 222 ? -10.225 -0.318 23.622 1.00 58.00 222 ARG B O 1
ATOM 4574 N N . ASP B 1 223 ? -10.996 -2.378 24.155 1.00 59.74 223 ASP B N 1
ATOM 4575 C CA . ASP B 1 223 ? -9.759 -2.955 24.698 1.00 62.47 223 ASP B CA 1
ATOM 4576 C C . ASP B 1 223 ? -8.736 -3.260 23.594 1.00 66.66 223 ASP B C 1
ATOM 4577 O O . ASP B 1 223 ? -8.996 -4.105 22.732 1.00 65.12 223 ASP B O 1
ATOM 4582 N N . GLY B 1 224 ? -7.591 -2.569 23.640 1.00 65.10 224 GLY B N 1
ATOM 4583 C CA . GLY B 1 224 ? -6.492 -2.744 22.689 1.00 65.77 224 GLY B CA 1
ATOM 4584 C C . GLY B 1 224 ? -6.802 -2.394 21.244 1.00 69.09 224 GLY B C 1
ATOM 4585 O O . GLY B 1 224 ? -6.187 -2.946 20.324 1.00 69.37 224 GLY B O 1
ATOM 4586 N N . GLU B 1 225 ? -7.774 -1.477 21.046 1.00 62.82 225 GLU B N 1
ATOM 4587 C CA . GLU B 1 225 ? -8.232 -0.937 19.766 1.00 60.01 225 GLU B CA 1
ATOM 4588 C C . GLU B 1 225 ? -8.594 0.511 20.019 1.00 60.25 225 GLU B C 1
ATOM 4589 O O . GLU B 1 225 ? -8.878 0.875 21.164 1.00 60.12 225 GLU B O 1
ATOM 4595 N N . ALA B 1 226 ? -8.630 1.336 18.961 1.00 52.90 226 ALA B N 1
ATOM 4596 C CA . ALA B 1 226 ? -9.005 2.732 19.098 1.00 50.22 226 ALA B CA 1
ATOM 4597 C C . ALA B 1 226 ? -10.509 2.771 19.437 1.00 50.39 226 ALA B C 1
ATOM 4598 O O . ALA B 1 226 ? -11.291 2.005 18.866 1.00 49.28 226 ALA B O 1
ATOM 4600 N N . ASP B 1 227 ? -10.901 3.612 20.412 1.00 44.26 227 ASP B N 1
ATOM 4601 C CA . ASP B 1 227 ? -12.298 3.752 20.802 1.00 41.99 227 ASP B CA 1
ATOM 4602 C C . ASP B 1 227 ? -13.140 4.240 19.616 1.00 42.55 227 ASP B C 1
ATOM 4603 O O . ASP B 1 227 ? -12.614 4.853 18.683 1.00 40.49 227 ASP B O 1
ATOM 4608 N N . LEU B 1 228 ? -14.441 3.942 19.659 1.00 38.24 228 LEU B N 1
ATOM 4609 C CA . LEU B 1 228 ? -15.403 4.373 18.646 1.00 36.87 228 LEU B CA 1
ATOM 4610 C C . LEU B 1 228 ? -16.399 5.277 19.319 1.00 38.72 228 LEU B C 1
ATOM 4611 O O . LEU B 1 228 ? -16.598 5.181 20.522 1.00 38.90 228 LEU B O 1
ATOM 4616 N N . TYR B 1 229 ? -16.951 6.201 18.566 1.00 35.35 229 TYR B N 1
ATOM 4617 C CA . TYR B 1 229 ? -17.971 7.135 19.033 1.00 34.70 229 TYR B CA 1
ATOM 4618 C C . TYR B 1 229 ? -19.115 7.030 18.096 1.00 36.04 229 TYR B C 1
ATOM 4619 O O . TYR B 1 229 ? -18.902 6.896 16.892 1.00 35.81 229 TYR B O 1
ATOM 4628 N N . LEU B 1 230 ? -20.333 7.140 18.625 1.00 33.55 230 LEU B N 1
ATOM 4629 C CA . LEU B 1 230 ? -21.556 7.181 17.820 1.00 32.66 230 LEU B CA 1
ATOM 4630 C C . LEU B 1 230 ? -21.613 8.590 17.227 1.00 35.54 230 LEU B C 1
ATOM 4631 O O . LEU B 1 230 ? -21.367 9.553 17.946 1.00 35.26 230 LEU B O 1
ATOM 4636 N N . ILE B 1 231 ? -21.877 8.720 15.921 1.00 31.98 231 ILE B N 1
ATOM 4637 C CA . ILE B 1 231 ? -21.950 10.063 15.324 1.00 31.55 231 ILE B CA 1
ATOM 4638 C C . ILE B 1 231 ? -23.072 10.936 15.931 1.00 34.25 231 ILE B C 1
ATOM 4639 O O . ILE B 1 231 ? -24.209 10.492 16.042 1.00 34.30 231 ILE B O 1
ATOM 4644 N N . PRO B 1 232 ? -22.782 12.207 16.279 1.00 32.70 232 PRO B N 1
ATOM 4645 C CA . PRO B 1 232 ? -23.856 13.093 16.753 1.00 31.59 232 PRO B CA 1
ATOM 4646 C C . PRO B 1 232 ? -24.656 13.703 15.591 1.00 37.02 232 PRO B C 1
ATOM 4647 O O . PRO B 1 232 ? -25.711 14.298 15.802 1.00 38.48 232 PRO B O 1
ATOM 4651 N N . THR B 1 233 ? -24.133 13.561 14.357 1.00 34.06 233 THR B N 1
ATOM 4652 C CA . THR B 1 233 ? -24.638 14.112 13.092 1.00 33.53 233 THR B CA 1
ATOM 4653 C C . THR B 1 233 ? -23.832 13.532 11.939 1.00 37.38 233 THR B C 1
ATOM 4654 O O . THR B 1 233 ? -22.639 13.288 12.123 1.00 39.41 233 THR B O 1
ATOM 4658 N N . ALA B 1 234 ? -24.442 13.346 10.739 1.00 33.22 234 ALA B N 1
ATOM 4659 C CA . ALA B 1 234 ? -23.711 12.860 9.546 1.00 31.71 234 ALA B CA 1
ATOM 4660 C C . ALA B 1 234 ? -22.693 13.900 9.047 1.00 36.30 234 ALA B C 1
ATOM 4661 O O . ALA B 1 234 ? -21.863 13.578 8.197 1.00 37.10 234 ALA B O 1
ATOM 4663 N N . GLU B 1 235 ? -22.715 15.124 9.599 1.00 32.00 235 GLU B N 1
ATOM 4664 C CA . GLU B 1 235 ? -21.708 16.156 9.299 1.00 32.20 235 GLU B CA 1
ATOM 4665 C C . GLU B 1 235 ? -20.300 15.578 9.531 1.00 36.37 235 GLU B C 1
ATOM 4666 O O . GLU B 1 235 ? -19.379 15.809 8.739 1.00 36.12 235 GLU B O 1
ATOM 4672 N N . VAL B 1 236 ? -20.169 14.761 10.579 1.00 32.38 236 VAL B N 1
ATOM 4673 C CA . VAL B 1 236 ? -18.894 14.176 10.968 1.00 32.53 236 VAL B CA 1
ATOM 4674 C C . VAL B 1 236 ? -18.347 13.243 9.893 1.00 38.08 236 VAL B C 1
ATOM 4675 O O . VAL B 1 236 ? -17.204 13.388 9.466 1.00 38.29 236 VAL B O 1
ATOM 4679 N N . SER B 1 237 ? -19.139 12.264 9.498 1.00 35.49 237 SER B N 1
ATOM 4680 C CA . SER B 1 237 ? -18.709 11.292 8.508 1.00 35.86 237 SER B CA 1
ATOM 4681 C C . SER B 1 237 ? -18.618 11.929 7.108 1.00 39.20 237 SER B C 1
ATOM 4682 O O . SER B 1 237 ? -17.626 11.718 6.427 1.00 39.89 237 SER B O 1
ATOM 4685 N N . LEU B 1 238 ? -19.610 12.746 6.713 1.00 35.13 238 LEU B N 1
ATOM 4686 C CA . LEU B 1 238 ? -19.645 13.381 5.389 1.00 35.07 238 LEU B CA 1
ATOM 4687 C C . LEU B 1 238 ? -18.500 14.385 5.137 1.00 38.79 238 LEU B C 1
ATOM 4688 O O . LEU B 1 238 ? -17.844 14.303 4.100 1.00 38.31 238 LEU B O 1
ATOM 4693 N N . THR B 1 239 ? -18.260 15.325 6.073 1.00 34.26 239 THR B N 1
ATOM 4694 C CA . THR B 1 239 ? -17.208 16.327 5.884 1.00 34.64 239 THR B CA 1
ATOM 4695 C C . THR B 1 239 ? -15.810 15.694 5.813 1.00 38.55 239 THR B C 1
ATOM 4696 O O . THR B 1 239 ? -14.965 16.137 5.029 1.00 37.02 239 THR B O 1
ATOM 4700 N N . ASN B 1 240 ? -15.578 14.651 6.622 1.00 35.88 240 ASN B N 1
ATOM 4701 C CA . ASN B 1 240 ? -14.299 13.971 6.656 1.00 36.94 240 ASN B CA 1
ATOM 4702 C C . ASN B 1 240 ? -13.984 13.122 5.394 1.00 41.34 240 ASN B C 1
ATOM 4703 O O . ASN B 1 240 ? -12.875 12.596 5.277 1.00 42.24 240 ASN B O 1
ATOM 4708 N N . ILE B 1 241 ? -14.907 13.029 4.440 1.00 38.15 241 ILE B N 1
ATOM 4709 C CA . ILE B 1 241 ? -14.640 12.289 3.190 1.00 38.42 241 ILE B CA 1
ATOM 4710 C C . ILE B 1 241 ? -13.386 12.842 2.490 1.00 41.86 241 ILE B C 1
ATOM 4711 O O . ILE B 1 241 ? -12.567 12.057 2.002 1.00 40.82 241 ILE B O 1
ATOM 4716 N N . VAL B 1 242 ? -13.212 14.188 2.519 1.00 37.11 242 VAL B N 1
ATOM 4717 C CA . VAL B 1 242 ? -12.115 14.912 1.844 1.00 38.00 242 VAL B CA 1
ATOM 4718 C C . VAL B 1 242 ? -10.863 15.196 2.737 1.00 44.26 242 VAL B C 1
ATOM 4719 O O . VAL B 1 242 ? -9.930 15.867 2.281 1.00 44.16 242 VAL B O 1
ATOM 4723 N N . SER B 1 243 ? -10.808 14.642 3.954 1.00 41.09 243 SER B N 1
ATOM 4724 C CA . SER B 1 243 ? -9.664 14.883 4.825 1.00 41.80 243 SER B CA 1
ATOM 4725 C C . SER B 1 243 ? -8.361 14.334 4.234 1.00 47.20 243 SER B C 1
ATOM 4726 O O . SER B 1 243 ? -8.351 13.242 3.634 1.00 45.91 243 SER B O 1
ATOM 4729 N N . GLY B 1 244 ? -7.291 15.115 4.400 1.00 45.26 244 GLY B N 1
ATOM 4730 C CA . GLY B 1 244 ? -5.943 14.806 3.932 1.00 46.73 244 GLY B CA 1
ATOM 4731 C C . GLY B 1 244 ? -5.811 14.699 2.426 1.00 52.48 244 GLY B C 1
ATOM 4732 O O . GLY B 1 244 ? -4.919 14.004 1.937 1.00 54.55 244 GLY B O 1
ATOM 4733 N N . GLN B 1 245 ? -6.700 15.375 1.680 1.00 47.19 245 GLN B N 1
ATOM 4734 C CA . GLN B 1 245 ? -6.727 15.306 0.216 1.00 46.60 245 GLN B CA 1
ATOM 4735 C C . GLN B 1 245 ? -6.534 16.648 -0.450 1.00 49.30 245 GLN B C 1
ATOM 4736 O O . GLN B 1 245 ? -6.856 17.689 0.138 1.00 46.14 245 GLN B O 1
ATOM 4742 N N . ILE B 1 246 ? -6.047 16.611 -1.713 1.00 47.53 246 ILE B N 1
ATOM 4743 C CA . ILE B 1 246 ? -5.918 17.796 -2.559 1.00 47.60 246 ILE B CA 1
ATOM 4744 C C . ILE B 1 246 ? -6.867 17.583 -3.732 1.00 50.55 246 ILE B C 1
ATOM 4745 O O . ILE B 1 246 ? -6.584 16.798 -4.639 1.00 50.57 246 ILE B O 1
ATOM 4750 N N . LEU B 1 247 ? -8.006 18.246 -3.693 1.00 46.08 247 LEU B N 1
ATOM 4751 C CA . LEU B 1 247 ? -8.998 18.095 -4.757 1.00 45.61 247 LEU B CA 1
ATOM 4752 C C . LEU B 1 247 ? -8.673 18.916 -5.998 1.00 51.11 247 LEU B C 1
ATOM 4753 O O . LEU B 1 247 ? -7.978 19.930 -5.900 1.00 49.31 247 LEU B O 1
ATOM 4758 N N . ASP B 1 248 ? -9.212 18.504 -7.166 1.00 50.22 248 ASP B N 1
ATOM 4759 C CA . ASP B 1 248 ? -9.090 19.319 -8.373 1.00 52.12 248 ASP B CA 1
ATOM 4760 C C . ASP B 1 248 ? -10.150 20.405 -8.213 1.00 56.09 248 ASP B C 1
ATOM 4761 O O . ASP B 1 248 ? -11.179 20.143 -7.593 1.00 54.62 248 ASP B O 1
ATOM 4766 N N . ALA B 1 249 ? -9.884 21.630 -8.703 1.00 53.24 249 ALA B N 1
ATOM 4767 C CA . ALA B 1 249 ? -10.837 22.743 -8.614 1.00 52.74 249 ALA B CA 1
ATOM 4768 C C . ALA B 1 249 ? -12.174 22.397 -9.327 1.00 55.70 249 ALA B C 1
ATOM 4769 O O . ALA B 1 249 ? -13.226 22.855 -8.892 1.00 54.65 249 ALA B O 1
ATOM 4771 N N . LYS B 1 250 ? -12.120 21.543 -10.371 1.00 53.25 250 LYS B N 1
ATOM 4772 C CA . LYS B 1 250 ? -13.269 21.074 -11.165 1.00 53.63 250 LYS B CA 1
ATOM 4773 C C . LYS B 1 250 ? -14.220 20.166 -10.375 1.00 57.48 250 LYS B C 1
ATOM 4774 O O . LYS B 1 250 ? -15.395 20.045 -10.750 1.00 57.34 250 LYS B O 1
ATOM 4778 N N . GLN B 1 251 ? -13.709 19.535 -9.288 1.00 52.31 251 GLN B N 1
ATOM 4779 C CA . GLN B 1 251 ? -14.478 18.662 -8.393 1.00 50.58 251 GLN B CA 1
ATOM 4780 C C . GLN B 1 251 ? -15.400 19.485 -7.481 1.00 50.66 251 GLN B C 1
ATOM 4781 O O . GLN B 1 251 ? -16.321 18.938 -6.893 1.00 50.13 251 GLN B O 1
ATOM 4787 N N . LEU B 1 252 ? -15.138 20.787 -7.359 1.00 46.28 252 LEU B N 1
ATOM 4788 C CA . LEU B 1 252 ? -15.877 21.709 -6.492 1.00 44.35 252 LEU B CA 1
ATOM 4789 C C . LEU B 1 252 ? -17.053 22.393 -7.192 1.00 47.18 252 LEU B C 1
ATOM 4790 O O . LEU B 1 252 ? -16.906 22.794 -8.345 1.00 47.33 252 LEU B O 1
ATOM 4795 N N . PRO B 1 253 ? -18.213 22.581 -6.517 1.00 43.39 253 PRO B N 1
ATOM 4796 C CA . PRO B 1 253 ? -18.543 22.138 -5.141 1.00 42.27 253 PRO B CA 1
ATOM 4797 C C . PRO B 1 253 ? -18.889 20.655 -5.034 1.00 44.74 253 PRO B C 1
ATOM 4798 O O . PRO B 1 253 ? -19.490 20.090 -5.954 1.00 44.80 253 PRO B O 1
ATOM 4802 N N . LEU B 1 254 ? -18.462 20.014 -3.942 1.00 43.47 254 LEU B N 1
ATOM 4803 C CA . LEU B 1 254 ? -18.810 18.620 -3.643 1.00 42.20 254 LEU B CA 1
ATOM 4804 C C . LEU B 1 254 ? -19.992 18.730 -2.676 1.00 42.76 254 LEU B C 1
ATOM 4805 O O . LEU B 1 254 ? -19.882 19.399 -1.648 1.00 41.58 254 LEU B O 1
ATOM 4810 N N . LYS B 1 255 ? -21.141 18.182 -3.061 1.00 38.25 255 LYS B N 1
ATOM 4811 C CA . LYS B 1 255 ? -22.382 18.238 -2.275 1.00 36.87 255 LYS B CA 1
ATOM 4812 C C . LYS B 1 255 ? -22.822 16.831 -1.872 1.00 41.12 255 LYS B C 1
ATOM 4813 O O . LYS B 1 255 ? -23.074 15.985 -2.738 1.00 40.45 255 LYS B O 1
ATOM 4819 N N . PHE B 1 256 ? -22.912 16.587 -0.553 1.00 37.75 256 PHE B N 1
ATOM 4820 C CA . PHE B 1 256 ? -23.321 15.285 -0.011 1.00 37.09 256 PHE B CA 1
ATOM 4821 C C . PHE B 1 256 ? -24.589 15.393 0.797 1.00 39.22 256 PHE B C 1
ATOM 4822 O O . PHE B 1 256 ? -24.828 16.394 1.469 1.00 38.53 256 PHE B O 1
ATOM 4830 N N . VAL B 1 257 ? -25.385 14.339 0.738 1.00 34.88 257 VAL B N 1
ATOM 4831 C CA . VAL B 1 257 ? -26.599 14.195 1.529 1.00 33.76 257 VAL B CA 1
ATOM 4832 C C . VAL B 1 257 ? -26.660 12.767 2.104 1.00 37.96 257 VAL B C 1
ATOM 4833 O O . VAL B 1 257 ? -26.419 11.802 1.389 1.00 38.37 257 VAL B O 1
ATOM 4837 N N . ALA B 1 258 ? -26.961 12.643 3.393 1.00 33.29 258 ALA B N 1
ATOM 4838 C CA . ALA B 1 258 ? -27.104 11.337 4.019 1.00 33.47 258 ALA B CA 1
ATOM 4839 C C . ALA B 1 258 ? -28.281 11.378 4.993 1.00 37.56 258 ALA B C 1
ATOM 4840 O O . ALA B 1 258 ? -28.556 12.414 5.608 1.00 37.46 258 ALA B O 1
ATOM 4842 N N . HIS B 1 259 ? -28.957 10.243 5.147 1.00 34.41 259 HIS B N 1
ATOM 4843 C CA . HIS B 1 259 ? -30.026 10.055 6.125 1.00 33.41 259 HIS B CA 1
ATOM 4844 C C . HIS B 1 259 ? -29.441 9.107 7.162 1.00 36.86 259 HIS B C 1
ATOM 4845 O O . HIS B 1 259 ? -29.104 7.968 6.842 1.00 35.25 259 HIS B O 1
ATOM 4852 N N . THR B 1 260 ? -29.193 9.603 8.381 1.00 34.57 260 THR B N 1
ATOM 4853 C CA . THR B 1 260 ? -28.599 8.721 9.380 1.00 34.30 260 THR B CA 1
ATOM 4854 C C . THR B 1 260 ? -29.250 8.909 10.757 1.00 37.39 260 THR B C 1
ATOM 4855 O O . THR B 1 260 ? -29.684 10.026 11.065 1.00 36.48 260 THR B O 1
ATOM 4859 N N . PRO B 1 261 ? -29.169 7.902 11.668 1.00 34.16 261 PRO B N 1
ATOM 4860 C CA . PRO B 1 261 ? -29.491 8.199 13.071 1.00 33.03 261 PRO B CA 1
ATOM 4861 C C . PRO B 1 261 ? -28.333 9.090 13.591 1.00 36.41 261 PRO B C 1
ATOM 4862 O O . PRO B 1 261 ? -27.208 9.078 13.042 1.00 34.79 261 PRO B O 1
ATOM 4866 N N . CYS B 1 262 ? -28.617 9.854 14.649 1.00 33.13 262 CYS B N 1
ATOM 4867 C CA . CYS B 1 262 ? -27.736 10.797 15.313 1.00 31.96 262 CYS B CA 1
ATOM 4868 C C . CYS B 1 262 ? -27.847 10.527 16.771 1.00 36.29 262 CYS B C 1
ATOM 4869 O O . CYS B 1 262 ? -28.953 10.327 17.281 1.00 34.87 262 CYS B O 1
ATOM 4872 N N . PHE B 1 263 ? -26.695 10.459 17.435 1.00 33.80 263 PHE B N 1
ATOM 4873 C CA . PHE B 1 263 ? -26.652 10.084 18.842 1.00 33.83 263 PHE B CA 1
ATOM 4874 C C . PHE B 1 263 ? -25.949 11.114 19.664 1.00 39.31 263 PHE B C 1
ATOM 4875 O O . PHE B 1 263 ? -24.806 11.475 19.382 1.00 38.94 263 PHE B O 1
ATOM 4883 N N . ARG B 1 264 ? -26.638 11.586 20.707 1.00 37.58 264 ARG B N 1
ATOM 4884 C CA . ARG B 1 264 ? -26.125 12.636 21.575 1.00 38.12 264 ARG B CA 1
ATOM 4885 C C . ARG B 1 264 ? -26.456 12.393 23.014 1.00 42.41 264 ARG B C 1
ATOM 4886 O O . ARG B 1 264 ? -27.553 11.950 23.337 1.00 40.76 264 ARG B O 1
ATOM 4894 N N . SER B 1 265 ? -25.508 12.711 23.890 1.00 43.81 265 SER B N 1
ATOM 4895 C CA . SER B 1 265 ? -25.674 12.604 25.335 1.00 46.89 265 SER B CA 1
ATOM 4896 C C . SER B 1 265 ? -25.365 13.988 25.913 1.00 54.53 265 SER B C 1
ATOM 4897 O O . SER B 1 265 ? -24.313 14.192 26.517 1.00 54.32 265 SER B O 1
ATOM 4900 N N . GLU B 1 266 ? -26.255 14.958 25.672 1.00 55.11 266 GLU B N 1
ATOM 4901 C CA . GLU B 1 266 ? -26.005 16.338 26.120 1.00 59.42 266 GLU B CA 1
ATOM 4902 C C . GLU B 1 266 ? -26.750 16.699 27.417 1.00 71.04 266 GLU B C 1
ATOM 4903 O O . GLU B 1 266 ? -27.976 16.548 27.493 1.00 70.29 266 GLU B O 1
ATOM 4909 N N . ALA B 1 267 ? -25.990 17.148 28.442 1.00 73.72 267 ALA B N 1
ATOM 4910 C CA . ALA B 1 267 ? -26.523 17.547 29.751 1.00 77.36 267 ALA B CA 1
ATOM 4911 C C . ALA B 1 267 ? -26.919 19.038 29.797 1.00 85.58 267 ALA B C 1
ATOM 4912 O O . ALA B 1 267 ? -27.715 19.434 30.658 1.00 86.62 267 ALA B O 1
ATOM 4914 N N . GLY B 1 268 ? -26.367 19.829 28.871 1.00 83.77 268 GLY B N 1
ATOM 4915 C CA . GLY B 1 268 ? -26.600 21.269 28.763 1.00 86.29 268 GLY B CA 1
ATOM 4916 C C . GLY B 1 268 ? -27.993 21.686 28.321 1.00 91.43 268 GLY B C 1
ATOM 4917 O O . GLY B 1 268 ? -28.420 22.808 28.615 1.00 93.50 268 GLY B O 1
ATOM 4918 N N . ALA B 1 269 ? -28.706 20.798 27.598 1.00 85.91 269 ALA B N 1
ATOM 4919 C CA . ALA B 1 269 ? -30.066 21.057 27.114 1.00 117.63 269 ALA B CA 1
ATOM 4920 C C . ALA B 1 269 ? -31.033 19.958 27.549 1.00 141.55 269 ALA B C 1
ATOM 4921 O O . ALA B 1 269 ? -30.837 19.335 28.592 1.00 103.71 269 ALA B O 1
ATOM 4923 N N . ASP B 1 273 ? -36.989 20.093 27.327 1.00 74.92 273 ASP B N 1
ATOM 4924 C CA . ASP B 1 273 ? -37.995 19.342 26.570 1.00 73.29 273 ASP B CA 1
ATOM 4925 C C . ASP B 1 273 ? -38.134 17.905 27.084 1.00 75.29 273 ASP B C 1
ATOM 4926 O O . ASP B 1 273 ? -38.078 16.978 26.280 1.00 72.94 273 ASP B O 1
ATOM 4931 N N . THR B 1 274 ? -38.357 17.719 28.407 1.00 72.94 274 THR B N 1
ATOM 4932 C CA . THR B 1 274 ? -38.477 16.390 29.049 1.00 71.85 274 THR B CA 1
ATOM 4933 C C . THR B 1 274 ? -39.597 15.493 28.457 1.00 73.60 274 THR B C 1
ATOM 4934 O O . THR B 1 274 ? -39.449 14.271 28.453 1.00 71.81 274 THR B O 1
ATOM 4938 N N . ARG B 1 275 ? -40.691 16.097 27.943 1.00 69.95 275 ARG B N 1
ATOM 4939 C CA . ARG B 1 275 ? -41.809 15.375 27.326 1.00 68.08 275 ARG B CA 1
ATOM 4940 C C . ARG B 1 275 ? -41.689 15.390 25.798 1.00 65.80 275 ARG B C 1
ATOM 4941 O O . ARG B 1 275 ? -41.548 16.460 25.200 1.00 65.58 275 ARG B O 1
ATOM 4949 N N . GLY B 1 276 ? -41.766 14.203 25.200 1.00 56.46 276 GLY B N 1
ATOM 4950 C CA . GLY B 1 276 ? -41.761 14.027 23.759 1.00 52.93 276 GLY B CA 1
ATOM 4951 C C . GLY B 1 276 ? -40.461 13.664 23.086 1.00 50.69 276 GLY B C 1
ATOM 4952 O O . GLY B 1 276 ? -39.462 13.358 23.736 1.00 48.58 276 GLY B O 1
ATOM 4953 N N . MET B 1 277 ? -40.476 13.750 21.756 1.00 43.92 277 MET B N 1
ATOM 4954 C CA . MET B 1 277 ? -39.360 13.385 20.903 1.00 40.77 277 MET B CA 1
ATOM 4955 C C . MET B 1 277 ? -38.612 14.612 20.314 1.00 43.27 277 MET B C 1
ATOM 4956 O O . MET B 1 277 ? -37.825 14.462 19.378 1.00 40.03 277 MET B O 1
ATOM 4961 N N . ILE B 1 278 ? -38.826 15.818 20.889 1.00 40.97 278 ILE B N 1
ATOM 4962 C CA . ILE B 1 278 ? -38.106 17.017 20.450 1.00 40.94 278 ILE B CA 1
ATOM 4963 C C . ILE B 1 278 ? -36.613 16.836 20.774 1.00 42.85 278 ILE B C 1
ATOM 4964 O O . ILE B 1 278 ? -35.775 17.097 19.919 1.00 41.73 278 ILE B O 1
ATOM 4969 N N . ARG B 1 279 ? -36.302 16.330 21.973 1.00 40.82 279 ARG B N 1
ATOM 4970 C CA . ARG B 1 279 ? -34.939 16.026 22.420 1.00 41.34 279 ARG B CA 1
ATOM 4971 C C . ARG B 1 279 ? -34.818 14.525 22.694 1.00 44.17 279 ARG B C 1
ATOM 4972 O O . ARG B 1 279 ? -35.573 13.958 23.494 1.00 45.11 279 ARG B O 1
ATOM 4977 N N . GLN B 1 280 ? -33.896 13.880 21.994 1.00 38.64 280 GLN B N 1
ATOM 4978 C CA . GLN B 1 280 ? -33.702 12.433 22.086 1.00 37.54 280 GLN B CA 1
ATOM 4979 C C . GLN B 1 280 ? -32.229 12.065 22.056 1.00 40.12 280 GLN B C 1
ATOM 4980 O O . GLN B 1 280 ? -31.433 12.774 21.435 1.00 40.08 280 GLN B O 1
ATOM 4986 N N . HIS B 1 281 ? -31.871 10.923 22.682 1.00 35.62 281 HIS B N 1
ATOM 4987 C CA . HIS B 1 281 ? -30.509 10.385 22.636 1.00 34.76 281 HIS B CA 1
ATOM 4988 C C . HIS B 1 281 ? -30.237 9.842 21.238 1.00 37.72 281 HIS B C 1
ATOM 4989 O O . HIS B 1 281 ? -29.078 9.692 20.849 1.00 39.38 281 HIS B O 1
ATOM 4996 N N . GLN B 1 282 ? -31.307 9.541 20.489 1.00 33.16 282 GLN B N 1
ATOM 4997 C CA . GLN B 1 282 ? -31.238 9.043 19.103 1.00 31.53 282 GLN B CA 1
ATOM 4998 C C . GLN B 1 282 ? -32.332 9.714 18.288 1.00 35.91 282 GLN B C 1
ATOM 4999 O O . GLN B 1 282 ? -33.484 9.700 18.689 1.00 36.30 282 GLN B O 1
ATOM 5005 N N . PHE B 1 283 ? -31.983 10.283 17.140 1.00 32.48 283 PHE B N 1
ATOM 5006 C CA . PHE B 1 283 ? -32.964 10.864 16.234 1.00 32.35 283 PHE B CA 1
ATOM 5007 C C . PHE B 1 283 ? -32.436 10.755 14.822 1.00 35.31 283 PHE B C 1
ATOM 5008 O O . PHE B 1 283 ? -31.220 10.788 14.634 1.00 35.10 283 PHE B O 1
ATOM 5016 N N . ASP B 1 284 ? -33.334 10.645 13.818 1.00 31.64 284 ASP B N 1
ATOM 5017 C CA . ASP B 1 284 ? -32.875 10.605 12.425 1.00 30.68 284 ASP B CA 1
ATOM 5018 C C . ASP B 1 284 ? -32.721 12.033 11.912 1.00 35.33 284 ASP B C 1
ATOM 5019 O O . ASP B 1 284 ? -33.516 12.904 12.251 1.00 34.51 284 ASP B O 1
ATOM 5024 N N . LYS B 1 285 ? -31.752 12.253 11.022 1.00 33.58 285 LYS B N 1
ATOM 5025 C CA . LYS B 1 285 ? -31.585 13.570 10.418 1.00 32.67 285 LYS B CA 1
ATOM 5026 C C . LYS B 1 285 ? -31.059 13.390 9.014 1.00 35.36 285 LYS B C 1
ATOM 5027 O O . LYS B 1 285 ? -30.138 12.599 8.808 1.00 34.20 285 LYS B O 1
ATOM 5033 N N . VAL B 1 286 ? -31.611 14.164 8.064 1.00 31.72 286 VAL B N 1
ATOM 5034 C CA . VAL B 1 286 ? -31.126 14.186 6.689 1.00 31.49 286 VAL B CA 1
ATOM 5035 C C . VAL B 1 286 ? -30.177 15.366 6.633 1.00 36.96 286 VAL B C 1
ATOM 5036 O O . VAL B 1 286 ? -30.614 16.502 6.754 1.00 37.25 286 VAL B O 1
ATOM 5040 N N . GLU B 1 287 ? -28.862 15.077 6.545 1.00 34.53 287 GLU B N 1
ATOM 5041 C CA . GLU B 1 287 ? -27.781 16.056 6.580 1.00 33.01 287 GLU B CA 1
ATOM 5042 C C . GLU B 1 287 ? -27.280 16.454 5.185 1.00 36.09 287 GLU B C 1
ATOM 5043 O O . GLU B 1 287 ? -27.074 15.592 4.338 1.00 34.60 287 GLU B O 1
ATOM 5049 N N . MET B 1 288 ? -27.096 17.769 4.956 1.00 32.25 288 MET B N 1
ATOM 5050 C CA . MET B 1 288 ? -26.515 18.303 3.723 1.00 30.46 288 MET B CA 1
ATOM 5051 C C . MET B 1 288 ? -25.152 18.881 4.075 1.00 35.90 288 MET B C 1
ATOM 5052 O O . MET B 1 288 ? -25.026 19.591 5.066 1.00 36.43 288 MET B O 1
ATOM 5057 N N . VAL B 1 289 ? -24.120 18.506 3.31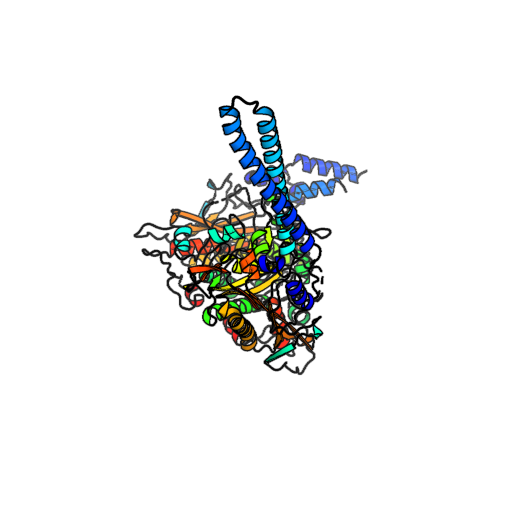9 1.00 32.77 289 VAL B N 1
ATOM 5058 C CA . VAL B 1 289 ? -22.733 18.957 3.525 1.00 31.89 289 VAL B CA 1
ATOM 5059 C C . VAL B 1 289 ? -22.195 19.447 2.200 1.00 38.22 289 VAL B C 1
ATOM 5060 O O . VAL B 1 289 ? -22.451 18.823 1.158 1.00 36.67 289 VAL B O 1
ATOM 5064 N N . GLN B 1 290 ? -21.429 20.565 2.235 1.00 36.55 290 GLN B N 1
ATOM 5065 C CA . GLN B 1 290 ? -20.792 21.080 1.024 1.00 36.34 290 GLN B CA 1
ATOM 5066 C C . GLN B 1 290 ? -19.301 21.327 1.271 1.00 38.16 290 GLN B C 1
ATOM 5067 O O . GLN B 1 290 ? -18.922 21.812 2.335 1.00 36.04 290 GLN B O 1
ATOM 5073 N N . ILE B 1 291 ? -18.464 20.944 0.301 1.00 35.69 291 ILE B N 1
ATOM 5074 C CA . ILE B 1 291 ? -17.004 21.191 0.267 1.00 35.85 291 ILE B CA 1
ATOM 5075 C C . ILE B 1 291 ? -16.892 22.181 -0.902 1.00 39.53 291 ILE B C 1
ATOM 5076 O O . ILE B 1 291 ? -17.228 21.832 -2.039 1.00 38.58 291 ILE B O 1
ATOM 5081 N N . VAL B 1 292 ? -16.531 23.433 -0.624 1.00 36.07 292 VAL B N 1
ATOM 5082 C CA . VAL B 1 292 ? -16.574 24.451 -1.693 1.00 37.67 292 VAL B CA 1
ATOM 5083 C C . VAL B 1 292 ? -15.291 25.261 -1.857 1.00 44.20 292 VAL B C 1
ATOM 5084 O O . VAL B 1 292 ? -14.431 25.303 -0.968 1.00 43.56 292 VAL B O 1
ATOM 5088 N N . ASP B 1 293 ? -15.233 25.979 -2.973 1.00 43.38 293 ASP B N 1
ATOM 5089 C CA . ASP B 1 293 ? -14.221 26.974 -3.293 1.00 44.40 293 ASP B CA 1
ATOM 5090 C C . ASP B 1 293 ? -14.435 28.113 -2.246 1.00 45.70 293 ASP B C 1
ATOM 5091 O O . ASP B 1 293 ? -15.567 28.560 -2.090 1.00 42.71 293 ASP B O 1
ATOM 5096 N N . PRO B 1 294 ? -13.399 28.526 -1.469 1.00 45.22 294 PRO B N 1
ATOM 5097 C CA . PRO B 1 294 ? -13.594 29.577 -0.442 1.00 46.49 294 PRO B CA 1
ATOM 5098 C C . PRO B 1 294 ? -14.248 30.888 -0.888 1.00 51.42 294 PRO B C 1
ATOM 5099 O O . PRO B 1 294 ? -14.904 31.523 -0.075 1.00 51.86 294 PRO B O 1
ATOM 5103 N N . ALA B 1 295 ? -14.086 31.293 -2.156 1.00 48.79 295 ALA B N 1
ATOM 5104 C CA . ALA B 1 295 ? -14.683 32.543 -2.655 1.00 49.21 295 ALA B CA 1
ATOM 5105 C C . ALA B 1 295 ? -16.215 32.504 -2.747 1.00 52.35 295 ALA B C 1
ATOM 5106 O O . ALA B 1 295 ? -16.851 33.554 -2.794 1.00 54.19 295 ALA B O 1
ATOM 5108 N N . THR B 1 296 ? -16.802 31.310 -2.731 1.00 46.86 296 THR B N 1
ATOM 5109 C CA . THR B 1 296 ? -18.245 31.096 -2.911 1.00 45.25 296 THR B CA 1
ATOM 5110 C C . THR B 1 296 ? -19.028 30.693 -1.644 1.00 46.78 296 THR B C 1
ATOM 5111 O O . THR B 1 296 ? -20.248 30.549 -1.719 1.00 45.83 296 THR B O 1
ATOM 5115 N N . SER B 1 297 ? -18.337 30.456 -0.517 1.00 42.50 297 SER B N 1
ATOM 5116 C CA . SER B 1 297 ? -18.923 29.861 0.687 1.00 40.30 297 SER B CA 1
ATOM 5117 C C . SER B 1 297 ? -20.069 30.645 1.307 1.00 43.22 297 SER B C 1
ATOM 5118 O O . SER B 1 297 ? -21.004 30.005 1.799 1.00 42.27 297 SER B O 1
ATOM 5121 N N . TYR B 1 298 ? -20.049 31.996 1.259 1.00 40.61 298 TYR B N 1
ATOM 5122 C CA . TYR B 1 298 ? -21.168 32.765 1.834 1.00 41.22 298 TYR B CA 1
ATOM 5123 C C . TYR B 1 298 ? -22.402 32.724 0.920 1.00 45.01 298 TYR B C 1
ATOM 5124 O O . TYR B 1 298 ? -23.517 32.696 1.426 1.00 44.93 298 TYR B O 1
ATOM 5133 N N . GLU B 1 299 ? -22.205 32.643 -0.406 1.00 41.09 299 GLU B N 1
ATOM 5134 C CA . GLU B 1 299 ? -23.301 32.472 -1.364 1.00 41.53 299 GLU B CA 1
ATOM 5135 C C . GLU B 1 299 ? -23.838 31.028 -1.214 1.00 43.18 299 GLU B C 1
ATOM 5136 O O . GLU B 1 299 ? -25.051 30.814 -1.234 1.00 42.85 299 GLU B O 1
ATOM 5138 N N . ALA B 1 300 ? -22.930 30.060 -0.982 1.00 37.86 300 ALA B N 1
ATOM 5139 C CA . ALA B 1 300 ? -23.274 28.651 -0.772 1.00 37.07 300 ALA B CA 1
ATOM 5140 C C . ALA B 1 300 ? -24.136 28.492 0.490 1.00 42.39 300 ALA B C 1
ATOM 5141 O O . ALA B 1 300 ? -25.032 27.651 0.498 1.00 41.89 300 ALA B O 1
ATOM 5143 N N . LEU B 1 301 ? -23.906 29.334 1.531 1.00 39.55 301 LEU B N 1
ATOM 5144 C CA . LEU B 1 301 ? -24.719 29.283 2.750 1.00 38.50 301 LEU B CA 1
ATOM 5145 C C . LEU B 1 301 ? -26.173 29.641 2.483 1.00 40.54 301 LEU B C 1
ATOM 5146 O O . LEU B 1 301 ? -27.070 28.980 3.001 1.00 39.97 301 LEU B O 1
ATOM 5151 N N . GLU B 1 302 ? -26.397 30.685 1.695 1.00 38.10 302 GLU B N 1
ATOM 5152 C CA . GLU B 1 302 ? -27.731 31.125 1.304 1.00 38.48 302 GLU B CA 1
ATOM 5153 C C . GLU B 1 302 ? -28.475 30.007 0.524 1.00 42.74 302 GLU B C 1
ATOM 5154 O O . GLU B 1 302 ? -29.651 29.761 0.802 1.00 42.79 302 GLU B O 1
ATOM 5160 N N . GLY B 1 303 ? -27.778 29.337 -0.402 1.00 39.00 303 GLY B N 1
ATOM 5161 C CA . GLY B 1 303 ? -28.332 28.231 -1.191 1.00 38.73 303 GLY B CA 1
ATOM 5162 C C . GLY B 1 303 ? -28.646 27.000 -0.347 1.00 40.05 303 GLY B C 1
ATOM 5163 O O . GLY B 1 303 ? -29.676 26.342 -0.552 1.00 37.70 303 GLY B O 1
ATOM 5164 N N . LEU B 1 304 ? -27.765 26.697 0.630 1.00 37.71 304 LEU B N 1
ATOM 5165 C CA . LEU B 1 304 ? -27.905 25.577 1.573 1.00 37.16 304 LEU B CA 1
ATOM 5166 C C . LEU B 1 304 ? -29.142 25.803 2.464 1.00 41.21 304 LEU B C 1
ATOM 5167 O O . LEU B 1 304 ? -29.947 24.883 2.630 1.00 39.29 304 LEU B O 1
ATOM 5172 N N . THR B 1 305 ? -29.294 27.036 3.009 1.00 38.48 305 THR B N 1
ATOM 5173 C CA . THR B 1 305 ? -30.439 27.428 3.863 1.00 38.21 305 THR B CA 1
ATOM 5174 C C . THR B 1 305 ? -31.737 27.306 3.018 1.00 40.66 305 THR B C 1
ATOM 5175 O O . THR B 1 305 ? -32.714 26.750 3.508 1.00 40.75 305 THR B O 1
ATOM 5179 N N . ALA B 1 306 ? -31.715 27.782 1.743 1.00 36.34 306 ALA B N 1
ATOM 5180 C CA . ALA B 1 306 ? -32.845 27.652 0.798 1.00 35.56 306 ALA B CA 1
ATOM 5181 C C . ALA B 1 306 ? -33.228 26.163 0.572 1.00 39.03 306 ALA B C 1
ATOM 5182 O O . ALA B 1 306 ? -34.416 25.845 0.489 1.00 37.83 306 ALA B O 1
ATOM 5184 N N . ASN B 1 307 ? -32.224 25.250 0.523 1.00 37.57 307 ASN B N 1
ATOM 5185 C CA . ASN B 1 307 ? -32.450 23.794 0.367 1.00 35.87 307 ASN B CA 1
ATOM 5186 C C . ASN B 1 307 ? -33.208 23.225 1.564 1.00 38.70 307 ASN B C 1
ATOM 5187 O O . ASN B 1 307 ? -34.097 22.395 1.381 1.00 37.17 307 ASN B O 1
ATOM 5192 N N . ALA B 1 308 ? -32.867 23.686 2.790 1.00 36.02 308 ALA B N 1
ATOM 5193 C CA . ALA B 1 308 ? -33.541 23.231 4.001 1.00 35.83 308 ALA B CA 1
ATOM 5194 C C . ALA B 1 308 ? -34.978 23.786 4.026 1.00 40.30 308 ALA B C 1
ATOM 5195 O O . ALA B 1 308 ? -35.918 23.043 4.299 1.00 39.45 308 ALA B O 1
ATOM 5197 N N . GLU B 1 309 ? -35.144 25.081 3.686 1.00 36.75 309 GLU B N 1
ATOM 5198 C CA . GLU B 1 309 ? -36.433 25.768 3.653 1.00 36.47 309 GLU B CA 1
ATOM 5199 C C . GLU B 1 309 ? -37.404 25.095 2.691 1.00 38.69 309 GLU B C 1
ATOM 5200 O O . GLU B 1 309 ? -38.581 24.982 3.011 1.00 37.50 309 GLU B O 1
ATOM 5206 N N . ARG B 1 310 ? -36.919 24.672 1.507 1.00 35.59 310 ARG B N 1
ATOM 5207 C CA . ARG B 1 310 ? -37.745 24.003 0.495 1.00 36.44 310 ARG B CA 1
ATOM 5208 C C . ARG B 1 310 ? -38.469 22.766 1.034 1.00 39.44 310 ARG B C 1
ATOM 5209 O O . ARG B 1 310 ? -39.618 22.531 0.659 1.00 39.88 310 ARG B O 1
ATOM 5217 N N . VAL B 1 311 ? -37.853 22.037 1.978 1.00 35.34 311 VAL B N 1
ATOM 5218 C CA . VAL B 1 311 ? -38.478 20.863 2.597 1.00 35.79 311 VAL B CA 1
ATOM 5219 C C . VAL B 1 311 ? -39.748 21.310 3.364 1.00 39.90 311 VAL B C 1
ATOM 5220 O O . VAL B 1 311 ? -40.812 20.701 3.208 1.00 39.92 311 VAL B O 1
ATOM 5224 N N . LEU B 1 312 ? -39.627 22.373 4.173 1.00 36.24 312 LEU B N 1
ATOM 5225 C CA . LEU B 1 312 ? -40.735 22.907 4.974 1.00 37.17 312 LEU B CA 1
ATOM 5226 C C . LEU B 1 312 ? -41.832 23.507 4.094 1.00 41.73 312 LEU B C 1
ATOM 5227 O O . LEU B 1 312 ? -43.018 23.331 4.383 1.00 40.71 312 LEU B O 1
ATOM 5232 N N . GLN B 1 313 ? -41.426 24.189 3.008 1.00 37.50 313 GLN B N 1
ATOM 5233 C CA . GLN B 1 313 ? -42.337 24.811 2.049 1.00 37.47 313 GLN B CA 1
ATOM 5234 C C . GLN B 1 313 ? -43.197 23.743 1.371 1.00 41.73 313 GLN B C 1
ATOM 5235 O O . GLN B 1 313 ? -44.411 23.880 1.348 1.00 41.78 313 GLN B O 1
ATOM 5241 N N . LEU B 1 314 ? -42.577 22.648 0.908 1.00 37.47 314 LEU B N 1
ATOM 5242 C CA . LEU B 1 314 ? -43.293 21.557 0.230 1.00 37.67 314 LEU B CA 1
ATOM 5243 C C . LEU B 1 314 ? -44.230 20.791 1.150 1.00 40.91 314 LEU B C 1
ATOM 5244 O O . LEU B 1 314 ? -45.270 20.306 0.713 1.00 40.09 314 LEU B O 1
ATOM 5249 N N . LEU B 1 315 ? -43.863 20.701 2.436 1.00 37.18 315 LEU B N 1
ATOM 5250 C CA . LEU B 1 315 ? -44.684 20.088 3.476 1.00 36.11 315 LEU B CA 1
ATOM 5251 C C . LEU B 1 315 ? -45.721 21.105 4.008 1.00 39.66 315 LEU B C 1
ATOM 5252 O O . LEU B 1 315 ? -46.501 20.771 4.890 1.00 39.38 315 LEU B O 1
ATOM 5257 N N . GLU B 1 316 ? -45.706 22.355 3.491 1.00 38.51 316 GLU B N 1
ATOM 5258 C CA . GLU B 1 316 ? -46.608 23.448 3.890 1.00 39.05 316 GLU B CA 1
ATOM 5259 C C . GLU B 1 316 ? -46.550 23.683 5.409 1.00 42.62 316 GLU B C 1
ATOM 5260 O O . GLU B 1 316 ? -47.582 23.814 6.073 1.00 43.87 316 GLU B O 1
ATOM 5266 N N . LEU B 1 317 ? -45.327 23.683 5.961 1.00 38.24 317 LEU B N 1
ATOM 5267 C CA . LEU B 1 317 ? -45.125 23.903 7.391 1.00 38.48 317 LEU B CA 1
ATOM 5268 C C . LEU B 1 317 ? -44.620 25.321 7.628 1.00 43.44 317 LEU B C 1
ATOM 5269 O O . LEU B 1 317 ? -43.493 25.620 7.243 1.00 41.20 317 LEU B O 1
ATOM 5274 N N . PRO B 1 318 ? -45.425 26.230 8.235 1.00 42.99 318 PRO B N 1
ATOM 5275 C CA . PRO B 1 318 ? -44.923 27.599 8.481 1.00 42.48 318 PRO B CA 1
ATOM 5276 C C . PRO B 1 318 ? -43.659 27.579 9.352 1.00 44.00 318 PRO B C 1
ATOM 5277 O O . PRO B 1 318 ? -43.496 26.732 10.240 1.00 40.65 318 PRO B O 1
ATOM 5281 N N . TYR B 1 319 ? -42.731 28.478 9.042 1.00 40.67 319 TYR B N 1
ATOM 5282 C CA . TYR B 1 319 ? -41.451 28.542 9.751 1.00 38.55 319 TYR B CA 1
ATOM 5283 C C . TYR B 1 319 ? -40.914 29.969 9.784 1.00 40.72 319 TYR B C 1
ATOM 5284 O O . TYR B 1 319 ? -41.473 30.849 9.151 1.00 40.63 319 TYR B O 1
ATOM 5293 N N . ARG B 1 320 ? -39.794 30.165 10.474 1.00 37.67 320 ARG B N 1
ATOM 5294 C CA . ARG B 1 320 ? -39.065 31.424 10.487 1.00 37.88 320 ARG B CA 1
ATOM 5295 C C . ARG B 1 320 ? -37.577 31.097 10.380 1.00 41.51 320 ARG B C 1
ATOM 5296 O O . ARG B 1 320 ? -37.169 29.960 10.641 1.00 39.93 320 ARG B O 1
ATOM 5304 N N . VAL B 1 321 ? -36.791 32.071 9.912 1.00 38.07 321 VAL B N 1
ATOM 5305 C CA . VAL B 1 321 ? -35.349 31.959 9.749 1.00 36.26 321 VAL B CA 1
ATOM 5306 C C . VAL B 1 321 ? -34.703 32.956 10.696 1.00 40.39 321 VAL B C 1
ATOM 5307 O O . VAL B 1 321 ? -35.017 34.164 10.668 1.00 38.59 321 VAL B O 1
ATOM 5311 N N . LEU B 1 322 ? -33.751 32.455 11.489 1.00 38.73 322 LEU B N 1
ATOM 5312 C CA . LEU B 1 322 ? -33.009 33.275 12.435 1.00 39.92 322 LEU B CA 1
ATOM 5313 C C . LEU B 1 322 ? -31.551 33.327 12.058 1.00 45.04 322 LEU B C 1
ATOM 5314 O O . LEU B 1 322 ? -30.944 32.274 11.851 1.00 42.73 322 LEU B O 1
ATOM 5319 N N . ALA B 1 323 ? -30.960 34.537 12.073 1.00 43.03 323 ALA B N 1
ATOM 5320 C CA . ALA B 1 323 ? -29.516 34.713 11.914 1.00 43.30 323 ALA B CA 1
ATOM 5321 C C . ALA B 1 323 ? -29.001 34.684 13.362 1.00 47.84 323 ALA B C 1
ATOM 5322 O O . ALA B 1 323 ? -29.340 35.579 14.145 1.00 48.11 323 ALA B O 1
ATOM 5324 N N . LEU B 1 324 ? -28.249 33.621 13.737 1.00 43.66 324 LEU B N 1
ATOM 5325 C CA . LEU B 1 324 ? -27.708 33.501 15.099 1.00 43.09 324 LEU B CA 1
ATOM 5326 C C . LEU B 1 324 ? -26.715 34.599 15.365 1.00 46.33 324 LEU B C 1
ATOM 5327 O O . LEU B 1 324 ? -25.949 34.943 14.472 1.00 45.92 324 LEU B O 1
ATOM 5332 N N . CYS B 1 325 ? -26.743 35.174 16.576 1.00 43.97 325 CYS B N 1
ATOM 5333 C CA . CYS B 1 325 ? -25.796 36.218 16.969 1.00 45.43 325 CYS B CA 1
ATOM 5334 C C . CYS B 1 325 ? -24.482 35.558 17.394 1.00 48.95 325 CYS B C 1
ATOM 5335 O O . CYS B 1 325 ? -24.438 34.334 17.563 1.00 46.05 325 CYS B O 1
ATOM 5338 N N . THR B 1 326 ? -23.407 36.361 17.530 1.00 47.24 326 THR B N 1
ATOM 5339 C CA . THR B 1 326 ? -22.063 35.882 17.900 1.00 47.52 326 THR B CA 1
ATOM 5340 C C . THR B 1 326 ? -22.034 34.984 19.161 1.00 52.07 326 THR B C 1
ATOM 5341 O O . THR B 1 326 ? -21.301 34.001 19.181 1.00 51.13 326 THR B O 1
ATOM 5345 N N . GLY B 1 327 ? -22.831 35.334 20.175 1.00 50.11 327 GLY B N 1
ATOM 5346 C CA . GLY B 1 327 ? -22.907 34.612 21.445 1.00 50.32 327 GLY B CA 1
ATOM 5347 C C . GLY B 1 327 ? -23.756 33.355 21.458 1.00 54.03 327 GLY B C 1
ATOM 5348 O O . GLY B 1 327 ? -23.749 32.635 22.454 1.00 54.79 327 GLY B O 1
ATOM 5349 N N . ASP B 1 328 ? -24.498 33.067 20.372 1.00 48.57 328 ASP B N 1
ATOM 5350 C CA . ASP B 1 328 ? -25.307 31.853 20.306 1.00 46.95 328 ASP B CA 1
ATOM 5351 C C . ASP B 1 328 ? -24.809 30.867 19.218 1.00 51.70 328 ASP B C 1
ATOM 5352 O O . ASP B 1 328 ? -25.401 29.813 19.027 1.00 50.31 328 ASP B O 1
ATOM 5357 N N . MET B 1 329 ? -23.697 31.192 18.550 1.00 50.97 329 MET B N 1
ATOM 5358 C CA . MET B 1 329 ? -23.099 30.379 17.482 1.00 51.29 329 MET B CA 1
ATOM 5359 C C . MET B 1 329 ? -22.488 29.100 18.018 1.00 51.42 329 MET B C 1
ATOM 5360 O O . MET B 1 329 ? -21.905 29.106 19.103 1.00 51.84 329 MET B O 1
ATOM 5365 N N . GLY B 1 330 ? -22.539 28.051 17.200 1.00 45.24 330 GLY B N 1
ATOM 5366 C CA . GLY B 1 330 ? -21.876 26.781 17.446 1.00 43.73 330 GLY B CA 1
ATOM 5367 C C . GLY B 1 330 ? -20.381 26.984 17.245 1.00 47.40 330 GLY B C 1
ATOM 5368 O O . GLY B 1 330 ? -19.957 27.865 16.480 1.00 46.76 330 GLY B O 1
ATOM 5369 N N . PHE B 1 331 ? -19.581 26.228 17.998 1.00 42.83 331 PHE B N 1
ATOM 5370 C CA . PHE B 1 331 ? -18.111 26.262 18.041 1.00 41.14 331 PHE B CA 1
ATOM 5371 C C . PHE B 1 331 ? -17.394 26.388 16.672 1.00 42.87 331 PHE B C 1
ATOM 5372 O O . PHE B 1 331 ? -16.478 27.188 16.554 1.00 41.38 331 PHE B O 1
ATOM 5380 N N . GLY B 1 332 ? -17.784 25.568 15.699 1.00 40.09 332 GLY B N 1
ATOM 5381 C CA . GLY B 1 332 ? -17.126 25.512 14.397 1.00 40.08 332 GLY B CA 1
ATOM 5382 C C . GLY B 1 332 ? -17.662 26.408 13.301 1.00 44.60 332 GLY B C 1
ATOM 5383 O O . GLY B 1 332 ? -17.191 26.334 12.164 1.00 44.56 332 GLY B O 1
ATOM 5384 N N . SER B 1 333 ? -18.638 27.257 13.617 1.00 40.69 333 SER B N 1
ATOM 5385 C CA . SER B 1 333 ? -19.274 28.107 12.625 1.00 40.06 333 SER B CA 1
ATOM 5386 C C . SER B 1 333 ? -18.764 29.528 12.541 1.00 42.44 333 SER B C 1
ATOM 5387 O O . SER B 1 333 ? -18.434 30.134 13.565 1.00 41.62 333 SER B O 1
ATOM 5390 N N . THR B 1 334 ? -18.791 30.090 11.305 1.00 39.27 334 THR B N 1
ATOM 5391 C CA . THR B 1 334 ? -18.492 31.515 11.053 1.00 40.05 334 THR B CA 1
ATOM 5392 C C . THR B 1 334 ? -19.824 32.281 10.956 1.00 43.87 334 THR B C 1
ATOM 5393 O O . THR B 1 334 ? -19.859 33.486 11.180 1.00 44.86 334 THR B O 1
ATOM 5397 N N . LYS B 1 335 ? -20.902 31.589 10.557 1.00 40.96 335 LYS B N 1
ATOM 5398 C CA . LYS B 1 335 ? -22.233 32.179 10.333 1.00 41.40 335 LYS B CA 1
ATOM 5399 C C . LYS B 1 335 ? -23.265 31.054 10.278 1.00 42.81 335 LYS B C 1
ATOM 5400 O O . LYS B 1 335 ? -23.032 30.023 9.629 1.00 40.67 335 LYS B O 1
ATOM 5406 N N . THR B 1 336 ? -24.392 31.254 10.975 1.00 38.77 336 THR B N 1
ATOM 5407 C CA . THR B 1 336 ? -25.458 30.268 11.057 1.00 38.81 336 THR B CA 1
ATOM 5408 C C . THR B 1 336 ? -26.844 30.859 10.923 1.00 43.36 336 THR B C 1
ATOM 5409 O O . THR B 1 336 ? -27.161 31.889 11.518 1.00 44.20 336 THR B O 1
ATOM 5413 N N . TYR B 1 337 ? -27.678 30.154 10.162 1.00 38.72 337 TYR B N 1
ATOM 5414 C CA . TYR B 1 337 ? -29.100 30.399 10.064 1.00 38.47 337 TYR B CA 1
ATOM 5415 C C . TYR B 1 337 ? -29.796 29.182 10.645 1.00 43.54 337 TYR B C 1
ATOM 5416 O O . TYR B 1 337 ? -29.503 28.038 10.254 1.00 41.80 337 TYR B O 1
ATOM 5425 N N . ASP B 1 338 ? -30.714 29.425 11.586 1.00 41.61 338 ASP B N 1
ATOM 5426 C CA . ASP B 1 338 ? -31.561 28.375 12.146 1.00 40.16 338 ASP B CA 1
ATOM 5427 C C . ASP B 1 338 ? -32.943 28.472 11.541 1.00 41.61 338 ASP B C 1
ATOM 5428 O O . ASP B 1 338 ? -33.470 29.572 11.349 1.00 41.78 338 ASP B O 1
ATOM 5433 N N . LEU B 1 339 ? -33.530 27.321 11.251 1.00 36.82 339 LEU B N 1
ATOM 5434 C CA . LEU B 1 339 ? -34.902 27.266 10.805 1.00 36.97 339 LEU B CA 1
ATOM 5435 C C . LEU B 1 339 ? -35.687 26.794 12.011 1.00 42.46 339 LEU B C 1
ATOM 5436 O O . LEU B 1 339 ? -35.281 25.851 12.695 1.00 42.02 339 LEU B O 1
ATOM 5441 N N . GLU B 1 340 ? -36.794 27.489 12.290 1.00 39.24 340 GLU B N 1
ATOM 5442 C CA . GLU B 1 340 ? -37.664 27.166 13.401 1.00 38.24 340 GLU B CA 1
ATOM 5443 C C . GLU B 1 340 ? -39.050 26.974 12.850 1.00 40.09 340 GLU B C 1
ATOM 5444 O O . GLU B 1 340 ? -39.601 27.866 12.226 1.00 39.66 340 GLU B O 1
ATOM 5450 N N . VAL B 1 341 ? -39.600 25.787 13.055 1.00 37.67 341 VAL B N 1
ATOM 5451 C CA . VAL B 1 341 ? -40.915 25.425 12.545 1.00 36.62 341 VAL B CA 1
ATOM 5452 C C . VAL B 1 341 ? -42.000 25.778 13.558 1.00 41.78 341 VAL B C 1
ATOM 5453 O O . VAL B 1 341 ? -41.769 25.720 14.776 1.00 41.45 341 VAL B O 1
ATOM 5457 N N . TRP B 1 342 ? -43.202 26.089 13.051 1.00 39.86 342 TRP B N 1
ATOM 5458 C CA . TRP B 1 342 ? -44.345 26.392 13.904 1.00 39.82 342 TRP B CA 1
ATOM 5459 C C . TRP B 1 342 ? -44.794 25.134 14.642 1.00 43.29 342 TRP B C 1
ATOM 5460 O O . TRP B 1 342 ? -44.970 24.089 14.018 1.00 42.34 342 TRP B O 1
ATOM 5471 N N . VAL B 1 343 ? -44.977 25.239 15.973 1.00 41.40 343 VAL B N 1
ATOM 5472 C CA . VAL B 1 343 ? -45.421 24.114 16.810 1.00 41.34 343 VAL B CA 1
ATOM 5473 C C . VAL B 1 343 ? -46.696 24.575 17.530 1.00 46.55 343 VAL B C 1
ATOM 5474 O O . VAL B 1 343 ? -46.611 25.332 18.501 1.00 46.65 343 VAL B O 1
ATOM 5478 N N . PRO B 1 344 ? -47.880 24.240 16.945 1.00 43.77 344 PRO B N 1
ATOM 5479 C CA . PRO B 1 344 ? -49.164 24.712 17.504 1.00 44.35 344 PRO B CA 1
ATOM 5480 C C . PRO B 1 344 ? -49.390 24.531 19.015 1.00 47.67 344 PRO B C 1
ATOM 5481 O O . PRO B 1 344 ? -49.876 25.470 19.636 1.00 48.35 344 PRO B O 1
ATOM 5485 N N . SER B 1 345 ? -49.040 23.375 19.616 1.00 43.95 345 SER B N 1
ATOM 5486 C CA . SER B 1 345 ? -49.264 23.187 21.063 1.00 44.53 345 SER B CA 1
ATOM 5487 C C . SER B 1 345 ? -48.379 24.079 21.920 1.00 50.44 345 SER B C 1
ATOM 5488 O O . SER B 1 345 ? -48.674 24.274 23.091 1.00 52.30 345 SER B O 1
ATOM 5491 N N . GLN B 1 346 ? -47.283 24.588 21.344 1.00 46.28 346 GLN B N 1
ATOM 5492 C CA . GLN B 1 346 ? -46.336 25.447 22.055 1.00 46.02 346 GLN B CA 1
ATOM 5493 C C . GLN B 1 346 ? -46.590 26.918 21.750 1.00 50.08 346 GLN B C 1
ATOM 5494 O O . GLN B 1 346 ? -46.070 27.788 22.448 1.00 50.09 346 GLN B O 1
ATOM 5500 N N . ASP B 1 347 ? -47.410 27.191 20.718 1.00 47.40 347 ASP B N 1
ATOM 5501 C CA . ASP B 1 347 ? -47.744 28.537 20.242 1.00 48.95 347 ASP B CA 1
ATOM 5502 C C . ASP B 1 347 ? -46.459 29.378 19.987 1.00 51.57 347 ASP B C 1
ATOM 5503 O O . ASP B 1 347 ? -46.379 30.573 20.298 1.00 53.25 347 ASP B O 1
ATOM 5508 N N . LYS B 1 348 ? -45.458 28.715 19.396 1.00 45.54 348 LYS B N 1
ATOM 5509 C CA . LYS B 1 348 ? -44.168 29.302 19.062 1.00 44.45 348 LYS B CA 1
ATOM 5510 C C . LYS B 1 348 ? -43.476 28.467 18.009 1.00 46.05 348 LYS B C 1
ATOM 5511 O O . LYS B 1 348 ? -43.853 27.310 17.773 1.00 44.64 348 LYS B O 1
ATOM 5517 N N . TYR B 1 349 ? -42.429 29.044 17.413 1.00 41.28 349 TYR B N 1
ATOM 5518 C CA . TYR B 1 349 ? -41.557 28.355 16.463 1.00 39.01 349 TYR B CA 1
ATOM 5519 C C . TYR B 1 349 ? -40.469 27.649 17.266 1.00 43.40 349 TYR B C 1
ATOM 5520 O O . TYR B 1 349 ? -39.946 28.223 18.216 1.00 44.70 349 TYR B O 1
ATOM 5529 N N . ARG B 1 350 ? -40.119 26.423 16.868 1.00 39.74 350 ARG B N 1
ATOM 5530 C CA . ARG B 1 350 ? -39.081 25.599 17.482 1.00 38.43 350 ARG B CA 1
ATOM 5531 C C . ARG B 1 350 ? -38.068 25.130 16.438 1.00 40.59 350 ARG B C 1
ATOM 5532 O O . ARG B 1 350 ? -38.450 24.661 15.355 1.00 38.22 350 ARG B O 1
ATOM 5540 N N . GLU B 1 351 ? -36.775 25.202 16.803 1.00 37.02 351 GLU B N 1
ATOM 5541 C CA . GLU B 1 351 ? -35.640 24.798 15.966 1.00 36.98 351 GLU B CA 1
ATOM 5542 C C . GLU B 1 351 ? -35.842 23.399 15.325 1.00 41.33 351 GLU B C 1
ATOM 5543 O O . GLU B 1 351 ? -36.242 22.465 16.010 1.00 40.35 351 GLU B O 1
ATOM 5549 N N . ILE B 1 352 ? -35.598 23.293 14.006 1.00 37.69 352 ILE B N 1
ATOM 5550 C CA . ILE B 1 352 ? -35.730 22.073 13.206 1.00 35.84 352 ILE B CA 1
ATOM 5551 C C . ILE B 1 352 ? -34.482 21.900 12.296 1.00 39.45 352 ILE B C 1
ATOM 5552 O O . ILE B 1 352 ? -34.290 20.853 11.675 1.00 39.49 352 ILE B O 1
ATOM 5557 N N . SER B 1 353 ? -33.670 22.952 12.183 1.00 35.13 353 SER B N 1
ATOM 5558 C CA . SER B 1 353 ? -32.513 22.934 11.309 1.00 34.31 353 SER B CA 1
ATOM 5559 C C . SER B 1 353 ? -31.527 24.007 11.693 1.00 38.36 353 SER B C 1
ATOM 5560 O O . SER B 1 353 ? -31.914 25.091 12.099 1.00 37.35 353 SER B O 1
ATOM 5563 N N . SER B 1 354 ? -30.253 23.716 11.473 1.00 37.22 354 SER B N 1
ATOM 5564 C CA . SER B 1 354 ? -29.164 24.643 11.668 1.00 37.73 354 SER B CA 1
ATOM 5565 C C . SER B 1 354 ? -28.289 24.544 10.414 1.00 40.98 354 SER B C 1
ATOM 5566 O O . SER B 1 354 ? -27.799 23.466 10.110 1.00 40.92 354 SER B O 1
ATOM 5569 N N . CYS B 1 355 ? -28.126 25.654 9.670 1.00 37.35 355 CYS B N 1
ATOM 5570 C CA . CYS B 1 355 ? -27.307 25.722 8.449 1.00 36.35 355 CYS B CA 1
ATOM 5571 C C . CYS B 1 355 ? -26.117 26.628 8.698 1.00 40.88 355 CYS B C 1
ATOM 5572 O O . CYS B 1 355 ? -26.295 27.790 9.084 1.00 40.26 355 CYS B O 1
ATOM 5575 N N . SER B 1 356 ? -24.898 26.108 8.480 1.00 37.39 356 SER B N 1
ATOM 5576 C CA . SER B 1 356 ? -23.700 26.882 8.800 1.00 37.30 356 SER B CA 1
ATOM 5577 C C . SER B 1 356 ? -22.625 26.887 7.753 1.00 40.25 356 SER B C 1
ATOM 5578 O O . SER B 1 356 ? -22.453 25.908 7.041 1.00 37.76 356 SER B O 1
ATOM 5581 N N . ASN B 1 357 ? -21.856 27.983 7.719 1.00 37.74 357 ASN B N 1
ATOM 5582 C CA . ASN B 1 357 ? -20.646 28.079 6.933 1.00 38.32 357 ASN B CA 1
ATOM 5583 C C . ASN B 1 357 ? -19.530 27.951 7.985 1.00 42.39 357 ASN B C 1
ATOM 5584 O O . ASN B 1 357 ? -19.536 28.698 8.961 1.00 42.99 357 ASN B O 1
ATOM 5589 N N . CYS B 1 358 ? -18.606 26.997 7.813 1.00 38.16 358 CYS B N 1
ATOM 5590 C CA . CYS B 1 358 ? -17.491 26.810 8.760 1.00 37.89 358 CYS B CA 1
ATOM 5591 C C . CYS B 1 358 ? -16.213 27.481 8.247 1.00 41.32 358 CYS B C 1
ATOM 5592 O O . CYS B 1 358 ? -15.194 27.449 8.930 1.00 42.21 358 CYS B O 1
ATOM 5595 N N . GLY B 1 359 ? -16.258 28.059 7.047 1.00 38.33 359 GLY B N 1
ATOM 5596 C CA . GLY B 1 359 ? -15.078 28.660 6.435 1.00 38.70 359 GLY B CA 1
ATOM 5597 C C . GLY B 1 359 ? -13.992 27.604 6.286 1.00 42.68 359 GLY B C 1
ATOM 5598 O O . GLY B 1 359 ? -14.298 26.467 5.920 1.00 40.28 359 GLY B O 1
ATOM 5599 N N . ASP B 1 360 ? -12.731 27.944 6.631 1.00 40.64 360 ASP B N 1
ATOM 5600 C CA . ASP B 1 360 ? -11.573 27.035 6.532 1.00 40.86 360 ASP B CA 1
ATOM 5601 C C . ASP B 1 360 ? -11.233 26.301 7.840 1.00 44.87 360 ASP B C 1
ATOM 5602 O O . ASP B 1 360 ? -10.189 25.652 7.907 1.00 45.81 360 ASP B O 1
ATOM 5607 N N . PHE B 1 361 ? -12.079 26.448 8.875 1.00 39.97 361 PHE B N 1
ATOM 5608 C CA . PHE B 1 361 ? -11.886 25.926 10.232 1.00 39.32 361 PHE B CA 1
ATOM 5609 C C . PHE B 1 361 ? -11.751 24.409 10.277 1.00 42.38 361 PHE B C 1
ATOM 5610 O O . PHE B 1 361 ? -10.755 23.903 10.799 1.00 40.80 361 PHE B O 1
ATOM 5618 N N . GLN B 1 362 ? -12.752 23.689 9.736 1.00 38.70 362 GLN B N 1
ATOM 5619 C CA . GLN B 1 362 ? -12.709 22.225 9.684 1.00 38.45 362 GLN B CA 1
ATOM 5620 C C . GLN B 1 362 ? -11.682 21.785 8.644 1.00 41.51 362 GLN B C 1
ATOM 5621 O O . GLN B 1 362 ? -10.908 20.877 8.923 1.00 41.08 362 GLN B O 1
ATOM 5627 N N . ALA B 1 363 ? -11.629 22.465 7.474 1.00 39.46 363 ALA B N 1
ATOM 5628 C CA . ALA B 1 363 ? -10.635 22.177 6.421 1.00 39.32 363 ALA B CA 1
ATOM 5629 C C . ALA B 1 363 ? -9.217 22.192 7.007 1.00 42.05 363 ALA B C 1
ATOM 5630 O O . ALA B 1 363 ? -8.460 21.262 6.738 1.00 41.25 363 ALA B O 1
ATOM 5632 N N . ARG B 1 364 ? -8.884 23.195 7.870 1.00 38.63 364 ARG B N 1
ATOM 5633 C CA . ARG B 1 364 ? -7.587 23.266 8.552 1.00 39.35 364 ARG B CA 1
ATOM 5634 C C . ARG B 1 364 ? -7.337 22.016 9.429 1.00 43.06 364 ARG B C 1
ATOM 5635 O O . ARG B 1 364 ? -6.250 21.437 9.378 1.00 43.81 364 ARG B O 1
ATOM 5643 N N . ARG B 1 365 ? -8.329 21.608 10.222 1.00 40.20 365 ARG B N 1
ATOM 5644 C CA . ARG B 1 365 ? -8.205 20.442 11.103 1.00 40.32 365 ARG B CA 1
ATOM 5645 C C . ARG B 1 365 ? -8.028 19.139 10.300 1.00 43.77 365 ARG B C 1
ATOM 5646 O O . ARG B 1 365 ? -7.267 18.259 10.702 1.00 41.67 365 ARG B O 1
ATOM 5654 N N . MET B 1 366 ? -8.722 19.038 9.162 1.00 41.27 366 MET B N 1
ATOM 5655 C CA . MET B 1 366 ? -8.708 17.852 8.294 1.00 41.24 366 MET B CA 1
ATOM 5656 C C . MET B 1 366 ? -7.601 17.853 7.254 1.00 46.74 366 MET B C 1
ATOM 5657 O O . MET B 1 366 ? -7.415 16.837 6.588 1.00 44.75 366 MET B O 1
ATOM 5662 N N . GLN B 1 367 ? -6.936 19.006 7.042 1.00 45.15 367 GLN B N 1
ATOM 5663 C CA . GLN B 1 367 ? -5.965 19.194 5.956 1.00 45.85 367 GLN B CA 1
ATOM 5664 C C . GLN B 1 367 ? -6.647 18.883 4.605 1.00 47.72 367 GLN B C 1
ATOM 5665 O O . GLN B 1 367 ? -6.127 18.121 3.795 1.00 48.03 367 GLN B O 1
ATOM 5671 N N . ALA B 1 368 ? -7.878 19.406 4.424 1.00 43.21 368 ALA B N 1
ATOM 5672 C CA . ALA B 1 368 ? -8.660 19.213 3.202 1.00 42.31 368 ALA B CA 1
ATOM 5673 C C . ALA B 1 368 ? -8.384 20.419 2.298 1.00 45.61 368 ALA B C 1
ATOM 5674 O O . ALA B 1 368 ? -8.732 21.556 2.643 1.00 44.73 368 ALA B O 1
ATOM 5676 N N . ARG B 1 369 ? -7.682 20.170 1.181 1.00 42.22 369 ARG B N 1
ATOM 5677 C CA . ARG B 1 369 ? -7.270 21.211 0.241 1.00 42.09 369 ARG B CA 1
ATOM 5678 C C . ARG B 1 369 ? -7.796 21.000 -1.178 1.00 45.97 369 ARG B C 1
ATOM 5679 O O . ARG B 1 369 ? -8.341 19.948 -1.509 1.00 44.54 369 ARG B O 1
ATOM 5687 N N . TYR B 1 370 ? -7.623 22.018 -2.019 1.00 44.51 370 TYR B N 1
ATOM 5688 C CA . TYR B 1 370 ? -7.944 21.971 -3.448 1.00 43.83 370 TYR B CA 1
ATOM 5689 C C . TYR B 1 370 ? -6.844 22.718 -4.154 1.00 49.48 370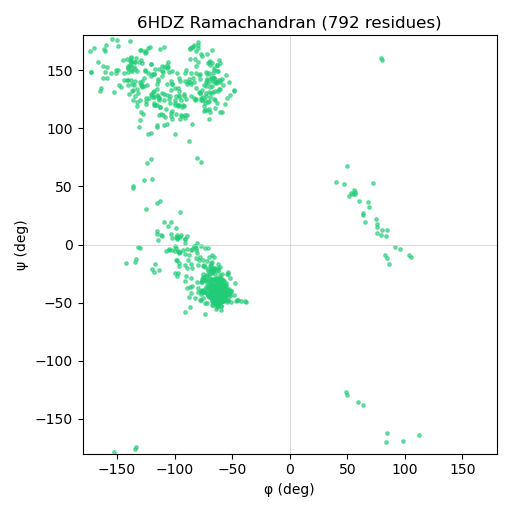 TYR B C 1
ATOM 5690 O O . TYR B 1 370 ? -6.241 23.611 -3.559 1.00 49.36 370 TYR B O 1
ATOM 5699 N N . ARG B 1 371 ? -6.564 22.365 -5.400 1.00 47.93 371 ARG B N 1
ATOM 5700 C CA . ARG B 1 371 ? -5.516 23.058 -6.141 1.00 49.65 371 ARG B CA 1
ATOM 5701 C C . ARG B 1 371 ? -6.122 24.321 -6.781 1.00 56.71 371 ARG B C 1
ATOM 5702 O O . ARG B 1 371 ? -6.891 24.204 -7.737 1.00 55.75 371 ARG B O 1
ATOM 5705 N N . ASN B 1 372 ? -5.844 25.516 -6.193 1.00 56.36 372 ASN B N 1
ATOM 5706 C CA . ASN B 1 372 ? -6.341 26.809 -6.691 1.00 58.80 372 ASN B CA 1
ATOM 5707 C C . ASN B 1 372 ? -5.888 26.962 -8.164 1.00 69.22 372 ASN B C 1
ATOM 5708 O O . ASN B 1 372 ? -4.685 26.860 -8.439 1.00 69.68 372 ASN B O 1
ATOM 5713 N N . PRO B 1 373 ? -6.847 27.124 -9.116 1.00 69.51 373 PRO B N 1
ATOM 5714 C CA . PRO B 1 373 ? -6.482 27.182 -10.546 1.00 71.66 373 PRO B CA 1
ATOM 5715 C C . PRO B 1 373 ? -5.654 28.384 -10.965 1.00 78.55 373 PRO B C 1
ATOM 5716 O O . PRO B 1 373 ? -5.003 28.333 -12.010 1.00 79.78 373 PRO B O 1
ATOM 5720 N N . GLU B 1 374 ? -5.695 29.460 -10.160 1.00 76.35 374 GLU B N 1
ATOM 5721 C CA . GLU B 1 374 ? -4.982 30.711 -10.409 1.00 78.67 374 GLU B CA 1
ATOM 5722 C C . GLU B 1 374 ? -3.510 30.659 -9.964 1.00 84.52 374 GLU B C 1
ATOM 5723 O O . GLU B 1 374 ? -2.630 31.089 -10.721 1.00 85.53 374 GLU B O 1
ATOM 5729 N N . THR B 1 375 ? -3.246 30.130 -8.740 1.00 80.07 375 THR B N 1
ATOM 5730 C CA . THR B 1 375 ? -1.907 30.075 -8.135 1.00 80.10 375 THR B CA 1
ATOM 5731 C C . THR B 1 375 ? -1.176 28.733 -8.316 1.00 83.16 375 THR B C 1
ATOM 5732 O O . THR B 1 375 ? 0.059 28.702 -8.267 1.00 85.47 375 THR B O 1
ATOM 5736 N N . GLY B 1 376 ? -1.920 27.648 -8.519 1.00 75.94 376 GLY B N 1
ATOM 5737 C CA . GLY B 1 376 ? -1.337 26.314 -8.648 1.00 74.05 376 GLY B CA 1
ATOM 5738 C C . GLY B 1 376 ? -1.061 25.681 -7.292 1.00 72.84 376 GLY B C 1
ATOM 5739 O O . GLY B 1 376 ? -0.750 24.481 -7.204 1.00 72.67 376 GLY B O 1
ATOM 5740 N N . LYS B 1 377 ? -1.212 26.490 -6.218 1.00 63.81 377 LYS B N 1
ATOM 5741 C CA . LYS B 1 377 ? -0.991 26.088 -4.835 1.00 61.16 377 LYS B CA 1
ATOM 5742 C C . LYS B 1 377 ? -2.191 25.373 -4.205 1.00 60.34 377 LYS B C 1
ATOM 5743 O O . LYS B 1 377 ? -3.338 25.800 -4.394 1.00 57.48 377 LYS B O 1
ATOM 5745 N N . PRO B 1 378 ? -1.939 24.310 -3.402 1.00 55.28 378 PRO B N 1
ATOM 5746 C CA . PRO B 1 378 ? -3.039 23.663 -2.679 1.00 52.76 378 PRO B CA 1
ATOM 5747 C C . PRO B 1 378 ? -3.448 24.585 -1.524 1.00 53.98 378 PRO B C 1
ATOM 5748 O O . PRO B 1 378 ? -2.611 24.997 -0.719 1.00 54.92 378 PRO B O 1
ATOM 5752 N N . GLU B 1 379 ? -4.715 24.985 -1.518 1.00 47.27 379 GLU B N 1
ATOM 5753 C CA . GLU B 1 379 ? -5.272 25.903 -0.527 1.00 46.36 379 GLU B CA 1
ATOM 5754 C C . GLU B 1 379 ? -6.411 25.205 0.197 1.00 48.82 379 GLU B C 1
ATOM 5755 O O . GLU B 1 379 ? -7.012 24.280 -0.363 1.00 47.75 379 GLU B O 1
ATOM 5761 N N . LEU B 1 380 ? -6.716 25.633 1.432 1.00 43.94 380 LEU B N 1
ATOM 5762 C CA . LEU B 1 380 ? -7.824 25.040 2.193 1.00 42.72 380 LEU B CA 1
ATOM 5763 C C . LEU B 1 380 ? -9.184 25.288 1.511 1.00 46.46 380 LEU B C 1
ATOM 5764 O O . LEU B 1 380 ? -9.424 26.366 0.977 1.00 46.80 380 LEU B O 1
ATOM 5769 N N . VAL B 1 381 ? -10.047 24.274 1.494 1.00 41.01 381 VAL B N 1
ATOM 5770 C CA . VAL B 1 381 ? -11.418 24.410 0.979 1.00 38.72 381 VAL B CA 1
ATOM 5771 C C . VAL B 1 381 ? -12.252 25.071 2.092 1.00 41.62 381 VAL B C 1
ATOM 5772 O O . VAL B 1 381 ? -11.767 25.229 3.214 1.00 40.26 381 VAL B O 1
ATOM 5776 N N . HIS B 1 382 ? -13.514 25.406 1.800 1.00 38.27 382 HIS B N 1
ATOM 5777 C CA . HIS B 1 382 ? -14.446 25.837 2.842 1.00 37.19 382 HIS B CA 1
ATOM 5778 C C . HIS B 1 382 ? -15.479 24.739 2.984 1.00 41.50 382 HIS B C 1
ATOM 5779 O O . HIS B 1 382 ? -15.739 24.007 2.025 1.00 40.29 382 HIS B O 1
ATOM 5786 N N . THR B 1 383 ? -16.013 24.563 4.194 1.00 39.08 383 THR B N 1
ATOM 5787 C CA . THR B 1 383 ? -17.017 23.525 4.441 1.00 38.12 383 THR B CA 1
ATOM 5788 C C . THR B 1 383 ? -18.296 24.144 5.001 1.00 40.34 383 THR B C 1
ATOM 5789 O O . THR B 1 383 ? -18.250 25.146 5.723 1.00 37.98 383 THR B O 1
ATOM 5793 N N . LEU B 1 384 ? -19.437 23.528 4.664 1.00 37.45 384 LEU B N 1
ATOM 5794 C CA . LEU B 1 384 ? -20.769 23.934 5.129 1.00 37.18 384 LEU B CA 1
ATOM 5795 C C . LEU B 1 384 ? -21.582 22.700 5.472 1.00 40.12 384 LEU B C 1
ATOM 5796 O O . LEU B 1 384 ? -21.325 21.618 4.954 1.00 38.65 384 LEU B O 1
ATOM 5801 N N . ASN B 1 385 ? -22.549 22.856 6.363 1.00 38.37 385 ASN B N 1
ATOM 5802 C CA . ASN B 1 385 ? -23.429 21.766 6.756 1.00 37.75 385 ASN B CA 1
ATOM 5803 C C . ASN B 1 385 ? -24.768 22.339 7.170 1.00 41.08 385 ASN B C 1
ATOM 5804 O O . ASN B 1 385 ? -24.827 23.460 7.677 1.00 40.03 385 ASN B O 1
ATOM 5809 N N . GLY B 1 386 ? -25.833 21.589 6.919 1.00 37.56 386 GLY B N 1
ATOM 5810 C CA . GLY B 1 386 ? -27.187 22.021 7.263 1.00 36.48 386 GLY B CA 1
ATOM 5811 C C . GLY B 1 386 ? -28.136 20.860 7.367 1.00 38.87 386 GLY B C 1
ATOM 5812 O O . GLY B 1 386 ? -28.012 19.901 6.599 1.00 39.11 386 GLY B O 1
ATOM 5813 N N . SER B 1 387 ? -29.082 20.924 8.328 1.00 34.97 387 SER B N 1
ATOM 5814 C CA . SER B 1 387 ? -30.118 19.874 8.487 1.00 32.78 387 SER B CA 1
ATOM 5815 C C . SER B 1 387 ? -31.173 20.121 7.402 1.00 33.79 387 SER B C 1
ATOM 5816 O O . SER B 1 387 ? -31.617 21.260 7.218 1.00 31.77 387 SER B O 1
ATOM 5819 N N . GLY B 1 388 ? -31.531 19.084 6.667 1.00 31.24 388 GLY B N 1
ATOM 5820 C CA . GLY B 1 388 ? -32.545 19.216 5.614 1.00 31.50 388 GLY B CA 1
ATOM 5821 C C . GLY B 1 388 ? -33.552 18.078 5.591 1.00 35.98 388 GLY B C 1
ATOM 5822 O O . GLY B 1 388 ? -33.774 17.507 4.530 1.00 34.58 388 GLY B O 1
ATOM 5823 N N . LEU B 1 389 ? -34.164 17.682 6.733 1.00 34.30 389 LEU B N 1
ATOM 5824 C CA . LEU B 1 389 ? -34.144 18.265 8.087 1.00 33.05 389 LEU B CA 1
ATOM 5825 C C . LEU B 1 389 ? -33.918 17.199 9.164 1.00 37.45 389 LEU B C 1
ATOM 5826 O O . LEU B 1 389 ? -33.768 16.023 8.849 1.00 37.44 389 LEU B O 1
ATOM 5831 N N . ALA B 1 390 ? -34.004 17.601 10.455 1.00 35.45 390 ALA B N 1
ATOM 5832 C CA . ALA B 1 390 ? -34.043 16.677 11.593 1.00 35.11 390 ALA B CA 1
ATOM 5833 C C . ALA B 1 390 ? -35.438 16.017 11.429 1.00 38.28 390 ALA B C 1
ATOM 5834 O O . ALA B 1 390 ? -36.456 16.719 11.435 1.00 37.51 390 ALA B O 1
ATOM 5836 N N . VAL B 1 391 ? -35.464 14.698 11.146 1.00 34.75 391 VAL B N 1
ATOM 5837 C CA . VAL B 1 391 ? -36.677 13.939 10.800 1.00 33.05 391 VAL B CA 1
ATOM 5838 C C . VAL B 1 391 ? -37.706 13.843 11.964 1.00 35.79 391 VAL B C 1
ATOM 5839 O O . VAL B 1 391 ? -38.896 14.060 11.722 1.00 34.47 391 VAL B O 1
ATOM 5843 N N . GLY B 1 392 ? -37.252 13.502 13.178 1.00 32.83 392 GLY B N 1
ATOM 5844 C CA . GLY B 1 392 ? -38.143 13.405 14.334 1.00 33.09 392 GLY B CA 1
ATOM 5845 C C . GLY B 1 392 ? -38.908 14.692 14.605 1.00 37.57 392 GLY B C 1
ATOM 5846 O O . GLY B 1 392 ? -40.120 14.659 14.821 1.00 37.04 392 GLY B O 1
ATOM 5847 N N . ARG B 1 393 ? -38.214 15.844 14.533 1.00 34.97 393 ARG B N 1
ATOM 5848 C CA . ARG B 1 393 ? -38.823 17.168 14.744 1.00 35.72 393 ARG B CA 1
ATOM 5849 C C . ARG B 1 393 ? -39.748 17.521 13.589 1.00 37.07 393 ARG B C 1
ATOM 5850 O O . ARG B 1 393 ? -40.749 18.162 13.821 1.00 35.49 393 ARG B O 1
ATOM 5858 N N . THR B 1 394 ? -39.475 17.027 12.365 1.00 33.67 394 THR B N 1
ATOM 5859 C CA . THR B 1 394 ? -40.401 17.272 11.242 1.00 34.13 394 THR B CA 1
ATOM 5860 C C . THR B 1 394 ? -41.684 16.493 11.507 1.00 37.99 394 THR B C 1
ATOM 5861 O O . THR B 1 394 ? -42.751 17.026 11.264 1.00 37.79 394 THR B O 1
ATOM 5865 N N . LEU B 1 395 ? -41.574 15.245 12.033 1.00 34.79 395 LEU B N 1
ATOM 5866 C CA . LEU B 1 395 ? -42.732 14.416 12.388 1.00 34.51 395 LEU B CA 1
ATOM 5867 C C . LEU B 1 395 ? -43.586 15.116 13.448 1.00 36.82 395 LEU B C 1
ATOM 5868 O O . LEU B 1 395 ? -44.806 15.136 13.325 1.00 36.65 395 LEU B O 1
ATOM 5873 N N . VAL B 1 396 ? -42.947 15.726 14.463 1.00 34.21 396 VAL B N 1
ATOM 5874 C CA . VAL B 1 396 ? -43.642 16.520 15.482 1.00 34.46 396 VAL B CA 1
ATOM 5875 C C . VAL B 1 396 ? -44.427 17.656 14.768 1.00 40.00 396 VAL B C 1
ATOM 5876 O O . VAL B 1 396 ? -45.617 17.850 15.037 1.00 40.49 396 VAL B O 1
ATOM 5880 N N . ALA B 1 397 ? -43.756 18.388 13.856 1.00 37.55 397 ALA B N 1
ATOM 5881 C CA . ALA B 1 397 ? -44.363 19.521 13.144 1.00 37.82 397 ALA B CA 1
ATOM 5882 C C . ALA B 1 397 ? -45.519 19.042 12.277 1.00 43.29 397 ALA B C 1
ATOM 5883 O O . ALA B 1 397 ? -46.574 19.681 12.269 1.00 43.24 397 ALA B O 1
ATOM 5885 N N . VAL B 1 398 ? -45.360 17.865 11.631 1.00 40.21 398 VAL B N 1
ATOM 5886 C CA . VAL B 1 398 ? -46.420 17.294 10.790 1.00 40.30 398 VAL B CA 1
ATOM 5887 C C . VAL B 1 398 ? -47.629 16.860 11.637 1.00 43.79 398 VAL B C 1
ATOM 5888 O O . VAL B 1 398 ? -48.740 17.252 11.316 1.00 44.16 398 VAL B O 1
ATOM 5892 N N . LEU B 1 399 ? -47.430 16.051 12.692 1.00 40.29 399 LEU B N 1
ATOM 5893 C CA . LEU B 1 399 ? -48.557 15.594 13.531 1.00 40.16 399 LEU B CA 1
ATOM 5894 C C . LEU B 1 399 ? -49.401 16.754 14.089 1.00 44.59 399 LEU B C 1
ATOM 5895 O O . LEU B 1 399 ? -50.625 16.696 14.045 1.00 44.66 399 LEU B O 1
ATOM 5900 N N . GLU B 1 400 ? -48.742 17.812 14.576 1.00 41.39 400 GLU B N 1
ATOM 5901 C CA . GLU B 1 400 ? -49.424 18.963 15.189 1.00 42.38 400 GLU B CA 1
ATOM 5902 C C . GLU B 1 400 ? -50.059 19.920 14.211 1.00 46.79 400 GLU B C 1
ATOM 5903 O O . GLU B 1 400 ? -51.163 20.389 14.475 1.00 47.69 400 GLU B O 1
ATOM 5909 N N . ASN B 1 401 ? -49.364 20.241 13.101 1.00 42.07 401 ASN B N 1
ATOM 5910 C CA . ASN B 1 401 ? -49.905 21.190 12.126 1.00 42.23 401 ASN B CA 1
ATOM 5911 C C . ASN B 1 401 ? -51.010 20.583 11.277 1.00 46.38 401 ASN B C 1
ATOM 5912 O O . ASN B 1 401 ? -51.869 21.314 10.809 1.00 45.50 401 ASN B O 1
ATOM 5917 N N . TYR B 1 402 ? -51.003 19.241 11.112 1.00 43.19 402 TYR B N 1
ATOM 5918 C CA . TYR B 1 402 ? -51.960 18.515 10.282 1.00 42.97 402 TYR B CA 1
ATOM 5919 C C . TYR B 1 402 ? -53.059 17.808 11.072 1.00 46.82 402 TYR B C 1
ATOM 5920 O O . TYR B 1 402 ? -53.853 17.065 10.487 1.00 46.31 402 TYR B O 1
ATOM 5929 N N . GLN B 1 403 ? -53.103 18.023 12.401 1.00 43.71 403 GLN B N 1
ATOM 5930 C CA . GLN B 1 403 ? -54.113 17.400 13.254 1.00 43.98 403 GLN B CA 1
ATOM 5931 C C . GLN B 1 403 ? -55.501 17.950 12.919 1.00 49.46 403 GLN B C 1
ATOM 5932 O O . GLN B 1 403 ? -55.627 19.110 12.520 1.00 48.19 403 GLN B O 1
ATOM 5938 N N . GLN B 1 404 ? -56.524 17.095 13.064 1.00 47.40 404 GLN B N 1
ATOM 5939 C CA . GLN B 1 404 ? -57.929 17.422 12.836 1.00 48.42 404 GLN B CA 1
ATOM 5940 C C . GLN B 1 404 ? -58.642 17.369 14.194 1.00 52.99 404 GLN B C 1
ATOM 5941 O O . GLN B 1 404 ? -58.041 16.911 15.190 1.00 50.23 404 GLN B O 1
ATOM 5947 N N . ALA B 1 405 ? -59.900 17.884 14.248 1.00 51.29 405 ALA B N 1
ATOM 5948 C CA . ALA B 1 405 ? -60.707 17.965 15.471 1.00 52.46 405 ALA B CA 1
ATOM 5949 C C . ALA B 1 405 ? -60.837 16.642 16.228 1.00 57.98 405 ALA B C 1
ATOM 5950 O O . ALA B 1 405 ? -60.706 16.643 17.451 1.00 59.21 405 ALA B O 1
ATOM 5952 N N . ASP B 1 406 ? -61.045 15.515 15.512 1.00 54.43 406 ASP B N 1
ATOM 5953 C CA . ASP B 1 406 ? -61.206 14.181 16.116 1.00 54.66 406 ASP B CA 1
ATOM 5954 C C . ASP B 1 406 ? -59.895 13.514 16.590 1.00 58.30 406 ASP B C 1
ATOM 5955 O O . ASP B 1 406 ? -59.933 12.398 17.110 1.00 59.67 406 ASP B O 1
ATOM 5960 N N . GLY B 1 407 ? -58.760 14.174 16.388 1.00 52.61 407 GLY B N 1
ATOM 5961 C CA . GLY B 1 407 ? -57.461 13.632 16.786 1.00 50.69 407 GLY B CA 1
ATOM 5962 C C . GLY B 1 407 ? -56.711 12.920 15.672 1.00 52.68 407 GLY B C 1
ATOM 5963 O O . GLY B 1 407 ? -55.579 12.480 15.874 1.00 51.53 407 GLY B O 1
ATOM 5964 N N . SER B 1 408 ? -57.329 12.796 14.487 1.00 48.51 408 SER B N 1
ATOM 5965 C CA . SER B 1 408 ? -56.709 12.179 13.317 1.00 46.11 408 SER B CA 1
ATOM 5966 C C . SER B 1 408 ? -55.731 13.162 12.687 1.00 47.66 408 SER B C 1
ATOM 5967 O O . SER B 1 408 ? -55.745 14.352 13.018 1.00 46.98 408 SER B O 1
ATOM 5970 N N . ILE B 1 409 ? -54.851 12.660 11.821 1.00 42.94 409 ILE B N 1
ATOM 5971 C CA . ILE B 1 409 ? -53.819 13.486 11.204 1.00 42.12 409 ILE B CA 1
ATOM 5972 C C . ILE B 1 409 ? -53.899 13.395 9.685 1.00 47.00 409 ILE B C 1
ATOM 5973 O O . ILE B 1 409 ? -53.815 12.304 9.122 1.00 47.25 409 ILE B O 1
ATOM 5978 N N . ARG B 1 410 ? -54.038 14.547 9.028 1.00 43.25 410 ARG B N 1
ATOM 5979 C CA . ARG B 1 410 ? -54.063 14.614 7.573 1.00 43.42 410 ARG B CA 1
ATOM 5980 C C . ARG B 1 410 ? -52.645 14.375 7.057 1.00 45.68 410 ARG B C 1
ATOM 5981 O O . ARG B 1 410 ? -51.679 14.893 7.619 1.00 43.66 410 ARG B O 1
ATOM 5989 N N . VAL B 1 411 ? -52.520 13.560 6.013 1.00 42.91 411 VAL B N 1
ATOM 5990 C CA . VAL B 1 411 ? -51.225 13.253 5.429 1.00 41.74 411 VAL B CA 1
ATOM 5991 C C . VAL B 1 411 ? -50.820 14.406 4.480 1.00 45.66 411 VAL B C 1
ATOM 5992 O O . VAL B 1 411 ? -51.578 14.716 3.560 1.00 45.90 411 VAL B O 1
ATOM 5996 N N . PRO B 1 412 ? -49.626 15.035 4.662 1.00 41.38 412 PRO B N 1
ATOM 5997 C CA . PRO B 1 412 ? -49.214 16.106 3.731 1.00 41.57 412 PRO B CA 1
ATOM 5998 C C . PRO B 1 412 ? -49.231 15.592 2.291 1.00 45.36 412 PRO B C 1
ATOM 5999 O O . PRO B 1 412 ? -48.998 14.398 2.052 1.00 43.60 412 PRO B O 1
ATOM 6003 N N . GLU B 1 413 ? -49.586 16.471 1.347 1.00 42.68 413 GLU B N 1
ATOM 6004 C CA . GLU B 1 413 ? -49.709 16.108 -0.064 1.00 42.73 413 GLU B CA 1
ATOM 6005 C C . GLU B 1 413 ? -48.502 15.379 -0.632 1.00 46.49 413 GLU B C 1
ATOM 6006 O O . GLU B 1 413 ? -48.671 14.335 -1.261 1.00 46.61 413 GLU B O 1
ATOM 6012 N N . VAL B 1 414 ? -47.288 15.918 -0.401 1.00 42.76 414 VAL B N 1
ATOM 6013 C CA . VAL B 1 414 ? -46.039 15.374 -0.945 1.00 42.57 414 VAL B CA 1
ATOM 6014 C C . VAL B 1 414 ? -45.674 14.018 -0.352 1.00 45.71 414 VAL B C 1
ATOM 6015 O O . VAL B 1 414 ? -44.829 13.329 -0.923 1.00 44.80 414 VAL B O 1
ATOM 6019 N N . LEU B 1 415 ? -46.312 13.634 0.777 1.00 41.83 415 LEU B N 1
ATOM 6020 C CA . LEU B 1 415 ? -46.031 12.374 1.469 1.00 39.94 415 LEU B CA 1
ATOM 6021 C C . LEU B 1 415 ? -46.977 11.246 1.094 1.00 44.23 415 LEU B C 1
ATOM 6022 O O . LEU B 1 415 ? -46.643 10.085 1.317 1.00 44.05 415 LEU B O 1
ATOM 6027 N N . LYS B 1 416 ? -48.135 11.580 0.511 1.00 42.18 416 LYS B N 1
ATOM 6028 C CA . LYS B 1 416 ? -49.159 10.627 0.044 1.00 43.22 416 LYS B CA 1
ATOM 6029 C C . LYS B 1 416 ? -48.583 9.512 -0.871 1.00 47.23 416 LYS B C 1
ATOM 6030 O O . LYS B 1 416 ? -48.935 8.357 -0.645 1.00 45.71 416 LYS B O 1
ATOM 6036 N N . PRO B 1 417 ? -47.629 9.791 -1.816 1.00 45.68 417 PRO B N 1
ATOM 6037 C CA . PRO B 1 417 ? -47.039 8.691 -2.614 1.00 45.31 417 PRO B CA 1
ATOM 6038 C C . PRO B 1 417 ? -46.256 7.632 -1.820 1.00 47.69 417 PRO B C 1
ATOM 6039 O O . PRO B 1 417 ? -46.095 6.504 -2.295 1.00 47.66 417 PRO B O 1
ATOM 6043 N N . TYR B 1 418 ? -45.781 7.984 -0.614 1.00 41.89 418 TYR B N 1
ATOM 6044 C CA . TYR B 1 418 ? -45.011 7.101 0.268 1.00 40.66 418 TYR B CA 1
ATOM 6045 C C . TYR B 1 418 ? -45.903 6.429 1.314 1.00 44.89 418 TYR B C 1
ATOM 6046 O O . TYR B 1 418 ? -45.422 5.582 2.082 1.00 44.16 418 TYR B O 1
ATOM 6055 N N . MET B 1 419 ? -47.182 6.829 1.391 1.00 41.12 419 MET B N 1
ATOM 6056 C CA . MET B 1 419 ? -48.033 6.340 2.472 1.00 40.19 419 MET B CA 1
ATOM 6057 C C . MET B 1 419 ? -48.957 5.182 2.114 1.00 46.62 419 MET B C 1
ATOM 6058 O O . MET B 1 419 ? -49.811 4.832 2.930 1.00 47.85 419 MET B O 1
ATOM 6063 N N . ALA B 1 420 ? -48.725 4.515 0.966 1.00 44.30 420 ALA B N 1
ATOM 6064 C CA . ALA B 1 420 ? -49.482 3.339 0.511 1.00 44.95 420 ALA B CA 1
ATOM 6065 C C . ALA B 1 420 ? -51.010 3.500 0.622 1.00 51.76 420 ALA B C 1
ATOM 6066 O O . ALA B 1 420 ? -51.700 2.651 1.204 1.00 52.12 420 ALA B O 1
ATOM 6068 N N . GLY B 1 421 ? -51.521 4.598 0.059 1.00 49.82 421 GLY B N 1
ATOM 6069 C CA . GLY B 1 421 ? -52.956 4.884 0.051 1.00 50.58 421 GLY B CA 1
ATOM 6070 C C . GLY B 1 421 ? -53.503 5.600 1.275 1.00 54.05 421 GLY B C 1
ATOM 6071 O O . GLY B 1 421 ? -54.614 6.127 1.215 1.00 54.33 421 GLY B O 1
ATOM 6072 N N . ILE B 1 422 ? -52.751 5.620 2.406 1.00 49.79 422 ILE B N 1
ATOM 6073 C CA . ILE B 1 422 ? -53.201 6.309 3.627 1.00 48.87 422 ILE B CA 1
ATOM 6074 C C . ILE B 1 422 ? -53.181 7.818 3.379 1.00 49.13 422 ILE B C 1
ATOM 6075 O O . ILE B 1 422 ? -52.153 8.350 2.951 1.00 47.87 422 ILE B O 1
ATOM 6080 N N . GLU B 1 423 ? -54.311 8.490 3.636 1.00 44.00 423 GLU B N 1
ATOM 6081 C CA . GLU B 1 423 ? -54.439 9.941 3.472 1.00 44.06 423 GLU B CA 1
ATOM 6082 C C . GLU B 1 423 ? -54.793 10.610 4.796 1.00 48.39 423 GLU B C 1
ATOM 6083 O O . GLU B 1 423 ? -54.595 11.815 4.955 1.00 48.02 423 GLU B O 1
ATOM 6089 N N . VAL B 1 424 ? -55.342 9.832 5.735 1.00 45.88 424 VAL B N 1
ATOM 6090 C CA . VAL B 1 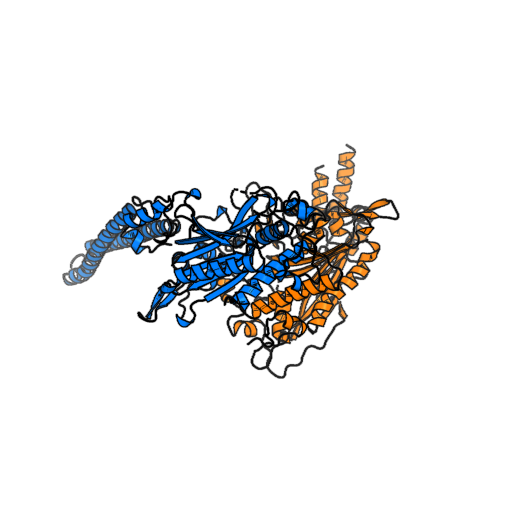424 ? -55.702 10.279 7.082 1.00 46.13 424 VAL B CA 1
ATOM 6091 C C . VAL B 1 424 ? -55.232 9.206 8.063 1.00 50.05 424 VAL B C 1
ATOM 6092 O O . VAL B 1 424 ? -55.603 8.038 7.917 1.00 49.34 424 VAL B O 1
ATOM 6096 N N . ILE B 1 425 ? -54.406 9.603 9.048 1.00 47.31 425 ILE B N 1
ATOM 6097 C CA . ILE B 1 425 ? -53.895 8.708 10.096 1.00 46.93 425 ILE B CA 1
ATOM 6098 C C . ILE B 1 425 ? -54.854 8.765 11.292 1.00 51.70 425 ILE B C 1
ATOM 6099 O O . ILE B 1 425 ? -55.029 9.829 11.879 1.00 51.68 425 ILE B O 1
ATOM 6104 N N . GLY B 1 426 ? -55.439 7.622 11.637 1.00 48.50 426 GLY B N 1
ATOM 6105 C CA . GLY B 1 426 ? -56.395 7.487 12.745 1.00 50.34 426 GLY B CA 1
ATOM 6106 C C . GLY B 1 426 ? -57.768 8.109 12.412 1.00 59.47 426 GLY B C 1
ATOM 6107 O O . GLY B 1 426 ? -58.503 8.468 13.361 1.00 62.81 426 GLY B O 1
#

CATH classification: 1.10.287.40 (+1 more: 3.30.930.10)

Secondary structure (DSSP, 8-state):
---HHHHHH-HHHHHHHHHTTT----HHHHHHHHHHHHHHHHHHHHHHHHHHHHHHHHHHHHHHT---HHHHHHHHHHHHHHHHHHHHHHHHHHHHHHHHTTPPPPPPTTSPP-SSGGG-EEEEEES-----SS----HHHHHHTTTSEEHHHHHHHH-SS--EEEHHHHHHHHHHHHHHHHHHHHHS-PEEEE--SEE-HHHHHHHTSTTTTGGGS-EE--TTS--EEE-SSHHHHHHGGGTT-EEEGGGPSEEEEEEEEEE------SSSSS-SEEEEEEEEEEE-GGGHHHHHHHHHHHHHHHHHHTT--EEEEEPPGGG--TT-SEEEEEEEEEGGGTEEEEEEEEEEEETHHHHHHT-EEE-TTT-SEEE-EEEEEEEEEHHHHHHHHHHHTB-TTS-EEPPGGGGGGTTT--EE-/---HHHHHH-HHHHHHHHHTTT----HHHHHHHHHHHHHHHH--HHHHHHHHHHTTPPPPPPTTSPP-SSGGG-EEEEEES-PPPPSS----HHHHHHTTTSEEHHHHHHHH-SS--EEEHHHHHHHHHHHHHHHHHHHHHS-PEEEE--SEE-HHHHHHHTSTTTTGGGS-EE--TTS--EEE-SSTHHHHHGGGTT-EE-GGGPSEEEEEEEEEE---S----SSSSS-SEEEEEEEEEEE-GGGHHHHHHHHHHHHHHHHHHTT--EEEEE--GGG--TT-SEEEEEEEEEGGGTEEEEEEEEEEEETHHHHHHT-EEE-TTT--EEE-EEEEEEEEEHHHHHHHHHHHSB-TTS-EEPPGGGGGGTTT--EE-

Foldseek 3Di:
DPDLVCCLPPVPVQQVQLVLQVDGQPNVLSVVLSVQLVVLVVLLVVLVVVLVVLVVVLVVCVVVVHDSVVSVVSNVVSVVVNVVSVVSNVVSVVVSVVSVLPAFAGADPPFARDQDQVSWDFPWWDFDQDDDPDQFDFPLVLCPPVDQKPQPVQCVVPNAQGIDGDDLLVLLLVLLLVLLVCLCVPPVVADEDDWDQKDFVLLCSLQSCPDPPPVFWDWADDDVDGIITGAQDCQSGVVLVLFPHAAALVCPWHKHKYWDWGATDDPPRPFNPGHRIFIFIKIKIWHALVCQVVVLVSQVVSLVVSCVQLSWIKTKIWGHSNGDDRQANTKIWIFTDQVNVRDTHTWKIKGWSRQRSCVSRVRWYQDPPVRDTDGTTMIMMTSGGSRVVSSRQLRSQADPVSKGARRPSSCVSSVNDGIHD/DDDVVCCVVPVPVQQVQLVLQVDGQPNVLLVCLVVVVVVVVVVCVSVVVVVVSVLPAFARADPPFARDAAPVSWAFPWWDADQDDDPADFDFPCVLCPPVPQKPQPVQCVVPNAQGIDGDDLLVLLLVLLLCLLVCCCVPPVVADEDDFDQKDFVLLCSLQRCPDPPPVFWDWADDDPDGIIIGAQDCQSGVVLPQFPHAAALVCPWHKHKYWDKHATDDPPDCRDDNPGHRIFIFIKIKTWHALVCLVVVLVSQVVSLVVSCVQLSWIWTKIWGHSNHDDRQFNTKIFIFTQQVVVRDTHTWKIKGKSRQRSQVSRVRWYQDPVPRDTDGTTMIMMTSGGSRVVSSSQLRSQADNVSKGARRPSSCVSSVNDGIHD

Solvent-accessible surface area: 32371 Å² total; per-residue (Å²): 49,10,58,60,63,65,0,31,108,93,10,94,52,3,20,61,105,0,61,44,31,65,52,119,17,81,30,77,100,3,85,45,1,51,87,81,84,44,75,31,62,91,98,14,105,92,3,80,63,56,66,79,56,75,45,159,34,20,29,93,2,135,140,150,73,90,107,42,55,82,35,91,42,35,32,106,148,22,13,63,70,19,105,69,8,128,133,76,35,80,66,14,82,36,70,16,70,67,44,9,29,12,4,12,6,18,8,62,106,62,7,43,111,11,95,83,124,128,34,28,72,71,65,93,127,96,36,117,33,110,125,37,154,66,161,44,85,32,6,5,40,10,0,80,126,92,26,52,1,26,34,147,12,0,49,85,2,2,17,77,74,6,9,0,2,46,11,24,2,2,25,0,7,30,2,0,0,10,16,0,2,36,10,0,31,76,119,23,57,6,48,12,5,32,0,1,10,0,0,36,38,97,6,0,64,2,5,4,31,11,64,106,67,67,120,43,13,3,80,3,56,51,108,90,108,52,47,0,10,0,0,8,9,0,23,0,0,0,1,4,6,2,18,52,66,71,9,70,32,104,90,23,82,28,51,1,0,0,58,2,8,0,0,73,27,106,148,67,131,144,10,10,13,72,22,34,9,41,9,10,0,4,0,0,7,0,2,49,37,97,66,0,60,102,19,0,70,35,0,0,50,19,0,9,92,0,0,44,49,0,111,0,11,1,58,0,22,12,16,0,4,26,55,23,45,33,14,6,13,28,5,17,14,0,21,2,32,2,10,42,66,111,72,27,51,79,3,4,38,0,13,0,4,4,46,0,2,0,28,28,14,81,0,60,10,114,36,112,99,98,43,40,60,71,34,0,29,0,0,15,0,11,0,0,9,0,6,52,0,0,0,0,0,0,0,13,11,2,64,75,91,4,1,4,100,0,1,108,40,0,44,114,58,0,67,70,60,98,71,5,52,42,14,46,76,118,58,5,155,72,92,32,81,66,5,22,61,102,0,59,44,31,70,48,167,16,68,54,72,70,17,100,58,34,52,69,54,44,70,62,80,92,93,122,136,96,34,112,50,49,36,60,62,40,27,22,13,3,9,7,18,7,63,104,65,6,37,110,12,89,70,122,134,36,27,70,80,64,92,119,89,33,118,29,96,132,29,111,63,115,44,64,32,5,6,44,7,1,85,125,100,25,57,1,25,36,147,10,0,47,86,2,2,18,79,57,6,10,0,2,48,12,22,1,3,25,0,6,31,3,0,0,10,16,0,3,36,13,0,31,78,119,24,55,7,50,9,5,31,0,1,11,1,0,36,40,97,5,0,68,3,4,3,33,11,62,91,64,74,128,38,14,4,76,3,51,40,150,89,104,55,48,0,13,0,0,8,9,0,22,0,0,0,0,5,7,2,18,62,71,111,11,84,35,146,83,23,84,28,53,0,0,0,53,1,8,0,0,67,33,72,107,88,84,72,129,141,10,9,14,35,21,33,10,40,9,10,0,4,0,0,9,0,2,50,37,100,62,0,68,75,18,0,74,36,0,0,52,19,0,12,94,0,0,44,49,0,110,0,12,1,62,0,10,10,13,0,4,25,55,18,43,26,14,5,11,23,4,18,11,0,23,2,32,3,13,46,61,113,106,34,44,73,3,3,38,0,11,0,4,4,48,0,2,0,28,27,12,85,0,68,10,48,30,102,162,98,51,38,59,69,26,0,27,1,0,15,0,10,0,0,10,0,6,52,0,0,2,0,0,0,1,10,11,2,62,69,98,6,3,5,95,0,1,112,40,0,54,112,63,0,67,72,62,95,74,2,64

Sequence (798 aa):
MLDPKLVRTQPQEVAARLATRGFQLDVARRIEALEEQRKSVQTRTEQLQAERNARSKAIGQAKQRGEDIAPLLADVDRMGSELEEGKRQLDAIQGELDAMLLGIPNLPHESVPVGADEDANVEVRRWGTPKTFDFEVKDHVALGERHGWLDFETAAKLSGARFALMRGPIARLHRALAQFMINLHTAEHGYEEAYTPYLVQAPALQGTGQLPKFEEDLFKIGRDGEADLYLIPTAEVSLTNIVSGQILDAKQLPLKFVAHTPCFRSEADTRGMIRQHQFDKVEMVQIVDPATSYEALEGLTANAERVLQLLELPYRVLALCTGDMGFGSTKTYDLEVWVPSQDKYREISSCSNCGDFQARRMQARYRNPETGKPELVHTLNGSGLAVGRTLVAVLENYQQADGSIRVPEVLKPYMAGIEVIGMLDPKLVRTQPQEVAARLATRGFQLDVARIEALEEQRKSVQTRDAIQGELDAMLLGIPNLPHESVPVGADEDANVEVRRRWGTPKTFDFEVKDHVALGERHGWLDFETAAKLSGARFALMRGPIARLHRALAQFMINLHTAEHGYEEAYTPYLVQAPALQGTGQLPKFEEDLFKIGRDGEADLYLIPTAEVSLTNIVSGQILDAKQLPLKFVAHTPCFRSEAGADTRGMIRQHQFDKVEMVQIVDPATSYEALEGLTANAERVLQLLELPYRVLALCTGDMGFGSTKTYDLEVWVPSQDKYREISSCSNCGDFQARRMQARYRNPETGKPELVHTLNGSGLAVGRTLVAVLENYQQADGSIRVPEVLKPYMAGIEVIG

Nearest PDB structures (foldseek):
  6hdz-assembly1_A  TM=1.002E+00  e=2.656E-79  Pseudomonas aeruginosa
  6he1-assembly1_B  TM=9.875E-01  e=5.063E-68  Pseudomonas aeruginosa
  6hdz-assembly1_B  TM=9.930E-01  e=2.619E-67  Pseudomonas aeruginosa
  7ap1-assembly1_A-2  TM=9.091E-01  e=6.465E-58  Klebsiella pneumoniae
  6r1n-assembly1_A-2  TM=9.567E-01  e=9.841E-51  Staphylococcus aureus